Protein AF-A0A2P6U1K2-F1 (afdb_monomer)

InterPro domains:
  IPR001465 Malate synthase, TIM barrel domain [PF01274] (195-439)
  IPR006252 Malate synthase A [PTHR42902] (43-564)
  IPR006252 Malate synthase A [TIGR01344] (57-564)
  IPR006252 Malate synthase A [cd00727] (57-565)
  IPR011076 Malate synthase superfamily [SSF51645] (44-566)
  IPR019830 Malate synthase, conserved site [PS00510] (298-313)
  IPR024047 MM3350-like superfamily [SSF159941] (667-755)
  IPR044856 Malate synthase, C-terminal superfamily [G3DSA:1.20.1220.12] (445-565)
  IPR046363 Malate synthase, N-terminal and TIM-barrel domains [G3DSA:3.20.20.360] (39-443)
  IPR048355 Malate synthase, C-terminal domain [PF20659] (449-562)
  IPR048356 Malate synthase, N-terminal domain [PF20656] (45-105)

Structure (mmCIF, N/CA/C/O backbone):
data_AF-A0A2P6U1K2-F1
#
_entry.id   AF-A0A2P6U1K2-F1
#
loop_
_atom_site.group_PDB
_atom_site.id
_atom_site.type_symbol
_atom_site.label_atom_id
_atom_site.label_alt_id
_atom_site.label_comp_id
_atom_site.label_asym_id
_atom_site.label_entity_id
_atom_site.label_seq_id
_atom_site.pdbx_PDB_ins_code
_atom_site.Cartn_x
_atom_site.Cartn_y
_atom_site.Cartn_z
_atom_site.occupancy
_atom_site.B_iso_or_equiv
_atom_site.auth_seq_id
_atom_site.auth_comp_id
_atom_site.auth_asym_id
_atom_site.auth_atom_id
_atom_site.pdbx_PDB_model_num
ATOM 1 N N . MET A 1 1 ? 50.399 35.429 37.932 1.00 31.73 1 MET A N 1
ATOM 2 C CA . MET A 1 1 ? 51.306 35.975 38.965 1.00 31.73 1 MET A CA 1
ATOM 3 C C . MET A 1 1 ? 51.234 35.094 40.203 1.00 31.73 1 MET A C 1
ATOM 5 O O . MET A 1 1 ? 50.131 34.775 40.611 1.00 31.73 1 MET A O 1
ATOM 9 N N . LEU A 1 2 ? 52.402 34.704 40.728 1.00 26.95 2 LEU A N 1
ATOM 10 C CA . LEU A 1 2 ? 52.756 34.522 42.150 1.00 26.95 2 LEU A CA 1
ATOM 11 C C . LEU A 1 2 ? 51.645 34.011 43.107 1.00 26.95 2 LEU A C 1
ATOM 13 O O . LEU A 1 2 ? 50.752 34.761 43.473 1.00 26.95 2 LEU A O 1
ATOM 17 N N . THR A 1 3 ? 51.607 32.728 43.487 1.00 29.69 3 THR A N 1
ATOM 18 C CA . THR A 1 3 ? 52.408 32.079 44.563 1.00 29.69 3 THR A CA 1
ATOM 19 C C . THR A 1 3 ? 52.287 32.700 45.961 1.00 29.69 3 THR A C 1
ATOM 21 O O . THR A 1 3 ? 52.727 33.833 46.150 1.00 29.69 3 THR A O 1
ATOM 24 N N . ARG A 1 4 ? 51.919 31.879 46.962 1.00 28.39 4 ARG A N 1
ATOM 25 C CA . ARG A 1 4 ? 52.643 31.774 48.251 1.00 28.39 4 ARG A CA 1
ATOM 26 C C . ARG A 1 4 ? 52.286 30.496 49.040 1.00 28.39 4 ARG A C 1
ATOM 28 O O . ARG A 1 4 ? 51.232 30.395 49.652 1.00 28.39 4 ARG A O 1
ATOM 35 N N . LEU A 1 5 ? 53.224 29.546 49.005 1.00 38.41 5 LEU A N 1
ATOM 36 C CA . LEU A 1 5 ? 53.618 28.656 50.119 1.00 38.41 5 LEU A CA 1
ATOM 37 C C . LEU A 1 5 ? 54.208 29.530 51.271 1.00 38.41 5 LEU A C 1
ATOM 39 O O . LEU A 1 5 ? 54.439 30.713 50.983 1.00 38.41 5 LEU A O 1
ATOM 43 N N . PRO A 1 6 ? 54.502 29.059 52.515 1.00 45.78 6 PRO A N 1
ATOM 44 C CA . PRO A 1 6 ? 55.095 27.755 52.907 1.00 45.78 6 PRO A CA 1
ATOM 45 C C . PRO A 1 6 ? 54.533 27.233 54.279 1.00 45.78 6 PRO A C 1
ATOM 47 O O . PRO A 1 6 ? 53.399 27.579 54.586 1.00 45.78 6 PRO A O 1
ATOM 50 N N . ALA A 1 7 ? 55.149 26.403 55.144 1.00 29.23 7 ALA A N 1
ATOM 51 C CA . ALA A 1 7 ? 56.444 25.709 55.177 1.00 29.23 7 ALA A CA 1
ATOM 52 C C . ALA A 1 7 ? 56.421 24.481 56.129 1.00 29.23 7 ALA A C 1
ATOM 54 O O . ALA A 1 7 ? 55.680 24.489 57.105 1.00 29.23 7 ALA A O 1
ATOM 55 N N . GLU A 1 8 ? 57.350 23.545 55.866 1.00 29.86 8 GLU A N 1
ATOM 56 C CA . GLU A 1 8 ? 58.200 22.797 56.831 1.00 29.86 8 GLU A CA 1
ATOM 57 C C . GLU A 1 8 ? 57.613 21.679 57.731 1.00 29.86 8 GLU A C 1
ATOM 59 O O . GLU A 1 8 ? 56.476 21.746 58.171 1.00 29.86 8 GLU A O 1
ATOM 64 N N . SER A 1 9 ? 58.341 20.596 58.058 1.00 29.95 9 SER A N 1
ATOM 65 C CA . SER A 1 9 ? 59.733 20.191 57.739 1.00 29.95 9 SER A CA 1
ATOM 66 C C . SER A 1 9 ? 59.916 18.653 57.729 1.00 29.95 9 SER A C 1
ATOM 68 O O . SER A 1 9 ? 59.123 17.902 58.290 1.00 29.95 9 SER A O 1
ATOM 70 N N . ALA A 1 10 ? 60.980 18.182 57.068 1.00 25.70 10 ALA A N 1
ATOM 71 C CA . ALA A 1 10 ? 61.520 16.808 57.133 1.00 25.70 10 ALA A CA 1
ATOM 72 C C . ALA A 1 10 ? 62.622 16.740 58.249 1.00 25.70 10 ALA A C 1
ATOM 74 O O . ALA A 1 10 ? 62.872 17.801 58.827 1.00 25.70 10 ALA A O 1
ATOM 75 N N . PRO A 1 11 ? 63.359 15.628 58.550 1.00 40.06 11 PRO A N 1
ATOM 76 C CA . PRO A 1 11 ? 63.634 14.452 57.709 1.00 40.06 11 PRO A CA 1
ATOM 77 C C . PRO A 1 11 ? 63.709 13.100 58.517 1.00 40.06 11 PRO A C 1
ATOM 79 O O . PRO A 1 11 ? 62.828 12.908 59.350 1.00 40.06 11 PRO A O 1
ATOM 82 N N . PRO A 1 12 ? 64.568 12.074 58.250 1.00 46.00 12 PRO A N 1
ATOM 83 C CA . PRO A 1 12 ? 64.047 10.714 58.012 1.00 46.00 12 PRO A CA 1
ATOM 84 C C . PRO A 1 12 ? 64.694 9.596 58.871 1.00 46.00 12 PRO A C 1
ATOM 86 O O . PRO A 1 12 ? 65.635 9.839 59.620 1.00 46.00 12 PRO A O 1
ATOM 89 N N . THR A 1 13 ? 64.274 8.331 58.696 1.00 30.08 13 THR A N 1
ATOM 90 C CA . THR A 1 13 ? 65.177 7.145 58.683 1.00 30.08 13 THR A CA 1
ATOM 91 C C . THR A 1 13 ? 64.442 5.837 58.350 1.00 30.08 13 THR A C 1
ATOM 93 O O . THR A 1 13 ? 63.455 5.517 58.992 1.00 30.08 13 THR A O 1
ATOM 96 N N . GLY A 1 14 ? 65.007 5.044 57.424 1.00 30.00 14 GLY A N 1
ATOM 97 C CA . GLY A 1 14 ? 65.027 3.564 57.473 1.00 30.00 14 GLY A CA 1
ATOM 98 C C . GLY A 1 14 ? 63.728 2.761 57.210 1.00 30.00 14 GLY A C 1
ATOM 99 O O . GLY A 1 14 ? 62.702 3.032 57.822 1.00 30.00 14 GLY A O 1
ATOM 100 N N . PRO A 1 15 ? 63.744 1.711 56.358 1.00 36.44 15 PRO A N 1
ATOM 101 C CA . PRO A 1 15 ? 62.546 0.924 56.044 1.00 36.44 15 PRO A CA 1
ATOM 102 C C . PRO A 1 15 ? 62.470 -0.436 56.768 1.00 36.44 15 PRO A C 1
ATOM 104 O O . PRO A 1 15 ? 63.474 -1.139 56.854 1.00 36.44 15 PRO A O 1
ATOM 107 N N . SER A 1 16 ? 61.260 -0.889 57.133 1.00 26.33 16 SER A N 1
ATOM 108 C CA . SER A 1 16 ? 60.880 -2.316 57.047 1.00 26.33 16 SER A CA 1
ATOM 109 C C . SER A 1 16 ? 59.367 -2.564 57.192 1.00 26.33 16 SER A C 1
ATOM 111 O O . SER A 1 16 ? 58.737 -1.997 58.073 1.00 26.33 16 SER A O 1
ATOM 113 N N . ALA A 1 17 ? 58.853 -3.476 56.355 1.00 27.97 17 ALA A N 1
ATOM 114 C CA . ALA A 1 17 ? 57.663 -4.337 56.502 1.00 27.97 17 ALA A CA 1
ATOM 115 C C . ALA A 1 17 ? 56.257 -3.760 56.846 1.00 27.97 17 ALA A C 1
ATOM 117 O O . ALA A 1 17 ? 56.050 -2.917 57.707 1.00 27.97 17 ALA A O 1
ATOM 118 N N . LYS A 1 18 ? 55.244 -4.316 56.160 1.00 35.59 18 LYS A N 1
ATOM 119 C CA . LYS A 1 18 ? 53.806 -3.972 56.239 1.00 35.59 18 LYS A CA 1
ATOM 120 C C . LYS A 1 18 ? 53.117 -4.512 57.505 1.00 35.59 18 LYS A C 1
ATOM 122 O O . LYS A 1 18 ? 53.489 -5.585 57.977 1.00 35.59 18 LYS A O 1
ATOM 127 N N . PRO A 1 19 ? 51.970 -3.917 57.880 1.00 29.28 19 PRO A N 1
ATOM 128 C CA . PRO A 1 19 ? 50.752 -4.722 58.036 1.00 29.28 19 PRO A CA 1
ATOM 129 C C . PRO A 1 19 ? 49.501 -4.171 57.306 1.00 29.28 19 PRO A C 1
ATOM 131 O O . PRO A 1 19 ? 49.519 -3.124 56.667 1.00 29.28 19 PRO A O 1
ATOM 134 N N . SER A 1 20 ? 48.440 -4.979 57.348 1.00 31.41 20 SER A N 1
ATOM 135 C CA . SER A 1 20 ? 47.146 -4.929 56.637 1.00 31.41 20 SER A CA 1
ATOM 136 C C . SER A 1 20 ? 46.351 -3.605 56.644 1.00 31.41 20 SER A C 1
ATOM 138 O O . SER A 1 20 ? 46.197 -3.014 57.714 1.00 31.41 20 SER A O 1
ATOM 140 N N . PRO A 1 21 ? 45.690 -3.226 55.527 1.00 30.59 21 PRO A N 1
ATOM 141 C CA . PRO A 1 21 ? 44.600 -2.248 55.523 1.00 30.59 21 PRO A CA 1
ATOM 142 C C . PRO A 1 21 ? 43.267 -2.875 55.960 1.00 30.59 21 PRO A C 1
ATOM 144 O O . PRO A 1 21 ? 42.928 -3.983 55.545 1.00 30.59 21 PRO A O 1
ATOM 147 N N . GLN A 1 22 ? 42.508 -2.130 56.763 1.00 29.80 22 GLN A N 1
ATOM 148 C CA . GLN A 1 22 ? 41.131 -2.441 57.157 1.00 29.80 22 GLN A CA 1
ATOM 149 C C . GLN A 1 22 ? 40.137 -2.235 55.998 1.00 29.80 22 GLN A C 1
ATOM 151 O O . GLN A 1 22 ? 40.456 -1.622 54.978 1.00 29.80 22 GLN A O 1
ATOM 156 N N . GLU A 1 23 ? 38.926 -2.762 56.174 1.00 31.97 23 GLU A N 1
ATOM 157 C CA . GLU A 1 23 ? 37.841 -2.729 55.192 1.00 31.97 23 GLU A CA 1
ATOM 158 C C . GLU A 1 23 ? 37.404 -1.298 54.828 1.00 31.97 23 GLU A C 1
ATOM 160 O O . GLU A 1 23 ? 37.239 -0.434 55.689 1.00 31.97 23 GLU A O 1
ATOM 165 N N . LEU A 1 24 ? 37.159 -1.073 53.535 1.00 26.77 24 LEU A N 1
ATOM 166 C CA . LEU A 1 24 ? 36.532 0.132 52.984 1.00 26.77 24 LEU A CA 1
ATOM 167 C C . LEU A 1 24 ? 35.293 -0.264 52.153 1.00 26.77 24 LEU A C 1
ATOM 169 O O . LEU A 1 24 ? 35.186 -1.423 51.742 1.00 26.77 24 LEU A O 1
ATOM 173 N N . PRO A 1 25 ? 34.321 0.648 51.946 1.00 26.39 25 PRO A N 1
ATOM 174 C CA . PRO A 1 25 ? 32.935 0.266 51.675 1.00 26.39 25 PRO A CA 1
ATOM 175 C C . PRO A 1 25 ? 32.726 -0.442 50.335 1.00 26.39 25 PRO A C 1
ATOM 177 O O . PRO A 1 25 ? 33.342 -0.093 49.327 1.00 26.39 25 PRO A O 1
ATOM 180 N N . GLN A 1 26 ? 31.789 -1.395 50.306 1.00 24.95 26 GLN A N 1
ATOM 181 C CA . GLN A 1 26 ? 31.398 -2.076 49.072 1.00 24.95 26 GLN A CA 1
ATOM 182 C C . GLN A 1 26 ? 30.832 -1.069 48.051 1.00 24.95 26 GLN A C 1
ATOM 184 O O . GLN A 1 26 ? 29.868 -0.367 48.370 1.00 24.95 26 GLN A O 1
ATOM 189 N N . PRO A 1 27 ? 31.364 -1.002 46.816 1.00 28.66 27 PRO A N 1
ATOM 190 C CA . PRO A 1 27 ? 30.758 -0.201 45.764 1.00 28.66 27 PRO A CA 1
ATOM 191 C C . PRO A 1 27 ? 29.411 -0.808 45.355 1.00 28.66 27 PRO A C 1
ATOM 193 O O . PRO A 1 27 ? 29.278 -2.025 45.202 1.00 28.66 27 PRO A O 1
ATOM 196 N N . ALA A 1 28 ? 28.408 0.051 45.164 1.00 26.61 28 ALA A N 1
ATOM 197 C CA . ALA A 1 28 ? 27.067 -0.364 44.769 1.00 26.61 28 ALA A CA 1
ATOM 198 C C . ALA A 1 28 ? 27.091 -1.202 43.478 1.00 26.61 28 ALA A C 1
ATOM 200 O O . ALA A 1 28 ? 27.801 -0.881 42.522 1.00 26.61 28 ALA A O 1
ATOM 201 N N . ARG A 1 29 ? 26.281 -2.271 43.441 1.00 26.81 29 ARG A N 1
ATOM 202 C CA . ARG A 1 29 ? 26.111 -3.113 42.247 1.00 26.81 29 ARG A CA 1
ATOM 203 C C . ARG A 1 29 ? 25.674 -2.246 41.064 1.00 26.81 29 ARG A C 1
ATOM 205 O O . ARG A 1 29 ? 24.570 -1.708 41.077 1.00 26.81 29 ARG A O 1
ATOM 212 N N . GLN A 1 30 ? 26.506 -2.167 40.027 1.00 28.33 30 GLN A N 1
ATOM 213 C CA . GLN A 1 30 ? 26.070 -1.634 38.739 1.00 28.33 30 GLN A CA 1
ATOM 214 C C . GLN A 1 30 ? 24.967 -2.540 38.160 1.00 28.33 30 GLN A C 1
ATOM 216 O O . GLN A 1 30 ? 25.073 -3.768 38.275 1.00 28.33 30 GLN A O 1
ATOM 221 N N . PRO A 1 31 ? 23.903 -1.971 37.563 1.00 28.14 31 PRO A N 1
ATOM 222 C CA . PRO A 1 31 ? 22.847 -2.760 36.947 1.00 28.14 31 PRO A CA 1
ATOM 223 C C . PRO A 1 31 ? 23.392 -3.551 35.752 1.00 28.14 31 PRO A C 1
ATOM 225 O O . PRO A 1 31 ? 24.341 -3.137 35.083 1.00 28.14 31 PRO A O 1
ATOM 228 N N . ALA A 1 32 ? 22.779 -4.705 35.480 1.00 30.48 32 ALA A N 1
ATOM 229 C CA . ALA A 1 32 ? 23.075 -5.475 34.277 1.00 30.48 32 ALA A CA 1
ATOM 230 C C . ALA A 1 32 ? 22.825 -4.626 33.018 1.00 30.48 32 ALA A C 1
ATOM 232 O O . ALA A 1 32 ? 21.971 -3.739 33.038 1.00 30.48 32 ALA A O 1
ATOM 233 N N . ALA A 1 33 ? 23.544 -4.926 31.929 1.00 32.44 33 ALA A N 1
ATOM 234 C CA . ALA A 1 33 ? 23.317 -4.299 30.629 1.00 32.44 33 ALA A CA 1
ATOM 235 C C . ALA A 1 33 ? 21.820 -4.344 30.295 1.00 32.44 33 ALA A C 1
ATOM 237 O O . ALA A 1 33 ? 21.244 -5.431 30.189 1.00 32.44 33 ALA A O 1
ATOM 238 N N . ALA A 1 34 ? 21.198 -3.167 30.221 1.00 32.53 34 ALA A N 1
ATOM 239 C CA . ALA A 1 34 ? 19.756 -3.061 30.123 1.00 32.53 34 ALA A CA 1
ATOM 240 C C . ALA A 1 34 ? 19.291 -3.676 28.801 1.00 32.53 34 ALA A C 1
ATOM 242 O O . ALA A 1 34 ? 19.633 -3.189 27.724 1.00 32.53 34 ALA A O 1
ATOM 243 N N . MET A 1 35 ? 18.478 -4.730 28.894 1.00 42.66 35 MET A N 1
ATOM 244 C CA . MET A 1 35 ? 17.513 -5.005 27.836 1.00 42.66 35 MET A CA 1
ATOM 245 C C . MET A 1 35 ? 16.688 -3.729 27.654 1.00 42.66 35 MET A C 1
ATOM 247 O O . MET A 1 35 ? 16.325 -3.105 28.657 1.00 42.66 35 MET A O 1
ATOM 251 N N . LEU A 1 36 ? 16.382 -3.344 26.413 1.00 49.91 36 LEU A N 1
ATOM 252 C CA . LEU A 1 36 ? 15.371 -2.312 26.200 1.00 49.91 36 LEU A CA 1
ATOM 253 C C . LEU A 1 36 ? 14.093 -2.764 26.927 1.00 49.91 36 LEU A C 1
ATOM 255 O O . LEU A 1 36 ? 13.692 -3.921 26.755 1.00 49.91 36 LEU A O 1
ATOM 259 N N . PRO A 1 37 ? 13.526 -1.930 27.818 1.00 60.47 37 PRO A N 1
ATOM 260 C CA . PRO A 1 37 ? 12.483 -2.370 28.730 1.00 60.47 37 PRO A CA 1
ATOM 261 C C . PRO A 1 37 ? 11.205 -2.672 27.947 1.00 60.47 37 PRO A C 1
ATOM 263 O O . PRO A 1 37 ? 10.452 -1.769 27.585 1.00 60.47 37 PRO A O 1
ATOM 266 N N . SER A 1 38 ? 10.958 -3.958 27.701 1.00 80.31 38 SER A N 1
ATOM 267 C CA . SER A 1 38 ? 9.701 -4.416 27.124 1.00 80.31 38 SER A CA 1
ATOM 268 C C . SER A 1 38 ? 8.565 -4.137 28.102 1.00 80.31 38 SER A C 1
ATOM 270 O O . SER A 1 38 ? 8.637 -4.531 29.269 1.00 80.31 38 SER A O 1
ATOM 272 N N . THR A 1 39 ? 7.522 -3.463 27.632 1.00 90.94 39 THR A N 1
ATOM 273 C CA . THR A 1 39 ? 6.370 -3.080 28.449 1.00 90.94 39 THR A CA 1
ATOM 274 C C . THR A 1 39 ? 5.223 -4.050 28.192 1.00 90.94 39 THR A C 1
ATOM 276 O O . THR A 1 39 ? 4.729 -4.146 27.071 1.00 90.94 39 THR A O 1
ATOM 279 N N . GLU A 1 40 ? 4.789 -4.759 29.232 1.00 95.38 40 GLU A N 1
ATOM 280 C CA . GLU A 1 40 ? 3.607 -5.623 29.182 1.00 95.38 40 GLU A CA 1
ATOM 281 C C . GLU A 1 40 ? 2.339 -4.784 29.370 1.00 95.38 40 GLU A C 1
ATOM 283 O O . GLU A 1 40 ? 2.120 -4.210 30.439 1.00 95.38 40 GLU A O 1
ATOM 288 N N . ILE A 1 41 ? 1.492 -4.711 28.341 1.00 95.62 41 ILE A N 1
ATOM 289 C CA . ILE A 1 41 ? 0.219 -3.981 28.387 1.00 95.62 41 ILE A CA 1
ATOM 290 C C . ILE A 1 41 ? -0.881 -4.866 27.810 1.00 95.62 41 ILE A C 1
ATOM 292 O O . ILE A 1 41 ? -0.825 -5.272 26.655 1.00 95.62 41 ILE A O 1
ATOM 296 N N . GLY A 1 42 ? -1.901 -5.179 28.612 1.00 94.25 42 GLY A N 1
ATOM 297 C CA . GLY A 1 42 ? -3.094 -5.897 28.146 1.00 94.25 42 GLY A CA 1
ATOM 298 C C . GLY A 1 42 ? -2.855 -7.308 27.581 1.00 94.25 42 GLY A C 1
ATOM 299 O O . GLY A 1 42 ? -3.706 -7.825 26.866 1.00 94.25 42 GLY A O 1
ATOM 300 N N . GLY A 1 43 ? -1.723 -7.945 27.894 1.00 94.50 43 GLY A N 1
ATOM 301 C CA . GLY A 1 43 ? -1.337 -9.231 27.302 1.00 94.50 43 GLY A CA 1
ATOM 302 C C . GLY A 1 43 ? -0.623 -9.115 25.949 1.00 94.50 43 GLY A C 1
ATOM 303 O O . GLY A 1 43 ? -0.537 -10.123 25.245 1.00 94.50 43 GLY A O 1
ATOM 304 N N . CYS A 1 44 ? -0.132 -7.916 25.616 1.00 97.38 44 CYS A N 1
ATOM 305 C CA . CYS A 1 44 ? 0.838 -7.637 24.561 1.00 97.38 44 CYS A CA 1
ATOM 306 C C . CYS A 1 44 ? 2.189 -7.223 25.172 1.00 97.38 44 CYS A C 1
ATOM 308 O O . CYS A 1 44 ? 2.243 -6.297 25.987 1.00 97.38 44 CYS A O 1
ATOM 310 N N . THR A 1 45 ? 3.277 -7.824 24.693 1.00 97.31 45 THR A N 1
ATOM 311 C CA . THR A 1 45 ? 4.654 -7.395 24.966 1.00 97.31 45 THR A CA 1
ATOM 312 C C . THR A 1 45 ? 5.053 -6.327 23.947 1.00 97.31 45 THR A C 1
ATOM 314 O O . THR A 1 45 ? 5.317 -6.637 22.782 1.00 97.31 45 THR A O 1
ATOM 317 N N . ILE A 1 46 ? 5.131 -5.066 24.368 1.00 95.50 46 ILE A N 1
ATOM 318 C CA . ILE A 1 46 ? 5.594 -3.957 23.524 1.00 95.50 46 ILE A CA 1
ATOM 319 C C . ILE A 1 46 ? 7.104 -3.806 23.706 1.00 95.50 46 ILE A C 1
ATOM 321 O O . ILE A 1 46 ? 7.576 -3.604 24.823 1.00 95.50 46 ILE A O 1
ATOM 325 N N . ARG A 1 47 ? 7.883 -3.924 22.627 1.00 91.44 47 ARG A N 1
ATOM 326 C CA . ARG A 1 47 ? 9.355 -3.824 22.677 1.00 91.44 47 ARG A CA 1
ATOM 327 C C . ARG A 1 47 ? 9.878 -2.401 22.495 1.00 91.44 47 ARG A C 1
ATOM 329 O O . ARG A 1 47 ? 10.989 -2.118 22.929 1.00 91.44 47 ARG A O 1
ATOM 336 N N . ALA A 1 48 ? 9.090 -1.531 21.871 1.00 90.50 48 ALA A N 1
ATOM 337 C CA . ALA A 1 48 ? 9.440 -0.139 21.613 1.00 90.50 48 ALA A CA 1
ATOM 338 C C . ALA A 1 48 ? 9.119 0.796 22.802 1.00 90.50 48 ALA A C 1
ATOM 340 O O . ALA A 1 48 ? 8.337 0.424 23.682 1.00 90.50 48 ALA A O 1
ATOM 341 N N . PRO A 1 49 ? 9.688 2.017 22.846 1.00 89.25 49 PRO A N 1
ATOM 342 C CA . PRO A 1 49 ? 9.392 2.990 23.894 1.00 89.25 49 PRO A CA 1
ATOM 343 C C . PRO A 1 49 ? 7.900 3.351 23.971 1.00 89.25 49 PRO A C 1
ATOM 345 O O . PRO A 1 49 ? 7.269 3.654 22.960 1.00 89.25 49 PRO A O 1
ATOM 348 N N . VAL A 1 50 ? 7.349 3.388 25.188 1.00 92.31 50 VAL A N 1
ATOM 349 C CA . VAL A 1 50 ? 5.980 3.863 25.466 1.00 92.31 50 VAL A CA 1
ATOM 350 C C . VAL A 1 50 ? 6.051 5.146 26.310 1.00 92.31 50 VAL A C 1
ATOM 352 O O . VAL A 1 50 ? 5.905 5.092 27.543 1.00 92.31 50 VAL A O 1
ATOM 355 N N . PRO A 1 51 ? 6.333 6.307 25.684 1.00 91.69 51 PRO A N 1
ATOM 356 C CA . PRO A 1 51 ? 6.335 7.590 26.376 1.00 91.69 51 PRO A CA 1
ATOM 357 C C . PRO A 1 51 ? 4.911 7.965 26.846 1.00 91.69 51 PRO A C 1
ATOM 359 O O . PRO A 1 51 ? 3.934 7.336 26.422 1.00 91.69 51 PRO A O 1
ATOM 362 N N . PRO A 1 52 ? 4.756 8.930 27.775 1.00 92.62 52 PRO A N 1
ATOM 363 C CA . PRO A 1 52 ? 3.471 9.235 28.412 1.00 92.62 52 PRO A CA 1
ATOM 364 C C . PRO A 1 52 ? 2.315 9.489 27.434 1.00 92.62 52 PRO A C 1
ATOM 366 O O . PRO A 1 52 ? 1.213 8.991 27.653 1.00 92.62 52 PRO A O 1
ATOM 369 N N . GLU A 1 53 ? 2.579 10.193 26.337 1.00 92.75 53 GLU A N 1
ATOM 370 C CA . GLU A 1 53 ? 1.636 10.514 25.267 1.00 92.75 53 GLU A CA 1
ATOM 371 C C . GLU A 1 53 ? 1.060 9.268 24.572 1.00 92.75 53 GLU A C 1
ATOM 373 O O . GLU A 1 53 ? -0.127 9.240 24.246 1.00 92.75 53 GLU A O 1
ATOM 378 N N . PHE A 1 54 ? 1.846 8.195 24.423 1.00 96.56 54 PHE A N 1
ATOM 379 C CA . PHE A 1 54 ? 1.405 6.957 23.768 1.00 96.56 54 PHE A CA 1
ATOM 380 C C . PHE A 1 54 ? 0.462 6.136 24.656 1.00 96.56 54 PHE A C 1
ATOM 382 O O . PHE A 1 54 ? -0.377 5.394 24.145 1.00 96.56 54 PHE A O 1
ATOM 389 N N . ARG A 1 55 ? 0.530 6.300 25.985 1.00 94.19 55 ARG A N 1
ATOM 390 C CA . ARG A 1 55 ? -0.300 5.549 26.951 1.00 94.19 55 ARG A CA 1
ATOM 391 C C . ARG A 1 55 ? -1.798 5.808 26.800 1.00 94.19 55 ARG A C 1
ATOM 393 O O . ARG A 1 55 ? -2.591 4.982 27.238 1.00 94.19 55 ARG A O 1
ATOM 400 N N . ARG A 1 56 ? -2.189 6.927 26.176 1.00 95.94 56 ARG A N 1
ATOM 401 C CA . ARG A 1 56 ? -3.597 7.245 25.887 1.00 95.94 56 ARG A CA 1
ATOM 402 C C . ARG A 1 56 ? -4.189 6.374 24.768 1.00 95.94 56 ARG A C 1
ATOM 404 O O . ARG A 1 56 ? -5.396 6.177 24.743 1.00 95.94 56 ARG A O 1
ATOM 411 N N . ILE A 1 57 ? -3.347 5.867 23.861 1.00 98.19 57 ILE A N 1
ATOM 412 C CA . ILE A 1 57 ? -3.734 4.934 22.792 1.00 98.19 57 ILE A CA 1
ATOM 413 C C . ILE A 1 57 ? -3.448 3.493 23.217 1.00 98.19 57 ILE A C 1
ATOM 415 O O . ILE A 1 57 ? -4.299 2.616 23.088 1.00 98.19 57 ILE A O 1
ATOM 419 N N . LEU A 1 58 ? -2.268 3.250 23.783 1.00 98.25 58 LEU A N 1
ATOM 420 C CA . LEU A 1 58 ? -1.820 1.940 24.248 1.00 98.25 58 LEU A CA 1
ATOM 421 C C . LEU A 1 58 ? -2.337 1.671 25.671 1.00 98.25 58 LEU A C 1
ATOM 423 O O . LEU A 1 58 ? -1.564 1.399 26.590 1.00 98.25 58 LEU A O 1
ATOM 427 N N . THR A 1 59 ? -3.653 1.800 25.870 1.00 98.44 59 THR A N 1
ATOM 428 C CA . THR A 1 59 ? -4.298 1.519 27.160 1.00 98.44 59 THR A CA 1
ATOM 429 C C . THR A 1 59 ? -4.353 0.009 27.416 1.00 98.44 59 THR A C 1
ATOM 431 O O . THR A 1 59 ? -4.391 -0.779 26.464 1.00 98.44 59 THR A O 1
ATOM 434 N N . PRO A 1 60 ? -4.404 -0.446 28.682 1.00 98.25 60 PRO A N 1
ATOM 435 C CA . PRO A 1 60 ? -4.591 -1.862 28.998 1.00 98.25 60 PRO A CA 1
ATOM 436 C C . PRO A 1 60 ? -5.816 -2.483 28.312 1.00 98.25 60 PRO A C 1
ATOM 438 O O . PRO A 1 60 ? -5.776 -3.654 27.945 1.00 98.25 60 PRO A O 1
ATOM 441 N N . GLU A 1 61 ? -6.888 -1.716 28.124 1.00 98.44 61 GLU A N 1
ATOM 442 C CA . GLU A 1 61 ? -8.139 -2.126 27.483 1.00 98.44 61 GLU A CA 1
ATOM 443 C C . GLU A 1 61 ? -7.956 -2.288 25.968 1.00 98.44 61 GLU A C 1
ATOM 445 O O . GLU A 1 61 ? -8.287 -3.344 25.425 1.00 98.44 61 GLU A O 1
ATOM 450 N N . ALA A 1 62 ? -7.367 -1.286 25.305 1.00 98.69 62 ALA A N 1
ATOM 451 C CA . ALA A 1 62 ? -7.091 -1.319 23.871 1.00 98.69 62 ALA A CA 1
ATOM 452 C C . ALA A 1 62 ? -6.121 -2.457 23.525 1.00 98.69 62 ALA A C 1
ATOM 454 O O . ALA A 1 62 ? -6.361 -3.224 22.595 1.00 98.69 62 ALA A O 1
ATOM 455 N N . MET A 1 63 ? -5.067 -2.646 24.325 1.00 98.75 63 MET A N 1
ATOM 456 C CA . MET A 1 63 ? -4.110 -3.727 24.090 1.00 98.75 63 MET A CA 1
ATOM 457 C C . MET A 1 63 ? -4.688 -5.115 24.410 1.00 98.75 63 MET A C 1
ATOM 459 O O . MET A 1 63 ? -4.329 -6.067 23.724 1.00 98.75 63 MET A O 1
ATOM 463 N N . ARG A 1 64 ? -5.644 -5.250 25.349 1.00 98.75 64 ARG A N 1
ATOM 464 C CA . ARG A 1 64 ? -6.421 -6.501 25.509 1.00 98.75 64 ARG A CA 1
ATOM 465 C C . ARG A 1 64 ? -7.250 -6.816 24.266 1.00 98.75 64 ARG A C 1
ATOM 467 O O . ARG A 1 64 ? -7.323 -7.977 23.872 1.00 98.75 64 ARG A O 1
ATOM 474 N N . PHE A 1 65 ? -7.841 -5.802 23.636 1.00 98.88 65 PHE A N 1
ATOM 475 C CA . PHE A 1 65 ? -8.598 -5.963 22.394 1.00 98.88 65 PHE A CA 1
ATOM 476 C C . PHE A 1 65 ? -7.695 -6.352 21.207 1.00 98.88 65 PHE A C 1
ATOM 478 O O . PHE A 1 65 ? -7.996 -7.316 20.502 1.00 98.88 65 PHE A O 1
ATOM 485 N N . VAL A 1 66 ? -6.532 -5.702 21.060 1.00 98.88 66 VAL A N 1
ATOM 486 C CA . VAL A 1 66 ? -5.477 -6.099 20.104 1.00 98.88 66 VAL A CA 1
ATOM 487 C C . VAL A 1 66 ? -5.042 -7.553 20.338 1.00 98.88 66 VAL A C 1
ATOM 489 O O . VAL A 1 66 ? -4.978 -8.339 19.393 1.00 98.88 66 VAL A O 1
ATOM 492 N N . ALA A 1 67 ? -4.785 -7.942 21.592 1.00 98.69 67 ALA A N 1
ATOM 493 C CA . ALA A 1 67 ? -4.360 -9.297 21.938 1.00 98.69 67 ALA A CA 1
ATOM 494 C C . ALA A 1 67 ? -5.444 -10.352 21.658 1.00 98.69 67 ALA A C 1
ATOM 496 O O . ALA A 1 67 ? -5.125 -11.448 21.203 1.00 98.69 67 ALA A O 1
ATOM 497 N N . HIS A 1 68 ? -6.719 -10.028 21.903 1.00 98.69 68 HIS A N 1
ATOM 498 C CA . HIS A 1 68 ? -7.866 -10.887 21.584 1.00 98.69 68 HIS A CA 1
ATOM 499 C C . HIS A 1 68 ? -7.946 -11.185 20.082 1.00 98.69 68 HIS A C 1
ATOM 501 O O . HIS A 1 68 ? -7.915 -12.354 19.688 1.00 98.69 68 HIS A O 1
ATOM 507 N N . LEU A 1 69 ? -7.969 -10.143 19.241 1.00 98.75 69 LEU A N 1
ATOM 508 C CA . LEU A 1 69 ? -8.027 -10.312 17.786 1.00 98.75 69 LEU A CA 1
ATOM 509 C C . LEU A 1 69 ? -6.776 -11.026 17.256 1.00 98.75 69 LEU A C 1
ATOM 511 O O . LEU A 1 69 ? -6.888 -11.943 16.444 1.00 98.75 69 LEU A O 1
ATOM 515 N N . SER A 1 70 ? -5.591 -10.674 17.763 1.00 98.50 70 SER A N 1
ATOM 516 C CA . SER A 1 70 ? -4.333 -11.313 17.367 1.00 98.50 70 SER A CA 1
ATOM 517 C C . SER A 1 70 ? -4.306 -12.814 17.682 1.00 98.50 70 SER A C 1
ATOM 519 O O . SER A 1 70 ? -4.027 -13.610 16.782 1.00 98.50 70 SER A O 1
ATOM 521 N N . ARG A 1 71 ? -4.662 -13.235 18.908 1.00 98.06 71 ARG A N 1
ATOM 522 C CA . ARG A 1 71 ? -4.734 -14.665 19.280 1.00 98.06 71 ARG A CA 1
ATOM 523 C C . ARG A 1 71 ? -5.704 -15.438 18.396 1.00 98.06 71 ARG A C 1
ATOM 525 O O . ARG A 1 71 ? -5.427 -16.573 18.017 1.00 98.06 71 ARG A O 1
ATOM 532 N N . ARG A 1 72 ? -6.843 -14.824 18.070 1.00 98.38 72 ARG A N 1
ATOM 533 C CA . ARG A 1 72 ? -7.904 -15.465 17.295 1.00 98.38 72 ARG A CA 1
ATOM 534 C C . ARG A 1 72 ? -7.561 -15.594 15.811 1.00 98.38 72 ARG A C 1
ATOM 536 O O . ARG A 1 72 ? -7.849 -16.637 15.234 1.00 98.38 72 ARG A O 1
ATOM 543 N N . TYR A 1 73 ? -6.929 -14.585 15.208 1.00 98.62 73 TYR A N 1
ATOM 544 C CA . TYR A 1 73 ? -6.854 -14.460 13.747 1.00 98.62 73 TYR A CA 1
ATOM 545 C C . TYR A 1 73 ? -5.444 -14.507 13.137 1.00 98.62 73 TYR A C 1
ATOM 547 O O . TYR A 1 73 ? -5.328 -14.787 11.945 1.00 98.62 73 TYR A O 1
ATOM 555 N N . SER A 1 74 ? -4.359 -14.337 13.907 1.00 97.88 74 SER A N 1
ATOM 556 C CA . SER A 1 74 ? -2.991 -14.335 13.341 1.00 97.88 74 SER A CA 1
ATOM 557 C C . SER A 1 74 ? -2.617 -15.641 12.630 1.00 97.88 74 SER A C 1
ATOM 559 O O . SER A 1 74 ? -1.928 -15.611 11.614 1.00 97.88 74 SER A O 1
ATOM 561 N N . HIS A 1 75 ? -3.107 -16.791 13.109 1.00 97.12 75 HIS A N 1
ATOM 562 C CA . HIS A 1 75 ? -2.879 -18.080 12.442 1.00 97.12 75 HIS A CA 1
ATOM 563 C C . HIS A 1 75 ? -3.497 -18.117 11.031 1.00 97.12 75 HIS A C 1
ATOM 565 O O . HIS A 1 75 ? -2.884 -18.640 10.103 1.00 97.12 75 HIS A O 1
ATOM 571 N N . ARG A 1 76 ? -4.681 -17.510 10.863 1.00 98.19 76 ARG A N 1
ATOM 572 C CA . ARG A 1 76 ? -5.412 -17.446 9.595 1.00 98.19 76 ARG A CA 1
ATOM 573 C C . ARG A 1 76 ? -4.766 -16.466 8.616 1.00 98.19 76 ARG A C 1
ATOM 575 O O . ARG A 1 76 ? -4.775 -16.730 7.418 1.00 98.19 76 ARG A O 1
ATOM 582 N N . VAL A 1 77 ? -4.150 -15.387 9.113 1.00 98.50 77 VAL A N 1
ATOM 583 C CA . VAL A 1 77 ? -3.282 -14.515 8.299 1.00 98.50 77 VAL A CA 1
ATOM 584 C C . VAL A 1 77 ? -2.122 -15.325 7.722 1.00 98.50 77 VAL A C 1
ATOM 586 O O . VAL A 1 77 ? -1.931 -15.322 6.510 1.00 98.50 77 VAL A O 1
ATOM 589 N N . THR A 1 78 ? -1.392 -16.073 8.557 1.00 97.38 78 THR A N 1
ATOM 590 C CA . THR A 1 78 ? -0.285 -16.925 8.093 1.00 97.38 78 THR A CA 1
ATOM 591 C C . THR A 1 78 ? -0.751 -17.950 7.059 1.00 97.38 78 THR A C 1
ATOM 593 O O . THR A 1 78 ? -0.138 -18.052 6.004 1.00 97.38 78 THR A O 1
ATOM 596 N N . GLU A 1 79 ? -1.861 -18.653 7.308 1.00 98.38 79 GLU A N 1
ATOM 597 C CA . GLU A 1 79 ? -2.438 -19.626 6.367 1.00 98.38 79 GLU A CA 1
ATOM 598 C C . GLU A 1 79 ? -2.769 -18.997 5.000 1.00 98.38 79 GLU A C 1
ATOM 600 O O . GLU A 1 79 ? -2.451 -19.567 3.957 1.00 98.38 79 GLU A O 1
ATOM 605 N N . LEU A 1 80 ? -3.365 -17.800 4.985 1.00 98.56 80 LEU A N 1
ATOM 606 C CA . LEU A 1 80 ? -3.690 -17.088 3.747 1.00 98.56 80 LEU A CA 1
ATOM 607 C C . LEU A 1 80 ? -2.434 -16.611 3.002 1.00 98.56 80 LEU A C 1
ATOM 609 O O . LEU A 1 80 ? -2.385 -16.719 1.778 1.00 98.56 80 LEU A O 1
ATOM 613 N N . LEU A 1 81 ? -1.398 -16.152 3.712 1.00 98.31 81 LEU A N 1
ATOM 614 C CA . LEU A 1 81 ? -0.106 -15.808 3.105 1.00 98.31 81 LEU A CA 1
ATOM 615 C C . LEU A 1 81 ? 0.621 -17.042 2.541 1.00 98.31 81 LEU A C 1
ATOM 617 O O . LEU A 1 81 ? 1.248 -16.951 1.487 1.00 98.31 81 LEU A O 1
ATOM 621 N N . GLU A 1 82 ? 0.508 -18.203 3.189 1.00 98.31 82 GLU A N 1
ATOM 622 C CA . GLU A 1 82 ? 1.005 -19.478 2.658 1.00 98.31 82 GLU A CA 1
ATOM 623 C C . GLU A 1 82 ? 0.226 -19.872 1.385 1.00 98.31 82 GLU A C 1
ATOM 625 O O . GLU A 1 82 ? 0.834 -20.154 0.351 1.00 98.31 82 GLU A O 1
ATOM 630 N N . ARG A 1 83 ? -1.112 -19.748 1.393 1.00 98.19 83 ARG A N 1
ATOM 631 C CA . ARG A 1 83 ? -1.968 -19.965 0.210 1.00 98.19 83 ARG A CA 1
ATOM 632 C C . ARG A 1 83 ? -1.605 -19.040 -0.957 1.00 98.19 83 ARG A C 1
ATOM 634 O O . ARG A 1 83 ? -1.645 -19.490 -2.101 1.00 98.19 83 ARG A O 1
ATOM 641 N N . ARG A 1 84 ? -1.210 -17.779 -0.715 1.00 98.31 84 ARG A N 1
ATOM 642 C CA . ARG A 1 84 ? -0.693 -16.887 -1.778 1.00 98.31 84 ARG A CA 1
ATOM 643 C C . ARG A 1 84 ? 0.533 -17.493 -2.469 1.00 98.31 84 ARG A C 1
ATOM 645 O O . ARG A 1 84 ? 0.591 -17.491 -3.696 1.00 98.31 84 ARG A O 1
ATOM 652 N N . ARG A 1 85 ? 1.477 -18.066 -1.708 1.00 97.56 85 ARG A N 1
ATOM 653 C CA . ARG A 1 85 ? 2.674 -18.739 -2.256 1.00 97.56 85 ARG A CA 1
ATOM 654 C C . ARG A 1 85 ? 2.300 -19.965 -3.088 1.00 97.56 85 ARG A C 1
ATOM 656 O O . ARG A 1 85 ? 2.838 -20.141 -4.175 1.00 97.56 85 ARG A O 1
ATOM 663 N N . GLU A 1 86 ? 1.360 -20.780 -2.613 1.00 98.19 86 GLU A N 1
ATOM 664 C CA . GLU A 1 86 ? 0.864 -21.958 -3.341 1.00 98.19 86 GLU A CA 1
ATOM 665 C C . GLU A 1 86 ? 0.166 -21.586 -4.657 1.00 98.19 86 GLU A C 1
ATOM 667 O O . GLU A 1 86 ? 0.418 -22.200 -5.692 1.00 98.19 86 GLU A O 1
ATOM 672 N N . VAL A 1 87 ? -0.705 -20.572 -4.627 1.00 97.88 87 VAL A N 1
ATOM 673 C CA . VAL A 1 87 ? -1.388 -20.033 -5.814 1.00 97.88 87 VAL A CA 1
ATOM 674 C C . VAL A 1 87 ? -0.361 -19.499 -6.813 1.00 97.88 87 VAL A C 1
ATOM 676 O O . VAL A 1 87 ? -0.397 -19.864 -7.987 1.00 97.88 87 VAL A O 1
ATOM 679 N N . GLN A 1 88 ? 0.598 -18.705 -6.339 1.00 98.31 88 GLN A N 1
ATOM 680 C CA . GLN A 1 88 ? 1.643 -18.131 -7.174 1.00 98.31 88 GLN A CA 1
ATOM 681 C C . GLN A 1 88 ? 2.565 -19.193 -7.787 1.00 98.31 88 GLN A C 1
ATOM 683 O O . GLN A 1 88 ? 2.917 -19.076 -8.955 1.00 98.31 88 GLN A O 1
ATOM 688 N N . ALA A 1 89 ? 2.906 -20.259 -7.058 1.00 97.62 89 ALA A N 1
ATOM 689 C CA . ALA A 1 89 ? 3.693 -21.364 -7.604 1.00 97.62 89 ALA A CA 1
ATOM 690 C C . ALA A 1 89 ? 2.978 -22.072 -8.773 1.00 97.62 89 ALA A C 1
ATOM 692 O O . ALA A 1 89 ? 3.637 -22.559 -9.691 1.00 97.62 89 ALA A O 1
ATOM 693 N N . ARG A 1 90 ? 1.635 -22.093 -8.790 1.00 98.12 90 ARG A N 1
ATOM 694 C CA . ARG A 1 90 ? 0.870 -22.579 -9.951 1.00 98.12 90 ARG A CA 1
ATOM 695 C C . ARG A 1 90 ? 0.890 -21.592 -11.117 1.00 98.12 90 ARG A C 1
ATOM 697 O O . ARG A 1 90 ? 0.970 -22.037 -12.259 1.00 98.12 90 ARG A O 1
ATOM 704 N N . TYR A 1 91 ? 0.862 -20.284 -10.851 1.00 97.69 91 TYR A N 1
ATOM 705 C CA . TYR A 1 91 ? 1.046 -19.273 -11.899 1.00 97.69 91 TYR A CA 1
ATOM 706 C C . TYR A 1 91 ? 2.446 -19.344 -12.523 1.00 97.69 91 TYR A C 1
ATOM 708 O O . TYR A 1 91 ? 2.582 -19.326 -13.743 1.00 97.69 91 TYR A O 1
ATOM 716 N N . ASP A 1 92 ? 3.479 -19.548 -11.701 1.00 96.25 92 ASP A N 1
ATOM 717 C CA . ASP A 1 92 ? 4.852 -19.774 -12.161 1.00 96.25 92 ASP A CA 1
ATOM 718 C C . ASP A 1 92 ? 4.990 -21.068 -12.991 1.00 96.25 92 ASP A C 1
ATOM 720 O O . ASP A 1 92 ? 5.818 -21.137 -13.897 1.00 96.25 92 ASP A O 1
ATOM 724 N N . ALA A 1 93 ? 4.138 -22.070 -12.737 1.00 97.50 93 ALA A N 1
ATOM 725 C CA . ALA A 1 93 ? 4.016 -23.295 -13.531 1.00 97.50 93 ALA A CA 1
ATOM 726 C C . ALA A 1 93 ? 3.116 -23.159 -14.785 1.00 97.50 93 ALA A C 1
ATOM 728 O O . ALA A 1 93 ? 2.845 -24.157 -15.452 1.00 97.50 93 ALA A O 1
ATOM 729 N N . GLY A 1 94 ? 2.650 -21.948 -15.117 1.00 96.12 94 GLY A N 1
ATOM 730 C CA . GLY A 1 94 ? 1.882 -21.653 -16.333 1.00 96.12 94 GLY A CA 1
ATOM 731 C C . GLY A 1 94 ? 0.357 -21.612 -16.175 1.00 96.12 94 GLY A C 1
ATOM 732 O O . GLY A 1 94 ? -0.339 -21.384 -17.165 1.00 96.12 94 GLY A O 1
ATOM 733 N N . GLN A 1 95 ? -0.196 -21.788 -14.966 1.00 96.56 95 GLN A N 1
ATOM 734 C CA . GLN A 1 95 ? -1.616 -21.494 -14.730 1.00 96.56 95 GLN A CA 1
ATOM 735 C C . GLN A 1 95 ? -1.862 -19.985 -14.918 1.00 96.56 95 GLN A C 1
ATOM 737 O O . GLN A 1 95 ? -1.076 -19.163 -14.462 1.00 96.56 95 GLN A O 1
ATOM 742 N N . GLN A 1 96 ? -2.971 -19.592 -15.543 1.00 95.25 96 GLN A N 1
ATOM 743 C CA . GLN A 1 96 ? -3.363 -18.179 -15.631 1.00 95.25 96 GLN A CA 1
ATOM 744 C C . GLN A 1 96 ? -4.464 -17.852 -14.604 1.00 95.25 96 GLN A C 1
ATOM 746 O O . GLN A 1 96 ? -5.330 -18.703 -14.368 1.00 95.25 96 GLN A O 1
ATOM 751 N N . PRO A 1 97 ? -4.471 -16.644 -14.002 1.00 96.50 97 PRO A N 1
ATOM 752 C CA . PRO A 1 97 ? -5.604 -16.152 -13.216 1.00 96.50 97 PRO A CA 1
ATOM 753 C C . PRO A 1 97 ? -6.907 -16.202 -14.029 1.00 96.50 97 PRO A C 1
ATOM 755 O O . PRO A 1 97 ? -6.899 -15.885 -15.220 1.00 96.50 97 PRO A O 1
ATOM 758 N N . ASN A 1 98 ? -8.010 -16.637 -13.414 1.00 97.50 98 ASN A N 1
ATOM 759 C CA . ASN A 1 98 ? -9.314 -16.765 -14.071 1.00 97.50 98 ASN A CA 1
ATOM 760 C C . ASN A 1 98 ? -10.464 -16.704 -13.051 1.00 97.50 98 ASN A C 1
ATOM 762 O O . ASN A 1 98 ? -10.253 -16.945 -11.863 1.00 97.50 98 ASN A O 1
ATOM 766 N N . PHE A 1 99 ? -11.682 -16.442 -13.526 1.00 98.12 99 PHE A N 1
ATOM 767 C CA . PHE A 1 99 ? -12.902 -16.455 -12.720 1.00 98.12 99 PHE A CA 1
ATOM 768 C C . PHE A 1 99 ? -13.199 -17.868 -12.194 1.00 98.12 99 PHE A C 1
ATOM 770 O O . PHE A 1 99 ? -13.277 -18.825 -12.966 1.00 98.12 99 PHE A O 1
ATOM 777 N N . LEU A 1 100 ? -13.405 -17.996 -10.884 1.00 97.06 100 LEU A N 1
ATOM 778 C CA . LEU A 1 100 ? -13.523 -19.288 -10.198 1.00 97.06 100 LEU A CA 1
ATOM 779 C C . LEU A 1 100 ? -14.824 -20.040 -10.572 1.00 97.06 100 LEU A C 1
ATOM 781 O O . LEU A 1 100 ? -15.916 -19.486 -10.391 1.00 97.06 100 LEU A O 1
ATOM 785 N N . PRO A 1 101 ? -14.783 -21.284 -11.085 1.00 97.31 101 PRO A N 1
ATOM 786 C CA . PRO A 1 101 ? -15.994 -22.058 -11.377 1.00 97.31 101 PRO A CA 1
ATOM 787 C C . PRO A 1 101 ? -16.865 -22.338 -10.142 1.00 97.31 101 PRO A C 1
ATOM 789 O O . PRO A 1 101 ? -18.090 -22.268 -10.223 1.00 97.31 101 PRO A O 1
ATOM 792 N N . GLU A 1 102 ? -16.252 -22.604 -8.989 1.00 97.62 102 GLU A N 1
ATOM 793 C CA . GLU A 1 102 ? -16.922 -22.984 -7.740 1.00 97.62 102 GLU A CA 1
ATOM 794 C C . GLU A 1 102 ? -17.833 -21.879 -7.167 1.00 97.62 102 GLU A C 1
ATOM 796 O O . GLU A 1 102 ? -18.902 -22.162 -6.620 1.00 97.62 102 GLU A O 1
ATOM 801 N N . THR A 1 103 ? -17.474 -20.608 -7.362 1.00 98.00 103 THR A N 1
ATOM 802 C CA . THR A 1 103 ? -18.250 -19.438 -6.914 1.00 98.00 103 THR A CA 1
ATOM 803 C C . THR A 1 103 ? -19.152 -18.858 -8.004 1.00 98.00 103 THR A C 1
ATOM 805 O O . THR A 1 103 ? -19.743 -17.796 -7.812 1.00 98.00 103 THR A O 1
ATOM 808 N N . LYS A 1 104 ? -19.340 -19.551 -9.140 1.00 97.94 104 LYS A N 1
ATOM 809 C CA . LYS A 1 104 ? -20.228 -19.107 -10.234 1.00 97.94 104 LYS A CA 1
ATOM 810 C C . LYS A 1 104 ? -21.623 -18.693 -9.736 1.00 97.94 104 LYS A C 1
ATOM 812 O O . LYS A 1 104 ? -22.144 -17.663 -10.158 1.00 97.94 104 LYS A O 1
ATOM 817 N N . HIS A 1 105 ? -22.171 -19.434 -8.771 1.00 97.94 105 HIS A N 1
ATOM 818 C CA . HIS A 1 105 ? -23.458 -19.147 -8.132 1.00 97.94 105 HIS A CA 1
ATOM 819 C C . HIS A 1 105 ? -23.511 -17.780 -7.413 1.00 97.94 105 HIS A C 1
ATOM 821 O O . HIS A 1 105 ? -24.562 -17.146 -7.404 1.00 97.94 105 HIS A O 1
ATOM 827 N N . ILE A 1 106 ? -22.389 -17.278 -6.878 1.00 98.19 106 ILE A N 1
ATOM 828 C CA . ILE A 1 106 ? -22.287 -15.929 -6.292 1.00 98.19 106 ILE A CA 1
ATOM 829 C C . ILE A 1 106 ? -22.361 -14.867 -7.395 1.00 98.19 106 ILE A C 1
ATOM 831 O O . ILE A 1 106 ? -23.046 -13.856 -7.245 1.00 98.19 106 ILE A O 1
ATOM 835 N N . ARG A 1 107 ? -21.677 -15.082 -8.525 1.00 97.19 107 ARG A N 1
ATOM 836 C CA . ARG A 1 107 ? -21.646 -14.116 -9.637 1.00 97.19 107 ARG A CA 1
ATOM 837 C C . ARG A 1 107 ? -22.977 -14.028 -10.378 1.00 97.19 107 ARG A C 1
ATOM 839 O O . ARG A 1 107 ? -23.370 -12.944 -10.803 1.00 97.19 107 ARG A O 1
ATOM 846 N N . GLU A 1 108 ? -23.675 -15.148 -10.522 1.00 95.69 108 GLU A N 1
ATOM 847 C CA . GLU A 1 108 ? -24.958 -15.207 -11.228 1.00 95.69 108 GLU A CA 1
ATOM 848 C C . GLU A 1 108 ? -26.158 -14.893 -10.328 1.00 95.69 108 GLU A C 1
ATOM 850 O O . GLU A 1 108 ? -27.108 -14.282 -10.814 1.00 95.69 108 GLU A O 1
ATOM 855 N N . GLY A 1 109 ? -26.092 -15.226 -9.034 1.00 96.69 109 GLY A N 1
ATOM 856 C CA . GLY A 1 109 ? -27.172 -14.997 -8.077 1.00 96.69 109 GLY A CA 1
ATOM 857 C C . GLY A 1 109 ? -27.549 -13.523 -7.897 1.00 96.69 109 GLY A C 1
ATOM 858 O O . GLY A 1 109 ? -26.708 -12.621 -8.020 1.00 96.69 109 GLY A O 1
ATOM 859 N N . ASP A 1 110 ? -28.821 -13.291 -7.574 1.00 95.88 110 ASP A N 1
ATOM 860 C CA . ASP A 1 110 ? -29.356 -11.969 -7.264 1.00 95.88 110 ASP A CA 1
ATOM 861 C C . ASP A 1 110 ? -29.168 -11.646 -5.775 1.00 95.88 110 ASP A C 1
ATOM 863 O O . ASP A 1 110 ? -29.695 -12.324 -4.895 1.00 95.88 110 ASP A O 1
ATOM 867 N N . TRP A 1 111 ? -28.327 -10.651 -5.505 1.00 98.12 111 TRP A N 1
ATOM 868 C CA . TRP A 1 111 ? -28.005 -10.147 -4.171 1.00 98.12 111 TRP A CA 1
ATOM 869 C C . TRP A 1 111 ? -27.274 -8.808 -4.295 1.00 98.12 111 TRP A C 1
ATOM 871 O O . TRP A 1 111 ? -26.596 -8.541 -5.298 1.00 98.12 111 TRP A O 1
ATOM 881 N N . LYS A 1 112 ? -27.371 -7.994 -3.241 1.00 98.06 112 LYS A N 1
ATOM 882 C CA . LYS A 1 112 ? -26.716 -6.688 -3.105 1.00 98.06 112 LYS A CA 1
ATOM 883 C C . LYS A 1 112 ? -25.985 -6.573 -1.766 1.00 98.06 112 LYS A C 1
ATOM 885 O O . LYS A 1 112 ? -26.217 -7.360 -0.850 1.00 98.06 112 LYS A O 1
ATOM 890 N N . VAL A 1 113 ? -25.087 -5.598 -1.684 1.00 98.44 113 VAL A N 1
ATOM 891 C CA . VAL A 1 113 ? -24.433 -5.159 -0.446 1.00 98.44 113 VAL A CA 1
ATOM 892 C C . VAL A 1 113 ? -25.464 -4.458 0.453 1.00 98.44 113 VAL A C 1
ATOM 894 O O . VAL A 1 113 ? -26.413 -3.844 -0.035 1.00 98.44 113 VAL A O 1
ATOM 897 N N . ALA A 1 114 ? -25.296 -4.558 1.772 1.00 98.25 114 ALA A N 1
ATOM 898 C CA . ALA A 1 114 ? -26.132 -3.872 2.751 1.00 98.25 114 ALA A CA 1
ATOM 899 C C . ALA A 1 114 ? -26.014 -2.339 2.613 1.00 98.25 114 ALA A C 1
ATOM 901 O O . ALA A 1 114 ? -24.911 -1.850 2.352 1.00 98.25 114 ALA A O 1
ATOM 902 N N . PRO A 1 115 ? -27.092 -1.564 2.858 1.00 97.75 115 PRO A N 1
ATOM 903 C CA . PRO A 1 115 ? -27.129 -0.128 2.588 1.00 97.75 115 PRO A CA 1
ATOM 904 C C . PRO A 1 115 ? -25.928 0.670 3.113 1.00 97.75 115 PRO A C 1
ATOM 906 O O . PRO A 1 115 ? -25.382 0.401 4.191 1.00 97.75 115 PRO A O 1
ATOM 909 N N . LEU A 1 116 ? -25.539 1.676 2.331 1.00 98.19 116 LEU A N 1
ATOM 910 C CA . LEU A 1 116 ? -24.509 2.646 2.685 1.00 98.19 116 LEU A CA 1
ATOM 911 C C . LEU A 1 116 ? -25.067 3.683 3.681 1.00 98.19 116 LEU A C 1
ATOM 913 O O . LEU A 1 116 ? -26.205 4.134 3.509 1.00 98.19 116 LEU A O 1
ATOM 917 N N . PRO A 1 117 ? -24.289 4.098 4.697 1.00 98.00 117 PRO A N 1
ATOM 918 C CA . PRO A 1 117 ? -24.670 5.186 5.595 1.00 98.00 117 PRO A CA 1
ATOM 919 C C . PRO A 1 117 ? -24.737 6.523 4.842 1.00 98.00 117 PRO A C 1
ATOM 921 O O . PRO A 1 117 ? -24.156 6.675 3.766 1.00 98.00 117 PRO A O 1
ATOM 924 N N . ALA A 1 118 ? -25.471 7.490 5.400 1.00 98.00 118 ALA A N 1
ATOM 925 C CA . ALA A 1 118 ? -25.807 8.745 4.724 1.00 98.00 118 ALA A CA 1
ATOM 926 C C . ALA A 1 118 ? -24.575 9.568 4.300 1.00 98.00 118 ALA A C 1
ATOM 928 O O . ALA A 1 118 ? -24.552 10.122 3.203 1.00 98.00 118 ALA A O 1
ATOM 929 N N . ASP A 1 119 ? -23.535 9.601 5.131 1.00 97.75 119 ASP A N 1
ATOM 930 C CA . ASP A 1 119 ? -22.282 10.321 4.881 1.00 97.75 119 ASP A CA 1
ATOM 931 C C . ASP A 1 119 ? -21.342 9.610 3.886 1.00 97.75 119 ASP A C 1
ATOM 933 O O . ASP A 1 119 ? -20.356 10.198 3.452 1.00 97.75 119 ASP A O 1
ATOM 937 N N . LEU A 1 120 ? -21.677 8.388 3.450 1.00 98.44 120 LEU A N 1
ATOM 938 C CA . LEU A 1 120 ? -21.007 7.679 2.354 1.00 98.44 120 LEU A CA 1
ATOM 939 C C . LEU A 1 120 ? -21.834 7.630 1.060 1.00 98.44 120 LEU A C 1
ATOM 941 O O . LEU A 1 120 ? -21.460 6.903 0.143 1.00 98.44 120 LEU A O 1
ATOM 945 N N . GLN A 1 121 ? -22.941 8.370 0.948 1.00 98.25 121 GLN A N 1
ATOM 946 C CA . GLN A 1 121 ? -23.745 8.403 -0.285 1.00 98.25 121 GLN A CA 1
ATOM 947 C C . GLN A 1 121 ? -23.086 9.213 -1.413 1.00 98.25 121 GLN A C 1
ATOM 949 O O . GLN A 1 121 ? -23.263 8.865 -2.580 1.00 98.25 121 GLN A O 1
ATOM 954 N N . ASP A 1 122 ? -22.308 10.248 -1.078 1.00 98.50 122 ASP A N 1
ATOM 955 C CA . ASP A 1 122 ? -21.580 11.102 -2.028 1.00 98.50 122 ASP A CA 1
ATOM 956 C C . ASP A 1 122 ? -20.074 11.048 -1.752 1.00 98.50 122 ASP A C 1
ATOM 958 O O . ASP A 1 122 ? -19.589 11.580 -0.750 1.00 98.50 122 ASP A O 1
ATOM 962 N N . ARG A 1 123 ? -19.333 10.402 -2.655 1.00 98.44 123 ARG A N 1
ATOM 963 C CA . ARG A 1 123 ? -17.886 10.160 -2.539 1.00 98.44 123 ARG A CA 1
ATOM 964 C C . ARG A 1 123 ? -17.102 10.737 -3.722 1.00 98.44 123 ARG A C 1
ATOM 966 O O . ARG A 1 123 ? -16.000 10.278 -4.012 1.00 98.44 123 ARG A O 1
ATOM 973 N N . ARG A 1 124 ? -17.665 11.743 -4.408 1.00 98.25 124 ARG A N 1
ATOM 974 C CA . ARG A 1 124 ? -17.195 12.206 -5.728 1.00 98.25 124 ARG A CA 1
ATOM 975 C C . ARG A 1 124 ? -15.703 12.556 -5.804 1.00 98.25 124 ARG A C 1
ATOM 977 O O . ARG A 1 124 ? -15.060 12.258 -6.805 1.00 98.25 124 ARG A O 1
ATOM 984 N N . VAL A 1 125 ? -15.131 13.138 -4.748 1.00 98.44 125 VAL A N 1
ATOM 985 C CA . VAL A 1 125 ? -13.682 13.361 -4.631 1.00 98.44 125 VAL A CA 1
ATOM 986 C C . VAL A 1 125 ? -13.195 12.919 -3.259 1.00 98.44 125 VAL A C 1
ATOM 988 O O . VAL A 1 125 ? -13.683 13.398 -2.232 1.00 98.44 125 VAL A O 1
ATOM 991 N N . GLU A 1 126 ? -12.185 12.053 -3.248 1.00 98.62 126 GLU A N 1
ATOM 992 C CA . GLU A 1 126 ? -11.470 11.641 -2.045 1.00 98.62 126 GLU A CA 1
ATOM 993 C C . GLU A 1 126 ? -10.002 12.086 -2.114 1.00 98.62 126 GLU A C 1
ATOM 995 O O . GLU A 1 126 ? -9.349 11.973 -3.156 1.00 98.62 126 GLU A O 1
ATOM 1000 N N . ILE A 1 127 ? -9.468 12.581 -0.996 1.00 98.00 127 ILE A N 1
ATOM 1001 C CA . ILE A 1 127 ? -8.042 12.888 -0.839 1.00 98.00 127 ILE A CA 1
ATOM 1002 C C . ILE A 1 127 ? -7.352 11.802 -0.012 1.00 98.00 127 ILE A C 1
ATOM 1004 O O . ILE A 1 127 ? -7.889 11.342 0.993 1.00 98.00 127 ILE A O 1
ATOM 1008 N N . THR A 1 128 ? -6.143 11.403 -0.398 1.00 96.56 128 THR A N 1
ATOM 1009 C CA . THR A 1 128 ? -5.332 10.417 0.337 1.00 96.56 128 THR A CA 1
ATOM 1010 C C . THR A 1 128 ? -4.141 11.084 1.017 1.00 96.56 128 THR A C 1
ATOM 1012 O O . THR A 1 128 ? -3.565 12.014 0.453 1.00 96.56 128 THR A O 1
ATOM 1015 N N . GLY A 1 129 ? -3.699 10.592 2.177 1.00 93.94 129 GLY A N 1
ATOM 1016 C CA . GLY A 1 129 ? -2.430 11.053 2.745 1.00 93.94 129 GLY A CA 1
ATOM 1017 C C . GLY A 1 129 ? -2.061 10.463 4.108 1.00 93.94 129 GLY A C 1
ATOM 1018 O O . GLY A 1 129 ? -2.911 9.879 4.787 1.00 93.94 129 GLY A O 1
ATOM 1019 N N . PRO A 1 130 ? -0.806 10.662 4.545 1.00 94.62 130 PRO A N 1
ATOM 1020 C CA . PRO A 1 130 ? -0.264 10.061 5.757 1.00 94.62 130 PRO A CA 1
ATOM 1021 C C . PRO A 1 130 ? -0.925 10.617 7.018 1.00 94.62 130 PRO A C 1
ATOM 1023 O O . PRO A 1 130 ? -1.406 11.752 7.048 1.00 94.62 130 PRO A O 1
ATOM 1026 N N . THR A 1 131 ? -0.856 9.856 8.109 1.00 97.31 131 THR A N 1
ATOM 1027 C CA . THR A 1 131 ? -1.421 10.229 9.417 1.00 97.31 131 THR A CA 1
ATOM 1028 C C . THR A 1 131 ? -0.613 11.283 10.201 1.00 97.31 131 THR A C 1
ATOM 1030 O O . THR A 1 131 ? -0.755 11.386 11.424 1.00 97.31 131 THR A O 1
ATOM 1033 N N . ASP A 1 132 ? 0.228 12.082 9.533 1.00 95.31 132 ASP A N 1
ATOM 1034 C CA . ASP A 1 132 ? 0.886 13.248 10.140 1.00 95.31 132 ASP A CA 1
ATOM 1035 C C . ASP A 1 132 ? -0.152 14.278 10.616 1.00 95.31 132 ASP A C 1
ATOM 1037 O O . ASP A 1 132 ? -1.171 14.521 9.970 1.00 95.31 132 ASP A O 1
ATOM 1041 N N . ARG A 1 133 ? 0.129 14.947 11.737 1.00 97.12 133 ARG A N 1
ATOM 1042 C CA . ARG A 1 133 ? -0.816 15.854 12.393 1.00 97.12 133 ARG A CA 1
ATOM 1043 C C . ARG A 1 133 ? -1.189 17.056 11.528 1.00 97.12 133 ARG A C 1
ATOM 1045 O O . ARG A 1 133 ? -2.335 17.501 11.582 1.00 97.12 133 ARG A O 1
ATOM 1052 N N . LYS A 1 134 ? -0.251 17.595 10.741 1.00 95.81 134 LYS A N 1
ATOM 1053 C CA . LYS A 1 134 ? -0.525 18.712 9.827 1.00 95.81 134 LYS A CA 1
ATOM 1054 C C . LYS A 1 134 ? -1.294 18.225 8.604 1.00 95.81 134 LYS A C 1
ATOM 1056 O O . LYS A 1 134 ? -2.251 18.882 8.196 1.00 95.81 134 LYS A O 1
ATOM 1061 N N . MET A 1 135 ? -0.889 17.089 8.035 1.00 95.44 135 MET A N 1
ATOM 1062 C CA . MET A 1 135 ? -1.541 16.513 6.857 1.00 95.44 135 MET A CA 1
ATOM 1063 C C . MET A 1 135 ? -2.987 16.103 7.147 1.00 95.44 135 MET A C 1
ATOM 1065 O O . MET A 1 135 ? -3.863 16.466 6.370 1.00 95.44 135 MET A O 1
ATOM 1069 N N . VAL A 1 136 ? -3.267 15.486 8.302 1.00 98.19 136 VAL A N 1
ATOM 1070 C CA . VAL A 1 136 ? -4.631 15.152 8.751 1.00 98.19 136 VAL A CA 1
ATOM 1071 C C . VAL A 1 136 ? -5.523 16.398 8.820 1.00 98.19 136 VAL A C 1
ATOM 1073 O O . VAL A 1 136 ? -6.627 16.378 8.283 1.00 98.19 136 VAL A O 1
ATOM 1076 N N . ILE A 1 137 ? -5.059 17.503 9.424 1.00 98.12 137 ILE A N 1
ATOM 1077 C CA . ILE A 1 137 ? -5.842 18.756 9.483 1.00 98.12 137 ILE A CA 1
ATOM 1078 C C . ILE A 1 137 ? -6.094 19.307 8.073 1.00 98.12 137 ILE A C 1
ATOM 1080 O O . ILE A 1 137 ? -7.225 19.651 7.733 1.00 98.12 137 ILE A O 1
ATOM 1084 N N . ASN A 1 138 ? -5.047 19.381 7.248 1.00 96.50 138 ASN A N 1
ATOM 1085 C CA . ASN A 1 138 ? -5.139 19.938 5.901 1.00 96.50 138 ASN A CA 1
ATOM 1086 C C . ASN A 1 138 ? -6.067 19.117 4.993 1.00 96.50 138 ASN A C 1
ATOM 1088 O O . ASN A 1 138 ? -6.857 19.700 4.256 1.00 96.50 138 ASN A O 1
ATOM 1092 N N . ALA A 1 139 ? -5.985 17.786 5.047 1.00 97.19 139 ALA A N 1
ATOM 1093 C CA . ALA A 1 139 ? -6.796 16.887 4.234 1.00 97.19 139 ALA A CA 1
ATOM 1094 C C . ALA A 1 139 ? -8.271 16.899 4.663 1.00 97.19 139 ALA A C 1
ATOM 1096 O O . ALA A 1 139 ? -9.154 16.965 3.811 1.00 97.19 139 ALA A O 1
ATOM 1097 N N . LEU A 1 140 ? -8.553 16.942 5.970 1.00 98.31 140 LEU A N 1
ATOM 1098 C CA . LEU A 1 140 ? -9.916 17.088 6.491 1.00 98.31 140 LEU A CA 1
ATOM 1099 C C . LEU A 1 140 ? -10.565 18.420 6.088 1.00 98.31 140 LEU A C 1
ATOM 1101 O O . LEU A 1 140 ? -11.739 18.444 5.725 1.00 98.31 140 LEU A O 1
ATOM 1105 N N . ASN A 1 141 ? -9.801 19.514 6.097 1.00 97.81 141 ASN A N 1
ATOM 1106 C CA . ASN A 1 141 ? -10.274 20.847 5.707 1.00 97.81 141 ASN A CA 1
ATOM 1107 C C . ASN A 1 141 ? -10.271 21.096 4.186 1.00 97.81 141 ASN A C 1
ATOM 1109 O O . ASN A 1 141 ? -10.604 22.196 3.754 1.00 97.81 141 ASN A O 1
ATOM 1113 N N . SER A 1 142 ? -9.859 20.119 3.376 1.00 96.56 142 SER A N 1
ATOM 1114 C CA . SER A 1 142 ? -9.494 20.327 1.967 1.00 96.56 142 SER A CA 1
ATOM 1115 C C . SER A 1 142 ? -10.664 20.579 1.004 1.00 96.56 142 SER A C 1
ATOM 1117 O O . SER A 1 142 ? -10.435 20.974 -0.136 1.00 96.56 142 SER A O 1
ATOM 1119 N N . GLY A 1 143 ? -11.903 20.334 1.439 1.00 95.94 143 GLY A N 1
ATOM 1120 C CA . GLY A 1 143 ? -13.101 20.394 0.594 1.00 95.94 143 GLY A CA 1
ATOM 1121 C C . GLY A 1 143 ? -13.420 19.097 -0.163 1.00 95.94 143 GLY A C 1
ATOM 1122 O O . GLY A 1 143 ? -14.428 19.048 -0.863 1.00 95.94 143 GLY A O 1
ATOM 1123 N N . ALA A 1 144 ? -12.606 18.044 -0.014 1.00 97.75 144 ALA A N 1
ATOM 1124 C CA . ALA A 1 144 ? -12.956 16.697 -0.466 1.00 97.75 144 ALA A CA 1
ATOM 1125 C C . ALA A 1 144 ? -14.144 16.125 0.333 1.00 97.75 144 ALA A C 1
ATOM 1127 O O . ALA A 1 144 ? -14.354 16.479 1.496 1.00 97.75 144 ALA A O 1
ATOM 1128 N N . ASN A 1 145 ? -14.885 15.191 -0.265 1.00 98.50 145 ASN A N 1
ATOM 1129 C CA . ASN A 1 145 ? -15.945 14.444 0.416 1.00 98.50 145 ASN A CA 1
ATOM 1130 C C . ASN A 1 145 ? -15.363 13.501 1.472 1.00 98.50 145 ASN A C 1
ATOM 1132 O O . ASN A 1 145 ? -15.866 13.409 2.592 1.00 98.50 145 ASN A O 1
ATOM 1136 N N . VAL A 1 146 ? -14.289 12.806 1.095 1.00 98.75 146 VAL A N 1
ATOM 1137 C CA . VAL A 1 146 ? -13.622 11.786 1.903 1.00 98.75 146 VAL A CA 1
ATOM 1138 C C . VAL A 1 146 ? -12.135 12.105 2.019 1.00 98.75 146 VAL A C 1
ATOM 1140 O O . VAL A 1 146 ? -11.490 12.527 1.063 1.00 98.75 146 VAL A O 1
ATOM 1143 N N . TYR A 1 147 ? -11.581 11.869 3.201 1.00 98.62 147 TYR A N 1
ATOM 1144 C CA . TYR A 1 147 ? -10.153 11.741 3.436 1.00 98.62 147 TYR A CA 1
ATOM 1145 C C . TYR A 1 147 ? -9.851 10.271 3.744 1.00 98.62 147 TYR A C 1
ATOM 1147 O O . TYR A 1 147 ? -10.538 9.643 4.553 1.00 98.62 147 TYR A O 1
ATOM 1155 N N . MET A 1 148 ? -8.805 9.729 3.125 1.00 98.62 148 MET A N 1
ATOM 1156 C CA . MET A 1 148 ? -8.204 8.453 3.498 1.00 98.62 148 MET A CA 1
ATOM 1157 C C . MET A 1 148 ? -6.907 8.695 4.289 1.00 98.62 148 MET A C 1
ATOM 1159 O O . MET A 1 148 ? -5.847 8.848 3.670 1.00 98.62 148 MET A O 1
ATOM 1163 N N . PRO A 1 149 ? -6.961 8.740 5.639 1.00 98.44 149 PRO A N 1
ATOM 1164 C CA . PRO A 1 149 ? -5.765 8.670 6.460 1.00 98.44 149 PRO A CA 1
ATOM 1165 C C . PRO A 1 149 ? -5.118 7.296 6.330 1.00 98.44 149 PRO A C 1
ATOM 1167 O O . PRO A 1 149 ? -5.763 6.263 6.538 1.00 98.44 149 PRO A O 1
ATOM 1170 N N . ASP A 1 150 ? -3.837 7.305 5.994 1.00 98.56 150 ASP A N 1
ATOM 1171 C CA . ASP A 1 150 ? -3.123 6.121 5.542 1.00 98.56 150 ASP A CA 1
ATOM 1172 C C . ASP A 1 150 ? -2.020 5.686 6.515 1.00 98.56 150 ASP A C 1
ATOM 1174 O O . ASP A 1 150 ? -1.122 6.465 6.841 1.00 98.56 150 ASP A O 1
ATOM 1178 N N . PHE A 1 151 ? -2.081 4.425 6.951 1.00 98.75 151 PHE A N 1
ATOM 1179 C CA . PHE A 1 151 ? -1.007 3.739 7.678 1.00 98.75 151 PHE A CA 1
ATOM 1180 C C . PHE A 1 151 ? -0.157 2.838 6.766 1.00 98.75 151 PHE A C 1
ATOM 1182 O O . PHE A 1 151 ? 0.831 2.267 7.236 1.00 98.75 151 PHE A O 1
ATOM 1189 N N . GLU A 1 152 ? -0.540 2.706 5.494 1.00 98.44 152 GLU A N 1
ATOM 1190 C CA . GLU A 1 152 ? 0.032 1.801 4.501 1.00 98.44 152 GLU A CA 1
ATOM 1191 C C . GLU A 1 152 ? 1.001 2.535 3.553 1.00 98.44 152 GLU A C 1
ATOM 1193 O O . GLU A 1 152 ? 1.964 3.121 4.042 1.00 98.44 152 GLU A O 1
ATOM 1198 N N . ASP A 1 153 ? 0.825 2.493 2.229 1.00 97.19 153 ASP A N 1
ATOM 1199 C CA . ASP A 1 153 ? 1.892 2.846 1.281 1.00 97.19 153 ASP A CA 1
ATOM 1200 C C . ASP A 1 153 ? 2.433 4.280 1.343 1.00 97.19 153 ASP A C 1
ATOM 1202 O O . ASP A 1 153 ? 3.607 4.466 1.022 1.00 97.19 153 ASP A O 1
ATOM 1206 N N . SER A 1 154 ? 1.646 5.276 1.770 1.00 95.38 154 SER A N 1
ATOM 1207 C CA . SER A 1 154 ? 2.131 6.657 1.952 1.00 95.38 154 SER A CA 1
ATOM 1208 C C . SER A 1 154 ? 2.712 6.922 3.351 1.00 95.38 154 SER A C 1
ATOM 1210 O O . SER A 1 154 ? 3.113 8.042 3.675 1.00 95.38 154 SER A O 1
ATOM 1212 N N . ASN A 1 155 ? 2.802 5.899 4.204 1.00 96.12 155 ASN A N 1
ATOM 1213 C CA . ASN A 1 155 ? 3.298 6.003 5.570 1.00 96.12 155 ASN A CA 1
ATOM 1214 C C . ASN A 1 155 ? 4.470 5.043 5.821 1.00 96.12 155 ASN A C 1
ATOM 1216 O O . ASN A 1 155 ? 4.376 3.830 5.648 1.00 96.12 155 ASN A O 1
ATOM 1220 N N . CYS A 1 156 ? 5.590 5.570 6.321 1.00 96.50 156 CYS A N 1
ATOM 1221 C CA . CYS A 1 156 ? 6.649 4.705 6.830 1.00 96.50 156 CYS A CA 1
ATOM 1222 C C . CYS A 1 156 ? 6.241 4.169 8.221 1.00 96.50 156 CYS A C 1
ATOM 1224 O O . CYS A 1 156 ? 5.998 4.977 9.123 1.00 96.50 156 CYS A O 1
ATOM 1226 N N . PRO A 1 157 ? 6.186 2.842 8.445 1.00 96.62 157 PRO A N 1
ATOM 1227 C CA . PRO A 1 157 ? 5.657 2.226 9.660 1.00 96.62 157 PRO A CA 1
ATOM 1228 C C . PRO A 1 157 ? 6.664 2.215 10.827 1.00 96.62 157 PRO A C 1
ATOM 1230 O O . PRO A 1 157 ? 6.786 1.210 11.534 1.00 96.62 157 PRO A O 1
ATOM 1233 N N . THR A 1 158 ? 7.378 3.328 11.049 1.00 96.25 158 THR A N 1
ATOM 1234 C CA . THR A 1 158 ? 8.122 3.552 12.304 1.00 96.25 158 THR A CA 1
ATOM 1235 C C . THR A 1 158 ? 7.167 3.414 13.485 1.00 96.25 158 THR A C 1
ATOM 1237 O O . THR A 1 158 ? 5.982 3.759 13.381 1.00 96.25 158 THR A O 1
ATOM 1240 N N . TRP A 1 159 ? 7.665 2.969 14.639 1.00 95.69 159 TRP A N 1
ATOM 1241 C CA . TRP A 1 159 ? 6.822 2.877 15.837 1.00 95.69 159 TRP A CA 1
ATOM 1242 C C . TRP A 1 159 ? 6.164 4.220 16.176 1.00 95.69 159 TRP A C 1
ATOM 1244 O O . TRP A 1 159 ? 4.998 4.285 16.575 1.00 95.69 159 TRP A O 1
ATOM 1254 N N . ARG A 1 160 ? 6.917 5.304 15.957 1.00 95.00 160 ARG A N 1
ATOM 1255 C CA . ARG A 1 160 ? 6.457 6.674 16.149 1.00 95.00 160 ARG A CA 1
ATOM 1256 C C . ARG A 1 160 ? 5.266 7.008 15.251 1.00 95.00 160 ARG A C 1
ATOM 1258 O O . ARG A 1 160 ? 4.219 7.358 15.786 1.00 95.00 160 ARG A O 1
ATOM 1265 N N . ASN A 1 161 ? 5.407 6.889 13.930 1.00 96.94 161 ASN A N 1
ATOM 1266 C CA . ASN A 1 161 ? 4.370 7.301 12.976 1.00 96.94 161 ASN A CA 1
ATOM 1267 C C . ASN A 1 161 ? 3.058 6.542 13.200 1.00 96.94 161 ASN A C 1
ATOM 1269 O O . ASN A 1 161 ? 1.982 7.129 13.125 1.00 96.94 161 ASN A O 1
ATOM 1273 N N . LEU A 1 162 ? 3.144 5.251 13.531 1.00 98.06 162 LEU A N 1
ATOM 1274 C CA . LEU A 1 162 ? 1.974 4.412 13.778 1.00 98.06 162 LEU A CA 1
ATOM 1275 C C . LEU A 1 162 ? 1.201 4.861 15.028 1.00 98.06 162 LEU A C 1
ATOM 1277 O O . LEU A 1 162 ? -0.013 5.058 14.967 1.00 98.06 162 LEU A O 1
ATOM 1281 N N . VAL A 1 163 ? 1.878 5.071 16.163 1.00 98.38 163 VAL A N 1
ATOM 1282 C CA . VAL A 1 163 ? 1.189 5.463 17.405 1.00 98.38 163 VAL A CA 1
ATOM 1283 C C . VAL A 1 163 ? 0.808 6.948 17.405 1.00 98.38 163 VAL A C 1
ATOM 1285 O O . VAL A 1 163 ? -0.297 7.285 17.836 1.00 98.38 163 VAL A O 1
ATOM 1288 N N . GLU A 1 164 ? 1.649 7.841 16.870 1.00 98.25 164 GLU A N 1
ATOM 1289 C CA . GLU A 1 164 ? 1.291 9.254 16.669 1.00 98.25 164 GLU A CA 1
ATOM 1290 C C . GLU A 1 164 ? 0.142 9.409 15.662 1.00 98.25 164 GLU A C 1
ATOM 1292 O O . GLU A 1 164 ? -0.742 10.236 15.875 1.00 98.25 164 GLU A O 1
ATOM 1297 N N . GLY A 1 165 ? 0.071 8.570 14.626 1.00 98.50 165 GLY A N 1
ATOM 1298 C CA . GLY A 1 165 ? -1.061 8.534 13.705 1.00 98.50 165 GLY A CA 1
ATOM 1299 C C . GLY A 1 165 ? -2.370 8.197 14.416 1.00 98.50 165 GLY A C 1
ATOM 1300 O O . GLY A 1 165 ? -3.340 8.945 14.312 1.00 98.50 165 GLY A O 1
ATOM 1301 N N . GLN A 1 166 ? -2.387 7.147 15.243 1.00 98.81 166 GLN A N 1
ATOM 1302 C CA . GLN A 1 166 ? -3.555 6.801 16.068 1.00 98.81 166 GLN A CA 1
ATOM 1303 C C . GLN A 1 166 ? -3.927 7.926 17.057 1.00 98.81 166 GLN A C 1
ATOM 1305 O O . GLN A 1 166 ? -5.109 8.209 17.262 1.00 98.81 166 GLN A O 1
ATOM 1310 N N . ILE A 1 167 ? -2.935 8.627 17.628 1.00 98.75 167 ILE A N 1
ATOM 1311 C CA . ILE A 1 167 ? -3.141 9.848 18.429 1.00 98.75 167 ILE A CA 1
ATOM 1312 C C . ILE A 1 167 ? -3.839 10.932 17.594 1.00 98.75 167 ILE A C 1
ATOM 1314 O O . ILE A 1 167 ? -4.837 11.489 18.053 1.00 98.75 167 ILE A O 1
ATOM 1318 N N . ASN A 1 168 ? -3.347 11.218 16.388 1.00 98.75 168 ASN A N 1
ATOM 1319 C CA . ASN A 1 168 ? -3.872 12.267 15.515 1.00 98.75 168 ASN A CA 1
ATOM 1320 C C . ASN A 1 168 ? -5.309 11.969 15.077 1.00 98.75 168 ASN A C 1
ATOM 1322 O O . ASN A 1 168 ? -6.169 12.840 15.200 1.00 98.75 168 ASN A O 1
ATOM 1326 N N . LEU A 1 169 ? -5.603 10.735 14.659 1.00 98.81 169 LEU A N 1
ATOM 1327 C CA . LEU A 1 169 ? -6.961 10.338 14.280 1.00 98.81 169 LEU A CA 1
ATOM 1328 C C . LEU A 1 169 ? -7.930 10.396 15.469 1.00 98.81 169 LEU A C 1
ATOM 1330 O O . LEU A 1 169 ? -9.045 10.892 15.322 1.00 98.81 169 LEU A O 1
ATOM 1334 N N . ALA A 1 170 ? -7.499 9.989 16.668 1.00 98.75 170 ALA A N 1
ATOM 1335 C CA . ALA A 1 170 ? -8.328 10.090 17.869 1.00 98.75 170 ALA A CA 1
ATOM 1336 C C . ALA A 1 170 ? -8.672 11.545 18.252 1.00 98.75 170 ALA A C 1
ATOM 1338 O O . ALA A 1 170 ? -9.799 11.807 18.685 1.00 98.75 170 ALA A O 1
ATOM 1339 N N . ASP A 1 171 ? -7.744 12.491 18.067 1.00 98.75 171 ASP A N 1
ATOM 1340 C CA . ASP A 1 171 ? -8.025 13.925 18.234 1.00 98.75 171 ASP A CA 1
ATOM 1341 C C . ASP A 1 171 ? -8.919 14.470 17.102 1.00 98.75 171 ASP A C 1
ATOM 1343 O O . ASP A 1 171 ? -9.783 15.316 17.341 1.00 98.75 171 ASP A O 1
ATOM 1347 N N . ALA A 1 172 ? -8.731 13.998 15.865 1.00 98.69 172 ALA A N 1
ATOM 1348 C CA . ALA A 1 172 ? -9.486 14.457 14.701 1.00 98.69 172 ALA A CA 1
ATOM 1349 C C . ALA A 1 172 ? -10.968 14.079 14.791 1.00 98.69 172 ALA A C 1
ATOM 1351 O O . ALA A 1 172 ? -11.829 14.947 14.645 1.00 98.69 172 ALA A O 1
ATOM 1352 N N . VAL A 1 173 ? -11.269 12.823 15.140 1.00 98.56 173 VAL A N 1
ATOM 1353 C CA . VAL A 1 173 ? -12.640 12.335 15.380 1.00 98.56 173 VAL A CA 1
ATOM 1354 C C . VAL A 1 173 ? -13.352 13.176 16.449 1.00 98.56 173 VAL A C 1
ATOM 1356 O O . VAL A 1 173 ? -14.512 13.550 16.281 1.00 98.56 173 VAL A O 1
ATOM 1359 N N . ARG A 1 174 ? -12.640 13.548 17.520 1.00 98.25 174 ARG A N 1
ATOM 1360 C CA . ARG A 1 174 ? -13.167 14.369 18.628 1.00 98.25 174 ARG A CA 1
ATOM 1361 C C . ARG A 1 174 ? -13.234 15.869 18.316 1.00 98.25 174 ARG A C 1
ATOM 1363 O O . ARG A 1 174 ? -13.743 16.630 19.137 1.00 98.25 174 ARG A O 1
ATOM 1370 N N . ARG A 1 175 ? -12.742 16.293 17.145 1.00 97.69 175 ARG A N 1
ATOM 1371 C CA . ARG A 1 175 ? -12.555 17.693 16.719 1.00 97.69 175 ARG A CA 1
ATOM 1372 C C . ARG A 1 175 ? -11.621 18.516 17.626 1.00 97.69 175 ARG A C 1
ATOM 1374 O O . ARG A 1 175 ? -11.704 19.739 17.657 1.00 97.69 175 ARG A O 1
ATOM 1381 N N . THR A 1 176 ? -10.697 17.859 18.329 1.00 98.00 176 THR A N 1
ATOM 1382 C CA . THR A 1 176 ? -9.696 18.492 19.212 1.00 98.00 176 THR A CA 1
ATOM 1383 C C . THR A 1 176 ? -8.301 18.593 18.587 1.00 98.00 176 THR A C 1
ATOM 1385 O O . THR A 1 176 ? -7.395 19.172 19.193 1.00 98.00 176 THR A O 1
ATOM 1388 N N . ILE A 1 177 ? -8.099 18.045 17.381 1.00 98.31 177 ILE A N 1
ATOM 1389 C CA . ILE A 1 177 ? -6.810 18.105 16.683 1.00 98.31 177 ILE A CA 1
ATOM 1390 C C . ILE A 1 177 ? -6.444 19.555 16.342 1.00 98.31 177 ILE A C 1
ATOM 1392 O O . ILE A 1 177 ? -7.190 20.294 15.700 1.00 98.31 177 ILE A O 1
ATOM 1396 N N . THR A 1 178 ? -5.265 19.960 16.801 1.00 97.31 178 THR A N 1
ATOM 1397 C CA . THR A 1 178 ? -4.692 21.287 16.573 1.00 97.31 178 THR A CA 1
ATOM 1398 C C . THR A 1 178 ? -3.177 21.181 16.446 1.00 97.31 178 THR A C 1
ATOM 1400 O O . THR A 1 178 ? -2.559 20.273 17.014 1.00 97.31 178 THR A O 1
ATOM 1403 N N . LEU A 1 179 ? -2.574 22.104 15.699 1.00 96.81 179 LEU A N 1
ATOM 1404 C CA . LEU A 1 179 ? -1.125 22.226 15.548 1.00 96.81 179 LEU A CA 1
ATOM 1405 C C . LEU A 1 179 ? -0.743 23.706 15.468 1.00 96.81 179 LEU A C 1
ATOM 1407 O O . LEU A 1 179 ? -1.299 24.428 14.648 1.00 96.81 179 LEU A O 1
ATOM 1411 N N . SER A 1 180 ? 0.241 24.149 16.248 1.00 94.62 180 SER A N 1
ATOM 1412 C CA . SER A 1 180 ? 0.856 25.473 16.089 1.00 94.62 180 SER A CA 1
ATOM 1413 C C . SER A 1 180 ? 2.265 25.300 15.526 1.00 94.62 180 SER A C 1
ATOM 1415 O O . SER A 1 180 ? 3.119 24.691 16.166 1.00 94.62 180 SER A O 1
ATOM 1417 N N . ALA A 1 181 ? 2.504 25.800 14.312 1.00 89.75 181 ALA A N 1
ATOM 1418 C CA . ALA A 1 181 ? 3.764 25.631 13.591 1.00 89.75 181 ALA A CA 1
ATOM 1419 C C . ALA A 1 181 ? 4.047 26.844 12.691 1.00 89.75 181 ALA A C 1
ATOM 1421 O O . ALA A 1 181 ? 3.194 27.252 11.902 1.00 89.75 181 ALA A O 1
ATOM 1422 N N . GLY A 1 182 ? 5.255 27.413 12.792 1.00 84.31 182 GLY A N 1
ATOM 1423 C CA . GLY A 1 182 ? 5.673 28.563 11.977 1.00 84.31 182 GLY A CA 1
ATOM 1424 C C . GLY A 1 182 ? 4.790 29.804 12.163 1.00 84.31 182 GLY A C 1
ATOM 1425 O O . GLY A 1 182 ? 4.410 30.431 11.182 1.00 84.31 182 GLY A O 1
ATOM 1426 N N . GLY A 1 183 ? 4.380 30.099 13.402 1.00 89.50 183 GLY A N 1
ATOM 1427 C CA . GLY A 1 183 ? 3.490 31.223 13.733 1.00 89.50 183 GLY A CA 1
ATOM 1428 C C . GLY A 1 183 ? 2.006 31.012 13.398 1.00 89.50 183 GLY A C 1
ATOM 1429 O O . GLY A 1 183 ? 1.166 31.741 13.914 1.00 89.50 183 GLY A O 1
ATOM 1430 N N . LYS A 1 184 ? 1.650 29.994 12.602 1.00 92.81 184 LYS A N 1
ATOM 1431 C CA . LYS A 1 184 ? 0.256 29.672 12.253 1.00 92.81 184 LYS A CA 1
ATOM 1432 C C . LYS A 1 184 ? -0.305 28.565 13.146 1.00 92.81 184 LYS A C 1
ATOM 1434 O O . LYS A 1 184 ? 0.401 27.613 13.479 1.00 92.81 184 LYS A O 1
ATOM 1439 N N . THR A 1 185 ? -1.587 28.671 13.498 1.00 94.00 185 THR A N 1
ATOM 1440 C CA . THR A 1 185 ? -2.334 27.618 14.203 1.00 94.00 185 THR A CA 1
ATOM 1441 C C . THR A 1 185 ? -3.345 26.982 13.258 1.00 94.00 185 THR A C 1
ATOM 1443 O O . THR A 1 185 ? -4.224 27.658 12.737 1.00 94.00 185 THR A O 1
ATOM 1446 N N . TYR A 1 186 ? -3.217 25.676 13.062 1.00 96.12 186 TYR A N 1
ATOM 1447 C CA . TYR A 1 186 ? -4.074 24.837 12.235 1.00 96.12 186 TYR A CA 1
ATOM 1448 C C . TYR A 1 186 ? -5.099 24.147 13.146 1.00 96.12 186 TYR A C 1
ATOM 1450 O O . TYR A 1 186 ? -4.735 23.616 14.201 1.00 96.12 186 TYR A O 1
ATOM 1458 N N . ARG A 1 187 ? -6.376 24.173 12.754 1.00 97.19 187 ARG A N 1
ATOM 1459 C CA . ARG A 1 187 ? -7.520 23.543 13.440 1.00 97.19 187 ARG A CA 1
ATOM 1460 C C . ARG A 1 187 ? -8.492 23.007 12.391 1.00 97.19 187 ARG A C 1
ATOM 1462 O O . ARG A 1 187 ? -8.406 23.417 11.237 1.00 97.19 187 ARG A O 1
ATOM 1469 N N . LEU A 1 188 ? -9.409 22.124 12.777 1.00 98.00 188 LEU A N 1
ATOM 1470 C CA . LEU A 1 188 ? -10.471 21.678 11.871 1.00 98.00 188 LEU A CA 1
ATOM 1471 C C . LEU A 1 188 ? -11.530 22.761 11.650 1.00 98.00 188 LEU A C 1
ATOM 1473 O O . LEU A 1 188 ? -11.872 23.497 12.576 1.00 98.00 188 LEU A O 1
ATOM 1477 N N . ASN A 1 189 ? -12.073 22.786 10.437 1.00 97.12 189 ASN A N 1
ATOM 1478 C CA . ASN A 1 189 ? -13.279 23.525 10.086 1.00 97.12 189 ASN A CA 1
ATOM 1479 C C . ASN A 1 189 ? -14.524 22.854 10.710 1.00 97.12 189 ASN A C 1
ATOM 1481 O O . ASN A 1 189 ? -14.475 21.718 11.198 1.00 97.12 189 ASN A O 1
ATOM 1485 N N . GLU A 1 190 ? -15.672 23.534 10.665 1.00 93.81 190 GLU A N 1
ATOM 1486 C CA . GLU A 1 190 ? -16.954 22.958 11.101 1.00 93.81 190 GLU A CA 1
ATOM 1487 C C . GLU A 1 190 ? -17.345 21.750 10.235 1.00 93.81 190 GLU A C 1
ATOM 1489 O O . GLU A 1 190 ? -17.576 20.644 10.738 1.00 93.81 190 GLU A O 1
ATOM 1494 N N . ARG A 1 191 ? -17.335 21.939 8.912 1.00 93.94 191 ARG A N 1
ATOM 1495 C CA . ARG A 1 191 ? -17.500 20.880 7.911 1.00 93.94 191 ARG A CA 1
ATOM 1496 C C . ARG A 1 191 ? -16.123 20.397 7.460 1.00 93.94 191 ARG A C 1
ATOM 1498 O O . ARG A 1 191 ? -15.263 21.210 7.131 1.00 93.94 191 ARG A O 1
ATOM 1505 N N . VAL A 1 192 ? -15.928 19.082 7.466 1.00 97.62 192 VAL A N 1
ATOM 1506 C CA . VAL A 1 192 ? -14.691 18.396 7.062 1.00 97.62 192 VAL A CA 1
ATOM 1507 C C . VAL A 1 192 ? -15.041 17.118 6.309 1.00 97.62 192 VAL A C 1
ATOM 1509 O O . VAL A 1 192 ? -16.159 16.620 6.446 1.00 97.62 192 VAL A O 1
ATOM 1512 N N . ALA A 1 193 ? -14.076 16.582 5.568 1.00 98.38 193 ALA A N 1
ATOM 1513 C CA . ALA A 1 193 ? -14.197 15.301 4.883 1.00 98.38 193 ALA A CA 1
ATOM 1514 C C . ALA A 1 193 ? -14.468 14.126 5.852 1.00 98.38 193 ALA A C 1
ATOM 1516 O O . ALA A 1 193 ? -13.975 14.105 6.984 1.00 98.38 193 ALA A O 1
ATOM 1517 N N . VAL A 1 194 ? -15.211 13.118 5.390 1.00 98.56 194 VAL A N 1
ATOM 1518 C CA . VAL A 1 194 ? -15.442 11.847 6.104 1.00 98.56 194 VAL A CA 1
ATOM 1519 C C . VAL A 1 194 ? -14.160 11.004 6.084 1.00 98.56 194 VAL A C 1
ATOM 1521 O O . VAL A 1 194 ? -13.457 10.993 5.080 1.00 98.56 194 VAL A O 1
ATOM 1524 N N . MET A 1 195 ? -13.822 10.291 7.166 1.00 98.31 195 MET A N 1
ATOM 1525 C CA . MET A 1 195 ? -12.589 9.482 7.222 1.00 98.31 195 MET A CA 1
ATOM 1526 C C . MET A 1 195 ? -12.818 8.003 6.910 1.00 98.31 195 MET A C 1
ATOM 1528 O O . MET A 1 195 ? -13.569 7.336 7.620 1.00 98.31 195 MET A O 1
ATOM 1532 N N . LEU A 1 196 ? -12.074 7.474 5.934 1.00 98.69 196 LEU A N 1
ATOM 1533 C CA . LEU A 1 196 ? -11.911 6.036 5.679 1.00 98.69 196 LEU A CA 1
ATOM 1534 C C . LEU A 1 196 ? -10.450 5.644 5.936 1.00 98.69 196 LEU A C 1
ATOM 1536 O O . LEU A 1 196 ? -9.584 5.955 5.130 1.00 98.69 196 LEU A O 1
ATOM 1540 N N . VAL A 1 197 ? -10.141 4.963 7.037 1.00 98.88 197 VAL A N 1
ATOM 1541 C CA . VAL A 1 197 ? -8.740 4.656 7.393 1.00 98.88 197 VAL A CA 1
ATOM 1542 C C . VAL A 1 197 ? -8.193 3.484 6.578 1.00 98.88 197 VAL A C 1
ATOM 1544 O O . VAL A 1 197 ? -8.818 2.423 6.542 1.00 98.88 197 VAL A O 1
ATOM 1547 N N . ARG A 1 198 ? -6.999 3.626 5.988 1.00 98.88 198 ARG A N 1
ATOM 1548 C CA . ARG A 1 198 ? -6.280 2.522 5.326 1.00 98.88 198 ARG A CA 1
ATOM 1549 C C . ARG A 1 198 ? -5.260 1.880 6.287 1.00 98.88 198 ARG A C 1
ATOM 1551 O O . ARG A 1 198 ? -4.188 2.452 6.483 1.00 98.88 198 ARG A O 1
ATOM 1558 N N . PRO A 1 199 ? -5.570 0.740 6.945 1.00 98.88 199 PRO A N 1
ATOM 1559 C CA . PRO A 1 199 ? -4.583 -0.053 7.683 1.00 98.88 199 PRO A CA 1
ATOM 1560 C C . PRO A 1 199 ? -3.574 -0.726 6.743 1.00 98.88 199 PRO A C 1
ATOM 1562 O O . PRO A 1 199 ? -3.848 -0.926 5.559 1.00 98.88 199 PRO A O 1
ATOM 1565 N N . ARG A 1 200 ? -2.432 -1.158 7.291 1.00 98.81 200 ARG A N 1
ATOM 1566 C CA . ARG A 1 200 ? -1.430 -1.951 6.560 1.00 98.81 200 ARG A CA 1
ATOM 1567 C C . ARG A 1 200 ? -2.013 -3.250 5.989 1.00 98.81 200 ARG A C 1
ATOM 1569 O O . ARG A 1 200 ? -2.815 -3.915 6.641 1.00 98.81 200 ARG A O 1
ATOM 1576 N N . GLY A 1 201 ? -1.560 -3.658 4.802 1.00 98.44 201 GLY A N 1
ATOM 1577 C CA . GLY A 1 201 ? -1.960 -4.926 4.179 1.00 98.44 201 GLY A CA 1
ATOM 1578 C C . GLY A 1 201 ? -1.460 -6.179 4.920 1.00 98.44 201 GLY A C 1
ATOM 1579 O O . GLY A 1 201 ? -0.481 -6.138 5.666 1.00 98.44 201 GLY A O 1
ATOM 1580 N N . TRP A 1 202 ? -2.094 -7.332 4.661 1.00 98.69 202 TRP A N 1
ATOM 1581 C CA . TRP A 1 202 ? -1.875 -8.602 5.389 1.00 98.69 202 TRP A CA 1
ATOM 1582 C C . TRP A 1 202 ? -0.428 -9.111 5.468 1.00 98.69 202 TRP A C 1
ATOM 1584 O O . TRP A 1 202 ? -0.106 -9.897 6.355 1.00 98.69 202 TRP A O 1
ATOM 1594 N N . HIS A 1 203 ? 0.438 -8.696 4.544 1.00 98.19 203 HIS A N 1
ATOM 1595 C CA . HIS A 1 203 ? 1.833 -9.127 4.472 1.00 98.19 203 HIS A CA 1
ATOM 1596 C C . HIS A 1 203 ? 2.746 -8.426 5.499 1.00 98.19 203 HIS A C 1
ATOM 1598 O O . HIS A 1 203 ? 3.838 -8.922 5.782 1.00 98.19 203 HIS A O 1
ATOM 1604 N N . LEU A 1 204 ? 2.314 -7.292 6.064 1.00 98.19 204 LEU A N 1
ATOM 1605 C CA . LEU A 1 204 ? 3.078 -6.520 7.042 1.00 98.19 204 LEU A CA 1
ATOM 1606 C C . LEU A 1 204 ? 2.764 -6.973 8.471 1.00 98.19 204 LEU A C 1
ATOM 1608 O O . LEU A 1 204 ? 1.616 -6.985 8.913 1.00 98.19 204 LEU A O 1
ATOM 1612 N N . TRP A 1 205 ? 3.817 -7.296 9.217 1.00 97.81 205 TRP A N 1
ATOM 1613 C CA . TRP A 1 205 ? 3.762 -7.617 10.643 1.00 97.81 205 TRP A CA 1
ATOM 1614 C C . TRP A 1 205 ? 4.132 -6.386 11.459 1.00 97.81 205 TRP A C 1
ATOM 1616 O O . TRP A 1 205 ? 5.102 -5.718 11.127 1.00 97.81 205 TRP A O 1
ATOM 1626 N N . GLU A 1 206 ? 3.419 -6.108 12.543 1.00 97.94 206 GLU A N 1
ATOM 1627 C CA . GLU A 1 206 ? 3.813 -5.108 13.528 1.00 97.94 206 GLU A CA 1
ATOM 1628 C C . GLU A 1 206 ? 4.983 -5.650 14.356 1.00 97.94 206 GLU A C 1
ATOM 1630 O O . GLU A 1 206 ? 4.811 -6.463 15.268 1.00 97.94 206 GLU A O 1
ATOM 1635 N N . LYS A 1 207 ? 6.201 -5.224 14.014 1.00 94.12 207 LYS A N 1
ATOM 1636 C CA . LYS A 1 207 ? 7.423 -5.750 14.630 1.00 94.12 207 LYS A CA 1
ATOM 1637 C C . LYS A 1 207 ? 7.604 -5.271 16.071 1.00 94.12 207 LYS A C 1
ATOM 1639 O O . LYS A 1 207 ? 8.315 -5.930 16.816 1.00 94.12 207 LYS A O 1
ATOM 1644 N N . HIS A 1 208 ? 6.958 -4.195 16.513 1.00 95.56 208 HIS A N 1
ATOM 1645 C CA . HIS A 1 208 ? 7.140 -3.651 17.863 1.00 95.56 208 HIS A CA 1
ATOM 1646 C C . HIS A 1 208 ? 6.270 -4.332 18.928 1.00 95.56 208 HIS A C 1
ATOM 1648 O O . HIS A 1 208 ? 6.584 -4.231 20.119 1.00 95.56 208 HIS A O 1
ATOM 1654 N N . VAL A 1 209 ? 5.199 -5.028 18.529 1.00 97.38 209 VAL A N 1
ATOM 1655 C CA . VAL A 1 209 ? 4.175 -5.574 19.434 1.00 97.38 209 VAL A CA 1
ATOM 1656 C C . VAL A 1 209 ? 4.051 -7.083 19.261 1.00 97.38 209 VAL A C 1
ATOM 1658 O O . VAL A 1 209 ? 3.770 -7.582 18.175 1.00 97.38 209 VAL A O 1
ATOM 1661 N N . TYR A 1 210 ? 4.227 -7.809 20.363 1.00 97.69 210 TYR A N 1
ATOM 1662 C CA . TYR A 1 210 ? 4.154 -9.265 20.400 1.00 97.69 210 TYR A CA 1
ATOM 1663 C C . TYR A 1 210 ? 2.974 -9.740 21.239 1.00 97.69 210 TYR A C 1
ATOM 1665 O O . TYR A 1 210 ? 2.669 -9.163 22.281 1.00 97.69 210 TYR A O 1
ATOM 1673 N N . VAL A 1 211 ? 2.369 -10.847 20.824 1.00 97.25 211 VAL A N 1
ATOM 1674 C CA . VAL A 1 211 ? 1.386 -11.606 21.600 1.00 97.25 211 VAL A CA 1
ATOM 1675 C C . VAL A 1 211 ? 1.870 -13.048 21.651 1.00 97.25 211 VAL A C 1
ATOM 1677 O O . VAL A 1 211 ? 2.246 -13.622 20.631 1.00 97.25 211 VAL A O 1
ATOM 1680 N N . ASP A 1 212 ? 1.948 -13.604 22.860 1.00 93.25 212 ASP A N 1
ATOM 1681 C CA . ASP A 1 212 ? 2.379 -14.983 23.135 1.00 93.25 212 ASP A CA 1
ATOM 1682 C C . ASP A 1 212 ? 3.725 -15.374 22.472 1.00 93.25 212 ASP A C 1
ATOM 1684 O O . ASP A 1 212 ? 3.977 -16.528 22.129 1.00 93.25 212 ASP A O 1
ATOM 1688 N N . GLY A 1 213 ? 4.621 -14.392 22.311 1.00 90.00 213 GLY A N 1
ATOM 1689 C CA . GLY A 1 213 ? 5.972 -14.561 21.763 1.00 90.00 213 GLY A CA 1
ATOM 1690 C C . GLY A 1 213 ? 6.121 -14.340 20.251 1.00 90.00 213 GLY A C 1
ATOM 1691 O O . GLY A 1 213 ? 7.259 -14.277 19.780 1.00 90.00 213 GLY A O 1
ATOM 1692 N N . ALA A 1 214 ? 5.029 -14.144 19.502 1.00 90.31 214 ALA A N 1
ATOM 1693 C CA . ALA A 1 214 ? 5.039 -13.839 18.065 1.00 90.31 214 ALA A CA 1
ATOM 1694 C C . ALA A 1 214 ? 4.662 -12.366 17.789 1.00 90.31 214 ALA A C 1
ATOM 1696 O O . ALA A 1 214 ? 3.867 -11.810 18.548 1.00 90.31 214 ALA A O 1
ATOM 1697 N N . PRO A 1 215 ? 5.217 -11.711 16.745 1.00 95.62 215 PRO A N 1
ATOM 1698 C CA . PRO A 1 215 ? 4.747 -10.391 16.322 1.00 95.62 215 PRO A CA 1
ATOM 1699 C C . PRO A 1 215 ? 3.311 -10.502 15.797 1.00 95.62 215 PRO A C 1
ATOM 1701 O O . PRO A 1 215 ? 2.906 -11.562 15.318 1.00 95.62 215 PRO A O 1
ATOM 1704 N N . ILE A 1 216 ? 2.537 -9.422 15.875 1.00 97.88 216 ILE A N 1
ATOM 1705 C CA . ILE A 1 216 ? 1.134 -9.416 15.422 1.00 97.88 216 ILE A CA 1
ATOM 1706 C C . ILE A 1 216 ? 1.008 -8.896 13.977 1.00 97.88 216 ILE A C 1
ATOM 1708 O O . ILE A 1 216 ? 1.881 -8.155 13.531 1.00 97.88 216 ILE A O 1
ATOM 1712 N N . PRO A 1 217 ? -0.051 -9.226 13.218 1.00 98.75 217 PRO A N 1
ATOM 1713 C CA . PRO A 1 217 ? -0.301 -8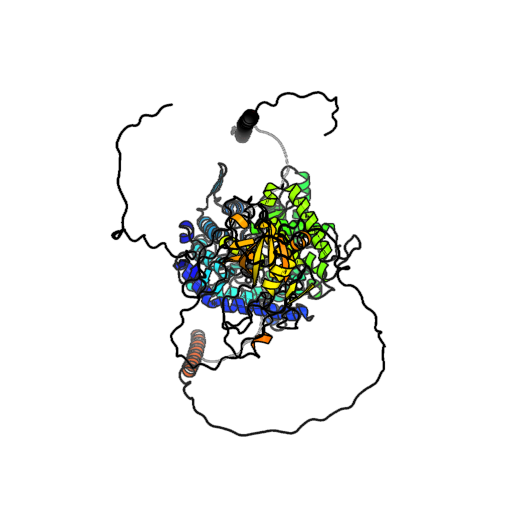.611 11.914 1.00 98.75 217 PRO A CA 1
ATOM 1714 C C . PRO A 1 217 ? -0.527 -7.096 12.043 1.00 98.75 217 PRO A C 1
ATOM 1716 O O . PRO A 1 217 ? -1.343 -6.661 12.860 1.00 98.75 217 PRO A O 1
ATOM 1719 N N . GLY A 1 218 ? 0.152 -6.293 11.218 1.00 98.69 218 GLY A N 1
ATOM 1720 C CA . GLY A 1 218 ? 0.029 -4.828 11.214 1.00 98.69 218 GLY A CA 1
ATOM 1721 C C . GLY A 1 218 ? -1.399 -4.372 10.916 1.00 98.69 218 GLY A C 1
ATOM 1722 O O . GLY A 1 218 ? -1.939 -3.538 11.636 1.00 98.69 218 GLY A O 1
ATOM 1723 N N . ALA A 1 219 ? -2.052 -5.047 9.965 1.00 98.75 219 ALA A N 1
ATOM 1724 C CA . ALA A 1 219 ? -3.475 -4.911 9.659 1.00 98.75 219 ALA A CA 1
ATOM 1725 C C . ALA A 1 219 ? -4.377 -4.951 10.910 1.00 98.75 219 ALA A C 1
ATOM 1727 O O . ALA A 1 219 ? -5.258 -4.108 11.070 1.00 98.75 219 ALA A O 1
ATOM 1728 N N . ILE A 1 220 ? -4.136 -5.909 11.820 1.00 98.88 220 ILE A N 1
ATOM 1729 C CA . ILE A 1 220 ? -4.908 -6.058 13.063 1.00 98.88 220 ILE A CA 1
ATOM 1730 C C . ILE A 1 220 ? -4.574 -4.930 14.039 1.00 98.88 220 ILE A C 1
ATOM 1732 O O . ILE A 1 220 ? -5.488 -4.405 14.665 1.00 98.88 220 ILE A O 1
ATOM 1736 N N . PHE A 1 221 ? -3.303 -4.542 14.176 1.00 98.94 221 PHE A N 1
ATOM 1737 C CA . PHE A 1 221 ? -2.898 -3.450 15.069 1.00 98.94 221 PHE A CA 1
ATOM 1738 C C . PHE A 1 221 ? -3.552 -2.116 14.678 1.00 98.94 221 PHE A C 1
ATOM 1740 O O . PHE A 1 221 ? -4.182 -1.470 15.518 1.00 98.94 221 PHE A O 1
ATOM 1747 N N . ASP A 1 222 ? -3.459 -1.748 13.398 1.00 98.94 222 ASP A N 1
ATOM 1748 C CA . ASP A 1 222 ? -3.957 -0.474 12.873 1.00 98.94 222 ASP A CA 1
ATOM 1749 C C . ASP A 1 222 ? -5.487 -0.388 12.968 1.00 98.94 222 ASP A C 1
ATOM 1751 O O . ASP A 1 222 ? -6.032 0.598 13.477 1.00 98.94 222 ASP A O 1
ATOM 1755 N N . PHE A 1 223 ? -6.177 -1.455 12.538 1.00 98.94 223 PHE A N 1
ATOM 1756 C CA . PHE A 1 223 ? -7.629 -1.590 12.655 1.00 98.94 223 PHE A CA 1
ATOM 1757 C C . PHE A 1 223 ? -8.081 -1.540 14.117 1.00 98.94 223 PHE A C 1
ATOM 1759 O O . PHE A 1 223 ? -8.963 -0.754 14.464 1.00 98.94 223 PHE A O 1
ATOM 1766 N N . ALA A 1 224 ? -7.491 -2.372 14.981 1.00 98.88 224 ALA A N 1
ATOM 1767 C CA . ALA A 1 224 ? -7.986 -2.568 16.337 1.00 98.88 224 ALA A CA 1
ATOM 1768 C C . ALA A 1 224 ? -7.850 -1.303 17.184 1.00 98.88 224 ALA A C 1
ATOM 1770 O O . ALA A 1 224 ? -8.781 -0.975 17.917 1.00 98.88 224 ALA A O 1
ATOM 1771 N N . LEU A 1 225 ? -6.734 -0.572 17.066 1.00 98.94 225 LEU A N 1
ATOM 1772 C CA . LEU A 1 225 ? -6.558 0.695 17.774 1.00 98.94 225 LEU A CA 1
ATOM 1773 C C . LEU A 1 225 ? -7.525 1.768 17.260 1.00 98.94 225 LEU A C 1
ATOM 1775 O O . LEU A 1 225 ? -8.215 2.386 18.076 1.00 98.94 225 LEU A O 1
ATOM 1779 N N . TYR A 1 226 ? -7.647 1.950 15.941 1.00 98.94 226 TYR A N 1
ATOM 1780 C CA . TYR A 1 226 ? -8.551 2.966 15.397 1.00 98.94 226 TYR A CA 1
ATOM 1781 C C . TYR A 1 226 ? -10.012 2.669 15.757 1.00 98.94 226 TYR A C 1
ATOM 1783 O O . TYR A 1 226 ? -10.724 3.551 16.242 1.00 98.94 226 TYR A O 1
ATOM 1791 N N . PHE A 1 227 ? -10.445 1.417 15.583 1.00 98.94 227 PHE A N 1
ATOM 1792 C CA . PHE A 1 227 ? -11.799 0.975 15.903 1.00 98.94 227 PHE A CA 1
ATOM 1793 C C . PHE A 1 227 ? -12.111 1.137 17.396 1.00 98.94 227 PHE A C 1
ATOM 1795 O O . PHE A 1 227 ? -13.115 1.757 17.749 1.00 98.94 227 PHE A O 1
ATOM 1802 N N . PHE A 1 228 ? -11.227 0.647 18.275 1.00 98.94 228 PHE A N 1
ATOM 1803 C CA . PHE A 1 228 ? -11.415 0.703 19.726 1.00 98.94 228 PHE A CA 1
ATOM 1804 C C . PHE A 1 228 ? -11.575 2.136 20.243 1.00 98.94 228 PHE A C 1
ATOM 1806 O O . PHE A 1 228 ? -12.468 2.408 21.048 1.00 98.94 228 PHE A O 1
ATOM 1813 N N . HIS A 1 229 ? -10.730 3.059 19.774 1.00 98.81 229 HIS A N 1
ATOM 1814 C CA . HIS A 1 229 ? -10.726 4.437 20.269 1.00 98.81 229 HIS A CA 1
ATOM 1815 C C . HIS A 1 229 ? -11.818 5.318 19.670 1.00 98.81 229 HIS A C 1
ATOM 1817 O O . HIS A 1 229 ? -12.168 6.319 20.295 1.00 98.81 229 HIS A O 1
ATOM 1823 N N . ASN A 1 230 ? -12.348 4.994 18.487 1.00 98.88 230 ASN A N 1
ATOM 1824 C CA . ASN A 1 230 ? -13.149 5.954 17.720 1.00 98.88 230 ASN A CA 1
ATOM 1825 C C . ASN A 1 230 ? -14.547 5.478 17.327 1.00 98.88 230 ASN A C 1
ATOM 1827 O O . ASN A 1 230 ? -15.411 6.329 17.143 1.00 98.88 230 ASN A O 1
ATOM 1831 N N . ALA A 1 231 ? -14.822 4.173 17.238 1.00 98.62 231 ALA A N 1
ATOM 1832 C CA . ALA A 1 231 ? -16.080 3.693 16.657 1.00 98.62 231 ALA A CA 1
ATOM 1833 C C . ALA A 1 231 ? -17.338 4.228 17.369 1.00 98.62 231 ALA A C 1
ATOM 1835 O O . ALA A 1 231 ? -18.272 4.664 16.704 1.00 98.62 231 ALA A O 1
ATOM 1836 N N . LYS A 1 232 ? -17.340 4.282 18.710 1.00 98.44 232 LYS A N 1
ATOM 1837 C CA . LYS A 1 232 ? -18.471 4.827 19.491 1.00 98.44 232 LYS A CA 1
ATOM 1838 C C . LYS A 1 232 ? -18.644 6.340 19.324 1.00 98.44 232 LYS A C 1
ATOM 1840 O O . LYS A 1 232 ? -19.772 6.815 19.260 1.00 98.44 232 LYS A O 1
ATOM 1845 N N . GLU A 1 233 ? -17.541 7.080 19.233 1.00 98.56 233 GLU A N 1
ATOM 1846 C CA . GLU A 1 233 ? -17.542 8.537 19.036 1.00 98.56 233 GLU A CA 1
ATOM 1847 C C . GLU A 1 233 ? -18.001 8.905 17.615 1.00 98.56 233 GLU A C 1
ATOM 1849 O O . GLU A 1 233 ? -18.766 9.847 17.438 1.00 98.56 233 GLU A O 1
ATOM 1854 N N . LEU A 1 234 ? -17.588 8.126 16.608 1.00 98.50 234 LEU A N 1
ATOM 1855 C CA . LEU A 1 234 ? -18.049 8.250 15.223 1.00 98.50 234 LEU A CA 1
ATOM 1856 C C . LEU A 1 234 ? -19.559 7.995 15.124 1.00 98.50 234 LEU A C 1
ATOM 1858 O O . LEU A 1 234 ? -20.275 8.856 14.614 1.00 98.50 234 LEU A O 1
ATOM 1862 N N . SER A 1 235 ? -20.053 6.890 15.700 1.00 96.75 235 SER A N 1
ATOM 1863 C CA . SER A 1 235 ? -21.492 6.594 15.769 1.00 96.75 235 SER A CA 1
ATOM 1864 C C . SER A 1 235 ? -22.288 7.706 16.459 1.00 96.75 235 SER A C 1
ATOM 1866 O O . SER A 1 235 ? -23.325 8.124 15.953 1.00 96.75 235 SER A O 1
ATOM 1868 N N . ALA A 1 236 ? -21.793 8.231 17.586 1.00 97.75 236 ALA A N 1
ATOM 1869 C CA . ALA A 1 236 ? -22.448 9.319 18.317 1.00 97.75 236 ALA A CA 1
ATOM 1870 C C . ALA A 1 236 ? -22.500 10.646 17.534 1.00 97.75 236 ALA A C 1
ATOM 1872 O O . ALA A 1 236 ? -23.336 11.498 17.827 1.00 97.75 236 ALA A O 1
ATOM 1873 N N . ARG A 1 237 ? -21.631 10.819 16.530 1.00 95.94 237 ARG A N 1
ATOM 1874 C CA . ARG A 1 237 ? -21.587 11.984 15.630 1.00 95.94 237 ARG A CA 1
ATOM 1875 C C . ARG A 1 237 ? -22.340 11.773 14.311 1.00 95.94 237 ARG A C 1
ATOM 1877 O O . ARG A 1 237 ? -22.263 12.641 13.447 1.00 95.94 237 ARG A O 1
ATOM 1884 N N . GLY A 1 238 ? -23.051 10.654 14.147 1.00 95.81 238 GLY A N 1
ATOM 1885 C CA . GLY A 1 238 ? -23.791 10.337 12.919 1.00 95.81 238 GLY A CA 1
ATOM 1886 C C . GLY A 1 238 ? -22.922 9.851 11.753 1.00 95.81 238 GLY A C 1
ATOM 1887 O O . GLY A 1 238 ? -23.383 9.866 10.618 1.00 95.81 238 GLY A O 1
ATOM 1888 N N . SER A 1 239 ? -21.689 9.424 12.036 1.00 97.94 239 SER A N 1
ATOM 1889 C CA . SER A 1 239 ? -20.765 8.788 11.088 1.00 97.94 239 SER A CA 1
ATOM 1890 C C . SER A 1 239 ? -20.448 7.360 11.567 1.00 97.94 239 SER A C 1
ATOM 1892 O O . SER A 1 239 ? -21.150 6.807 12.420 1.00 97.94 239 SER A O 1
ATOM 1894 N N . GLY A 1 240 ? -19.387 6.731 11.065 1.00 98.00 240 GLY A N 1
ATOM 1895 C CA . GLY A 1 240 ? -19.032 5.367 11.445 1.00 98.00 240 GLY A CA 1
ATOM 1896 C C . GLY A 1 240 ?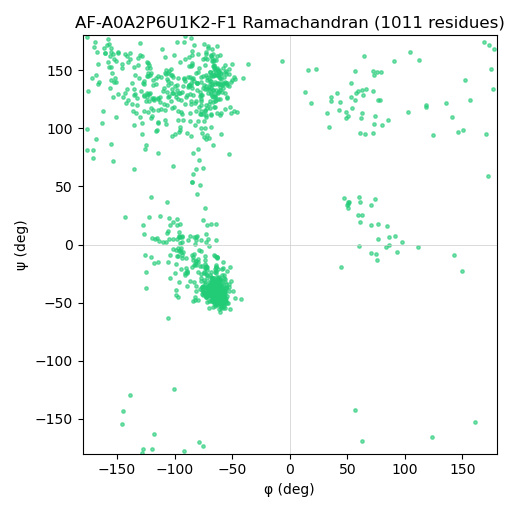 -17.555 5.012 11.267 1.00 98.00 240 GLY A C 1
ATOM 1897 O O . GLY A 1 240 ? -16.772 5.772 10.700 1.00 98.00 240 GLY A O 1
ATOM 1898 N N . PRO A 1 241 ? -17.136 3.855 11.807 1.00 98.62 241 PRO A N 1
ATOM 1899 C CA . PRO A 1 241 ? -15.778 3.346 11.671 1.00 98.62 241 PRO A CA 1
ATOM 1900 C C . PRO A 1 241 ? -15.564 2.789 10.259 1.00 98.62 241 PRO A C 1
ATOM 1902 O O . PRO A 1 241 ? -15.860 1.620 9.990 1.00 98.62 241 PRO A O 1
ATOM 1905 N N . TYR A 1 242 ? -15.067 3.637 9.359 1.00 98.88 242 TYR A N 1
ATOM 1906 C CA . TYR A 1 242 ? -14.883 3.291 7.952 1.00 98.88 242 TYR A CA 1
ATOM 1907 C C . TYR A 1 242 ? -13.422 3.035 7.572 1.00 98.88 242 TYR A C 1
ATOM 1909 O O . TYR A 1 242 ? -12.504 3.626 8.147 1.00 98.88 242 TYR A O 1
ATOM 1917 N N . PHE A 1 243 ? -13.214 2.155 6.588 1.00 98.94 243 PHE A N 1
ATOM 1918 C CA . PHE A 1 243 ? -11.894 1.643 6.215 1.00 98.94 243 PHE A CA 1
ATOM 1919 C C . PHE A 1 243 ? -11.666 1.532 4.701 1.00 98.94 243 PHE A C 1
ATOM 1921 O O . PHE A 1 243 ? -12.605 1.411 3.911 1.00 98.94 243 PHE A O 1
ATOM 1928 N N . TYR A 1 244 ? -10.392 1.491 4.321 1.00 98.88 244 TYR A N 1
ATOM 1929 C CA . TYR A 1 244 ? -9.904 1.114 2.996 1.00 98.88 244 TYR A CA 1
ATOM 1930 C C . TYR A 1 244 ? -9.002 -0.121 3.118 1.00 98.88 244 TYR A C 1
ATOM 1932 O O . TYR A 1 244 ? -8.063 -0.107 3.905 1.00 98.88 244 TYR A O 1
ATOM 1940 N N . LEU A 1 245 ? -9.280 -1.205 2.389 1.00 98.88 245 LEU A N 1
ATOM 1941 C CA . LEU A 1 245 ? -8.603 -2.500 2.567 1.00 98.88 245 LEU A CA 1
ATOM 1942 C C . LEU A 1 245 ? -7.649 -2.802 1.393 1.00 98.88 245 LEU A C 1
ATOM 1944 O O . LEU A 1 245 ? -8.144 -3.107 0.301 1.00 98.88 245 LEU A O 1
ATOM 1948 N N . PRO A 1 246 ? -6.315 -2.726 1.592 1.00 98.62 246 PRO A N 1
ATOM 1949 C CA . PRO A 1 246 ? -5.343 -2.809 0.504 1.00 98.62 246 PRO A CA 1
ATOM 1950 C C . PRO A 1 246 ? -4.843 -4.224 0.198 1.00 98.62 246 PRO A C 1
ATOM 1952 O O . PRO A 1 246 ? -4.867 -5.132 1.037 1.00 98.62 246 PRO A O 1
ATOM 1955 N N . LYS A 1 247 ? -4.319 -4.372 -1.024 1.00 98.62 247 LYS A N 1
ATOM 1956 C CA . LYS A 1 247 ? -3.465 -5.467 -1.516 1.00 98.62 247 LYS A CA 1
ATOM 1957 C C . LYS A 1 247 ? -3.993 -6.878 -1.223 1.00 98.62 247 LYS A C 1
ATOM 1959 O O . LYS A 1 247 ? -3.211 -7.814 -0.990 1.00 98.62 247 LYS A O 1
ATOM 1964 N N . MET A 1 248 ? -5.315 -7.049 -1.232 1.00 98.31 248 MET A N 1
ATOM 1965 C CA . MET A 1 248 ? -5.963 -8.358 -1.115 1.00 98.31 248 MET A CA 1
ATOM 1966 C C . MET A 1 248 ? -5.849 -9.143 -2.423 1.00 98.31 248 MET A C 1
ATOM 1968 O O . MET A 1 248 ? -5.875 -8.559 -3.503 1.00 98.31 248 MET A O 1
ATOM 1972 N N . GLN A 1 249 ? -5.708 -10.466 -2.328 1.00 98.56 249 GLN A N 1
ATOM 1973 C CA . GLN A 1 249 ? -5.501 -11.361 -3.479 1.00 98.56 249 GLN A CA 1
ATOM 1974 C C . GLN A 1 249 ? -6.580 -12.439 -3.634 1.00 98.56 249 GLN A C 1
ATOM 1976 O O . GLN A 1 249 ? -6.612 -13.104 -4.663 1.00 98.56 249 GLN A O 1
ATOM 1981 N N . SER A 1 250 ? -7.456 -12.635 -2.645 1.00 98.50 250 SER A N 1
ATOM 1982 C CA . SER A 1 250 ? -8.572 -13.582 -2.754 1.00 98.50 250 SER A CA 1
ATOM 1983 C C . SER A 1 250 ? -9.706 -13.239 -1.787 1.00 98.50 250 SER A C 1
ATOM 1985 O O . SER A 1 250 ? -9.469 -12.705 -0.703 1.00 98.50 250 SER A O 1
ATOM 1987 N N . HIS A 1 251 ? -10.938 -13.614 -2.131 1.00 98.69 251 HIS A N 1
ATOM 1988 C CA . HIS A 1 251 ? -12.139 -13.416 -1.319 1.00 98.69 251 HIS A CA 1
ATOM 1989 C C . HIS A 1 251 ? -12.029 -14.044 0.080 1.00 98.69 251 HIS A C 1
ATOM 1991 O O . HIS A 1 251 ? -12.608 -13.531 1.032 1.00 98.69 251 HIS A O 1
ATOM 1997 N N . LEU A 1 252 ? -11.212 -15.090 0.268 1.00 98.81 252 LEU A N 1
ATOM 1998 C CA . LEU A 1 252 ? -10.948 -15.649 1.603 1.00 98.81 252 LEU A CA 1
ATOM 1999 C C . LEU A 1 252 ? -10.231 -14.670 2.556 1.00 98.81 252 LEU A C 1
ATOM 2001 O O . LEU A 1 252 ? -10.288 -14.855 3.771 1.00 98.81 252 LEU A O 1
ATOM 2005 N N . GLU A 1 253 ? -9.578 -13.635 2.027 1.00 98.88 253 GLU A N 1
ATOM 2006 C CA . GLU A 1 253 ? -8.986 -12.536 2.800 1.00 98.88 253 GLU A CA 1
ATOM 2007 C C . GLU A 1 253 ? -10.031 -11.464 3.143 1.00 98.88 253 GLU A C 1
ATOM 2009 O O . GLU A 1 253 ? -9.987 -10.890 4.230 1.00 98.88 253 GLU A O 1
ATOM 2014 N N . CYS A 1 254 ? -11.021 -11.261 2.266 1.00 98.81 254 CYS A N 1
ATOM 2015 C CA . CYS A 1 254 ? -12.220 -10.472 2.562 1.00 98.81 254 CYS A CA 1
ATOM 2016 C C . CYS A 1 254 ? -13.059 -11.146 3.659 1.00 98.81 254 CYS A C 1
ATOM 2018 O O . CYS A 1 254 ? -13.516 -10.474 4.580 1.00 98.81 254 CYS A O 1
ATOM 2020 N N . ARG A 1 255 ? -13.179 -12.483 3.628 1.00 98.88 255 ARG A N 1
ATOM 2021 C CA . ARG A 1 255 ? -13.817 -13.270 4.696 1.00 98.88 255 ARG A CA 1
ATOM 2022 C C . ARG A 1 255 ? -13.108 -13.087 6.037 1.00 98.88 255 ARG A C 1
ATOM 2024 O O . ARG A 1 255 ? -13.773 -12.866 7.040 1.00 98.88 255 ARG A O 1
ATOM 2031 N N . LEU A 1 256 ? -11.770 -13.110 6.055 1.00 98.94 256 LEU A N 1
ATOM 2032 C CA . LEU A 1 256 ? -11.002 -12.839 7.275 1.00 98.94 256 LEU A CA 1
ATOM 2033 C C . LEU A 1 256 ? -11.289 -11.434 7.832 1.00 98.94 256 LEU A C 1
ATOM 2035 O O . LEU A 1 256 ? -11.500 -11.290 9.035 1.00 98.94 256 LEU A O 1
ATOM 2039 N N . TRP A 1 257 ? -11.333 -10.407 6.976 1.00 98.94 257 TRP A N 1
ATOM 2040 C CA . TRP A 1 257 ? -11.749 -9.067 7.401 1.00 98.94 257 TRP A CA 1
ATOM 2041 C C . TRP A 1 257 ? -13.171 -9.059 7.966 1.00 98.94 257 TRP A C 1
ATOM 2043 O O . TRP A 1 257 ? -13.385 -8.506 9.042 1.00 98.94 257 TRP A O 1
ATOM 2053 N N . ASN A 1 258 ? -14.121 -9.726 7.307 1.00 98.94 258 ASN A N 1
ATOM 2054 C CA . ASN A 1 258 ? -15.495 -9.841 7.787 1.00 98.94 258 ASN A CA 1
ATOM 2055 C C . ASN A 1 258 ? -15.576 -10.526 9.167 1.00 98.94 258 ASN A C 1
ATOM 2057 O O . ASN A 1 258 ? -16.227 -10.004 10.069 1.00 98.94 258 ASN A O 1
ATOM 2061 N N . ASP A 1 259 ? -14.864 -11.636 9.374 1.00 98.94 259 ASP A N 1
ATOM 2062 C CA . ASP A 1 259 ? -14.805 -12.349 10.659 1.00 98.94 259 ASP A CA 1
ATOM 2063 C C . ASP A 1 259 ? -14.203 -11.481 11.782 1.00 98.94 259 ASP A C 1
ATOM 2065 O O . ASP A 1 259 ? -14.636 -11.545 12.940 1.00 98.94 259 ASP A O 1
ATOM 2069 N N . ILE A 1 260 ? -13.221 -10.635 11.448 1.00 98.94 260 ILE A N 1
ATOM 2070 C CA . ILE A 1 260 ? -12.638 -9.648 12.366 1.00 98.94 260 ILE A CA 1
ATOM 2071 C C . ILE A 1 260 ? -13.638 -8.526 12.667 1.00 98.94 260 ILE A C 1
ATOM 2073 O O . ILE A 1 260 ? -13.786 -8.161 13.831 1.00 98.94 260 ILE A O 1
ATOM 2077 N N . PHE A 1 261 ? -14.358 -8.010 11.669 1.00 98.94 261 PHE A N 1
ATOM 2078 C CA . PHE A 1 261 ? -15.370 -6.961 11.838 1.00 98.94 261 PHE A CA 1
ATOM 2079 C C . PHE A 1 261 ? -16.548 -7.429 12.699 1.00 98.94 261 PHE A C 1
ATOM 2081 O O . PHE A 1 261 ? -16.937 -6.736 13.642 1.00 98.94 261 PHE A O 1
ATOM 2088 N N . VAL A 1 262 ? -17.085 -8.623 12.434 1.00 98.94 262 VAL A N 1
ATOM 2089 C CA . VAL A 1 262 ? -18.156 -9.244 13.230 1.00 98.94 262 VAL A CA 1
ATOM 2090 C C . VAL A 1 262 ? -17.713 -9.416 14.687 1.00 98.94 262 VAL A C 1
ATOM 2092 O O . VAL A 1 262 ? -18.441 -9.033 15.605 1.00 98.94 262 VAL A O 1
ATOM 2095 N N . ASP A 1 263 ? -16.506 -9.941 14.922 1.00 98.81 263 ASP A N 1
ATOM 2096 C CA . ASP A 1 263 ? -15.996 -10.143 16.282 1.00 98.81 263 ASP A CA 1
ATOM 2097 C C . ASP A 1 263 ? -15.701 -8.817 17.002 1.00 98.81 263 ASP A C 1
ATOM 2099 O O . ASP A 1 263 ? -16.085 -8.641 18.155 1.00 98.81 263 ASP A O 1
ATOM 2103 N N . ALA A 1 264 ? -15.098 -7.849 16.312 1.00 98.88 264 ALA A N 1
ATOM 2104 C CA . ALA A 1 264 ? -14.815 -6.516 16.835 1.00 98.88 264 ALA A CA 1
ATOM 2105 C C . ALA A 1 264 ? -16.089 -5.782 17.282 1.00 98.88 264 ALA A C 1
ATOM 2107 O O . ALA A 1 264 ? -16.159 -5.283 18.410 1.00 98.88 264 ALA A O 1
ATOM 2108 N N . GLN A 1 265 ? -17.113 -5.761 16.424 1.00 98.81 265 GLN A N 1
ATOM 2109 C CA . GLN A 1 265 ? -18.415 -5.159 16.718 1.00 98.81 265 GLN A CA 1
ATOM 2110 C C . GLN A 1 265 ? -19.070 -5.842 17.924 1.00 98.81 265 GLN A C 1
ATOM 2112 O O . GLN A 1 265 ? -19.429 -5.172 18.895 1.00 98.81 265 GLN A O 1
ATOM 2117 N N . ARG A 1 266 ? -19.104 -7.182 17.934 1.00 98.69 266 ARG A N 1
ATOM 2118 C CA . ARG A 1 266 ? -19.613 -7.988 19.053 1.00 98.69 266 ARG A CA 1
ATOM 2119 C C . ARG A 1 266 ? -18.898 -7.690 20.375 1.00 98.69 266 ARG A C 1
ATOM 2121 O O . ARG A 1 266 ? -19.562 -7.508 21.391 1.00 98.69 266 ARG A O 1
ATOM 2128 N N . VAL A 1 267 ? -17.565 -7.645 20.378 1.00 98.38 267 VAL A N 1
ATOM 2129 C CA . VAL A 1 267 ? -16.749 -7.459 21.594 1.00 98.38 267 VAL A CA 1
ATOM 2130 C C . VAL A 1 267 ? -16.904 -6.055 22.186 1.00 98.38 267 VAL A C 1
ATOM 2132 O O . VAL A 1 267 ? -16.883 -5.914 23.408 1.00 98.38 267 VAL A O 1
ATOM 2135 N N . LEU A 1 268 ? -17.090 -5.019 21.360 1.00 98.12 268 LEU A N 1
ATOM 2136 C CA . LEU A 1 268 ? -17.254 -3.638 21.842 1.00 98.12 268 LEU A CA 1
ATOM 2137 C C . LEU A 1 268 ? -18.718 -3.192 22.015 1.00 98.12 268 LEU A C 1
ATOM 2139 O O . LEU A 1 268 ? -18.952 -2.085 22.517 1.00 98.12 268 LEU A O 1
ATOM 2143 N N . GLY A 1 269 ? -19.688 -4.041 21.660 1.00 98.12 269 GLY A N 1
ATOM 2144 C CA . GLY A 1 269 ? -21.122 -3.750 21.758 1.00 98.12 269 GLY A CA 1
ATOM 2145 C C . GLY A 1 269 ? -21.615 -2.775 20.686 1.00 98.12 269 GLY A C 1
ATOM 2146 O O . GLY A 1 269 ? -22.398 -1.879 20.984 1.00 98.12 269 GLY A O 1
ATOM 2147 N N . ILE A 1 270 ? -21.104 -2.911 19.463 1.00 98.38 270 ILE A N 1
ATOM 2148 C CA . ILE A 1 270 ? -21.473 -2.119 18.282 1.00 98.38 270 ILE A CA 1
ATOM 2149 C C . ILE A 1 270 ? -22.331 -3.013 17.361 1.00 98.38 270 ILE A C 1
ATOM 2151 O O . ILE A 1 270 ? -22.031 -4.205 17.258 1.00 98.38 270 ILE A O 1
ATOM 2155 N N . PRO A 1 271 ? -23.394 -2.507 16.704 1.00 98.12 271 PRO A N 1
ATOM 2156 C CA . PRO A 1 271 ? -24.228 -3.323 15.815 1.00 98.12 271 PRO A CA 1
ATOM 2157 C C . PRO A 1 271 ? -23.451 -3.896 14.617 1.00 98.12 271 PRO A C 1
ATOM 2159 O O . PRO A 1 271 ? -22.532 -3.255 14.106 1.00 98.12 271 PRO A O 1
ATOM 2162 N N . ASN A 1 272 ? -23.837 -5.081 14.134 1.00 98.31 272 ASN A N 1
ATOM 2163 C CA . ASN A 1 272 ? -23.281 -5.648 12.898 1.00 98.31 272 ASN A CA 1
ATOM 2164 C C . ASN A 1 272 ? -23.603 -4.750 11.687 1.00 98.31 272 ASN A C 1
ATOM 2166 O O . ASN A 1 272 ? -24.671 -4.143 11.648 1.00 98.31 272 ASN A O 1
ATOM 2170 N N . GLY A 1 273 ? -22.700 -4.666 10.705 1.00 97.88 273 GLY A N 1
ATOM 2171 C CA . GLY A 1 273 ? -22.853 -3.775 9.548 1.00 97.88 273 GLY A CA 1
ATOM 2172 C C . GLY A 1 273 ? -22.554 -2.292 9.820 1.00 97.88 273 GLY A C 1
ATOM 2173 O O . GLY A 1 273 ? -22.726 -1.473 8.919 1.00 97.88 273 GLY A O 1
ATOM 2174 N N . THR A 1 274 ? -22.098 -1.931 11.029 1.00 98.62 274 THR A N 1
ATOM 2175 C CA . THR A 1 274 ? -21.703 -0.548 11.376 1.00 98.62 274 THR A CA 1
ATOM 2176 C C . THR A 1 274 ? -20.336 -0.190 10.791 1.00 98.62 274 THR A C 1
ATOM 2178 O O . THR A 1 274 ? -20.114 0.944 10.366 1.00 98.62 274 THR A O 1
ATOM 2181 N N . ILE A 1 275 ? -19.410 -1.154 10.758 1.00 98.88 275 ILE A N 1
ATOM 2182 C CA . ILE A 1 275 ? -18.161 -1.034 10.001 1.00 98.88 275 ILE A CA 1
ATOM 2183 C C . ILE A 1 275 ? -18.494 -1.008 8.507 1.00 98.88 275 ILE A C 1
ATOM 2185 O O . ILE A 1 275 ? -19.237 -1.863 8.027 1.00 98.88 275 ILE A O 1
ATOM 2189 N N . LYS A 1 276 ? -17.899 -0.069 7.764 1.00 98.88 276 LYS A N 1
ATOM 2190 C CA . LYS A 1 276 ? -17.967 -0.037 6.296 1.00 98.88 276 LYS A CA 1
ATOM 2191 C C . LYS A 1 276 ? -16.565 0.044 5.687 1.00 98.88 276 LYS A C 1
ATOM 2193 O O . LYS A 1 276 ? -15.712 0.763 6.195 1.00 98.88 276 LYS A O 1
ATOM 2198 N N . ALA A 1 277 ? -16.303 -0.707 4.624 1.00 98.88 277 ALA A N 1
ATOM 2199 C CA . ALA A 1 277 ? -14.962 -0.924 4.096 1.00 98.88 277 ALA A CA 1
ATOM 2200 C C . ALA A 1 277 ? -14.942 -0.932 2.562 1.00 98.88 277 ALA A C 1
ATOM 2202 O O . ALA A 1 277 ? -15.653 -1.714 1.931 1.00 98.88 277 ALA A O 1
ATOM 2203 N N . THR A 1 278 ? -14.116 -0.080 1.953 1.00 98.88 278 THR A N 1
ATOM 2204 C CA . THR A 1 278 ? -13.887 -0.082 0.497 1.00 98.88 278 THR A CA 1
ATOM 2205 C C . THR A 1 278 ? -12.665 -0.944 0.190 1.00 98.88 278 THR A C 1
ATOM 2207 O O . THR A 1 278 ? -11.625 -0.778 0.825 1.00 98.88 278 THR A O 1
ATOM 2210 N N . CYS A 1 279 ? -12.756 -1.869 -0.764 1.00 98.81 279 CYS A N 1
ATOM 2211 C CA . CYS A 1 279 ? -11.639 -2.761 -1.103 1.00 98.81 279 CYS A CA 1
ATOM 2212 C C . CYS A 1 279 ? -10.889 -2.248 -2.336 1.00 98.81 279 CYS A C 1
ATOM 2214 O O . CYS A 1 279 ? -11.509 -1.994 -3.368 1.00 98.81 279 CYS A O 1
ATOM 2216 N N . LEU A 1 280 ? -9.564 -2.129 -2.266 1.00 98.75 280 LEU A N 1
ATOM 2217 C CA . LEU A 1 280 ? -8.761 -1.781 -3.437 1.00 98.75 280 LEU A CA 1
ATOM 2218 C C . LEU A 1 280 ? -8.584 -3.042 -4.299 1.00 98.75 280 LEU A C 1
ATOM 2220 O O . LEU A 1 280 ? -7.995 -4.025 -3.843 1.00 98.75 280 LEU A O 1
ATOM 2224 N N . ILE A 1 281 ? -9.068 -3.037 -5.547 1.00 98.75 281 ILE A N 1
ATOM 2225 C CA . ILE A 1 281 ? -8.838 -4.139 -6.507 1.00 98.75 281 ILE A CA 1
ATOM 2226 C C . ILE A 1 281 ? -7.492 -3.920 -7.204 1.00 98.75 281 ILE A C 1
ATOM 2228 O O . ILE A 1 281 ? -7.360 -3.874 -8.418 1.00 98.75 281 ILE A O 1
ATOM 2232 N N . GLU A 1 282 ? -6.453 -3.756 -6.397 1.00 98.31 282 GLU A N 1
ATOM 2233 C CA . GLU A 1 282 ? -5.117 -3.371 -6.848 1.00 98.31 282 GLU A CA 1
ATOM 2234 C C . GLU A 1 282 ? -4.174 -4.572 -7.012 1.00 98.31 282 GLU A C 1
ATOM 2236 O O . GLU A 1 282 ? -2.962 -4.422 -7.100 1.00 98.31 282 GLU A O 1
ATOM 2241 N N . THR A 1 283 ? -4.721 -5.788 -7.082 1.00 98.75 283 THR A N 1
ATOM 2242 C CA . THR A 1 283 ? -3.958 -6.988 -7.442 1.00 98.75 283 THR A CA 1
ATOM 2243 C C . THR A 1 283 ? -4.587 -7.687 -8.639 1.00 98.75 283 THR A C 1
ATOM 2245 O O . THR A 1 283 ? -5.811 -7.717 -8.781 1.00 98.75 283 THR A O 1
ATOM 2248 N N . LEU A 1 284 ? -3.755 -8.277 -9.504 1.00 98.44 284 LEU A N 1
ATOM 2249 C CA . LEU A 1 284 ? -4.244 -8.993 -10.684 1.00 98.44 284 LEU A CA 1
ATOM 2250 C C . LEU A 1 284 ? -5.194 -10.153 -10.308 1.00 98.44 284 LEU A C 1
ATOM 2252 O O . LEU A 1 284 ? -6.246 -10.253 -10.936 1.00 98.44 284 LEU A O 1
ATOM 2256 N N . PRO A 1 285 ? -4.921 -10.987 -9.278 1.00 98.50 285 PRO A N 1
ATOM 2257 C CA . PRO A 1 285 ? -5.873 -12.007 -8.831 1.00 98.50 285 PRO A CA 1
ATOM 2258 C C . PRO A 1 285 ? -7.225 -11.439 -8.367 1.00 98.50 285 PRO A C 1
ATOM 2260 O O . PRO A 1 285 ? -8.264 -12.009 -8.693 1.00 98.50 285 PRO A O 1
ATOM 2263 N N . ALA A 1 286 ? -7.243 -10.292 -7.674 1.00 98.44 286 ALA A N 1
ATOM 2264 C CA . ALA A 1 286 ? -8.481 -9.686 -7.175 1.00 98.44 286 ALA A CA 1
ATOM 2265 C C . ALA A 1 286 ? -9.460 -9.283 -8.294 1.00 98.44 286 ALA A C 1
ATOM 2267 O O . ALA A 1 286 ? -10.674 -9.348 -8.095 1.00 98.44 286 ALA A O 1
ATOM 2268 N N . ALA A 1 287 ? -8.965 -8.942 -9.490 1.00 98.19 287 ALA A N 1
ATOM 2269 C CA . ALA A 1 287 ? -9.821 -8.631 -10.638 1.00 98.19 287 ALA A CA 1
ATOM 2270 C C . ALA A 1 287 ? -10.672 -9.826 -11.123 1.00 98.19 287 ALA A C 1
ATOM 2272 O O . ALA A 1 287 ? -11.675 -9.627 -11.806 1.00 98.19 287 ALA A O 1
ATOM 2273 N N . PHE A 1 288 ? -10.325 -11.057 -10.734 1.00 98.69 288 PHE A N 1
ATOM 2274 C CA . PHE A 1 288 ? -11.082 -12.272 -11.058 1.00 98.69 288 PHE A CA 1
ATOM 2275 C C . PHE A 1 288 ? -12.055 -12.716 -9.955 1.00 98.69 288 PHE A C 1
ATOM 2277 O O . PHE A 1 288 ? -12.828 -13.651 -10.164 1.00 98.69 288 PHE A O 1
ATOM 2284 N N . GLU A 1 289 ? -12.036 -12.045 -8.801 1.00 98.69 289 GLU A N 1
ATOM 2285 C CA . GLU A 1 289 ? -12.820 -12.394 -7.607 1.00 98.69 289 GLU A CA 1
ATOM 2286 C C . GLU A 1 289 ? -13.651 -11.197 -7.080 1.00 98.69 289 GLU A C 1
ATOM 2288 O O . GLU A 1 289 ? -14.115 -11.210 -5.942 1.00 98.69 289 GLU A O 1
ATOM 2293 N N . MET A 1 290 ? -13.857 -10.140 -7.881 1.00 98.75 290 MET A N 1
ATOM 2294 C CA . MET A 1 290 ? -14.504 -8.884 -7.446 1.00 98.75 290 MET A CA 1
ATOM 2295 C C . MET A 1 290 ? -15.912 -9.078 -6.843 1.00 98.75 290 MET A C 1
ATOM 2297 O O . MET A 1 290 ? -16.272 -8.431 -5.857 1.00 98.75 290 MET A O 1
ATOM 2301 N N . HIS A 1 291 ? -16.726 -9.968 -7.420 1.00 98.75 291 HIS A N 1
ATOM 2302 C CA . HIS A 1 291 ? -18.060 -10.283 -6.896 1.00 98.75 291 HIS A CA 1
ATOM 2303 C C . HIS A 1 291 ? -17.974 -11.022 -5.557 1.00 98.75 291 HIS A C 1
ATOM 2305 O O . HIS A 1 291 ? -18.756 -10.756 -4.650 1.00 98.75 291 HIS A O 1
ATOM 2311 N N . GLU A 1 292 ? -17.020 -11.937 -5.431 1.00 98.88 292 GLU A N 1
ATOM 2312 C CA . GLU A 1 292 ? -16.756 -12.725 -4.238 1.00 98.88 292 GLU A CA 1
ATOM 2313 C C . GLU A 1 292 ? -16.202 -11.847 -3.103 1.00 98.88 292 GLU A C 1
ATOM 2315 O O . GLU A 1 292 ? -16.636 -11.991 -1.963 1.00 98.88 292 GLU A O 1
ATOM 2320 N N . PHE A 1 293 ? -15.340 -10.867 -3.404 1.00 98.81 293 PHE A N 1
ATOM 2321 C CA . PHE A 1 293 ? -14.888 -9.843 -2.449 1.00 98.81 293 PHE A CA 1
ATOM 2322 C C . PHE A 1 293 ? -16.086 -9.091 -1.846 1.00 98.81 293 PHE A C 1
ATOM 2324 O O . PHE A 1 293 ? -16.217 -8.995 -0.624 1.00 98.81 293 PHE A O 1
ATOM 2331 N N . LEU A 1 294 ? -16.996 -8.607 -2.702 1.00 98.88 294 LEU A N 1
ATOM 2332 C CA . LEU A 1 294 ? -18.222 -7.931 -2.270 1.00 98.88 294 LEU A CA 1
ATOM 2333 C C . LEU A 1 294 ? -19.189 -8.862 -1.522 1.00 98.88 294 LEU A C 1
ATOM 2335 O O . LEU A 1 294 ? -19.902 -8.394 -0.640 1.00 98.88 294 LEU A O 1
ATOM 2339 N N . TYR A 1 295 ? -19.219 -10.158 -1.843 1.00 98.88 295 TYR A N 1
ATOM 2340 C CA . TYR A 1 295 ? -20.102 -11.133 -1.196 1.00 98.88 295 TYR A CA 1
ATOM 2341 C C . TYR A 1 295 ? -19.654 -11.475 0.228 1.00 98.88 295 TYR A C 1
ATOM 2343 O O . TYR A 1 295 ? -20.475 -11.506 1.148 1.00 98.88 295 TYR A O 1
ATOM 2351 N N . GLU A 1 296 ? -18.354 -11.710 0.423 1.00 98.88 296 GLU A N 1
ATOM 2352 C CA . GLU A 1 296 ? -17.763 -12.009 1.734 1.00 98.88 296 GLU A CA 1
ATOM 2353 C C . GLU A 1 296 ? -17.846 -10.813 2.690 1.00 98.88 296 GLU A C 1
ATOM 2355 O O . GLU A 1 296 ? -17.972 -11.001 3.897 1.00 98.88 296 GLU A O 1
ATOM 2360 N N . LEU A 1 297 ? -17.842 -9.588 2.152 1.00 98.75 297 LEU A N 1
ATOM 2361 C CA . LEU A 1 297 ? -17.995 -8.339 2.903 1.00 98.75 297 LEU A CA 1
ATOM 2362 C C . LEU A 1 297 ? -19.389 -7.706 2.766 1.00 98.75 297 LEU A C 1
ATOM 2364 O O . LEU A 1 297 ? -19.541 -6.533 3.088 1.00 98.75 297 LEU A O 1
ATOM 2368 N N . ARG A 1 298 ? -20.424 -8.422 2.307 1.00 98.69 298 ARG A N 1
ATOM 2369 C CA . ARG A 1 298 ? -21.715 -7.806 1.917 1.00 98.69 298 ARG A CA 1
ATOM 2370 C C . ARG A 1 298 ? -22.409 -6.975 3.004 1.00 98.69 298 ARG A C 1
ATOM 2372 O O . ARG A 1 298 ? -23.065 -6.000 2.665 1.00 98.69 298 ARG A O 1
ATOM 2379 N N . ASP A 1 299 ? -22.227 -7.285 4.287 1.00 98.69 299 ASP A N 1
ATOM 2380 C CA . ASP A 1 299 ? -22.784 -6.481 5.391 1.00 98.69 299 ASP A CA 1
ATOM 2381 C C . ASP A 1 299 ? -21.964 -5.195 5.641 1.00 98.69 299 ASP A C 1
ATOM 2383 O O . ASP A 1 299 ? -22.491 -4.161 6.065 1.00 98.69 299 ASP A O 1
ATOM 2387 N N . HIS A 1 300 ? -20.665 -5.255 5.334 1.00 98.88 300 HIS A N 1
ATOM 2388 C CA . HIS A 1 300 ? -19.631 -4.290 5.708 1.00 98.88 300 HIS A CA 1
ATOM 2389 C C . HIS A 1 300 ? -18.974 -3.580 4.512 1.00 98.88 300 HIS A C 1
ATOM 2391 O O . HIS A 1 300 ? -18.015 -2.845 4.709 1.00 98.88 300 HIS A O 1
ATOM 2397 N N . SER A 1 301 ? -19.419 -3.783 3.271 1.00 98.81 301 SER A N 1
ATOM 2398 C CA . SER A 1 301 ? -18.771 -3.173 2.105 1.00 98.81 301 SER A CA 1
ATOM 2399 C C . SER A 1 301 ? -19.245 -1.735 1.876 1.00 98.81 301 SER A C 1
ATOM 2401 O O . SER A 1 301 ? -20.421 -1.409 2.040 1.00 98.81 301 SER A O 1
ATOM 2403 N N . ALA A 1 302 ? -18.300 -0.875 1.499 1.00 98.69 302 ALA A N 1
ATOM 2404 C CA . ALA A 1 302 ? -18.517 0.482 1.002 1.00 98.69 302 ALA A CA 1
ATOM 2405 C C . ALA A 1 302 ? -18.197 0.617 -0.497 1.00 98.69 302 ALA A C 1
ATOM 2407 O O . ALA A 1 302 ? -18.300 1.717 -1.040 1.00 98.69 302 ALA A O 1
ATOM 2408 N N . GLY A 1 303 ? -17.812 -0.480 -1.160 1.00 98.56 303 GLY A N 1
ATOM 2409 C CA . GLY A 1 303 ? -17.512 -0.526 -2.589 1.00 98.56 303 GLY A CA 1
ATOM 2410 C C . GLY A 1 303 ? -16.118 -1.051 -2.908 1.00 98.56 303 GLY A C 1
ATOM 2411 O O . GLY A 1 303 ? -15.436 -1.621 -2.052 1.00 98.56 303 GLY A O 1
ATOM 2412 N N . LEU A 1 304 ? -15.698 -0.833 -4.152 1.00 98.88 304 LEU A N 1
ATOM 2413 C CA . LEU A 1 304 ? -14.364 -1.162 -4.654 1.00 98.88 304 LEU A CA 1
ATOM 2414 C C . LEU A 1 304 ? -13.667 0.098 -5.195 1.00 98.88 304 LEU A C 1
ATOM 2416 O O . LEU A 1 304 ? -14.331 1.043 -5.619 1.00 98.88 304 LEU A O 1
ATOM 2420 N N . ASN A 1 305 ? -12.335 0.102 -5.206 1.00 98.81 305 ASN A N 1
ATOM 2421 C CA . ASN A 1 305 ? -11.503 1.167 -5.778 1.00 98.81 305 ASN A CA 1
ATOM 2422 C C . ASN A 1 305 ? -10.551 0.625 -6.859 1.00 98.81 305 ASN A C 1
ATOM 2424 O O . ASN A 1 305 ? -10.080 -0.513 -6.760 1.00 98.81 305 ASN A O 1
ATOM 2428 N N . CYS A 1 306 ? -10.266 1.454 -7.870 1.00 98.00 306 CYS A N 1
ATOM 2429 C CA . CYS A 1 306 ? -9.329 1.151 -8.949 1.00 98.00 306 CYS A CA 1
ATOM 2430 C C . CYS A 1 306 ? -7.920 1.739 -8.722 1.00 98.00 306 CYS A C 1
ATOM 2432 O O . CYS A 1 306 ? -7.688 2.927 -8.944 1.00 98.00 306 CYS A O 1
ATOM 2434 N N . GLY A 1 307 ? -6.941 0.887 -8.406 1.00 89.25 307 GLY A N 1
ATOM 2435 C CA . GLY A 1 307 ? -5.513 1.238 -8.397 1.00 89.25 307 GLY A CA 1
ATOM 2436 C C . GLY A 1 307 ? -4.836 1.126 -9.777 1.00 89.25 307 GLY A C 1
ATOM 2437 O O . GLY A 1 307 ? -5.266 0.332 -10.616 1.00 89.25 307 GLY A O 1
ATOM 2438 N N . ARG A 1 308 ? -3.747 1.889 -9.998 1.00 94.19 308 ARG A N 1
ATOM 2439 C CA . ARG A 1 308 ? -2.881 1.810 -11.202 1.00 94.19 308 ARG A CA 1
ATOM 2440 C C . ARG A 1 308 ? -1.537 1.138 -10.910 1.00 94.19 308 ARG A C 1
ATOM 2442 O O . ARG A 1 308 ? -1.257 0.085 -11.477 1.00 94.19 308 ARG A O 1
ATOM 2449 N N . TRP A 1 309 ? -0.708 1.729 -10.045 1.00 96.38 309 TRP A N 1
ATOM 2450 C CA . TRP A 1 309 ? 0.664 1.254 -9.819 1.00 96.38 309 TRP A CA 1
ATOM 2451 C C . TRP A 1 309 ? 0.720 -0.119 -9.155 1.00 96.38 309 TRP A C 1
ATOM 2453 O O . TRP A 1 309 ? 1.361 -1.007 -9.714 1.00 96.38 309 TRP A O 1
ATOM 2463 N N . ASP A 1 310 ? -0.014 -0.335 -8.061 1.00 98.00 310 ASP A N 1
ATOM 2464 C CA . ASP A 1 310 ? -0.107 -1.653 -7.420 1.00 98.00 310 ASP A CA 1
ATOM 2465 C C . ASP A 1 310 ? -0.688 -2.719 -8.361 1.00 98.00 310 ASP A C 1
ATOM 2467 O O . ASP A 1 310 ? -0.169 -3.830 -8.422 1.00 98.00 310 ASP A O 1
ATOM 2471 N N . TYR A 1 311 ? -1.696 -2.375 -9.175 1.00 98.44 311 TYR A N 1
ATOM 2472 C CA . TYR A 1 311 ? -2.289 -3.320 -10.127 1.00 98.44 311 TYR A CA 1
ATOM 2473 C C . TYR A 1 311 ? -1.278 -3.760 -11.197 1.00 98.44 311 TYR A C 1
ATOM 2475 O O . TYR A 1 311 ? -1.117 -4.954 -11.456 1.00 98.44 311 TYR A O 1
ATOM 2483 N N . MET A 1 312 ? -0.533 -2.811 -11.776 1.00 98.00 312 MET A N 1
ATOM 2484 C CA . MET A 1 312 ? 0.548 -3.101 -12.726 1.00 98.00 312 MET A CA 1
ATOM 2485 C C . MET A 1 312 ? 1.696 -3.884 -12.070 1.00 98.00 312 MET A C 1
ATOM 2487 O O . MET A 1 312 ? 2.203 -4.844 -12.649 1.00 98.00 312 MET A O 1
ATOM 2491 N N . PHE A 1 313 ? 2.086 -3.513 -10.849 1.00 98.50 313 PHE A N 1
ATOM 2492 C CA . PHE A 1 313 ? 3.106 -4.212 -10.068 1.00 98.50 313 PHE A CA 1
ATOM 2493 C C . PHE A 1 313 ? 2.685 -5.654 -9.774 1.00 98.50 313 PHE A C 1
ATOM 2495 O O . PHE A 1 313 ? 3.453 -6.594 -9.996 1.00 98.50 313 PHE A O 1
ATOM 2502 N N . SER A 1 314 ? 1.442 -5.847 -9.337 1.00 98.56 314 SER A N 1
ATOM 2503 C CA . SER A 1 314 ? 0.859 -7.160 -9.122 1.00 98.56 314 SER A CA 1
ATOM 2504 C C . SER A 1 314 ? 0.781 -7.954 -10.416 1.00 98.56 314 SER A C 1
ATOM 2506 O O . SER A 1 314 ? 1.014 -9.152 -10.352 1.00 98.56 314 SER A O 1
ATOM 2508 N N . PHE A 1 315 ? 0.499 -7.341 -11.569 1.00 98.44 315 PHE A N 1
ATOM 2509 C CA . PHE A 1 315 ? 0.531 -8.047 -12.851 1.00 98.44 315 PHE A CA 1
ATOM 2510 C C . PHE A 1 315 ? 1.927 -8.624 -13.107 1.00 98.44 315 PHE A C 1
ATOM 2512 O O . PHE A 1 315 ? 2.057 -9.834 -13.305 1.00 98.44 315 PHE A O 1
ATOM 2519 N N . ILE A 1 316 ? 2.971 -7.787 -13.038 1.00 98.12 316 ILE A N 1
ATOM 2520 C CA . ILE A 1 316 ? 4.367 -8.218 -13.226 1.00 98.12 316 ILE A CA 1
ATOM 2521 C C . ILE A 1 316 ? 4.734 -9.313 -12.217 1.00 98.12 316 ILE A C 1
ATOM 2523 O O . ILE A 1 316 ? 5.333 -10.312 -12.599 1.00 98.12 316 ILE A O 1
ATOM 2527 N N . LYS A 1 317 ? 4.341 -9.171 -10.944 1.00 97.81 317 LYS A N 1
ATOM 2528 C CA . LYS A 1 317 ? 4.613 -10.157 -9.885 1.00 97.81 317 LYS A CA 1
ATOM 2529 C C . LYS A 1 317 ? 3.886 -11.487 -10.085 1.00 97.81 317 LYS A C 1
ATOM 2531 O O . LYS A 1 317 ? 4.483 -12.534 -9.834 1.00 97.81 317 LYS A O 1
ATOM 2536 N N . THR A 1 318 ? 2.630 -11.444 -10.526 1.00 98.19 318 THR A N 1
ATOM 2537 C CA . THR A 1 318 ? 1.787 -12.620 -10.773 1.00 98.19 318 THR A CA 1
ATOM 2538 C C . THR A 1 318 ? 2.257 -13.388 -12.003 1.00 98.19 318 THR A C 1
ATOM 2540 O O . THR A 1 318 ? 2.398 -14.606 -11.940 1.00 98.19 318 THR A O 1
ATOM 2543 N N . MET A 1 319 ? 2.582 -12.679 -13.085 1.00 97.25 319 MET A N 1
ATOM 2544 C CA . MET A 1 319 ? 3.028 -13.251 -14.359 1.00 97.25 319 MET A CA 1
ATOM 2545 C C . MET A 1 319 ? 4.562 -13.303 -14.501 1.00 97.25 319 MET A C 1
ATOM 2547 O O . MET A 1 319 ? 5.075 -13.448 -15.609 1.00 97.25 319 MET A O 1
ATOM 2551 N N . ARG A 1 320 ? 5.313 -13.189 -13.395 1.00 95.81 320 ARG A N 1
ATOM 2552 C CA . ARG A 1 320 ? 6.778 -12.978 -13.379 1.00 95.81 320 ARG A CA 1
ATOM 2553 C C . ARG A 1 320 ? 7.617 -14.040 -14.087 1.00 95.81 320 ARG A C 1
ATOM 2555 O O . ARG A 1 320 ? 8.785 -13.780 -14.358 1.00 95.81 320 ARG A O 1
ATOM 2562 N N . SER A 1 321 ? 7.050 -15.228 -14.291 1.00 95.62 321 SER A N 1
ATOM 2563 C CA . SER A 1 321 ? 7.711 -16.389 -14.891 1.00 95.62 321 SER A CA 1
ATOM 2564 C C . SER A 1 321 ? 7.405 -16.541 -16.386 1.00 95.62 321 SER A C 1
ATOM 2566 O O . SER A 1 321 ? 8.080 -17.318 -17.060 1.00 95.62 321 SER A O 1
ATOM 2568 N N . ASP A 1 322 ? 6.448 -15.776 -16.926 1.00 95.31 322 ASP A N 1
ATOM 2569 C CA . ASP A 1 322 ? 6.054 -15.801 -18.336 1.00 95.31 322 ASP A CA 1
ATOM 2570 C C . ASP A 1 322 ? 6.842 -14.738 -19.145 1.00 95.31 322 ASP A C 1
ATOM 2572 O O . ASP A 1 322 ? 6.558 -13.540 -19.034 1.00 95.31 322 ASP A O 1
ATOM 2576 N N . PRO A 1 323 ? 7.815 -15.137 -19.995 1.00 94.44 323 PRO A N 1
ATOM 2577 C CA . PRO A 1 323 ? 8.607 -14.207 -20.805 1.00 94.44 323 PRO A CA 1
ATOM 2578 C C . PRO A 1 323 ? 7.788 -13.449 -21.862 1.00 94.44 323 PRO A C 1
ATOM 2580 O O . PRO A 1 323 ? 8.311 -12.518 -22.468 1.00 94.44 323 PRO A O 1
ATOM 2583 N N . SER A 1 324 ? 6.525 -13.818 -22.107 1.00 93.88 324 SER A N 1
ATOM 2584 C CA . SER A 1 324 ? 5.637 -13.079 -23.013 1.00 93.88 324 SER A CA 1
ATOM 2585 C C . SER A 1 324 ? 4.954 -11.871 -22.356 1.00 93.88 324 SER A C 1
ATOM 2587 O O . SER A 1 324 ? 4.322 -11.076 -23.049 1.00 93.88 324 SER A O 1
ATOM 2589 N N . ARG A 1 325 ? 5.074 -11.699 -21.028 1.00 95.44 325 ARG A N 1
ATOM 2590 C CA . ARG A 1 325 ? 4.322 -10.705 -20.230 1.00 95.44 325 ARG A CA 1
ATOM 2591 C C . ARG A 1 325 ? 5.167 -9.521 -19.775 1.00 95.44 325 ARG A C 1
ATOM 2593 O O . ARG A 1 325 ? 5.007 -9.017 -18.663 1.00 95.44 325 ARG A O 1
ATOM 2600 N N . ILE A 1 326 ? 6.086 -9.092 -20.632 1.00 96.38 326 ILE A N 1
ATOM 2601 C CA . ILE A 1 326 ? 7.023 -8.005 -20.344 1.00 96.38 326 ILE A CA 1
ATOM 2602 C C . ILE A 1 326 ? 6.311 -6.657 -20.471 1.00 96.38 326 ILE A C 1
ATOM 2604 O O . ILE A 1 326 ? 5.724 -6.358 -21.507 1.00 96.38 326 ILE A O 1
ATOM 2608 N N . PHE A 1 327 ? 6.366 -5.846 -19.416 1.00 97.06 327 PHE A N 1
ATOM 2609 C CA . PHE A 1 327 ? 5.780 -4.508 -19.403 1.00 97.06 327 PHE A CA 1
ATOM 2610 C C . PHE A 1 327 ? 6.743 -3.475 -20.017 1.00 97.06 327 PHE A C 1
ATOM 2612 O O . PHE A 1 327 ? 7.956 -3.574 -19.802 1.00 97.06 327 PHE A O 1
ATOM 2619 N N . PRO A 1 328 ? 6.227 -2.472 -20.752 1.00 96.75 328 PRO A N 1
ATOM 2620 C CA . PRO A 1 328 ? 7.003 -1.340 -21.244 1.00 96.75 328 PRO A CA 1
ATOM 2621 C C . PRO A 1 328 ? 7.233 -0.308 -20.127 1.00 96.75 328 PRO A C 1
ATOM 2623 O O . PRO A 1 328 ? 6.930 -0.556 -18.958 1.00 96.75 328 PRO A O 1
ATOM 2626 N N . ASP A 1 329 ? 7.748 0.876 -20.466 1.00 95.88 329 ASP A N 1
ATOM 2627 C CA . ASP A 1 329 ? 7.817 2.006 -19.537 1.00 95.88 329 ASP A CA 1
ATOM 2628 C C . ASP A 1 329 ? 6.450 2.291 -18.886 1.00 95.88 329 ASP A C 1
ATOM 2630 O O . ASP A 1 329 ? 5.487 2.676 -19.560 1.00 95.88 329 ASP A O 1
ATOM 2634 N N . ARG A 1 330 ? 6.397 2.175 -17.550 1.00 94.31 330 ARG A N 1
ATOM 2635 C CA . ARG A 1 330 ? 5.221 2.461 -16.715 1.00 94.31 330 ARG A CA 1
ATOM 2636 C C . ARG A 1 330 ? 4.593 3.831 -16.992 1.00 94.31 330 ARG A C 1
ATOM 2638 O O . ARG A 1 330 ? 3.375 3.967 -16.869 1.00 94.31 330 ARG A O 1
ATOM 2645 N N . GLY A 1 331 ? 5.392 4.826 -17.390 1.00 91.00 331 GLY A N 1
ATOM 2646 C CA . GLY A 1 331 ? 4.912 6.164 -17.740 1.00 91.00 331 GLY A CA 1
ATOM 2647 C C . GLY A 1 331 ? 3.938 6.149 -18.922 1.00 91.00 331 GLY A C 1
ATOM 2648 O O . GLY A 1 331 ? 2.945 6.875 -18.912 1.00 91.00 331 GLY A O 1
ATOM 2649 N N . THR A 1 332 ? 4.166 5.254 -19.889 1.00 92.19 332 THR A N 1
ATOM 2650 C CA . THR A 1 332 ? 3.354 5.105 -21.111 1.00 92.19 332 THR A CA 1
ATOM 2651 C C . THR A 1 332 ? 2.088 4.259 -20.919 1.00 92.19 332 THR A C 1
ATOM 2653 O O . THR A 1 332 ? 1.147 4.348 -21.712 1.00 92.19 332 THR A O 1
ATOM 2656 N N . VAL A 1 333 ? 2.010 3.473 -19.840 1.00 93.88 333 VAL A N 1
ATOM 2657 C CA . VAL A 1 333 ? 0.875 2.582 -19.549 1.00 93.88 333 VAL A CA 1
ATOM 2658 C C . VAL A 1 333 ? -0.250 3.351 -18.847 1.00 93.88 333 VAL A C 1
ATOM 2660 O O . VAL A 1 333 ? -0.372 3.323 -17.621 1.00 93.88 333 VAL A O 1
ATOM 2663 N N . THR A 1 334 ? -1.044 4.102 -19.611 1.00 91.88 334 THR A N 1
ATOM 2664 C CA . THR A 1 334 ? -2.181 4.895 -19.100 1.00 91.88 334 THR A CA 1
ATOM 2665 C C . THR A 1 334 ? -3.432 4.041 -18.851 1.00 91.88 334 THR A C 1
ATOM 2667 O O . THR A 1 334 ? -3.569 2.947 -19.395 1.00 91.88 334 THR A O 1
ATOM 2670 N N . MET A 1 335 ? -4.403 4.566 -18.091 1.00 91.62 335 MET A N 1
ATOM 2671 C CA . MET A 1 335 ? -5.690 3.889 -17.826 1.00 91.62 335 MET A CA 1
ATOM 2672 C C . MET A 1 335 ? -6.555 3.658 -19.083 1.00 91.62 335 MET A C 1
ATOM 2674 O O . MET A 1 335 ? -7.548 2.938 -19.019 1.00 91.62 335 MET A O 1
ATOM 2678 N N . ALA A 1 336 ? -6.194 4.253 -20.226 1.00 90.88 336 ALA A N 1
ATOM 2679 C CA . ALA A 1 336 ? -6.848 4.010 -21.511 1.00 90.88 336 ALA A CA 1
ATOM 2680 C C . ALA A 1 336 ? -6.356 2.725 -22.213 1.00 90.88 336 ALA A C 1
ATOM 2682 O O . ALA A 1 336 ? -7.010 2.261 -23.147 1.00 90.88 336 ALA A O 1
ATOM 2683 N N . GLN A 1 337 ? -5.231 2.140 -21.778 1.00 94.38 337 GLN A N 1
ATOM 2684 C CA . GLN A 1 337 ? -4.704 0.884 -22.327 1.00 94.38 337 GLN A CA 1
ATOM 2685 C C . GLN A 1 337 ? -5.711 -0.270 -22.135 1.00 94.38 337 GLN A C 1
ATOM 2687 O O . GLN A 1 337 ? -6.345 -0.343 -21.078 1.00 94.38 337 GLN A O 1
ATOM 2692 N N . PRO A 1 338 ? -5.850 -1.212 -23.093 1.00 94.31 338 PRO A N 1
ATOM 2693 C CA . PRO A 1 338 ? -6.978 -2.151 -23.129 1.00 94.31 338 PRO A CA 1
ATOM 2694 C C . PRO A 1 338 ? -7.210 -2.986 -21.861 1.00 94.31 338 PRO A C 1
ATOM 2696 O O . PRO A 1 338 ? -8.358 -3.228 -21.498 1.00 94.31 338 PRO A O 1
ATOM 2699 N N . PHE A 1 339 ? -6.149 -3.406 -21.166 1.00 96.75 339 PHE A N 1
ATOM 2700 C CA . PHE A 1 339 ? -6.282 -4.234 -19.962 1.00 96.75 339 PHE A CA 1
ATOM 2701 C C . PHE A 1 339 ? -6.773 -3.440 -18.744 1.00 96.75 339 PHE A C 1
ATOM 2703 O O . PHE A 1 339 ? -7.678 -3.894 -18.047 1.00 96.75 339 PHE A O 1
ATOM 2710 N N . LEU A 1 340 ? -6.259 -2.219 -18.538 1.00 96.81 340 LEU A N 1
ATOM 2711 C CA . LEU A 1 340 ? -6.755 -1.294 -17.510 1.00 96.81 340 LEU A CA 1
ATOM 2712 C C . LEU A 1 340 ? -8.173 -0.820 -17.836 1.00 96.81 340 LEU A C 1
ATOM 2714 O O . LEU A 1 340 ? -8.986 -0.677 -16.929 1.00 96.81 340 LEU A O 1
ATOM 2718 N N . ARG A 1 341 ? -8.487 -0.656 -19.127 1.00 95.56 341 ARG A N 1
ATOM 2719 C CA . ARG A 1 341 ? -9.833 -0.359 -19.620 1.00 95.56 341 ARG A CA 1
ATOM 2720 C C . ARG A 1 341 ? -10.826 -1.468 -19.263 1.00 95.56 341 ARG A C 1
ATOM 2722 O O . ARG A 1 341 ? -11.891 -1.168 -18.741 1.00 95.56 341 ARG A O 1
ATOM 2729 N N . ALA A 1 342 ? -10.487 -2.730 -19.531 1.00 97.25 342 ALA A N 1
ATOM 2730 C CA . ALA A 1 342 ? -11.332 -3.874 -19.184 1.00 97.25 342 ALA A CA 1
ATOM 2731 C C . ALA A 1 342 ? -11.508 -4.013 -17.662 1.00 97.25 342 ALA A C 1
ATOM 2733 O O . ALA A 1 342 ? -12.612 -4.255 -17.181 1.00 97.25 342 ALA A O 1
ATOM 2734 N N . TYR A 1 343 ? -10.429 -3.796 -16.910 1.00 98.25 343 TYR A N 1
ATOM 2735 C CA . TYR A 1 343 ? -10.411 -3.818 -15.451 1.00 98.25 343 TYR A CA 1
ATOM 2736 C C . TYR A 1 343 ? -11.329 -2.761 -14.818 1.00 98.25 343 TYR A C 1
ATOM 2738 O O . TYR A 1 343 ? -12.229 -3.137 -14.068 1.00 98.25 343 TYR A O 1
ATOM 2746 N N . THR A 1 344 ? -11.173 -1.471 -15.142 1.00 97.44 344 THR A N 1
ATOM 2747 C CA . THR A 1 344 ? -12.014 -0.407 -14.554 1.00 97.44 344 THR A CA 1
ATOM 2748 C C . THR A 1 344 ? -13.486 -0.593 -14.902 1.00 97.44 344 THR A C 1
ATOM 2750 O O . THR A 1 344 ? -14.352 -0.460 -14.039 1.00 97.44 344 THR A O 1
ATOM 2753 N N . GLN A 1 345 ? -13.774 -0.994 -16.141 1.00 97.50 345 GLN A N 1
ATOM 2754 C CA . GLN A 1 345 ? -15.130 -1.299 -16.588 1.00 97.50 345 GLN A CA 1
ATOM 2755 C C . GLN A 1 345 ? -15.765 -2.465 -15.824 1.00 97.50 345 GLN A C 1
ATOM 2757 O O . GLN A 1 345 ? -16.934 -2.385 -15.440 1.00 97.50 345 GLN A O 1
ATOM 2762 N N . LEU A 1 346 ? -15.001 -3.527 -15.554 1.00 98.44 346 LEU A N 1
ATOM 2763 C CA . LEU A 1 346 ? -15.488 -4.667 -14.781 1.00 98.44 346 LEU A CA 1
ATOM 2764 C C . LEU A 1 346 ? -15.724 -4.308 -13.305 1.00 98.44 346 LEU A C 1
ATOM 2766 O O . LEU A 1 346 ? -16.710 -4.780 -12.738 1.00 98.44 346 LEU A O 1
ATOM 2770 N N . VAL A 1 347 ? -14.891 -3.442 -12.707 1.00 98.62 347 VAL A N 1
ATOM 2771 C CA . VAL A 1 347 ? -15.114 -2.915 -11.345 1.00 98.62 347 VAL A CA 1
ATOM 2772 C C . VAL A 1 347 ? -16.436 -2.148 -11.274 1.00 98.62 347 VAL A C 1
ATOM 2774 O O . VAL A 1 347 ? -17.264 -2.466 -10.423 1.00 98.62 347 VAL A O 1
ATOM 2777 N N . ILE A 1 348 ? -16.671 -1.198 -12.189 1.00 98.56 348 ILE A N 1
ATOM 2778 C CA . ILE A 1 348 ? -17.915 -0.405 -12.247 1.00 98.56 348 ILE A CA 1
ATOM 2779 C C . ILE A 1 348 ? -19.138 -1.322 -12.357 1.00 98.56 348 ILE A C 1
ATOM 2781 O O . ILE A 1 348 ? -20.036 -1.270 -11.514 1.00 98.56 348 ILE A O 1
ATOM 2785 N N . GLN A 1 349 ? -19.150 -2.212 -13.356 1.00 98.25 349 GLN A N 1
ATOM 2786 C CA . GLN A 1 349 ? -20.251 -3.152 -13.576 1.00 98.25 349 GLN A CA 1
ATOM 2787 C C . GLN A 1 349 ? -20.498 -4.040 -12.348 1.00 98.25 349 GLN A C 1
ATOM 2789 O O . GLN A 1 349 ? -21.646 -4.248 -11.943 1.00 98.25 349 GLN A O 1
ATOM 2794 N N . THR A 1 350 ? -19.423 -4.528 -11.721 1.00 98.56 350 THR A N 1
ATOM 2795 C CA . THR A 1 350 ? -19.506 -5.406 -10.552 1.00 98.56 350 THR A CA 1
ATOM 2796 C C . THR A 1 350 ? -20.101 -4.678 -9.352 1.00 98.56 350 THR A C 1
ATOM 2798 O O . THR A 1 350 ? -21.030 -5.198 -8.730 1.00 98.56 350 THR A O 1
ATOM 2801 N N . CYS A 1 351 ? -19.609 -3.482 -9.037 1.00 98.75 351 CYS A N 1
ATOM 2802 C CA . CYS A 1 351 ? -20.091 -2.674 -7.922 1.00 98.75 351 CYS A CA 1
ATOM 2803 C C . CYS A 1 351 ? -21.558 -2.276 -8.088 1.00 98.75 351 CYS A C 1
ATOM 2805 O O . CYS A 1 351 ? -22.375 -2.518 -7.196 1.00 98.75 351 CYS A O 1
ATOM 2807 N N . HIS A 1 352 ? -21.918 -1.741 -9.254 1.00 98.44 352 HIS A N 1
ATOM 2808 C CA . HIS A 1 352 ? -23.259 -1.215 -9.489 1.00 98.44 352 HIS A CA 1
ATOM 2809 C C . HIS A 1 352 ? -24.306 -2.331 -9.509 1.00 98.44 352 HIS A C 1
ATOM 2811 O O . HIS A 1 352 ? -25.367 -2.196 -8.893 1.00 98.44 352 HIS A O 1
ATOM 2817 N N . ARG A 1 353 ? -23.976 -3.499 -10.086 1.00 97.44 353 ARG A N 1
ATOM 2818 C CA . ARG A 1 353 ? -24.817 -4.704 -9.987 1.00 97.44 353 ARG A CA 1
ATOM 2819 C C . ARG A 1 353 ? -25.096 -5.104 -8.532 1.00 97.44 353 ARG A C 1
ATOM 2821 O O . ARG A 1 353 ? -26.171 -5.626 -8.245 1.00 97.44 353 ARG A O 1
ATOM 2828 N N . ARG A 1 354 ? -24.161 -4.850 -7.610 1.00 98.31 354 ARG A N 1
ATOM 2829 C CA . ARG A 1 354 ? -24.303 -5.136 -6.170 1.00 98.31 354 ARG A CA 1
ATOM 2830 C C . ARG A 1 354 ? -24.767 -3.939 -5.336 1.00 98.31 354 ARG A C 1
ATOM 2832 O O . ARG A 1 354 ? -24.856 -4.075 -4.119 1.00 98.31 354 ARG A O 1
ATOM 2839 N N . GLY A 1 355 ? -25.133 -2.818 -5.963 1.00 97.88 355 GLY A N 1
ATOM 2840 C CA . GLY A 1 355 ? -25.693 -1.645 -5.285 1.00 97.88 355 GLY A CA 1
ATOM 2841 C C . GLY A 1 355 ? -24.688 -0.877 -4.423 1.00 97.88 355 GLY A C 1
ATOM 2842 O O . GLY A 1 355 ? -25.066 -0.371 -3.370 1.00 97.88 355 GLY A O 1
ATOM 2843 N N . VAL A 1 356 ? -23.417 -0.828 -4.829 1.00 98.62 356 VAL A N 1
ATOM 2844 C CA . VAL A 1 356 ? -22.325 -0.218 -4.057 1.00 98.62 356 VAL A CA 1
ATOM 2845 C C . VAL A 1 356 ? -21.385 0.586 -4.971 1.00 98.62 356 VAL A C 1
ATOM 2847 O O . VAL A 1 356 ? -21.438 0.415 -6.186 1.00 98.62 356 VAL A O 1
ATOM 2850 N N . HIS A 1 357 ? -20.534 1.448 -4.402 1.00 98.75 357 HIS A N 1
ATOM 2851 C CA . HIS A 1 357 ? -19.648 2.350 -5.156 1.00 98.75 357 HIS A CA 1
ATOM 2852 C C . HIS A 1 357 ? -18.520 1.654 -5.935 1.00 98.75 357 HIS A C 1
ATOM 2854 O O . HIS A 1 357 ? -17.894 0.710 -5.443 1.00 98.75 357 HIS A O 1
ATOM 2860 N N . ALA A 1 358 ? -18.171 2.214 -7.092 1.00 98.69 358 ALA A N 1
ATOM 2861 C CA . ALA A 1 358 ? -16.916 2.022 -7.811 1.00 98.69 358 ALA A CA 1
ATOM 2862 C C . ALA A 1 358 ? -16.108 3.330 -7.849 1.00 98.69 358 ALA A C 1
ATOM 2864 O O . ALA A 1 358 ? -16.384 4.227 -8.647 1.00 98.69 358 ALA A O 1
ATOM 2865 N N . ILE A 1 359 ? -15.050 3.421 -7.043 1.00 98.69 359 ILE A N 1
ATOM 2866 C CA . ILE A 1 359 ? -14.168 4.597 -6.978 1.00 98.69 359 ILE A CA 1
ATOM 2867 C C . ILE A 1 359 ? -13.037 4.489 -8.018 1.00 98.69 359 ILE A C 1
ATOM 2869 O O . ILE A 1 359 ? -12.424 3.430 -8.18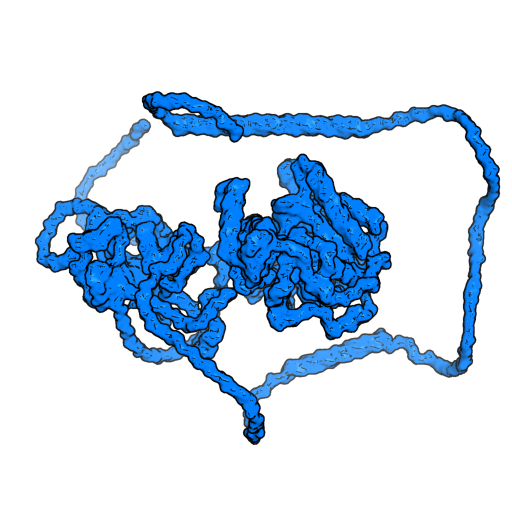2 1.00 98.69 359 ILE A O 1
ATOM 2873 N N . GLY A 1 360 ? -12.781 5.592 -8.723 1.00 97.19 360 GLY A N 1
ATOM 2874 C CA . GLY A 1 360 ? -11.731 5.764 -9.728 1.00 97.19 360 GLY A CA 1
ATOM 2875 C C . GLY A 1 360 ? -10.322 5.928 -9.148 1.00 97.19 360 GLY A C 1
ATOM 2876 O O . GLY A 1 360 ? -10.091 5.767 -7.948 1.00 97.19 360 GLY A O 1
ATOM 2877 N N . GLY A 1 361 ? -9.360 6.225 -10.022 1.00 89.69 361 GLY A N 1
ATOM 2878 C CA . GLY A 1 361 ? -7.934 6.174 -9.713 1.00 89.69 361 GLY A CA 1
ATOM 2879 C C . GLY A 1 361 ? -7.319 7.484 -9.220 1.00 89.69 361 GLY A C 1
ATOM 2880 O O . GLY A 1 361 ? -7.927 8.556 -9.206 1.00 89.69 361 GLY A O 1
ATOM 2881 N N . MET A 1 362 ? -6.050 7.387 -8.822 1.00 91.75 362 MET A N 1
ATOM 2882 C CA . MET A 1 362 ? -5.258 8.491 -8.279 1.00 91.75 362 MET A CA 1
ATOM 2883 C C . MET A 1 362 ? -4.781 9.487 -9.349 1.00 91.75 362 MET A C 1
ATOM 2885 O O . MET A 1 362 ? -4.186 9.100 -10.354 1.00 91.75 362 MET A O 1
ATOM 2889 N N . SER A 1 363 ? -4.924 10.785 -9.065 1.00 89.94 363 SER A N 1
ATOM 2890 C CA . SER A 1 363 ? -4.113 11.852 -9.668 1.00 89.94 363 SER A CA 1
ATOM 2891 C C . SER A 1 363 ? -3.122 12.409 -8.637 1.00 89.94 363 SER A C 1
ATOM 2893 O O . SER A 1 363 ? -3.491 13.177 -7.750 1.00 89.94 363 SER A O 1
ATOM 2895 N N . ALA A 1 364 ? -1.851 12.019 -8.770 1.00 85.56 364 ALA A N 1
ATOM 2896 C CA . ALA A 1 364 ? -0.779 12.318 -7.812 1.00 85.56 364 ALA A CA 1
ATOM 2897 C C . ALA A 1 364 ? -0.070 13.675 -8.028 1.00 85.56 364 ALA A C 1
ATOM 2899 O O . ALA A 1 364 ? 0.946 13.947 -7.396 1.00 85.56 364 ALA A O 1
ATOM 2900 N N . LEU A 1 365 ? -0.560 14.517 -8.943 1.00 87.69 365 LEU A N 1
ATOM 2901 C CA . LEU A 1 365 ? 0.104 15.758 -9.355 1.00 87.69 365 LEU A CA 1
ATOM 2902 C C . LEU A 1 365 ? 0.223 16.780 -8.207 1.00 87.69 365 LEU A C 1
ATOM 2904 O O . LEU A 1 365 ? -0.756 17.116 -7.541 1.00 87.69 365 LEU A O 1
ATOM 2908 N N . ILE A 1 366 ? 1.417 17.346 -8.050 1.00 86.56 366 ILE A N 1
ATOM 2909 C CA . ILE A 1 366 ? 1.702 18.495 -7.190 1.00 86.56 366 ILE A CA 1
ATOM 2910 C C . ILE A 1 366 ? 1.834 19.735 -8.090 1.00 86.56 366 ILE A C 1
ATOM 2912 O O . ILE A 1 366 ? 2.672 19.729 -8.992 1.00 86.56 366 ILE A O 1
ATOM 2916 N N . PRO A 1 367 ? 1.056 20.811 -7.866 1.00 84.88 367 PRO A N 1
ATOM 2917 C CA . PRO A 1 367 ? 1.208 22.055 -8.613 1.00 84.88 367 PRO A CA 1
ATOM 2918 C C . PRO A 1 367 ? 2.615 22.657 -8.473 1.00 84.88 367 PRO A C 1
ATOM 2920 O O . PRO A 1 367 ? 3.136 22.824 -7.367 1.00 84.88 367 PRO A O 1
ATOM 2923 N N . VAL A 1 368 ? 3.214 23.028 -9.603 1.00 85.56 368 VAL A N 1
ATOM 2924 C CA . VAL A 1 368 ? 4.526 23.669 -9.704 1.00 85.56 368 VAL A CA 1
ATOM 2925 C C . VAL A 1 368 ? 4.423 25.112 -9.215 1.00 85.56 368 VAL A C 1
ATOM 2927 O O . VAL A 1 368 ? 3.666 25.928 -9.749 1.00 85.56 368 VAL A O 1
ATOM 2930 N N . LYS A 1 369 ? 5.190 25.460 -8.179 1.00 80.50 369 LYS A N 1
ATOM 2931 C CA . LYS A 1 369 ? 5.173 26.814 -7.616 1.00 80.50 369 LYS A CA 1
ATOM 2932 C C . LYS A 1 369 ? 5.807 27.810 -8.593 1.00 80.50 369 LYS A C 1
ATOM 2934 O O . LYS A 1 369 ? 6.990 27.704 -8.891 1.00 80.50 369 LYS A O 1
ATOM 2939 N N . GLY A 1 370 ? 5.040 28.822 -8.998 1.00 81.25 370 GLY A N 1
ATOM 2940 C CA . GLY A 1 370 ? 5.522 29.911 -9.856 1.00 81.25 370 GLY A CA 1
ATOM 2941 C C . GLY A 1 370 ? 5.465 29.630 -11.361 1.00 81.25 370 GLY A C 1
ATOM 2942 O O . GLY A 1 370 ? 5.923 30.471 -12.124 1.00 81.25 370 GLY A O 1
ATOM 2943 N N . ASP A 1 371 ? 4.877 28.507 -11.789 1.00 87.56 371 ASP A N 1
ATOM 2944 C CA . ASP A 1 371 ? 4.691 28.173 -13.209 1.00 87.56 371 ASP A CA 1
ATOM 2945 C C . ASP A 1 371 ? 3.207 27.879 -13.525 1.00 87.56 371 ASP A C 1
ATOM 2947 O O . ASP A 1 371 ? 2.763 26.727 -13.476 1.00 87.56 371 ASP A O 1
ATOM 2951 N N . PRO A 1 372 ? 2.396 28.916 -13.821 1.00 87.94 372 PRO A N 1
ATOM 2952 C CA . PRO A 1 372 ? 0.989 28.740 -14.179 1.00 87.94 372 PRO A CA 1
ATOM 2953 C C . PRO A 1 372 ? 0.784 27.926 -15.464 1.00 87.94 372 PRO A C 1
ATOM 2955 O O . PRO A 1 372 ? -0.209 27.212 -15.574 1.00 87.94 372 PRO A O 1
ATOM 2958 N N . ALA A 1 373 ? 1.716 27.996 -16.421 1.00 87.94 373 ALA A N 1
ATOM 2959 C CA . ALA A 1 373 ? 1.585 27.325 -17.712 1.00 87.94 373 ALA A CA 1
ATOM 2960 C C . ALA A 1 373 ? 1.792 25.807 -17.588 1.00 87.94 373 ALA A C 1
ATOM 2962 O O . ALA A 1 373 ? 1.006 25.030 -18.136 1.00 87.94 373 ALA A O 1
ATOM 2963 N N . ALA A 1 374 ? 2.797 25.374 -16.818 1.00 85.00 374 ALA A N 1
ATOM 2964 C CA . ALA A 1 374 ? 2.978 23.962 -16.488 1.00 85.00 374 ALA A CA 1
ATOM 2965 C C . ALA A 1 374 ? 1.803 23.415 -15.664 1.00 85.00 374 ALA A C 1
ATOM 2967 O O . ALA A 1 374 ? 1.374 22.284 -15.897 1.00 85.00 374 ALA A O 1
ATOM 2968 N N . ASN A 1 375 ? 1.256 24.219 -14.744 1.00 87.44 375 ASN A N 1
ATOM 2969 C CA . ASN A 1 375 ? 0.080 23.839 -13.963 1.00 87.44 375 ASN A CA 1
ATOM 2970 C C . ASN A 1 375 ? -1.152 23.632 -14.839 1.00 87.44 375 ASN A C 1
ATOM 2972 O O . ASN A 1 375 ? -1.768 22.578 -14.735 1.00 87.44 375 ASN A O 1
ATOM 2976 N N . GLU A 1 376 ? -1.480 24.560 -15.739 1.00 89.00 376 GLU A N 1
ATOM 2977 C CA . GLU A 1 376 ? -2.668 24.424 -16.590 1.00 89.00 376 GLU A CA 1
ATOM 2978 C C . GLU A 1 376 ? -2.558 23.213 -17.532 1.00 89.00 376 GLU A C 1
ATOM 2980 O O . GLU A 1 376 ? -3.473 22.394 -17.617 1.00 89.00 376 GLU A O 1
ATOM 2985 N N . ALA A 1 377 ? -1.390 23.006 -18.152 1.00 85.75 377 ALA A N 1
ATOM 2986 C CA . ALA A 1 377 ? -1.135 21.837 -18.999 1.00 85.75 377 ALA A CA 1
ATOM 2987 C C . ALA A 1 377 ? -1.182 20.496 -18.234 1.00 85.75 377 ALA A C 1
ATOM 2989 O O . ALA A 1 377 ? -1.405 19.437 -18.832 1.00 85.75 377 ALA A O 1
ATOM 2990 N N . ALA A 1 378 ? -0.942 20.514 -16.921 1.00 84.25 378 ALA A N 1
ATOM 2991 C CA . ALA A 1 378 ? -1.024 19.340 -16.063 1.00 84.25 378 ALA A CA 1
ATOM 2992 C C . ALA A 1 378 ? -2.438 19.144 -15.480 1.00 84.25 378 ALA A C 1
ATOM 2994 O O . ALA A 1 378 ? -2.906 18.006 -15.407 1.00 84.25 378 ALA A O 1
ATOM 2995 N N . PHE A 1 379 ? -3.154 20.224 -15.156 1.00 91.00 379 PHE A N 1
ATOM 2996 C CA . PHE A 1 379 ? -4.568 20.202 -14.780 1.00 91.00 379 PHE A CA 1
ATOM 2997 C C . PHE A 1 379 ? -5.445 19.707 -15.923 1.00 91.00 379 PHE A C 1
ATOM 2999 O O . PHE A 1 379 ? -6.332 18.902 -15.669 1.00 91.00 379 PHE A O 1
ATOM 3006 N N . GLU A 1 380 ? -5.152 20.059 -17.175 1.00 91.44 380 GLU A N 1
ATOM 3007 C CA . GLU A 1 380 ? -5.924 19.561 -18.317 1.00 91.44 380 GLU A CA 1
ATOM 3008 C C . GLU A 1 380 ? -5.823 18.034 -18.479 1.00 91.44 380 GLU A C 1
ATOM 3010 O O . GLU A 1 380 ? -6.811 17.360 -18.768 1.00 91.44 380 GLU A O 1
ATOM 3015 N N . LYS A 1 381 ? -4.659 17.444 -18.172 1.00 87.44 381 LYS A N 1
ATOM 3016 C CA . LYS A 1 381 ? -4.513 15.978 -18.106 1.00 87.44 381 LYS A CA 1
ATOM 3017 C C . LYS A 1 381 ? -5.356 15.378 -16.981 1.00 87.44 381 LYS A C 1
ATOM 3019 O O . LYS A 1 381 ? -5.980 14.340 -17.184 1.00 87.44 381 LYS A O 1
ATOM 3024 N N . VAL A 1 382 ? -5.411 16.039 -15.820 1.00 91.12 382 VAL A N 1
ATOM 3025 C CA . VAL A 1 382 ? -6.284 15.632 -14.707 1.00 91.12 382 VAL A CA 1
ATOM 3026 C C . VAL A 1 382 ? -7.758 15.741 -15.111 1.00 91.12 382 VAL A C 1
ATOM 3028 O O . VAL A 1 382 ? -8.487 14.775 -14.902 1.00 91.12 382 VAL A O 1
ATOM 3031 N N . ARG A 1 383 ? -8.194 16.838 -15.752 1.00 94.81 383 ARG A N 1
ATOM 3032 C CA . ARG A 1 383 ? -9.567 16.996 -16.266 1.00 94.81 383 ARG A CA 1
ATOM 3033 C C . ARG A 1 383 ? -9.926 15.870 -17.230 1.00 94.81 383 ARG A C 1
ATOM 3035 O O . ARG A 1 383 ? -10.925 15.197 -17.008 1.00 94.81 383 ARG A O 1
ATOM 3042 N N . ALA A 1 384 ? -9.090 15.603 -18.234 1.00 93.31 384 ALA A N 1
ATOM 3043 C CA . ALA A 1 384 ? -9.314 14.529 -19.203 1.00 93.31 384 ALA A CA 1
ATOM 3044 C C . ALA A 1 384 ? -9.375 13.131 -18.551 1.00 93.31 384 ALA A C 1
ATOM 3046 O O . ALA A 1 384 ? -10.222 12.310 -18.913 1.00 93.31 384 ALA A O 1
ATOM 3047 N N . ASP A 1 385 ? -8.514 12.858 -17.565 1.00 92.38 385 ASP A N 1
ATOM 3048 C CA . ASP A 1 385 ? -8.527 11.594 -16.825 1.00 92.38 385 ASP A CA 1
ATOM 3049 C C . ASP A 1 385 ? -9.781 11.438 -15.950 1.00 92.38 385 ASP A C 1
ATOM 3051 O O . ASP A 1 385 ? -10.409 10.378 -15.989 1.00 92.38 385 ASP A O 1
ATOM 3055 N N . LYS A 1 386 ? -10.186 12.483 -15.214 1.00 95.88 386 LYS A N 1
ATOM 3056 C CA . LYS A 1 386 ? -11.396 12.461 -14.371 1.00 95.88 386 LYS A CA 1
ATOM 3057 C C . LYS A 1 386 ? -12.678 12.436 -15.202 1.00 95.88 386 LYS A C 1
ATOM 3059 O O . LYS A 1 386 ? -13.629 11.754 -14.829 1.00 95.88 386 LYS A O 1
ATOM 3064 N N . LEU A 1 387 ? -12.685 13.110 -16.354 1.00 97.19 387 LEU A N 1
ATOM 3065 C CA . LEU A 1 387 ? -13.809 13.136 -17.291 1.00 97.19 387 LEU A CA 1
ATOM 3066 C C . LEU A 1 387 ? -14.107 11.732 -17.813 1.00 97.19 387 LEU A C 1
ATOM 3068 O O . LEU A 1 387 ? -15.259 11.305 -17.814 1.00 97.19 387 LEU A O 1
ATOM 3072 N N . ARG A 1 388 ? -13.061 10.990 -18.192 1.00 95.69 388 ARG A N 1
ATOM 3073 C CA . ARG A 1 388 ? -13.179 9.582 -18.577 1.00 95.69 388 ARG A CA 1
ATOM 3074 C C . ARG A 1 388 ? -13.789 8.750 -17.444 1.00 95.69 388 ARG A C 1
ATOM 3076 O O . ARG A 1 388 ? -14.760 8.042 -17.686 1.00 95.69 388 ARG A O 1
ATOM 3083 N N . GLU A 1 389 ? -13.277 8.870 -16.218 1.00 97.06 389 GLU A N 1
ATOM 3084 C CA . GLU A 1 389 ? -13.764 8.099 -15.062 1.00 97.06 389 GLU A CA 1
ATOM 3085 C C . GLU A 1 389 ? -15.256 8.331 -14.762 1.00 97.06 389 GLU A C 1
ATOM 3087 O O . GLU A 1 389 ? -16.018 7.367 -14.637 1.00 97.06 389 GLU A O 1
ATOM 3092 N N . VAL A 1 390 ? -15.701 9.591 -14.695 1.00 97.56 390 VAL A N 1
ATOM 3093 C CA . VAL A 1 390 ? -17.115 9.909 -14.427 1.00 97.56 390 VAL A CA 1
ATOM 3094 C C . VAL A 1 390 ? -18.020 9.531 -15.604 1.00 97.56 390 VAL A C 1
ATOM 3096 O O . VAL A 1 390 ? -19.128 9.028 -15.395 1.00 97.56 390 VAL A O 1
ATOM 3099 N N . GLN A 1 391 ? -17.561 9.696 -16.852 1.00 96.62 391 GLN A N 1
ATOM 3100 C CA . GLN A 1 391 ? -18.297 9.241 -18.036 1.00 96.62 391 GLN A CA 1
ATOM 3101 C C . GLN A 1 391 ? -18.503 7.724 -18.007 1.00 96.62 391 GLN A C 1
ATOM 3103 O O . GLN A 1 391 ? -19.637 7.276 -18.189 1.00 96.62 391 GLN A O 1
ATOM 3108 N N . ASP A 1 392 ? -17.447 6.971 -17.694 1.00 95.88 392 ASP A N 1
ATOM 3109 C CA . ASP A 1 392 ? -17.426 5.509 -17.641 1.00 95.88 392 ASP A CA 1
ATOM 3110 C C . ASP A 1 392 ? -18.422 4.906 -16.659 1.00 95.88 392 ASP A C 1
ATOM 3112 O O . ASP A 1 392 ? -19.014 3.864 -16.958 1.00 95.88 392 ASP A O 1
ATOM 3116 N N . GLY A 1 393 ? -18.582 5.549 -15.504 1.00 97.56 393 GLY A N 1
ATOM 3117 C CA . GLY A 1 393 ? -19.480 5.099 -14.451 1.00 97.56 393 GLY A CA 1
ATOM 3118 C C . GLY A 1 393 ? -18.970 5.303 -13.029 1.00 97.56 393 GLY A C 1
ATOM 3119 O O . GLY A 1 393 ? -19.777 5.150 -12.128 1.00 97.56 393 GLY A O 1
ATOM 3120 N N . HIS A 1 394 ? -17.714 5.695 -12.790 1.00 98.56 394 HIS A N 1
ATOM 3121 C CA . HIS A 1 394 ? -17.215 5.855 -11.417 1.00 98.56 394 HIS A CA 1
ATOM 3122 C C . HIS A 1 394 ? -18.038 6.860 -10.593 1.00 98.56 394 HIS A C 1
ATOM 3124 O O . HIS A 1 394 ? -18.410 7.922 -11.092 1.00 98.56 394 HIS A O 1
ATOM 3130 N N . ASP A 1 395 ? -18.284 6.526 -9.324 1.00 98.62 395 ASP A N 1
ATOM 3131 C CA . ASP A 1 395 ? -19.026 7.362 -8.362 1.00 98.62 395 ASP A CA 1
ATOM 3132 C C . ASP A 1 395 ? -18.145 8.412 -7.670 1.00 98.62 395 ASP A C 1
ATOM 3134 O O . ASP A 1 395 ? -18.631 9.293 -6.962 1.00 98.62 395 ASP A O 1
ATOM 3138 N N . GLY A 1 396 ? -16.830 8.305 -7.845 1.00 98.31 396 GLY A N 1
ATOM 3139 C CA . GLY A 1 396 ? -15.861 9.239 -7.299 1.00 98.31 396 GLY A CA 1
ATOM 3140 C C . GLY A 1 396 ? -14.441 8.933 -7.737 1.00 98.31 396 GLY A C 1
ATOM 3141 O O . GLY A 1 396 ? -14.203 7.974 -8.470 1.00 98.31 396 GLY A O 1
ATOM 3142 N N . THR A 1 397 ? -1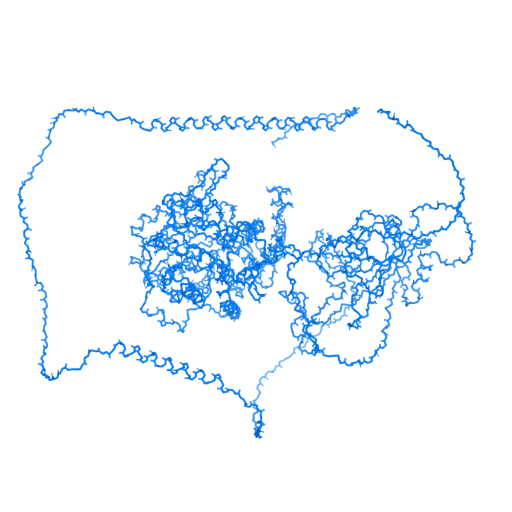3.489 9.753 -7.302 1.00 98.38 397 THR A N 1
ATOM 3143 C CA . THR A 1 397 ? -12.092 9.671 -7.745 1.00 98.38 397 THR A CA 1
ATOM 3144 C C . THR A 1 397 ? -11.092 10.119 -6.679 1.00 98.38 397 THR A C 1
ATOM 3146 O O . THR A 1 397 ? -11.464 10.767 -5.701 1.00 98.38 397 THR A O 1
ATOM 3149 N N . TRP A 1 398 ? -9.811 9.798 -6.875 1.00 97.69 398 TRP A N 1
ATOM 3150 C CA . TRP A 1 398 ? -8.725 10.099 -5.942 1.00 97.69 398 TRP A CA 1
ATOM 3151 C C . TRP A 1 398 ? -7.796 11.229 -6.400 1.00 97.69 398 TRP A C 1
ATOM 3153 O O . TRP A 1 398 ? -7.406 11.319 -7.571 1.00 97.69 398 TRP A O 1
ATOM 3163 N N . VAL A 1 399 ? -7.366 12.046 -5.436 1.00 95.00 399 VAL A N 1
ATOM 3164 C CA . VAL A 1 399 ? -6.306 13.057 -5.581 1.00 95.00 399 VAL A CA 1
ATOM 3165 C C . VAL A 1 399 ? -5.325 13.006 -4.402 1.00 95.00 399 VAL A C 1
ATOM 3167 O O . VAL A 1 399 ? -5.725 12.753 -3.269 1.00 95.00 399 VAL A O 1
ATOM 3170 N N . ALA A 1 400 ? -4.039 13.281 -4.645 1.00 89.81 400 ALA A N 1
ATOM 3171 C CA . ALA A 1 400 ? -3.014 13.298 -3.586 1.00 89.81 400 ALA A CA 1
ATOM 3172 C C . ALA A 1 400 ? -2.709 14.704 -3.034 1.00 89.81 400 ALA A C 1
ATOM 3174 O O . ALA A 1 400 ? -1.988 14.845 -2.048 1.00 89.81 400 ALA A O 1
ATOM 3175 N N . HIS A 1 401 ? -3.221 15.762 -3.673 1.00 90.25 401 HIS A N 1
ATOM 3176 C CA . HIS A 1 401 ? -2.914 17.145 -3.312 1.00 90.25 401 HIS A CA 1
ATOM 3177 C C . HIS A 1 401 ? -4.186 18.014 -3.275 1.00 90.25 401 HIS A C 1
ATOM 3179 O O . HIS A 1 401 ? -4.955 17.979 -4.240 1.00 90.25 401 HIS A O 1
ATOM 3185 N N . PRO A 1 402 ? -4.404 18.852 -2.233 1.00 89.50 402 PRO A N 1
ATOM 3186 C CA . PRO A 1 402 ? -5.622 19.661 -2.103 1.00 89.50 402 PRO A CA 1
ATOM 3187 C C . PRO A 1 402 ? -5.919 20.563 -3.307 1.00 89.50 402 PRO A C 1
ATOM 3189 O O . PRO A 1 402 ? -7.074 20.740 -3.679 1.00 89.50 402 PRO A O 1
ATOM 3192 N N . GLY A 1 403 ? -4.878 21.077 -3.971 1.00 89.00 403 GLY A N 1
ATOM 3193 C CA . GLY A 1 403 ? -5.017 21.916 -5.169 1.00 89.00 403 GLY A CA 1
ATOM 3194 C C . GLY A 1 403 ? -5.667 21.233 -6.384 1.00 89.00 403 GLY A C 1
ATOM 3195 O O . GLY A 1 403 ? -6.014 21.927 -7.329 1.00 89.00 403 GLY A O 1
ATOM 3196 N N . LEU A 1 404 ? -5.849 19.906 -6.374 1.00 92.88 404 LEU A N 1
ATOM 3197 C CA . LEU A 1 404 ? -6.565 19.178 -7.431 1.00 92.88 404 LEU A CA 1
ATOM 3198 C C . LEU A 1 404 ? -8.056 18.967 -7.131 1.00 92.88 404 LEU A C 1
ATOM 3200 O O . LEU A 1 404 ? -8.792 18.543 -8.020 1.00 92.88 404 LEU A O 1
ATOM 3204 N N . ILE A 1 405 ? -8.511 19.226 -5.898 1.00 94.88 405 ILE A N 1
ATOM 3205 C CA . ILE A 1 405 ? -9.883 18.907 -5.473 1.00 94.88 405 ILE A CA 1
ATOM 3206 C C . ILE A 1 405 ? -10.899 19.712 -6.274 1.00 94.88 405 ILE A C 1
ATOM 3208 O O . ILE A 1 405 ? -11.857 19.128 -6.763 1.00 94.88 405 ILE A O 1
ATOM 3212 N N . ALA A 1 406 ? -10.672 21.017 -6.455 1.00 94.94 406 ALA A N 1
ATOM 3213 C CA . ALA A 1 406 ? -11.562 21.870 -7.240 1.00 94.94 406 ALA A CA 1
ATOM 3214 C C . ALA A 1 406 ? -11.707 21.359 -8.684 1.00 94.94 406 ALA A C 1
ATOM 3216 O O . ALA A 1 406 ? -12.824 21.175 -9.150 1.00 94.94 406 ALA A O 1
ATOM 3217 N N . VAL A 1 407 ? -10.587 21.025 -9.339 1.00 94.81 407 VAL A N 1
ATOM 3218 C CA . VAL A 1 407 ? -10.550 20.511 -10.722 1.00 94.81 407 VAL A CA 1
ATOM 3219 C C . VAL A 1 407 ? -11.271 19.163 -10.847 1.00 94.81 407 VAL A C 1
ATOM 3221 O O . VAL A 1 407 ? -12.067 18.960 -11.760 1.00 94.81 407 VAL A O 1
ATOM 3224 N N . ALA A 1 408 ? -11.026 18.229 -9.923 1.00 96.81 408 ALA A N 1
ATOM 3225 C CA . ALA A 1 408 ? -11.710 16.937 -9.922 1.00 96.81 408 ALA A CA 1
ATOM 3226 C C . ALA A 1 408 ? -13.212 17.090 -9.621 1.00 96.81 408 ALA A C 1
ATOM 3228 O O . ALA A 1 408 ? -14.041 16.441 -10.259 1.00 96.81 408 ALA A O 1
ATOM 3229 N N . LYS A 1 409 ? -13.564 17.968 -8.675 1.00 96.69 409 LYS A N 1
ATOM 3230 C CA . LYS A 1 409 ? -14.945 18.216 -8.259 1.00 96.69 409 LYS A CA 1
ATOM 3231 C C . LYS A 1 409 ? -15.753 18.905 -9.352 1.00 96.69 409 LYS A C 1
ATOM 3233 O O . LYS A 1 409 ? -16.871 18.480 -9.585 1.00 96.69 409 LYS A O 1
ATOM 3238 N N . GLU A 1 410 ? -15.198 19.886 -10.058 1.00 97.06 410 GLU A N 1
ATOM 3239 C CA . GLU A 1 410 ? -15.834 20.542 -11.210 1.00 97.06 410 GLU A CA 1
ATOM 3240 C C . GLU A 1 410 ? -16.283 19.512 -12.263 1.00 97.06 410 GLU A C 1
ATOM 3242 O O . GLU A 1 410 ? -17.450 19.474 -12.657 1.00 97.06 410 GLU A O 1
ATOM 3247 N N . VAL A 1 411 ? -15.376 18.608 -12.649 1.00 97.94 411 VAL A N 1
ATOM 3248 C CA . VAL A 1 411 ? -15.645 17.559 -13.643 1.00 97.94 411 VAL A CA 1
ATOM 3249 C C . VAL A 1 411 ? -16.700 16.561 -13.152 1.00 97.94 411 VAL A C 1
ATOM 3251 O O . VAL A 1 411 ? -17.600 16.190 -13.911 1.00 97.94 411 VAL A O 1
ATOM 3254 N N . PHE A 1 412 ? -16.630 16.132 -11.888 1.00 98.25 412 PHE A N 1
ATOM 3255 C CA . PHE A 1 412 ? -17.635 15.228 -11.326 1.00 98.25 412 PHE A CA 1
ATOM 3256 C C . PHE A 1 412 ? -18.993 15.917 -11.130 1.00 98.25 412 PHE A C 1
ATOM 3258 O O . PHE A 1 412 ? -20.007 15.339 -11.497 1.00 98.25 412 PHE A O 1
ATOM 3265 N N . ASP A 1 413 ? -19.048 17.154 -10.641 1.00 97.62 413 ASP A N 1
ATOM 3266 C CA . ASP A 1 413 ? -20.289 17.919 -10.462 1.00 97.62 413 ASP A CA 1
ATOM 3267 C C . ASP A 1 413 ? -21.017 18.152 -11.801 1.00 97.62 413 ASP A C 1
ATOM 3269 O O . ASP A 1 413 ? -22.244 18.036 -11.866 1.00 97.62 413 ASP A O 1
ATOM 3273 N N . ALA A 1 414 ? -20.275 18.405 -12.885 1.00 97.56 414 ALA A N 1
ATOM 3274 C CA . ALA A 1 414 ? -20.838 18.605 -14.221 1.00 97.56 414 ALA A CA 1
ATOM 3275 C C . ALA A 1 414 ? -21.473 17.331 -14.820 1.00 97.56 414 ALA A C 1
ATOM 3277 O O . ALA A 1 414 ? -22.521 17.403 -15.472 1.00 97.56 414 ALA A O 1
ATOM 3278 N N . HIS A 1 415 ? -20.855 16.163 -14.605 1.00 97.50 415 HIS A N 1
ATOM 3279 C CA . HIS A 1 415 ? -21.248 14.901 -15.251 1.00 97.50 415 HIS A CA 1
ATOM 3280 C C . HIS A 1 415 ? -21.980 13.905 -14.334 1.00 97.50 415 HIS A C 1
ATOM 3282 O O . HIS A 1 415 ? -22.638 12.993 -14.838 1.00 97.50 415 HIS A O 1
ATOM 3288 N N . MET A 1 416 ? -21.933 14.108 -13.017 1.00 97.62 416 MET A N 1
ATOM 3289 C CA . MET A 1 416 ? -22.601 13.324 -11.978 1.00 97.62 416 MET A CA 1
ATOM 3290 C C . MET A 1 416 ? -23.451 14.252 -11.093 1.00 97.62 416 MET A C 1
ATOM 3292 O O . MET A 1 416 ? -23.061 14.686 -10.008 1.00 97.62 416 MET A O 1
ATOM 3296 N N . ARG A 1 417 ? -24.658 14.560 -11.586 1.00 95.19 417 ARG A N 1
ATOM 3297 C CA . ARG A 1 417 ? -25.630 15.436 -10.898 1.00 95.19 417 ARG A CA 1
ATOM 3298 C C . ARG A 1 417 ? -26.229 14.815 -9.631 1.00 95.19 417 ARG A C 1
ATOM 3300 O O . ARG A 1 417 ? -26.679 15.536 -8.751 1.00 95.19 417 ARG A O 1
ATOM 3307 N N . GLN A 1 418 ? -26.278 13.486 -9.570 1.00 96.62 418 GLN A N 1
ATOM 3308 C CA . GLN A 1 418 ? -26.719 12.730 -8.396 1.00 96.62 418 GLN A CA 1
ATOM 3309 C C . GLN A 1 418 ? -25.546 12.539 -7.412 1.00 96.62 418 GLN A C 1
ATOM 3311 O O . GLN A 1 418 ? -24.400 12.761 -7.799 1.00 96.62 418 GLN A O 1
ATOM 3316 N N . PRO A 1 419 ? -25.782 12.110 -6.159 1.00 97.81 419 PRO A N 1
ATOM 3317 C CA . PRO A 1 419 ? -24.704 11.784 -5.215 1.00 97.81 419 PRO A CA 1
ATOM 3318 C C . PRO A 1 419 ? -23.723 10.712 -5.722 1.00 97.81 419 PRO A C 1
ATOM 3320 O O . PRO A 1 419 ? -22.561 10.710 -5.327 1.00 97.81 419 PRO A O 1
ATOM 3323 N N . ASN A 1 420 ? -24.197 9.805 -6.582 1.00 98.44 420 ASN A N 1
ATOM 3324 C CA . ASN A 1 420 ? -23.449 8.698 -7.180 1.00 98.44 420 ASN A CA 1
ATOM 3325 C C . ASN A 1 420 ? -24.121 8.224 -8.493 1.00 98.44 420 ASN A C 1
ATOM 3327 O O . ASN A 1 420 ? -25.170 8.745 -8.888 1.00 98.44 420 ASN A O 1
ATOM 3331 N N . GLN A 1 421 ? -23.519 7.252 -9.186 1.00 97.94 421 GLN A N 1
ATOM 3332 C CA . GLN A 1 421 ? -23.988 6.665 -10.451 1.00 97.94 421 GLN A CA 1
ATOM 3333 C C . GLN A 1 421 ? -24.414 5.187 -10.341 1.00 97.94 421 GLN A C 1
ATOM 3335 O O . GLN A 1 421 ? -24.839 4.608 -11.346 1.00 97.94 421 GLN A O 1
ATOM 3340 N N . ILE A 1 422 ? -24.378 4.602 -9.137 1.00 97.62 422 ILE A N 1
ATOM 3341 C CA . ILE A 1 422 ? -24.735 3.204 -8.819 1.00 97.62 422 ILE A CA 1
ATOM 3342 C C . ILE A 1 422 ? -26.012 2.732 -9.540 1.00 97.62 422 ILE A C 1
ATOM 3344 O O . ILE A 1 422 ? -26.040 1.646 -10.121 1.00 97.62 422 ILE A O 1
ATOM 3348 N N . SER A 1 423 ? -27.083 3.535 -9.515 1.00 94.62 423 SER A N 1
ATOM 3349 C CA . SER A 1 423 ? -28.365 3.209 -10.161 1.00 94.62 423 SER A CA 1
ATOM 3350 C C . SER A 1 423 ? -28.487 3.703 -11.607 1.00 94.62 423 SER A C 1
ATOM 3352 O O . SER A 1 423 ? -29.241 3.118 -12.382 1.00 94.62 423 SER A O 1
ATOM 3354 N N . SER A 1 424 ? -27.769 4.764 -11.984 1.00 92.69 424 SER A N 1
ATOM 3355 C CA . SER A 1 424 ? -27.949 5.467 -13.263 1.00 92.69 424 SER A CA 1
ATOM 3356 C C . SER A 1 424 ? -27.016 4.990 -14.379 1.00 92.69 424 SER A C 1
ATOM 3358 O O . SER A 1 424 ? -27.343 5.162 -15.553 1.00 92.69 424 SER A O 1
ATOM 3360 N N . LYS A 1 425 ? -25.884 4.351 -14.050 1.00 92.00 425 LYS A N 1
ATOM 3361 C CA . LYS A 1 425 ? -24.952 3.753 -15.025 1.00 92.00 425 LYS A CA 1
ATOM 3362 C C . LYS A 1 425 ? -24.479 2.351 -14.604 1.00 92.00 425 LYS A C 1
ATOM 3364 O O . LYS A 1 425 ? -23.288 2.156 -14.377 1.00 92.00 425 LYS A O 1
ATOM 3369 N N . PRO A 1 426 ? -25.345 1.325 -14.530 1.00 86.12 426 PRO A N 1
ATOM 3370 C CA . PRO A 1 426 ? -24.965 -0.007 -14.036 1.00 86.12 426 PRO A CA 1
ATOM 3371 C C . PRO A 1 426 ? -24.024 -0.829 -14.945 1.00 86.12 426 PRO A C 1
ATOM 3373 O O . PRO A 1 426 ? -23.675 -1.952 -14.591 1.00 86.12 426 PRO A O 1
ATOM 3376 N N . ARG A 1 427 ? -23.637 -0.303 -16.118 1.00 90.69 427 ARG A N 1
ATOM 3377 C CA . ARG A 1 427 ? -22.700 -0.909 -17.090 1.00 90.69 427 ARG A CA 1
ATOM 3378 C C . ARG A 1 427 ? -22.953 -2.384 -17.429 1.00 90.69 427 ARG A C 1
ATOM 3380 O O . ARG A 1 427 ? -22.029 -3.170 -17.609 1.00 90.69 427 ARG A O 1
ATOM 3387 N N . LEU A 1 428 ? -24.227 -2.757 -17.572 1.00 88.38 428 LEU A N 1
ATOM 3388 C CA . LEU A 1 428 ? -24.661 -4.120 -17.922 1.00 88.38 428 LEU A CA 1
ATOM 3389 C C . LEU A 1 428 ? -24.193 -4.587 -19.319 1.00 88.38 428 LEU A C 1
ATOM 3391 O O . LEU A 1 428 ? -24.311 -5.767 -19.642 1.00 88.38 428 LEU A O 1
ATOM 3395 N N . ASP A 1 429 ? -23.657 -3.676 -20.135 1.00 93.31 429 ASP A N 1
ATOM 3396 C CA . ASP A 1 429 ? -22.965 -3.955 -21.395 1.00 93.31 429 ASP A CA 1
ATOM 3397 C C . ASP A 1 429 ? -21.621 -4.684 -21.203 1.00 93.31 429 ASP A C 1
ATOM 3399 O O . ASP A 1 429 ? -21.204 -5.458 -22.069 1.00 93.31 429 ASP A O 1
ATOM 3403 N N . VAL A 1 430 ? -20.955 -4.468 -20.064 1.00 95.00 430 VAL A N 1
ATOM 3404 C CA . VAL A 1 430 ? -19.631 -5.023 -19.771 1.00 95.00 430 VAL A CA 1
ATOM 3405 C C . VAL A 1 430 ? -19.749 -6.495 -19.376 1.00 95.00 430 VAL A C 1
ATOM 3407 O O . VAL A 1 430 ? -20.495 -6.866 -18.467 1.00 95.00 430 VAL A O 1
ATOM 3410 N N . LYS A 1 431 ? -18.965 -7.346 -20.044 1.00 93.56 431 LYS A N 1
ATOM 3411 C CA . LYS A 1 431 ? -18.865 -8.784 -19.761 1.00 93.56 431 LYS A CA 1
ATOM 3412 C C . LYS A 1 431 ? -17.480 -9.124 -19.198 1.00 93.56 431 LYS A C 1
ATOM 3414 O O . LYS A 1 431 ? -16.501 -8.537 -19.656 1.00 93.56 431 LYS A O 1
ATOM 3419 N N . PRO A 1 432 ? -17.366 -10.075 -18.252 1.00 94.19 432 PRO A N 1
ATOM 3420 C CA . PRO A 1 432 ? -16.069 -10.543 -17.769 1.00 94.19 432 PRO A CA 1
ATOM 3421 C C . PRO A 1 432 ? -15.255 -11.188 -18.902 1.00 94.19 432 PRO A C 1
ATOM 3423 O O . PRO A 1 432 ? -15.729 -12.126 -19.543 1.00 94.19 432 PRO A O 1
ATOM 3426 N N . ASP A 1 433 ? -14.031 -10.708 -19.128 1.00 96.31 433 ASP A N 1
ATOM 3427 C CA . ASP A 1 433 ? -13.117 -11.207 -20.163 1.00 96.31 433 ASP A CA 1
ATOM 3428 C C . ASP A 1 433 ? -11.712 -11.415 -19.576 1.00 96.31 433 ASP A C 1
ATOM 3430 O O . ASP A 1 433 ? -11.015 -10.470 -19.200 1.00 96.31 433 ASP A O 1
ATOM 3434 N N . GLN A 1 434 ? -11.295 -12.680 -19.506 1.00 97.06 434 GLN A N 1
ATOM 3435 C CA . GLN A 1 434 ? -9.986 -13.073 -18.993 1.00 97.06 434 GLN A CA 1
ATOM 3436 C C . GLN A 1 434 ? -8.837 -12.599 -19.895 1.00 97.06 434 GLN A C 1
ATOM 3438 O O . GLN A 1 434 ? -7.793 -12.181 -19.394 1.00 97.06 434 GLN A O 1
ATOM 3443 N N . GLN A 1 435 ? -9.006 -12.657 -21.217 1.00 97.00 435 GLN A N 1
ATOM 3444 C CA . GLN A 1 435 ? -7.950 -12.305 -22.165 1.00 97.00 435 GLN A CA 1
ATOM 3445 C C . GLN A 1 435 ? -7.724 -10.795 -22.196 1.00 97.00 435 GLN A C 1
ATOM 3447 O O . GLN A 1 435 ? -6.575 -10.358 -22.249 1.00 97.00 435 GLN A O 1
ATOM 3452 N N . ALA A 1 436 ? -8.795 -10.003 -22.091 1.00 97.31 436 ALA A N 1
ATOM 3453 C CA . ALA A 1 436 ? -8.693 -8.553 -21.978 1.00 97.31 436 ALA A CA 1
ATOM 3454 C C . ALA A 1 436 ? -7.971 -8.130 -20.687 1.00 97.31 436 ALA A C 1
ATOM 3456 O O . ALA A 1 436 ? -7.028 -7.342 -20.758 1.00 97.31 436 ALA A O 1
ATOM 3457 N N . LEU A 1 437 ? -8.337 -8.701 -19.529 1.00 97.81 437 LEU A N 1
ATOM 3458 C CA . LEU A 1 437 ? -7.667 -8.432 -18.245 1.00 97.81 437 LEU A CA 1
ATOM 3459 C C . LEU A 1 437 ? -6.183 -8.833 -18.241 1.00 97.81 437 LEU A C 1
ATOM 3461 O O . LEU A 1 437 ? -5.381 -8.184 -17.573 1.00 97.81 437 LEU A O 1
ATOM 3465 N N . LEU A 1 438 ? -5.817 -9.879 -18.993 1.00 97.56 438 LEU A N 1
ATOM 3466 C CA . LEU A 1 438 ? -4.441 -10.363 -19.147 1.00 97.56 438 LEU A CA 1
ATOM 3467 C C . LEU A 1 438 ? -3.707 -9.781 -20.372 1.00 97.56 438 LEU A C 1
ATOM 3469 O O . LEU A 1 438 ? -2.598 -10.236 -20.672 1.00 97.56 438 LEU A O 1
ATOM 3473 N N . LYS A 1 439 ? -4.264 -8.808 -21.111 1.00 96.62 439 LYS A N 1
ATOM 3474 C CA . LYS A 1 439 ? -3.558 -8.223 -22.266 1.00 96.62 439 LYS A CA 1
ATOM 3475 C C . LYS A 1 439 ? -2.342 -7.415 -21.786 1.00 96.62 439 LYS A C 1
ATOM 3477 O O . LYS A 1 439 ? -2.448 -6.557 -20.918 1.00 96.62 439 LYS A O 1
ATOM 3482 N N . VAL A 1 440 ? -1.178 -7.676 -22.381 1.00 95.38 440 VAL A N 1
ATOM 3483 C CA . VAL A 1 440 ? 0.053 -6.920 -22.101 1.00 95.38 440 VAL A CA 1
ATOM 3484 C C . VAL A 1 440 ? -0.072 -5.513 -22.711 1.00 95.38 440 VAL A C 1
ATOM 3486 O O . VAL A 1 440 ? -0.515 -5.409 -23.860 1.00 95.38 440 VAL A O 1
ATOM 3489 N N . PRO A 1 441 ? 0.271 -4.434 -21.984 1.00 95.44 441 PRO A N 1
ATOM 3490 C CA . PRO A 1 441 ? 0.245 -3.081 -22.532 1.00 95.44 441 PRO A CA 1
ATOM 3491 C C . PRO A 1 441 ? 1.330 -2.843 -23.586 1.00 95.44 441 PRO A C 1
ATOM 3493 O O . PRO A 1 441 ? 2.436 -3.371 -23.502 1.00 95.44 441 PRO A O 1
ATOM 3496 N N . GLU A 1 442 ? 1.014 -1.987 -24.554 1.00 91.81 442 GLU A N 1
ATOM 3497 C CA . GLU A 1 442 ? 1.915 -1.606 -25.644 1.00 91.81 442 GLU A CA 1
ATOM 3498 C C . GLU A 1 442 ? 2.711 -0.341 -25.270 1.00 91.81 442 GLU A C 1
ATOM 3500 O O . GLU A 1 442 ? 2.144 0.616 -24.740 1.00 91.81 442 GLU A O 1
ATOM 3505 N N . GLY A 1 443 ? 4.018 -0.325 -25.554 1.00 95.00 443 GLY A N 1
ATOM 3506 C CA . GLY A 1 443 ? 4.909 0.814 -25.301 1.00 95.00 443 GLY A CA 1
ATOM 3507 C C . GLY A 1 443 ? 6.397 0.461 -25.476 1.00 95.00 443 GLY A C 1
ATOM 3508 O O . GLY A 1 443 ? 6.727 -0.704 -25.704 1.00 95.00 443 GLY A O 1
ATOM 3509 N N . PRO A 1 444 ? 7.313 1.441 -25.382 1.00 96.00 444 PRO A N 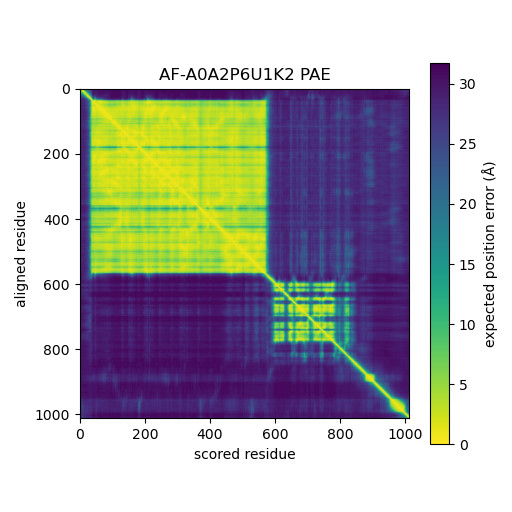1
ATOM 3510 C CA . PRO A 1 444 ? 8.754 1.217 -25.469 1.00 96.00 444 PRO A CA 1
ATOM 3511 C C . PRO A 1 444 ? 9.383 0.876 -24.106 1.00 96.00 444 PRO A C 1
ATOM 3513 O O . PRO A 1 444 ? 8.929 1.344 -23.063 1.00 96.00 444 PRO A O 1
ATOM 3516 N N . CYS A 1 445 ? 10.501 0.146 -24.120 1.00 96.69 445 CYS A N 1
ATOM 3517 C CA . CYS A 1 445 ? 11.438 0.070 -22.993 1.00 96.69 445 CYS A CA 1
ATOM 3518 C C . CYS A 1 445 ? 12.641 0.966 -23.316 1.00 96.69 445 CYS A C 1
ATOM 3520 O O . CYS A 1 445 ? 13.331 0.717 -24.302 1.00 96.69 445 CYS A O 1
ATOM 3522 N N . THR A 1 446 ? 12.894 2.010 -22.522 1.00 97.62 446 THR A N 1
ATOM 3523 C CA . THR A 1 446 ? 13.919 3.024 -22.839 1.00 97.62 446 THR A CA 1
ATOM 3524 C C . THR A 1 446 ? 14.974 3.171 -21.745 1.00 97.62 446 THR A C 1
ATOM 3526 O O . THR A 1 446 ? 14.718 2.900 -20.568 1.00 97.62 446 THR A O 1
ATOM 3529 N N . VAL A 1 447 ? 16.163 3.659 -22.110 1.00 97.00 447 VAL A N 1
ATOM 3530 C CA . VAL A 1 447 ? 17.204 4.058 -21.145 1.00 97.00 447 VAL A CA 1
ATOM 3531 C C . VAL A 1 447 ? 16.706 5.191 -20.238 1.00 97.00 447 VAL A C 1
ATOM 3533 O O . VAL A 1 447 ? 17.017 5.207 -19.047 1.00 97.00 447 VAL A O 1
ATOM 3536 N N . GLY A 1 448 ? 15.879 6.101 -20.763 1.00 96.81 448 GLY A N 1
ATOM 3537 C CA . GLY A 1 448 ? 15.229 7.150 -19.970 1.00 96.81 448 GLY A CA 1
ATOM 3538 C C . GLY A 1 448 ? 14.303 6.584 -18.888 1.00 96.81 448 GLY A C 1
ATOM 3539 O O . GLY A 1 448 ? 14.410 6.968 -17.724 1.00 96.81 448 GLY A O 1
ATOM 3540 N N . ALA A 1 449 ? 13.457 5.612 -19.241 1.00 96.81 449 ALA A N 1
ATOM 3541 C CA . ALA A 1 449 ? 12.567 4.936 -18.299 1.00 96.81 449 ALA A CA 1
ATOM 3542 C C . ALA A 1 449 ? 13.338 4.121 -17.250 1.00 96.81 449 ALA A C 1
ATOM 3544 O O . ALA A 1 449 ? 12.976 4.135 -16.074 1.00 96.81 449 ALA A O 1
ATOM 3545 N N . LEU A 1 450 ? 14.435 3.461 -17.647 1.00 97.94 450 LEU A N 1
ATOM 3546 C CA . LEU A 1 450 ? 15.343 2.789 -16.715 1.00 97.94 450 LEU A CA 1
ATOM 3547 C C . LEU A 1 450 ? 15.885 3.770 -15.667 1.00 97.94 450 LEU A C 1
ATOM 3549 O O . LEU A 1 450 ? 15.753 3.507 -14.474 1.00 97.94 450 LEU A O 1
ATOM 3553 N N . ARG A 1 451 ? 16.453 4.904 -16.096 1.00 97.00 451 ARG A N 1
ATOM 3554 C CA . ARG A 1 451 ? 16.991 5.925 -15.181 1.00 97.00 451 ARG A CA 1
ATOM 3555 C C . ARG A 1 451 ? 15.918 6.495 -14.266 1.00 97.00 451 ARG A C 1
ATOM 3557 O O . ARG A 1 451 ? 16.117 6.517 -13.060 1.00 97.00 451 ARG A O 1
ATOM 3564 N N . ASN A 1 452 ? 14.753 6.848 -14.807 1.00 96.94 452 ASN A N 1
ATOM 3565 C CA . ASN A 1 452 ? 13.629 7.335 -14.008 1.00 96.94 452 ASN A CA 1
ATOM 3566 C C . ASN A 1 452 ? 13.187 6.315 -12.938 1.00 96.94 452 ASN A C 1
ATOM 3568 O O . ASN A 1 452 ? 12.983 6.676 -11.782 1.00 96.94 452 ASN A O 1
ATOM 3572 N N . ASN A 1 453 ? 13.098 5.027 -13.288 1.00 98.12 453 ASN A N 1
ATOM 3573 C CA . ASN A 1 453 ? 12.768 3.972 -12.328 1.00 98.12 453 ASN A CA 1
ATOM 3574 C C . ASN A 1 453 ? 13.847 3.804 -11.245 1.00 98.12 453 ASN A C 1
ATOM 3576 O O . ASN A 1 453 ? 13.498 3.577 -10.086 1.00 98.12 453 ASN A O 1
ATOM 3580 N N . ILE A 1 454 ? 15.134 3.939 -11.585 1.00 98.12 454 ILE A N 1
ATOM 3581 C CA . ILE 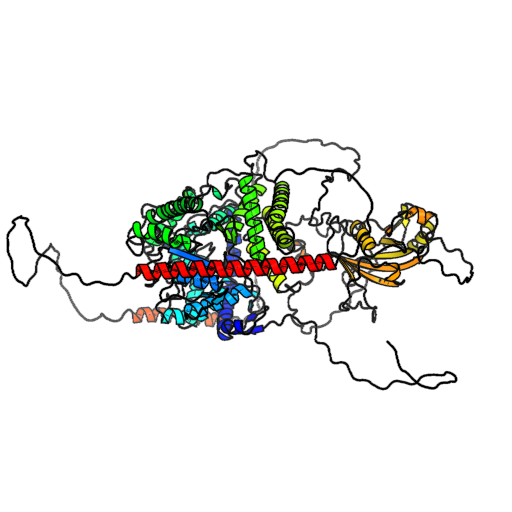A 1 454 ? 16.240 3.910 -10.613 1.00 98.12 454 ILE A CA 1
ATOM 3582 C C . ILE A 1 454 ? 16.167 5.133 -9.682 1.00 98.12 454 ILE A C 1
ATOM 3584 O O . ILE A 1 454 ? 16.102 4.960 -8.465 1.00 98.12 454 ILE A O 1
ATOM 3588 N N . ASN A 1 455 ? 16.118 6.345 -10.244 1.00 97.31 455 ASN A N 1
ATOM 3589 C CA . ASN A 1 455 ? 16.027 7.616 -9.522 1.00 97.31 455 ASN A CA 1
ATOM 3590 C C . ASN A 1 455 ? 14.871 7.616 -8.511 1.00 97.31 455 ASN A C 1
ATOM 3592 O O . ASN A 1 455 ? 15.092 7.819 -7.317 1.00 97.31 455 ASN A O 1
ATOM 3596 N N . VAL A 1 456 ? 13.648 7.342 -8.980 1.00 96.12 456 VAL A N 1
ATOM 3597 C CA . VAL A 1 456 ? 12.444 7.376 -8.140 1.00 96.12 456 VAL A CA 1
ATOM 3598 C C . VAL A 1 456 ? 12.511 6.310 -7.049 1.00 96.12 456 VAL A C 1
ATOM 3600 O O . VAL A 1 456 ? 12.221 6.613 -5.896 1.00 96.12 456 VAL A O 1
ATOM 3603 N N . SER A 1 457 ? 12.969 5.092 -7.362 1.00 96.94 457 SER A N 1
ATOM 3604 C CA . SER A 1 457 ? 13.092 4.031 -6.351 1.00 96.94 457 SER A CA 1
ATOM 3605 C C . SER A 1 457 ? 14.115 4.372 -5.266 1.00 96.94 457 SER A C 1
ATOM 3607 O O . SER A 1 457 ? 13.852 4.123 -4.092 1.00 96.94 457 SER A O 1
ATOM 3609 N N . ILE A 1 458 ? 15.273 4.935 -5.633 1.00 96.75 458 ILE A N 1
ATOM 3610 C CA . ILE A 1 458 ? 16.321 5.309 -4.671 1.00 96.75 458 ILE A CA 1
ATOM 3611 C C . ILE A 1 458 ? 15.858 6.482 -3.806 1.00 96.75 458 ILE A C 1
ATOM 3613 O O . ILE A 1 458 ? 15.960 6.390 -2.586 1.00 96.75 458 ILE A O 1
ATOM 3617 N N . GLN A 1 459 ? 15.319 7.552 -4.399 1.00 97.69 459 GLN A N 1
ATOM 3618 C CA . GLN A 1 459 ? 14.849 8.712 -3.634 1.00 97.69 459 GLN A CA 1
ATOM 3619 C C . GLN A 1 459 ? 13.662 8.367 -2.724 1.00 97.69 459 GLN A C 1
ATOM 3621 O O . GLN A 1 459 ? 13.628 8.809 -1.576 1.00 97.69 459 GLN A O 1
ATOM 3626 N N . TYR A 1 460 ? 12.728 7.532 -3.192 1.00 98.06 460 TYR A N 1
ATOM 3627 C CA . TYR A 1 460 ? 11.622 7.054 -2.365 1.00 98.06 460 TYR A CA 1
ATOM 3628 C C . TYR A 1 460 ? 12.119 6.211 -1.183 1.00 98.06 460 TYR A C 1
ATOM 3630 O O . TYR A 1 460 ? 11.778 6.496 -0.038 1.00 98.06 460 TYR A O 1
ATOM 3638 N N . LEU A 1 461 ? 12.970 5.206 -1.433 1.00 96.69 461 LEU A N 1
ATOM 3639 C CA . LEU A 1 461 ? 13.547 4.368 -0.373 1.00 96.69 461 LEU A CA 1
ATOM 3640 C C . LEU A 1 461 ? 14.381 5.182 0.629 1.00 96.69 461 LEU A C 1
ATOM 3642 O O . LEU A 1 461 ? 14.382 4.858 1.813 1.00 96.69 461 LEU A O 1
ATOM 3646 N N . GLU A 1 462 ? 15.075 6.229 0.179 1.00 95.88 462 GLU A N 1
ATOM 3647 C CA . GLU A 1 462 ? 15.857 7.118 1.044 1.00 95.88 462 GLU A CA 1
ATOM 3648 C C . GLU A 1 462 ? 14.964 7.881 2.026 1.00 95.88 462 GLU A C 1
ATOM 3650 O O . GLU A 1 462 ? 15.199 7.836 3.236 1.00 95.88 462 GLU A O 1
ATOM 3655 N N . ALA A 1 463 ? 13.899 8.504 1.516 1.00 96.44 463 ALA A N 1
ATOM 3656 C CA . ALA A 1 463 ? 12.913 9.203 2.331 1.00 96.44 463 ALA A CA 1
ATOM 3657 C C . ALA A 1 463 ? 12.146 8.242 3.257 1.00 96.44 463 ALA A C 1
ATOM 3659 O O . ALA A 1 463 ? 11.925 8.565 4.426 1.00 96.44 463 ALA A O 1
ATOM 3660 N N . TRP A 1 464 ? 11.811 7.042 2.769 1.00 97.00 464 TRP A N 1
ATOM 3661 C CA . TRP A 1 464 ? 11.110 6.013 3.537 1.00 97.00 464 TRP A CA 1
ATOM 3662 C C . TRP A 1 464 ? 11.960 5.500 4.700 1.00 97.00 464 TRP A C 1
ATOM 3664 O O . TRP A 1 464 ? 11.478 5.460 5.829 1.00 97.00 464 TRP A O 1
ATOM 3674 N N . LEU A 1 465 ? 13.244 5.192 4.476 1.00 91.44 465 LEU A N 1
ATOM 3675 C CA . LEU A 1 465 ? 14.185 4.860 5.556 1.00 91.44 465 LEU A CA 1
ATOM 3676 C C . LEU A 1 465 ? 14.376 6.036 6.532 1.00 91.44 465 LEU A C 1
ATOM 3678 O O . LEU A 1 465 ? 14.525 5.815 7.729 1.00 91.44 465 LEU A O 1
ATOM 3682 N N . GLY A 1 466 ? 14.275 7.278 6.046 1.00 91.69 466 GLY A N 1
ATOM 3683 C CA . GLY A 1 466 ? 14.219 8.492 6.867 1.00 91.69 466 GLY A CA 1
ATOM 3684 C C . GLY A 1 466 ? 12.893 8.721 7.614 1.00 91.69 466 GLY A C 1
ATOM 3685 O O . GLY A 1 466 ? 12.744 9.744 8.283 1.00 91.69 466 GLY A O 1
ATOM 3686 N N . GLY A 1 467 ? 11.924 7.804 7.515 1.00 93.88 467 GLY A N 1
ATOM 3687 C CA . GLY A 1 467 ? 10.641 7.866 8.218 1.00 93.88 467 GLY A CA 1
ATOM 3688 C C . GLY A 1 467 ? 9.497 8.555 7.465 1.00 93.88 467 GLY A C 1
ATOM 3689 O O . GLY A 1 467 ? 8.432 8.728 8.058 1.00 93.88 467 GLY A O 1
ATOM 3690 N N . ASN A 1 468 ? 9.660 8.917 6.186 1.00 95.31 468 ASN A N 1
ATOM 3691 C CA . ASN A 1 468 ? 8.608 9.526 5.361 1.00 95.31 468 ASN A CA 1
ATOM 3692 C C . ASN A 1 468 ? 8.178 8.622 4.190 1.00 95.31 468 ASN A C 1
ATOM 3694 O O . ASN A 1 468 ? 8.960 8.392 3.275 1.00 95.31 468 ASN A O 1
ATOM 3698 N N . GLY A 1 469 ? 6.920 8.171 4.185 1.00 95.38 469 GLY A N 1
ATOM 3699 C CA . GLY A 1 469 ? 6.349 7.377 3.087 1.00 95.38 469 GLY A CA 1
ATOM 3700 C C . GLY A 1 469 ? 5.617 8.182 2.006 1.00 95.38 469 GLY A C 1
ATOM 3701 O O . GLY A 1 469 ? 5.210 7.605 1.010 1.00 95.38 469 GLY A O 1
ATOM 3702 N N . CYS A 1 470 ? 5.432 9.494 2.175 1.00 94.94 470 CYS A N 1
ATOM 3703 C CA . CYS A 1 470 ? 4.687 10.336 1.236 1.00 94.94 470 CYS A CA 1
ATOM 3704 C C . CYS A 1 470 ? 5.651 11.368 0.641 1.00 94.94 470 CYS A C 1
ATOM 3706 O O . CYS A 1 470 ? 6.014 12.350 1.300 1.00 94.94 470 CYS A O 1
ATOM 3708 N N . VAL A 1 471 ? 6.171 11.093 -0.558 1.00 95.00 471 VAL A N 1
ATOM 3709 C CA . VAL A 1 471 ? 7.415 11.714 -1.036 1.00 95.00 471 VAL A CA 1
ATOM 3710 C C . VAL A 1 471 ? 7.168 12.540 -2.304 1.00 95.00 471 VAL A C 1
ATOM 3712 O O . VAL A 1 471 ? 6.839 11.973 -3.344 1.00 95.00 471 VAL A O 1
ATOM 3715 N N . PRO A 1 472 ? 7.358 13.874 -2.271 1.00 93.81 472 PRO A N 1
ATOM 3716 C CA . PRO A 1 472 ? 7.248 14.703 -3.465 1.00 93.81 472 PRO A CA 1
ATOM 3717 C C . PRO A 1 472 ? 8.472 14.503 -4.374 1.00 93.81 472 PRO A C 1
ATOM 3719 O O . PRO A 1 472 ? 9.557 15.002 -4.075 1.00 93.81 472 PRO A O 1
ATOM 3722 N N . LEU A 1 473 ? 8.301 13.800 -5.496 1.00 90.88 473 LEU A N 1
ATOM 3723 C CA . LEU A 1 473 ? 9.337 13.531 -6.501 1.00 90.88 473 LEU A CA 1
ATOM 3724 C C . LEU A 1 473 ? 8.837 13.972 -7.880 1.00 90.88 473 LEU A C 1
ATOM 3726 O O . LEU A 1 473 ? 7.744 13.601 -8.288 1.00 90.88 473 LEU A O 1
ATOM 3730 N N . HIS A 1 474 ? 9.617 14.775 -8.611 1.00 89.81 474 HIS A N 1
ATOM 3731 C CA . HIS A 1 474 ? 9.277 15.249 -9.971 1.00 89.81 474 HIS A CA 1
ATOM 3732 C C . HIS A 1 474 ? 7.874 15.875 -10.110 1.00 89.81 474 HIS A C 1
ATOM 3734 O O . HIS A 1 474 ? 7.210 15.721 -11.133 1.00 89.81 474 HIS A O 1
ATOM 3740 N N . ASN A 1 475 ? 7.427 16.600 -9.078 1.00 88.69 475 ASN A N 1
ATOM 3741 C CA . ASN A 1 475 ? 6.076 17.174 -8.957 1.00 88.69 475 ASN A CA 1
ATOM 3742 C C . ASN A 1 475 ? 4.938 16.130 -8.919 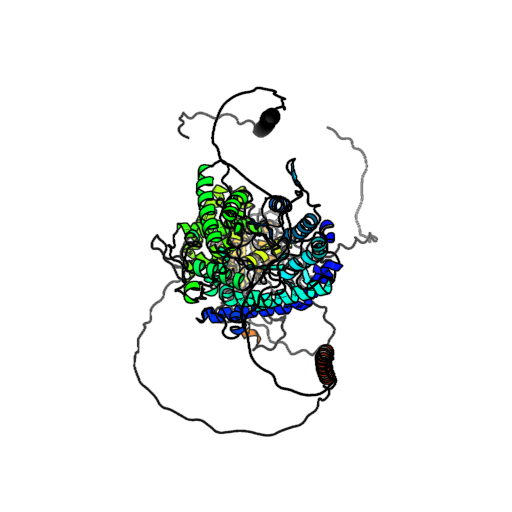1.00 88.69 475 ASN A C 1
ATOM 3744 O O . ASN A 1 475 ? 3.792 16.438 -9.242 1.00 88.69 475 ASN A O 1
ATOM 3748 N N . LEU A 1 476 ? 5.235 14.907 -8.483 1.00 90.19 476 LEU A N 1
ATOM 3749 C CA . LEU A 1 476 ? 4.274 13.867 -8.125 1.00 90.19 476 LEU A CA 1
ATOM 3750 C C . LEU A 1 476 ? 4.409 13.550 -6.632 1.00 90.19 476 LEU A C 1
ATOM 3752 O O . LEU A 1 476 ? 5.512 13.567 -6.087 1.00 90.19 476 LEU A O 1
ATOM 3756 N N . MET A 1 477 ? 3.292 13.280 -5.964 1.00 93.06 477 MET A N 1
ATOM 3757 C CA . MET A 1 477 ? 3.276 12.775 -4.595 1.00 93.06 477 MET A CA 1
ATOM 3758 C C . MET A 1 477 ? 3.324 11.248 -4.646 1.00 93.06 477 MET A C 1
ATOM 3760 O O . MET A 1 477 ? 2.301 10.605 -4.872 1.00 93.06 477 MET A O 1
ATOM 3764 N N . GLU A 1 478 ? 4.522 10.689 -4.509 1.00 93.81 478 GLU A N 1
ATOM 3765 C CA . GLU A 1 478 ? 4.776 9.261 -4.691 1.00 93.81 478 GLU A CA 1
ATOM 3766 C C . GLU A 1 478 ? 4.660 8.493 -3.364 1.00 93.81 478 GLU A C 1
ATOM 3768 O O . GLU A 1 478 ? 5.067 8.980 -2.302 1.00 93.81 478 GLU A O 1
ATOM 3773 N N . ASP A 1 479 ? 4.130 7.274 -3.454 1.00 96.25 479 ASP A N 1
ATOM 3774 C CA . ASP A 1 479 ? 3.988 6.295 -2.374 1.00 96.25 479 ASP A CA 1
ATOM 3775 C C . ASP A 1 479 ? 4.757 4.995 -2.700 1.00 96.25 479 ASP A C 1
ATOM 3777 O O . ASP A 1 479 ? 5.480 4.905 -3.704 1.00 96.25 479 ASP A O 1
ATOM 3781 N N . ALA A 1 480 ? 4.649 3.972 -1.842 1.00 97.25 480 ALA A N 1
ATOM 3782 C CA . ALA A 1 480 ? 5.426 2.746 -2.027 1.00 97.25 480 ALA A CA 1
ATOM 3783 C C . ALA A 1 480 ? 5.079 2.010 -3.332 1.00 97.25 480 ALA A C 1
ATOM 3785 O O . ALA A 1 480 ? 5.993 1.464 -3.959 1.00 97.25 480 ALA A O 1
ATOM 3786 N N . ALA A 1 481 ? 3.826 2.058 -3.799 1.00 97.00 481 ALA A N 1
ATOM 3787 C CA . ALA A 1 481 ? 3.408 1.437 -5.052 1.00 97.00 481 ALA A CA 1
ATOM 3788 C C . ALA A 1 481 ? 4.208 1.957 -6.260 1.00 97.00 481 ALA A C 1
ATOM 3790 O O . ALA A 1 481 ? 4.551 1.166 -7.144 1.00 97.00 481 ALA A O 1
ATOM 3791 N N . THR A 1 482 ? 4.588 3.243 -6.291 1.00 96.50 482 THR A N 1
ATOM 3792 C CA . THR A 1 482 ? 5.467 3.799 -7.339 1.00 96.50 482 THR A CA 1
ATOM 3793 C C . THR A 1 482 ? 6.860 3.158 -7.319 1.00 96.50 482 THR A C 1
ATOM 3795 O O . THR A 1 482 ? 7.398 2.802 -8.377 1.00 96.50 482 THR A O 1
ATOM 3798 N N . ALA A 1 483 ? 7.462 2.980 -6.142 1.00 97.38 483 ALA A N 1
ATOM 3799 C CA . ALA A 1 483 ? 8.758 2.310 -6.018 1.00 97.38 483 ALA A CA 1
ATOM 3800 C C . ALA A 1 483 ? 8.655 0.804 -6.342 1.00 97.38 483 ALA A C 1
ATOM 3802 O O . ALA A 1 483 ? 9.562 0.246 -6.965 1.00 97.38 483 ALA A O 1
ATOM 3803 N N . GLU A 1 484 ? 7.531 0.160 -6.013 1.00 98.44 484 GLU A N 1
ATOM 3804 C CA . GLU A 1 484 ? 7.255 -1.241 -6.345 1.00 98.44 484 GLU A CA 1
ATOM 3805 C C . GLU A 1 484 ? 7.154 -1.482 -7.857 1.00 98.44 484 GLU A C 1
ATOM 3807 O O . GLU A 1 484 ? 7.870 -2.338 -8.385 1.00 98.44 484 GLU A O 1
ATOM 3812 N N . ILE A 1 485 ? 6.345 -0.704 -8.594 1.00 97.94 485 ILE A N 1
ATOM 3813 C CA . ILE A 1 485 ? 6.281 -0.834 -10.061 1.00 97.94 485 ILE A CA 1
ATOM 3814 C C . ILE A 1 485 ? 7.631 -0.499 -10.710 1.00 97.94 485 ILE A C 1
ATOM 3816 O O . ILE A 1 485 ? 8.037 -1.161 -11.668 1.00 97.94 485 ILE A O 1
ATOM 3820 N N . SER A 1 486 ? 8.365 0.477 -10.167 1.00 98.19 486 SER A N 1
ATOM 3821 C CA . SER A 1 486 ? 9.681 0.874 -10.679 1.00 98.19 486 SER A CA 1
ATOM 3822 C C . SER A 1 486 ? 10.712 -0.252 -10.531 1.00 98.19 486 SER A C 1
ATOM 3824 O O . SER A 1 486 ? 11.337 -0.641 -11.522 1.00 98.19 486 SER A O 1
ATOM 3826 N N . ARG A 1 487 ? 10.856 -0.847 -9.334 1.00 97.56 487 ARG A N 1
ATOM 3827 C CA . ARG A 1 487 ? 11.798 -1.960 -9.110 1.00 97.56 487 ARG A CA 1
ATOM 3828 C C . ARG A 1 487 ? 11.358 -3.259 -9.793 1.00 97.56 487 ARG A C 1
ATOM 3830 O O . ARG A 1 487 ? 12.209 -3.961 -10.331 1.00 97.56 487 ARG A O 1
ATOM 3837 N N . ALA A 1 488 ? 10.058 -3.557 -9.860 1.00 98.12 488 ALA A N 1
ATOM 3838 C CA . ALA A 1 488 ? 9.553 -4.749 -10.546 1.00 98.12 488 ALA A CA 1
ATOM 3839 C C . ALA A 1 488 ? 9.748 -4.684 -12.071 1.00 98.12 488 ALA A C 1
ATOM 3841 O O . ALA A 1 488 ? 10.139 -5.685 -12.671 1.00 98.12 488 ALA A O 1
ATOM 3842 N N . SER A 1 489 ? 9.560 -3.510 -12.688 1.00 97.88 489 SER A N 1
ATOM 3843 C CA . SER A 1 489 ? 9.833 -3.310 -14.121 1.00 97.88 489 SER A CA 1
ATOM 3844 C C . SER A 1 489 ? 11.318 -3.525 -14.435 1.00 97.88 489 SER A C 1
ATOM 3846 O O . SER A 1 489 ? 11.658 -4.290 -15.334 1.00 97.88 489 SER A O 1
ATOM 3848 N N . VAL A 1 490 ? 12.221 -2.925 -13.645 1.00 98.44 490 VAL A N 1
ATOM 3849 C CA . VAL A 1 490 ? 13.675 -3.101 -13.827 1.00 98.44 490 VAL A CA 1
ATOM 3850 C C . VAL A 1 490 ? 14.100 -4.553 -13.584 1.00 98.44 490 VAL A C 1
ATOM 3852 O O . VAL A 1 490 ? 14.869 -5.088 -14.382 1.00 98.44 490 VAL A O 1
ATOM 3855 N N . TRP A 1 491 ? 13.565 -5.220 -12.554 1.00 98.50 491 TRP A N 1
ATOM 3856 C CA . TRP A 1 491 ? 13.794 -6.652 -12.324 1.00 98.50 491 TRP A CA 1
ATOM 3857 C C . TRP A 1 491 ? 13.364 -7.493 -13.531 1.00 98.50 491 TRP A C 1
ATOM 3859 O O . TRP A 1 491 ? 14.139 -8.318 -14.008 1.00 98.50 491 TRP A O 1
ATOM 3869 N N . GLN A 1 492 ? 12.165 -7.257 -14.075 1.00 98.00 492 GLN A N 1
ATOM 3870 C CA . GLN A 1 492 ? 11.648 -8.002 -15.225 1.00 98.00 492 GLN A CA 1
ATOM 3871 C C . GLN A 1 492 ? 12.526 -7.790 -16.469 1.00 98.00 492 GLN A C 1
ATOM 3873 O O . GLN A 1 492 ? 12.851 -8.745 -17.178 1.00 98.00 492 GLN A O 1
ATOM 3878 N N . TRP A 1 493 ? 12.966 -6.552 -16.709 1.00 98.25 493 TRP A N 1
ATOM 3879 C CA . TRP A 1 493 ? 13.848 -6.219 -17.827 1.00 98.25 493 TRP A CA 1
ATOM 3880 C C . TRP A 1 493 ? 15.235 -6.866 -17.702 1.00 98.25 493 TRP A C 1
ATOM 3882 O O . TRP A 1 493 ? 15.754 -7.365 -18.700 1.00 98.25 493 TRP A O 1
ATOM 3892 N N . VAL A 1 494 ? 15.810 -6.923 -16.494 1.00 97.44 494 VAL A N 1
ATOM 3893 C CA . VAL A 1 494 ? 17.061 -7.656 -16.208 1.00 97.44 494 VAL A CA 1
ATOM 3894 C C . VAL A 1 494 ? 16.863 -9.165 -16.365 1.00 97.44 494 VAL A C 1
ATOM 3896 O O . VAL A 1 494 ? 17.676 -9.827 -17.010 1.00 97.44 494 VAL A O 1
ATOM 3899 N N . ARG A 1 495 ? 15.778 -9.716 -15.807 1.00 96.69 495 ARG A N 1
ATOM 3900 C CA . ARG A 1 495 ? 15.466 -11.154 -15.796 1.00 96.69 495 ARG A CA 1
ATOM 3901 C C . ARG A 1 495 ? 15.377 -11.745 -17.201 1.00 96.69 495 ARG A C 1
ATOM 3903 O O . ARG A 1 495 ? 15.840 -12.865 -17.408 1.00 96.69 495 ARG A O 1
ATOM 3910 N N . TYR A 1 496 ? 14.803 -10.994 -18.140 1.00 96.94 496 TYR A N 1
ATOM 3911 C CA . TYR A 1 496 ? 14.593 -11.420 -19.525 1.00 96.94 496 TYR A CA 1
ATOM 3912 C C . TYR A 1 496 ? 15.555 -10.780 -20.539 1.00 96.94 496 TYR A C 1
ATOM 3914 O O . TYR A 1 496 ? 15.419 -11.020 -21.737 1.00 96.94 496 TYR A O 1
ATOM 3922 N N . GLY A 1 497 ? 16.543 -9.996 -20.089 1.00 96.50 497 GLY A N 1
ATOM 3923 C CA . GLY A 1 497 ? 17.544 -9.380 -20.968 1.00 96.50 497 GLY A CA 1
ATOM 3924 C C . GLY A 1 497 ? 16.941 -8.422 -22.001 1.00 96.50 497 GLY A C 1
ATOM 3925 O O . GLY A 1 497 ? 17.393 -8.383 -23.148 1.00 96.50 497 GLY A O 1
ATOM 3926 N N . VAL A 1 498 ? 15.900 -7.680 -21.613 1.00 97.31 498 VAL A N 1
ATOM 3927 C CA . VAL A 1 498 ? 15.120 -6.805 -22.502 1.00 97.31 498 VAL A CA 1
ATOM 3928 C C . VAL A 1 498 ? 16.030 -5.790 -23.183 1.00 97.31 498 VAL A C 1
ATOM 3930 O O . VAL A 1 498 ? 16.835 -5.126 -22.529 1.00 97.31 498 VAL A O 1
ATOM 3933 N N . ARG A 1 499 ? 15.905 -5.666 -24.508 1.00 97.00 499 ARG A N 1
ATOM 3934 C CA . ARG A 1 499 ? 16.607 -4.634 -25.277 1.00 97.00 499 ARG A CA 1
ATOM 3935 C C . ARG A 1 499 ? 15.909 -3.296 -25.093 1.00 97.00 499 ARG A C 1
ATOM 3937 O O . ARG A 1 499 ? 14.698 -3.210 -25.279 1.00 97.00 499 ARG A O 1
ATOM 3944 N N . LEU A 1 500 ? 16.685 -2.283 -24.731 1.00 97.31 500 LEU A N 1
ATOM 3945 C CA . LEU A 1 500 ? 16.209 -0.907 -24.647 1.00 97.31 500 LEU A CA 1
ATOM 3946 C C . LEU A 1 500 ? 16.314 -0.219 -26.019 1.00 97.31 500 LEU A C 1
ATOM 3948 O O . LEU A 1 500 ? 16.804 -0.803 -26.989 1.00 97.31 500 LEU A O 1
ATOM 3952 N N . ASP A 1 501 ? 15.860 1.027 -26.095 1.00 95.56 501 ASP A N 1
ATOM 3953 C CA . ASP A 1 501 ? 15.900 1.894 -27.280 1.00 95.56 501 ASP A CA 1
ATOM 3954 C C . ASP A 1 501 ? 17.311 2.161 -27.840 1.00 95.56 501 ASP A C 1
ATOM 3956 O O . ASP A 1 501 ? 17.452 2.437 -29.029 1.00 95.56 501 ASP A O 1
ATOM 3960 N N . ASP A 1 502 ? 18.366 1.979 -27.040 1.00 95.44 502 ASP A N 1
ATOM 3961 C CA . ASP A 1 502 ? 19.763 1.972 -27.505 1.00 95.44 502 ASP A CA 1
ATOM 3962 C C . ASP A 1 502 ? 20.226 0.626 -28.109 1.00 95.44 502 ASP A C 1
ATOM 3964 O O . ASP A 1 502 ? 21.408 0.427 -28.402 1.00 95.44 502 ASP A O 1
ATOM 3968 N N . GLY A 1 503 ? 19.306 -0.328 -28.280 1.00 94.25 503 GLY A N 1
ATOM 3969 C CA . GLY A 1 503 ? 19.538 -1.662 -28.837 1.00 94.25 503 GLY A CA 1
ATOM 3970 C C . GLY A 1 503 ? 20.249 -2.639 -27.892 1.00 94.25 503 GLY A C 1
ATOM 3971 O O . GLY A 1 503 ? 20.330 -3.838 -28.195 1.00 94.25 503 GLY A O 1
ATOM 3972 N N . GLN A 1 504 ? 20.746 -2.172 -26.743 1.00 94.81 504 GLN A N 1
ATOM 3973 C CA . GLN A 1 504 ? 21.463 -2.997 -25.776 1.00 94.81 504 GLN A CA 1
ATOM 3974 C C . GLN A 1 504 ? 20.491 -3.701 -24.826 1.00 94.81 504 GLN A C 1
ATOM 3976 O O . GLN A 1 504 ? 19.531 -3.104 -24.336 1.00 94.81 504 GLN A O 1
ATOM 3981 N N . ALA A 1 505 ? 20.773 -4.969 -24.517 1.00 96.31 505 ALA A N 1
ATOM 3982 C CA . ALA A 1 505 ? 20.070 -5.706 -23.470 1.00 96.31 505 ALA A CA 1
ATOM 3983 C C . ALA A 1 505 ? 20.323 -5.076 -22.089 1.00 96.31 505 ALA A C 1
ATOM 3985 O O . ALA A 1 505 ? 21.408 -4.542 -21.825 1.00 96.31 505 ALA A O 1
ATOM 3986 N N . LEU A 1 506 ? 19.342 -5.140 -21.193 1.00 97.19 506 LEU A N 1
ATOM 3987 C CA . LEU A 1 506 ? 19.538 -4.784 -19.794 1.00 97.19 506 LEU A CA 1
ATOM 3988 C C . LEU A 1 506 ? 20.116 -5.972 -19.015 1.00 97.19 506 LEU A C 1
ATOM 3990 O O . LEU A 1 506 ? 19.592 -7.080 -19.064 1.00 97.19 506 LEU A O 1
ATOM 3994 N N . THR A 1 507 ? 21.205 -5.733 -18.286 1.00 94.00 507 THR A N 1
ATOM 3995 C CA . THR A 1 507 ? 21.888 -6.727 -17.446 1.00 94.00 507 THR A CA 1
ATOM 3996 C C . THR A 1 507 ? 22.080 -6.184 -16.031 1.00 94.00 507 THR A C 1
ATOM 3998 O O . THR A 1 507 ? 22.039 -4.970 -15.817 1.00 94.00 507 THR A O 1
ATOM 4001 N N . ALA A 1 508 ? 22.337 -7.069 -15.064 1.00 88.81 508 ALA A N 1
ATOM 4002 C CA . ALA A 1 508 ? 22.623 -6.678 -13.682 1.00 88.81 508 ALA A CA 1
ATOM 4003 C C . ALA A 1 508 ? 23.815 -5.701 -13.580 1.00 88.81 508 ALA A C 1
ATOM 4005 O O . ALA A 1 508 ? 23.721 -4.691 -12.886 1.00 88.81 508 ALA A O 1
ATOM 4006 N N . ASP A 1 509 ? 24.896 -5.944 -14.330 1.00 84.81 509 ASP A N 1
ATOM 4007 C CA . ASP A 1 509 ? 26.063 -5.050 -14.371 1.00 84.81 509 ASP A CA 1
ATOM 4008 C C . ASP A 1 509 ? 25.704 -3.661 -14.916 1.00 84.81 509 ASP A C 1
ATOM 4010 O O . ASP A 1 509 ? 26.120 -2.645 -14.356 1.00 84.81 509 ASP A O 1
ATOM 4014 N N . ARG A 1 510 ? 24.879 -3.597 -15.971 1.00 91.69 510 ARG A N 1
ATOM 4015 C CA . ARG A 1 510 ? 24.407 -2.329 -16.545 1.00 91.69 510 ARG A CA 1
ATOM 4016 C C . ARG A 1 510 ? 23.534 -1.557 -15.555 1.00 91.69 510 ARG A C 1
ATOM 4018 O O . ARG A 1 510 ? 23.724 -0.354 -15.412 1.00 91.69 510 ARG A O 1
ATOM 4025 N N . VAL A 1 511 ? 22.646 -2.232 -14.819 1.00 92.06 511 VAL A N 1
ATOM 4026 C CA . VAL A 1 511 ? 21.875 -1.595 -13.736 1.00 92.06 511 VAL A CA 1
ATOM 4027 C C . VAL A 1 511 ? 22.798 -1.078 -12.632 1.00 92.06 511 VAL A C 1
ATOM 4029 O O . VAL A 1 511 ? 22.613 0.046 -12.181 1.00 92.06 511 VAL A O 1
ATOM 4032 N N . CYS A 1 512 ? 23.830 -1.825 -12.232 1.00 85.19 512 CYS A N 1
ATOM 4033 C CA . CYS A 1 512 ? 24.815 -1.344 -11.258 1.00 85.19 512 CYS A CA 1
ATOM 4034 C C . CYS A 1 512 ? 25.561 -0.081 -11.731 1.00 85.19 512 CYS A C 1
ATOM 4036 O O . CYS A 1 512 ? 25.813 0.803 -10.912 1.00 85.19 512 CYS A O 1
ATOM 4038 N N . VAL A 1 513 ? 25.876 0.030 -13.027 1.00 87.75 513 VAL A N 1
ATOM 4039 C CA . VAL A 1 513 ? 26.483 1.236 -13.621 1.00 87.75 513 VAL A CA 1
ATOM 4040 C C . VAL A 1 513 ? 25.510 2.418 -13.628 1.00 87.75 513 VAL A C 1
ATOM 4042 O O . VAL A 1 513 ? 25.896 3.506 -13.205 1.00 87.75 513 VAL A O 1
ATOM 4045 N N . GLU A 1 514 ? 24.255 2.231 -14.052 1.00 92.81 514 GLU A N 1
ATOM 4046 C CA . GLU A 1 514 ? 23.259 3.315 -14.021 1.00 92.81 514 GLU A CA 1
ATOM 4047 C C . GLU A 1 514 ? 22.915 3.743 -12.582 1.00 92.81 514 GLU A C 1
ATOM 4049 O O . GLU A 1 514 ? 22.781 4.933 -12.329 1.00 92.81 514 GLU A O 1
ATOM 4054 N N . VAL A 1 515 ? 22.876 2.820 -11.612 1.00 89.94 515 VAL A N 1
ATOM 4055 C CA . VAL A 1 515 ? 22.724 3.153 -10.180 1.00 89.94 515 VAL A CA 1
ATOM 4056 C C . VAL A 1 515 ? 23.900 3.983 -9.661 1.00 89.94 515 VAL A C 1
ATOM 4058 O O . VAL A 1 515 ? 23.691 4.885 -8.856 1.00 89.94 515 VAL A O 1
ATOM 4061 N N . GLN A 1 516 ? 25.135 3.702 -10.089 1.00 87.69 516 GLN A N 1
ATOM 4062 C CA . GLN A 1 516 ? 26.282 4.514 -9.675 1.00 87.69 516 GLN A CA 1
ATOM 4063 C C . GLN A 1 516 ? 26.209 5.927 -10.269 1.00 87.69 516 GLN A C 1
ATOM 4065 O O . GLN A 1 516 ? 26.408 6.889 -9.534 1.00 87.69 516 GLN A O 1
ATOM 4070 N N . ARG A 1 517 ? 25.850 6.051 -11.555 1.00 91.12 517 ARG A N 1
ATOM 4071 C CA . ARG A 1 517 ? 25.607 7.350 -12.212 1.00 91.12 517 ARG A CA 1
ATOM 4072 C C . ARG A 1 517 ? 24.539 8.152 -11.469 1.00 91.12 517 ARG A C 1
ATOM 4074 O O . ARG A 1 517 ? 24.788 9.290 -11.100 1.00 91.12 517 ARG A O 1
ATOM 4081 N N . GLU A 1 518 ? 23.415 7.514 -11.154 1.00 94.25 518 GLU A N 1
ATOM 4082 C CA . GLU A 1 518 ? 22.324 8.131 -10.400 1.00 94.25 518 GLU A CA 1
ATOM 4083 C C . GLU A 1 518 ? 22.770 8.611 -9.009 1.00 94.25 518 GLU A C 1
ATOM 4085 O O . GLU A 1 518 ? 22.415 9.704 -8.584 1.00 94.25 518 GLU A O 1
ATOM 4090 N N . LEU A 1 519 ? 23.592 7.836 -8.292 1.00 89.19 519 LEU A N 1
ATOM 4091 C CA . LEU A 1 519 ? 24.148 8.272 -7.007 1.00 89.19 519 LEU A CA 1
ATOM 4092 C C . LEU A 1 519 ? 25.097 9.471 -7.146 1.00 89.19 519 LEU A C 1
ATOM 4094 O O . LEU A 1 519 ? 25.101 10.339 -6.272 1.00 89.19 519 LEU A O 1
ATOM 4098 N N . ASP A 1 520 ? 25.892 9.528 -8.214 1.00 89.44 520 ASP A N 1
ATOM 4099 C CA . ASP A 1 520 ? 26.803 10.642 -8.482 1.00 89.44 520 ASP A CA 1
ATOM 4100 C C . ASP A 1 520 ? 26.036 11.919 -8.884 1.00 89.44 520 ASP A C 1
ATOM 4102 O O . ASP A 1 520 ? 26.401 13.017 -8.448 1.00 89.44 520 ASP A O 1
ATOM 4106 N N . ASP A 1 521 ? 24.939 11.786 -9.632 1.00 93.56 521 ASP A N 1
ATOM 4107 C CA . ASP A 1 521 ? 24.032 12.881 -10.004 1.00 93.56 521 ASP A CA 1
ATOM 4108 C C . ASP A 1 521 ? 23.229 13.383 -8.788 1.00 93.56 521 ASP A C 1
ATOM 4110 O O . ASP A 1 521 ? 23.251 14.579 -8.477 1.00 93.56 521 ASP A O 1
ATOM 4114 N N . LEU A 1 522 ? 22.620 12.483 -8.004 1.00 92.62 522 LEU A N 1
ATOM 4115 C CA . LEU A 1 522 ? 21.936 12.824 -6.748 1.00 92.62 522 LEU A CA 1
ATOM 4116 C C . LEU A 1 522 ? 22.878 13.525 -5.764 1.00 92.62 522 LEU A C 1
ATOM 4118 O O . LEU A 1 522 ? 22.490 14.505 -5.127 1.00 92.62 522 LEU A O 1
ATOM 4122 N N . ARG A 1 523 ? 24.136 13.078 -5.652 1.00 90.69 523 ARG A N 1
ATOM 4123 C CA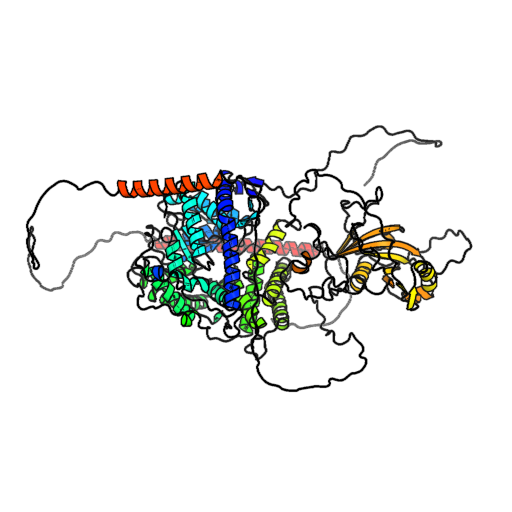 . ARG A 1 523 ? 25.140 13.715 -4.786 1.00 90.69 523 ARG A CA 1
ATOM 4124 C C . ARG A 1 523 ? 25.479 15.143 -5.214 1.00 90.69 523 ARG A C 1
ATOM 4126 O O . ARG A 1 523 ? 25.777 15.970 -4.346 1.00 90.69 523 ARG A O 1
ATOM 4133 N N . GLN A 1 524 ? 25.449 15.433 -6.514 1.00 93.62 524 GLN A N 1
ATOM 4134 C CA . GLN A 1 524 ? 25.590 16.795 -7.034 1.00 93.62 524 GLN A CA 1
ATOM 4135 C C . GLN A 1 524 ? 24.333 17.623 -6.736 1.00 93.62 524 GLN A C 1
ATOM 4137 O O . GLN A 1 524 ? 24.455 18.734 -6.227 1.00 93.62 524 GLN A O 1
ATOM 4142 N N . GLN A 1 525 ? 23.142 17.059 -6.964 1.00 92.44 525 GLN A N 1
ATOM 4143 C CA . GLN A 1 525 ? 21.856 17.738 -6.780 1.00 92.44 525 GLN A CA 1
ATOM 4144 C C . GLN A 1 525 ? 21.562 18.109 -5.316 1.00 92.44 525 GLN A C 1
ATOM 4146 O O . GLN A 1 525 ? 21.190 19.247 -5.036 1.00 92.44 525 GLN A O 1
ATOM 4151 N N . VAL A 1 526 ? 21.720 17.173 -4.370 1.00 90.69 526 VAL A N 1
ATOM 4152 C CA . VAL A 1 526 ? 21.416 17.411 -2.940 1.00 90.69 526 VAL A CA 1
ATOM 4153 C C . VAL A 1 526 ? 22.616 17.942 -2.149 1.00 90.69 526 VAL A C 1
ATOM 4155 O O . VAL A 1 526 ? 22.471 18.385 -1.008 1.00 90.69 526 VAL A O 1
ATOM 4158 N N . GLY A 1 527 ? 23.811 17.893 -2.740 1.00 88.31 527 GLY A N 1
ATOM 4159 C CA . GLY A 1 527 ? 25.072 18.261 -2.111 1.00 88.31 527 GLY A CA 1
ATOM 4160 C C . GLY A 1 527 ? 25.648 17.174 -1.193 1.00 88.31 527 GLY A C 1
ATOM 4161 O O . GLY A 1 527 ? 24.943 16.425 -0.513 1.00 88.31 527 GLY A O 1
ATOM 4162 N N . SER A 1 528 ? 26.984 17.119 -1.114 1.00 84.50 528 SER A N 1
ATOM 4163 C CA . SER A 1 528 ? 27.702 16.045 -0.402 1.00 84.50 528 SER A CA 1
ATOM 4164 C C . SER A 1 528 ? 27.351 15.909 1.087 1.00 84.50 528 SER A C 1
ATOM 4166 O O . SER A 1 528 ? 27.480 14.811 1.619 1.00 84.50 528 SER A O 1
ATOM 4168 N N . ALA A 1 529 ? 26.905 16.975 1.762 1.00 78.06 529 ALA A N 1
ATOM 4169 C CA . ALA A 1 529 ? 26.497 16.905 3.167 1.00 78.06 529 ALA A CA 1
ATOM 4170 C C . ALA A 1 529 ? 25.186 16.117 3.342 1.00 78.06 529 ALA A C 1
ATOM 4172 O O . ALA A 1 529 ? 25.173 15.117 4.056 1.00 78.06 529 ALA A O 1
ATOM 4173 N N . ARG A 1 530 ? 24.112 16.508 2.636 1.00 87.75 530 ARG A N 1
ATOM 4174 C CA . ARG A 1 530 ? 22.802 15.830 2.687 1.00 87.75 530 ARG A CA 1
ATOM 4175 C C . ARG A 1 530 ? 22.867 14.403 2.147 1.00 87.75 530 ARG A C 1
ATOM 4177 O O . ARG A 1 530 ? 22.141 13.543 2.644 1.00 87.75 530 ARG A O 1
ATOM 4184 N N . PHE A 1 531 ? 23.735 14.157 1.165 1.00 83.12 531 PHE A N 1
ATOM 4185 C CA . PHE A 1 531 ? 24.000 12.817 0.651 1.00 83.12 531 PHE A CA 1
ATOM 4186 C C . PHE A 1 531 ? 24.669 11.925 1.711 1.00 83.12 531 PHE A C 1
ATOM 4188 O O . PHE A 1 531 ? 24.234 10.800 1.925 1.00 83.12 531 PHE A O 1
ATOM 4195 N N . ALA A 1 532 ? 25.691 12.431 2.412 1.00 72.19 532 ALA A N 1
ATOM 4196 C CA . ALA A 1 532 ? 26.446 11.661 3.406 1.00 72.19 532 ALA A CA 1
ATOM 4197 C C . ALA A 1 532 ? 25.699 11.424 4.732 1.00 72.19 532 ALA A C 1
ATOM 4199 O O . ALA A 1 532 ? 26.033 10.482 5.445 1.00 72.19 532 ALA A O 1
ATOM 4200 N N . THR A 1 533 ? 24.721 12.268 5.079 1.00 77.56 533 THR A N 1
ATOM 4201 C CA . THR A 1 533 ? 23.846 12.071 6.252 1.00 77.56 533 THR A CA 1
ATOM 4202 C C . THR A 1 533 ? 22.508 11.413 5.911 1.00 77.56 533 THR A C 1
ATOM 4204 O O . THR A 1 533 ? 21.694 11.222 6.809 1.00 77.56 533 THR A O 1
ATOM 4207 N N . GLY A 1 534 ? 22.245 11.153 4.629 1.00 82.69 534 GLY A N 1
ATOM 4208 C CA . GLY A 1 534 ? 21.037 10.489 4.147 1.00 82.69 534 GLY A CA 1
ATOM 4209 C C . GLY A 1 534 ? 21.184 8.976 4.056 1.00 82.69 534 GLY A C 1
ATOM 4210 O O . GLY A 1 534 ? 22.262 8.431 4.275 1.00 82.69 534 GLY A O 1
ATOM 4211 N N . HIS A 1 535 ? 20.108 8.313 3.642 1.00 87.94 535 HIS A N 1
ATOM 4212 C CA . HIS A 1 535 ? 20.056 6.858 3.454 1.00 87.94 535 HIS A CA 1
ATOM 4213 C C . HIS A 1 535 ? 20.273 6.428 1.990 1.00 87.94 535 HIS A C 1
ATOM 4215 O O . HIS A 1 535 ? 19.841 5.352 1.581 1.00 87.94 535 HIS A O 1
ATOM 4221 N N . PHE A 1 536 ? 20.899 7.278 1.162 1.00 86.38 536 PHE A N 1
ATOM 4222 C CA . PHE A 1 536 ? 21.042 7.049 -0.285 1.00 86.38 536 PHE A CA 1
ATOM 4223 C C . PHE A 1 536 ? 21.807 5.758 -0.607 1.00 86.38 536 PHE A C 1
ATOM 4225 O O . PHE A 1 536 ? 21.485 5.069 -1.576 1.00 86.38 536 PHE A O 1
ATOM 4232 N N . LEU A 1 537 ? 22.813 5.412 0.203 1.00 83.56 537 LEU A N 1
ATOM 4233 C CA . LEU A 1 537 ? 23.631 4.217 -0.010 1.00 83.56 537 LEU A CA 1
ATOM 4234 C C . LEU A 1 537 ? 22.875 2.941 0.380 1.00 83.56 537 LEU A C 1
ATOM 4236 O O . LEU A 1 537 ? 22.942 1.950 -0.347 1.00 83.56 537 LEU A O 1
ATOM 4240 N N . GLU A 1 538 ? 22.114 2.972 1.473 1.00 83.50 538 GLU A N 1
ATOM 4241 C CA . GLU A 1 538 ? 21.223 1.899 1.913 1.00 83.50 538 GLU A CA 1
ATOM 4242 C C . GLU A 1 538 ? 20.067 1.691 0.926 1.00 83.50 538 GLU A C 1
ATOM 4244 O O . GLU A 1 538 ? 19.787 0.556 0.540 1.00 83.50 538 GLU A O 1
ATOM 4249 N N . ALA A 1 539 ? 19.450 2.777 0.455 1.00 87.81 539 ALA A N 1
ATOM 4250 C CA . ALA A 1 539 ? 18.400 2.768 -0.559 1.00 87.81 539 ALA A CA 1
ATOM 4251 C C . ALA A 1 539 ? 18.894 2.167 -1.885 1.00 87.81 539 ALA A C 1
ATOM 4253 O O . ALA A 1 539 ? 18.272 1.252 -2.426 1.00 87.81 539 ALA A O 1
ATOM 4254 N N . ALA A 1 540 ? 20.054 2.608 -2.382 1.00 86.25 540 ALA A N 1
ATOM 4255 C CA . ALA A 1 540 ? 20.656 2.057 -3.594 1.00 86.25 540 ALA A CA 1
ATOM 4256 C C . ALA A 1 540 ? 21.158 0.616 -3.420 1.00 86.25 540 ALA A C 1
ATOM 4258 O O . ALA A 1 540 ? 21.139 -0.160 -4.380 1.00 86.25 540 ALA A O 1
ATOM 4259 N N . PHE A 1 541 ? 21.600 0.229 -2.219 1.00 83.50 541 PHE A N 1
ATOM 4260 C CA . PHE A 1 541 ? 21.908 -1.164 -1.901 1.00 83.50 541 PHE A CA 1
ATOM 4261 C C . PHE A 1 541 ? 20.646 -2.027 -1.964 1.00 83.50 541 PHE A C 1
ATOM 4263 O O . PHE A 1 541 ? 20.640 -2.995 -2.720 1.00 83.50 541 PHE A O 1
ATOM 4270 N N . LEU A 1 542 ? 19.572 -1.652 -1.256 1.00 83.00 542 LEU A N 1
ATOM 4271 C CA . LEU A 1 542 ? 18.279 -2.344 -1.302 1.00 83.00 542 LEU A CA 1
ATOM 4272 C C . LEU A 1 542 ? 17.746 -2.452 -2.733 1.00 83.00 542 LEU A C 1
ATOM 4274 O O . LEU A 1 542 ? 17.373 -3.543 -3.157 1.00 83.00 542 LEU A O 1
ATOM 4278 N N . PHE A 1 543 ? 17.748 -1.353 -3.490 1.00 92.06 543 PHE A N 1
ATOM 4279 C CA . PHE A 1 543 ? 17.284 -1.344 -4.874 1.00 92.06 543 PHE A CA 1
ATOM 4280 C C . PHE A 1 543 ? 18.062 -2.345 -5.736 1.00 92.06 543 PHE A C 1
ATOM 4282 O O . PHE A 1 543 ? 17.451 -3.246 -6.308 1.00 92.06 543 PHE A O 1
ATOM 4289 N N . LYS A 1 544 ? 19.404 -2.259 -5.767 1.00 88.25 544 LYS A N 1
ATOM 4290 C CA . LYS A 1 544 ? 20.253 -3.222 -6.495 1.00 88.25 544 LYS A CA 1
ATOM 4291 C C . LYS A 1 544 ? 19.963 -4.658 -6.068 1.00 88.25 544 LYS A C 1
ATOM 4293 O O . LYS A 1 544 ? 19.831 -5.532 -6.921 1.00 88.25 544 LYS A O 1
ATOM 4298 N N . LEU A 1 545 ? 19.840 -4.890 -4.762 1.00 84.12 545 LEU A N 1
ATOM 4299 C CA . LEU A 1 545 ? 19.598 -6.207 -4.183 1.00 84.12 545 LEU A CA 1
ATOM 4300 C C . LEU A 1 545 ? 18.290 -6.831 -4.693 1.00 84.12 545 LEU A C 1
ATOM 4302 O O . LEU A 1 545 ? 18.279 -8.007 -5.042 1.00 84.12 545 LEU A O 1
ATOM 4306 N N . MET A 1 546 ? 17.218 -6.038 -4.771 1.00 87.06 546 MET A N 1
ATOM 4307 C CA . MET A 1 546 ? 15.901 -6.487 -5.232 1.00 87.06 546 MET A CA 1
ATOM 4308 C C . MET A 1 546 ? 15.817 -6.643 -6.756 1.00 87.06 546 MET A C 1
ATOM 4310 O O . MET A 1 546 ? 15.169 -7.566 -7.230 1.00 87.06 546 MET A O 1
ATOM 4314 N N . VAL A 1 547 ? 16.461 -5.777 -7.550 1.00 92.56 547 VAL A N 1
ATOM 4315 C CA . VAL A 1 547 ? 16.360 -5.845 -9.029 1.00 92.56 547 VAL A CA 1
ATOM 4316 C C . VAL A 1 547 ? 17.332 -6.829 -9.685 1.00 92.56 547 VAL A C 1
ATOM 4318 O O . VAL A 1 547 ? 17.176 -7.150 -10.859 1.00 92.56 547 VAL A O 1
ATOM 4321 N N . THR A 1 548 ? 18.331 -7.314 -8.941 1.00 86.62 548 THR A N 1
ATOM 4322 C CA . THR A 1 548 ? 19.303 -8.330 -9.403 1.00 86.62 548 THR A CA 1
ATOM 4323 C C . THR A 1 548 ? 19.091 -9.711 -8.774 1.00 86.62 548 THR A C 1
ATOM 4325 O O . THR A 1 548 ? 19.846 -10.644 -9.052 1.00 86.62 548 THR A O 1
ATOM 4328 N N . SER A 1 549 ? 18.057 -9.857 -7.944 1.00 85.19 549 SER A N 1
ATOM 4329 C CA . SER A 1 549 ? 17.661 -11.120 -7.326 1.00 85.19 549 SER A CA 1
ATOM 4330 C C . SER A 1 549 ? 17.178 -12.144 -8.363 1.00 85.19 549 SER A C 1
ATOM 4332 O O . SER A 1 549 ? 16.633 -11.808 -9.416 1.00 85.19 549 SER A O 1
ATOM 4334 N N . THR A 1 550 ? 17.335 -13.435 -8.060 1.00 84.25 550 THR A N 1
ATOM 4335 C CA . THR A 1 550 ? 16.796 -14.515 -8.908 1.00 84.25 550 THR A CA 1
ATOM 4336 C C . THR A 1 550 ? 15.277 -14.648 -8.822 1.00 84.25 550 THR A C 1
ATOM 4338 O O . THR A 1 550 ? 14.658 -15.143 -9.761 1.00 84.25 550 THR A O 1
ATOM 4341 N N . GLU A 1 551 ? 14.692 -14.218 -7.704 1.00 86.00 551 GLU A N 1
ATOM 4342 C CA . GLU A 1 551 ? 13.262 -14.264 -7.401 1.00 86.00 551 GLU A CA 1
ATOM 4343 C C . GLU A 1 551 ? 12.795 -12.849 -7.052 1.00 86.00 551 GLU A C 1
ATOM 4345 O O . GLU A 1 551 ? 13.336 -12.235 -6.132 1.00 86.00 551 GLU A O 1
ATOM 4350 N N . LEU A 1 552 ? 11.788 -12.340 -7.766 1.00 92.56 552 LEU A N 1
ATOM 4351 C CA . LEU A 1 552 ? 11.171 -11.051 -7.460 1.00 92.56 552 LEU A CA 1
ATOM 4352 C C . LEU A 1 552 ? 10.519 -11.113 -6.073 1.00 92.56 552 LEU A C 1
ATOM 4354 O O . LEU A 1 552 ? 9.530 -11.826 -5.900 1.00 92.56 552 LEU A O 1
ATOM 4358 N N . GLU A 1 553 ? 11.035 -10.368 -5.088 1.00 90.81 553 GLU A N 1
ATOM 4359 C CA . GLU A 1 553 ? 10.434 -10.386 -3.751 1.00 90.81 553 GLU A CA 1
ATOM 4360 C C . GLU A 1 553 ? 9.020 -9.796 -3.771 1.00 90.81 553 GLU A C 1
ATOM 4362 O O . GLU A 1 553 ? 8.760 -8.831 -4.494 1.00 90.81 553 GLU A O 1
ATOM 4367 N N . ASP A 1 554 ? 8.124 -10.325 -2.933 1.00 91.94 554 ASP A N 1
ATOM 4368 C CA . ASP A 1 554 ? 6.714 -9.925 -2.937 1.00 91.94 554 ASP A CA 1
ATOM 4369 C C . ASP A 1 554 ? 6.505 -8.426 -2.710 1.00 91.94 554 ASP A C 1
ATOM 4371 O O . ASP A 1 554 ? 5.638 -7.857 -3.366 1.00 91.94 554 ASP A O 1
ATOM 4375 N N . PHE A 1 555 ? 7.278 -7.802 -1.812 1.00 97.06 555 PHE A N 1
ATOM 4376 C CA . PHE A 1 555 ? 7.194 -6.376 -1.480 1.00 97.06 555 PHE A CA 1
ATOM 4377 C C . PHE A 1 555 ? 8.548 -5.824 -0.992 1.00 97.06 555 PHE A C 1
ATOM 4379 O O . PHE A 1 555 ? 9.237 -6.487 -0.208 1.00 97.06 555 PHE A O 1
ATOM 4386 N N . LEU A 1 556 ? 8.915 -4.602 -1.399 1.00 95.69 556 LEU A N 1
ATOM 4387 C CA . LEU A 1 556 ? 10.131 -3.897 -0.953 1.00 95.69 556 LEU A CA 1
ATOM 4388 C C . LEU A 1 556 ? 10.084 -3.545 0.538 1.00 95.69 556 LEU A C 1
ATOM 4390 O O . LEU A 1 556 ? 11.106 -3.568 1.233 1.00 95.69 556 LEU A O 1
ATOM 4394 N N . THR A 1 557 ? 8.878 -3.267 1.038 1.00 95.38 557 THR A N 1
ATOM 4395 C CA . THR A 1 557 ? 8.615 -2.836 2.415 1.00 95.38 557 THR A CA 1
ATOM 4396 C C . THR A 1 557 ? 9.077 -3.871 3.435 1.00 95.38 557 THR A C 1
ATOM 4398 O O . THR A 1 557 ? 9.534 -3.497 4.508 1.00 95.38 557 THR A O 1
ATOM 4401 N N . LEU A 1 558 ? 9.059 -5.167 3.103 1.00 92.94 558 LEU A N 1
ATOM 4402 C CA . LEU A 1 558 ? 9.477 -6.238 4.014 1.00 92.94 558 LEU A CA 1
ATOM 4403 C C . LEU A 1 558 ? 10.948 -6.096 4.435 1.00 92.94 558 LEU A C 1
ATOM 4405 O O . LEU A 1 558 ? 11.242 -6.092 5.634 1.00 92.94 558 LEU A O 1
ATOM 4409 N N . LYS A 1 559 ? 11.848 -5.921 3.455 1.00 87.50 559 LYS A N 1
ATOM 4410 C CA . LYS A 1 559 ? 13.294 -5.751 3.680 1.00 87.50 559 LYS A CA 1
ATOM 4411 C C . LYS A 1 559 ? 13.632 -4.357 4.199 1.00 87.50 559 LYS A C 1
ATOM 4413 O O . LYS A 1 559 ? 14.435 -4.237 5.121 1.00 87.50 559 LYS A O 1
ATOM 4418 N N . ALA A 1 560 ? 12.998 -3.313 3.661 1.00 89.44 560 ALA A N 1
ATOM 4419 C CA . ALA A 1 560 ? 13.183 -1.950 4.158 1.00 89.44 560 ALA A CA 1
ATOM 4420 C C . ALA A 1 560 ? 12.787 -1.838 5.644 1.00 89.44 560 ALA A C 1
ATOM 4422 O O . ALA A 1 560 ? 13.508 -1.238 6.441 1.00 89.44 560 ALA A O 1
ATOM 4423 N N . TYR A 1 561 ? 11.706 -2.509 6.052 1.00 90.94 561 TYR A N 1
ATOM 4424 C CA . TYR A 1 561 ? 11.243 -2.517 7.437 1.00 90.94 561 TYR A CA 1
ATOM 4425 C C . TYR A 1 561 ? 12.120 -3.349 8.386 1.00 90.94 561 TYR A C 1
ATOM 4427 O O . TYR A 1 561 ? 12.042 -3.165 9.595 1.00 90.94 561 TYR A O 1
ATOM 4435 N N . ASP A 1 562 ? 12.936 -4.292 7.900 1.00 84.62 562 ASP A N 1
ATOM 4436 C CA . ASP A 1 562 ? 13.967 -4.919 8.747 1.00 84.62 562 ASP A CA 1
ATOM 4437 C C . ASP A 1 562 ? 15.090 -3.928 9.077 1.00 84.62 562 ASP A C 1
ATOM 4439 O O . ASP A 1 562 ? 15.554 -3.894 10.216 1.00 84.62 562 ASP A O 1
ATOM 4443 N N . ILE A 1 563 ? 15.486 -3.087 8.113 1.00 81.69 563 ILE A N 1
ATOM 4444 C CA . ILE A 1 563 ? 16.494 -2.039 8.328 1.00 81.69 563 ILE A CA 1
ATOM 4445 C C . ILE A 1 563 ? 15.961 -0.961 9.277 1.00 81.69 563 ILE A C 1
ATOM 4447 O O . ILE A 1 563 ? 16.642 -0.636 10.246 1.00 81.69 563 ILE A O 1
ATOM 4451 N N . LEU A 1 564 ? 14.738 -0.470 9.051 1.00 84.00 564 LEU A N 1
ATOM 4452 C CA . LEU A 1 564 ? 14.097 0.549 9.892 1.00 84.00 564 LEU A CA 1
ATOM 4453 C C . LEU A 1 564 ? 14.059 0.127 11.372 1.00 84.00 564 LEU A C 1
ATOM 4455 O O . LEU A 1 564 ? 14.543 0.830 12.256 1.00 84.00 564 LEU A O 1
ATOM 4459 N N . VAL A 1 565 ? 13.581 -1.090 11.632 1.00 80.56 565 VAL A N 1
ATOM 4460 C CA . VAL A 1 565 ? 13.467 -1.640 12.988 1.00 80.56 565 VAL A CA 1
ATOM 4461 C C . VAL A 1 565 ? 14.847 -1.918 13.605 1.00 80.56 565 VAL A C 1
ATOM 4463 O O . VAL A 1 565 ? 15.047 -1.717 14.804 1.00 80.56 565 VAL A O 1
ATOM 4466 N N . ALA A 1 566 ? 15.846 -2.307 12.806 1.00 73.69 566 ALA A N 1
ATOM 4467 C CA . ALA A 1 566 ? 17.230 -2.418 13.273 1.00 73.69 566 ALA A CA 1
ATOM 4468 C C . ALA A 1 566 ? 17.872 -1.052 13.601 1.00 73.69 566 ALA A C 1
ATOM 4470 O O . ALA A 1 566 ? 18.740 -0.989 14.472 1.00 73.69 566 ALA A O 1
ATOM 4471 N N . GLN A 1 567 ? 17.448 0.039 12.953 1.00 71.44 567 GLN A N 1
ATOM 4472 C CA . GLN A 1 567 ? 17.859 1.405 13.298 1.00 71.44 567 GLN A CA 1
ATOM 4473 C C . GLN A 1 567 ? 17.186 1.879 14.600 1.00 71.44 567 GLN A C 1
ATOM 4475 O O . GLN A 1 567 ? 17.867 2.439 15.458 1.00 71.44 567 GLN A O 1
ATOM 4480 N N . GLU A 1 568 ? 15.894 1.589 14.797 1.00 72.94 568 GLU A N 1
ATOM 4481 C CA . GLU A 1 568 ? 15.143 1.932 16.021 1.00 72.94 568 GLU A CA 1
ATOM 4482 C C . GLU A 1 568 ? 15.647 1.173 17.271 1.00 72.94 568 GLU A C 1
ATOM 4484 O O . GLU A 1 568 ? 15.691 1.739 18.366 1.00 72.94 568 GLU A O 1
ATOM 4489 N N . PHE A 1 569 ? 16.069 -0.093 17.128 1.00 58.09 569 PHE A N 1
ATOM 4490 C CA . PHE A 1 569 ? 16.509 -0.953 18.244 1.00 58.09 569 PHE A CA 1
ATOM 4491 C C . PHE A 1 569 ? 18.028 -1.160 18.372 1.00 58.09 569 PHE A C 1
ATOM 4493 O O . PHE A 1 569 ? 18.503 -1.758 19.350 1.00 58.09 569 PHE A O 1
ATOM 4500 N N . GLY A 1 570 ? 18.806 -0.717 17.386 1.00 43.78 570 GLY A N 1
ATOM 4501 C CA . GLY A 1 570 ? 20.211 -1.089 17.247 1.00 43.78 570 GLY A CA 1
ATOM 4502 C C . GLY A 1 570 ? 20.418 -2.602 17.020 1.00 43.78 570 GLY A C 1
ATOM 4503 O O . GLY A 1 570 ? 19.466 -3.365 16.834 1.00 43.78 570 GLY A O 1
ATOM 4504 N N . PRO A 1 571 ? 21.670 -3.098 17.098 1.00 33.09 571 PRO A N 1
ATOM 4505 C CA . PRO A 1 571 ? 22.037 -4.472 16.722 1.00 33.09 571 PRO A CA 1
ATOM 4506 C C . PRO A 1 571 ? 21.547 -5.574 17.688 1.00 33.09 571 PRO A C 1
ATOM 4508 O O . PRO A 1 571 ? 22.059 -6.690 17.664 1.00 33.09 571 PRO A O 1
ATOM 4511 N N . THR A 1 572 ? 20.582 -5.284 18.566 1.00 33.94 572 THR A N 1
ATOM 4512 C CA . THR A 1 572 ? 19.989 -6.269 19.494 1.00 33.94 572 THR A CA 1
ATOM 4513 C C . THR A 1 572 ? 18.694 -6.900 18.973 1.00 33.94 572 THR A C 1
ATOM 4515 O O . THR A 1 572 ? 18.159 -7.824 19.594 1.00 33.94 572 THR A O 1
ATOM 4518 N N . TRP A 1 573 ? 18.205 -6.443 17.817 1.00 31.75 573 TRP A N 1
ATOM 4519 C CA . TRP A 1 573 ? 17.017 -6.985 17.172 1.00 31.75 573 TRP A CA 1
ATOM 4520 C C . TRP A 1 573 ? 17.220 -8.441 16.712 1.00 31.75 573 TRP A C 1
ATOM 4522 O O . TRP A 1 573 ? 18.126 -8.737 15.939 1.00 31.75 573 TRP A O 1
ATOM 4532 N N . GLY A 1 574 ? 16.362 -9.360 17.178 1.00 31.81 574 GLY A N 1
ATOM 4533 C CA . GLY A 1 574 ? 16.290 -10.744 16.676 1.00 31.81 574 GLY A CA 1
ATOM 4534 C C . GLY A 1 574 ? 16.747 -11.873 17.614 1.00 31.81 574 GLY A C 1
ATOM 4535 O O . GLY A 1 574 ? 16.613 -13.037 17.243 1.00 31.81 574 GLY A O 1
ATOM 4536 N N . ALA A 1 575 ? 17.237 -11.598 18.829 1.00 27.77 575 ALA A N 1
ATOM 4537 C CA . ALA A 1 575 ? 17.622 -12.655 19.778 1.00 27.77 575 ALA A CA 1
ATOM 4538 C C . ALA A 1 575 ? 16.397 -13.308 20.476 1.00 27.77 575 ALA A C 1
ATOM 4540 O O . ALA A 1 575 ? 15.681 -12.614 21.204 1.00 27.77 575 ALA A O 1
ATOM 4541 N N . PRO A 1 576 ? 16.148 -14.630 20.340 1.00 26.52 576 PRO A N 1
ATOM 4542 C CA . PRO A 1 576 ? 15.057 -15.298 21.054 1.00 26.52 576 PRO A CA 1
ATOM 4543 C C . PRO A 1 576 ? 15.329 -15.390 22.562 1.00 26.52 576 PRO A C 1
ATOM 4545 O O . PRO A 1 576 ? 16.446 -15.702 22.984 1.00 26.52 576 PRO A O 1
ATOM 4548 N N . GLN A 1 577 ? 14.296 -15.191 23.385 1.00 29.08 577 GLN A N 1
ATOM 4549 C CA . GLN A 1 577 ? 14.388 -15.436 24.825 1.00 29.08 577 GLN A CA 1
ATOM 4550 C C . GLN A 1 577 ? 14.580 -16.937 25.094 1.00 29.08 577 GLN A C 1
ATOM 4552 O O . GLN A 1 577 ? 13.765 -17.767 24.694 1.00 29.08 577 GLN A O 1
ATOM 4557 N N . ALA A 1 578 ? 15.658 -17.294 25.791 1.00 29.77 578 ALA A N 1
ATOM 4558 C CA . ALA A 1 578 ? 15.893 -18.670 26.209 1.00 29.77 578 ALA A CA 1
ATOM 4559 C C . ALA A 1 578 ? 14.982 -19.028 27.396 1.00 29.77 578 ALA A C 1
ATOM 4561 O O . ALA A 1 578 ? 15.174 -18.519 28.502 1.00 29.77 578 ALA A O 1
ATOM 4562 N N . ALA A 1 579 ? 14.024 -19.931 27.175 1.00 26.33 579 ALA A N 1
ATOM 4563 C CA . ALA A 1 579 ? 13.244 -20.538 28.250 1.00 26.33 579 ALA A CA 1
ATOM 4564 C C . ALA A 1 579 ? 14.172 -21.222 29.274 1.00 26.33 579 ALA A C 1
ATOM 4566 O O . ALA A 1 579 ? 15.170 -21.850 28.903 1.00 26.33 579 ALA A O 1
ATOM 4567 N N . GLN A 1 580 ? 13.860 -21.100 30.568 1.00 24.95 580 GLN A N 1
ATOM 4568 C CA . GLN A 1 580 ? 14.698 -21.686 31.616 1.00 24.95 580 GLN A CA 1
ATOM 4569 C C . GLN A 1 580 ? 14.641 -23.225 31.574 1.00 24.95 580 GLN A C 1
ATOM 4571 O O . GLN A 1 580 ? 13.548 -23.791 31.536 1.00 24.95 580 GLN A O 1
ATOM 4576 N N . PRO A 1 581 ? 15.789 -23.929 31.602 1.00 30.88 581 PRO A N 1
ATOM 4577 C CA . PRO A 1 581 ? 15.804 -25.384 31.522 1.00 30.88 581 PRO A CA 1
ATOM 4578 C C . PRO A 1 581 ? 15.441 -26.025 32.868 1.00 30.88 581 PRO A C 1
ATOM 4580 O O . PRO A 1 581 ? 16.217 -25.977 33.825 1.00 30.88 581 PRO A O 1
ATOM 4583 N N . GLY A 1 582 ? 14.283 -26.687 32.915 1.00 24.75 582 GLY A N 1
ATOM 4584 C CA . GLY A 1 582 ? 13.925 -27.613 33.991 1.00 24.75 582 GLY A CA 1
ATOM 4585 C C . GLY A 1 582 ? 14.884 -28.812 34.064 1.00 24.75 582 GLY A C 1
ATOM 4586 O O . GLY A 1 582 ? 15.455 -29.239 33.059 1.00 24.75 582 GLY A O 1
ATOM 4587 N N . GLY A 1 583 ? 15.091 -29.346 35.270 1.00 31.16 583 GLY A N 1
ATOM 4588 C CA . GLY A 1 583 ? 16.061 -30.416 35.520 1.00 31.16 583 GLY A CA 1
ATOM 4589 C C . GLY A 1 583 ? 15.615 -31.798 35.022 1.00 31.16 583 GLY A C 1
ATOM 4590 O O . GLY A 1 583 ? 14.489 -32.218 35.261 1.00 31.16 583 GLY A O 1
ATOM 4591 N N . GLY A 1 584 ? 16.540 -32.537 34.401 1.00 22.48 584 GLY A N 1
ATOM 4592 C CA . GLY A 1 584 ? 16.377 -33.931 33.964 1.00 22.48 584 GLY A CA 1
ATOM 4593 C C . GLY A 1 584 ? 17.741 -34.640 33.863 1.00 22.48 584 GLY A C 1
ATOM 4594 O O . GLY A 1 584 ? 18.763 -33.961 33.727 1.00 22.48 584 GLY A O 1
ATOM 4595 N N . PRO A 1 585 ? 17.820 -35.976 34.028 1.00 25.23 585 PRO A N 1
ATOM 4596 C CA . PRO A 1 585 ? 19.005 -36.601 34.621 1.00 25.23 585 PRO A CA 1
ATOM 4597 C C . PRO A 1 585 ? 20.173 -36.912 33.667 1.00 25.23 585 PRO A C 1
ATOM 4599 O O . PRO A 1 585 ? 20.033 -37.116 32.464 1.00 25.23 585 PRO A O 1
ATOM 4602 N N . ARG A 1 586 ? 21.365 -37.002 34.271 1.00 34.50 586 ARG A N 1
ATOM 4603 C CA . ARG A 1 586 ? 22.655 -37.304 33.626 1.00 34.50 586 ARG A CA 1
ATOM 4604 C C . ARG A 1 586 ? 22.710 -38.739 33.082 1.00 34.50 586 ARG A C 1
ATOM 4606 O O . ARG A 1 586 ? 22.494 -39.678 33.845 1.00 34.50 586 ARG A O 1
ATOM 4613 N N . SER A 1 587 ? 23.170 -38.926 31.841 1.00 24.91 587 SER A N 1
ATOM 4614 C CA . SER A 1 587 ? 23.594 -40.236 31.318 1.00 24.91 587 SER A CA 1
ATOM 4615 C C . SER A 1 587 ? 25.069 -40.248 30.870 1.00 24.91 587 SER A C 1
ATOM 4617 O O . SER A 1 587 ? 25.656 -39.235 30.499 1.00 24.91 587 SER A O 1
ATOM 4619 N N . ARG A 1 588 ? 25.688 -41.419 31.048 1.00 25.30 588 ARG A N 1
ATOM 4620 C CA . ARG A 1 588 ? 27.129 -41.703 31.200 1.00 25.30 588 ARG A CA 1
ATOM 4621 C C . ARG A 1 588 ? 28.040 -41.381 29.996 1.00 25.30 588 ARG A C 1
ATOM 4623 O O . ARG A 1 588 ? 27.624 -41.352 28.845 1.00 25.30 588 ARG A O 1
ATOM 4630 N N . MET A 1 589 ? 29.333 -41.227 30.305 1.00 32.94 589 MET A N 1
ATOM 4631 C CA . MET A 1 589 ? 30.448 -41.013 29.366 1.00 32.94 589 MET A CA 1
ATOM 4632 C C . MET A 1 589 ? 30.671 -42.179 28.386 1.00 32.94 589 MET A C 1
ATOM 4634 O O . MET A 1 589 ? 30.564 -43.342 28.770 1.00 32.94 589 MET A O 1
ATOM 4638 N N . ALA A 1 590 ? 31.168 -41.864 27.183 1.00 24.91 590 ALA A N 1
ATOM 4639 C CA . ALA A 1 590 ? 31.853 -42.810 26.297 1.00 24.91 590 ALA A CA 1
ATOM 4640 C C . ALA A 1 590 ? 33.192 -42.227 25.790 1.00 24.91 590 ALA A C 1
ATOM 4642 O O . ALA A 1 590 ? 33.326 -41.026 25.575 1.00 24.91 590 ALA A O 1
ATOM 4643 N N . ARG A 1 591 ? 34.191 -43.109 25.674 1.00 27.67 591 ARG A N 1
ATOM 4644 C CA . ARG A 1 591 ? 35.652 -42.879 25.635 1.00 27.67 591 ARG A CA 1
ATOM 4645 C C . ARG A 1 591 ? 36.204 -41.923 24.557 1.00 27.67 591 ARG A C 1
ATOM 4647 O O . ARG A 1 591 ? 35.667 -41.785 23.464 1.00 27.67 591 ARG A O 1
ATOM 4654 N N . ALA A 1 592 ? 37.370 -41.349 24.871 1.00 32.88 592 ALA A N 1
ATOM 4655 C CA . ALA A 1 592 ? 38.152 -40.456 24.013 1.00 32.88 592 ALA A CA 1
ATOM 4656 C C . ALA A 1 592 ? 38.733 -41.132 22.751 1.00 32.88 592 ALA A C 1
ATOM 4658 O O . ALA A 1 592 ? 39.143 -42.293 22.783 1.00 32.88 592 ALA A O 1
ATOM 4659 N N . ARG A 1 593 ? 38.863 -40.354 21.666 1.00 29.45 593 ARG A N 1
ATOM 4660 C CA . ARG A 1 593 ? 39.696 -40.669 20.488 1.00 29.45 593 ARG A CA 1
ATOM 4661 C C . ARG A 1 593 ? 40.992 -39.841 20.520 1.00 29.45 593 ARG A C 1
ATOM 4663 O O . ARG A 1 593 ? 41.013 -38.750 21.084 1.00 29.45 593 ARG A O 1
ATOM 4670 N N . ARG A 1 594 ? 42.071 -40.377 19.929 1.00 29.66 594 ARG A N 1
ATOM 4671 C CA . ARG A 1 594 ? 43.400 -39.732 19.831 1.00 29.66 594 ARG A CA 1
ATOM 4672 C C . ARG A 1 594 ? 43.325 -38.350 19.147 1.00 29.66 594 ARG A C 1
ATOM 4674 O O . ARG A 1 594 ? 42.505 -38.186 18.244 1.00 29.66 594 ARG A O 1
ATOM 4681 N N . PRO A 1 595 ? 44.197 -37.388 19.510 1.00 30.67 595 PRO A N 1
ATOM 4682 C CA . PRO A 1 595 ? 44.259 -36.095 18.833 1.00 30.67 595 PRO A CA 1
ATOM 4683 C C . PRO A 1 595 ? 44.785 -36.242 17.389 1.00 30.67 595 PRO A C 1
ATOM 4685 O O . PRO A 1 595 ? 45.710 -37.027 17.162 1.00 30.67 595 PRO A O 1
ATOM 4688 N N . PRO A 1 596 ? 44.233 -35.496 16.413 1.00 40.28 596 PRO A N 1
ATOM 4689 C CA . PRO A 1 596 ? 44.729 -35.480 15.038 1.00 40.28 596 PRO A CA 1
ATOM 4690 C C . PRO A 1 596 ? 46.078 -34.751 14.913 1.00 40.28 596 PRO A C 1
ATOM 4692 O O . PRO A 1 596 ? 46.452 -33.938 15.762 1.00 40.28 596 PRO A O 1
ATOM 4695 N N . ALA A 1 597 ? 46.805 -35.028 13.827 1.00 47.97 597 ALA A N 1
ATOM 4696 C CA . ALA A 1 597 ? 48.076 -34.374 13.521 1.00 47.97 597 ALA A CA 1
ATOM 4697 C C . ALA A 1 597 ? 47.915 -32.855 13.279 1.00 47.97 597 ALA A C 1
ATOM 4699 O O . ALA A 1 597 ? 46.865 -32.380 12.841 1.00 47.97 597 ALA A O 1
ATOM 4700 N N . LYS A 1 598 ? 48.974 -32.089 13.571 1.00 52.12 598 LYS A N 1
ATOM 4701 C CA . LYS A 1 598 ? 49.060 -30.643 13.293 1.00 52.12 598 LYS A CA 1
ATOM 4702 C C . LYS A 1 598 ? 49.391 -30.390 11.806 1.00 52.12 598 LYS A C 1
ATOM 4704 O O . LYS A 1 598 ? 50.057 -31.235 11.206 1.00 52.12 598 LYS A O 1
ATOM 4709 N N . PRO A 1 599 ? 48.967 -29.254 11.215 1.00 57.47 599 PRO A N 1
ATOM 4710 C CA . PRO A 1 599 ? 49.256 -28.928 9.816 1.00 57.47 599 PRO A CA 1
ATOM 4711 C C . PRO A 1 599 ? 50.753 -28.676 9.583 1.00 57.47 599 PRO A C 1
ATOM 4713 O O . PRO A 1 599 ? 51.481 -28.313 10.507 1.00 57.47 599 PRO A O 1
ATOM 4716 N N . ARG A 1 600 ? 51.191 -28.827 8.328 1.00 68.19 600 ARG A N 1
ATOM 4717 C CA . ARG A 1 600 ? 52.515 -28.389 7.859 1.00 68.19 600 ARG A CA 1
ATOM 4718 C C . ARG A 1 600 ? 52.451 -26.930 7.414 1.00 68.19 600 ARG A C 1
ATOM 4720 O O . ARG A 1 600 ? 51.502 -26.563 6.725 1.00 68.19 600 ARG A O 1
ATOM 4727 N N . VAL A 1 601 ? 53.449 -26.121 7.765 1.00 72.94 601 VAL A N 1
ATOM 4728 C CA . VAL A 1 601 ? 53.561 -24.714 7.326 1.00 72.94 601 VAL A CA 1
ATOM 4729 C C . VAL A 1 601 ? 54.668 -24.554 6.284 1.00 72.94 601 VAL A C 1
ATOM 4731 O O . VAL A 1 601 ? 55.643 -25.298 6.306 1.00 72.94 601 VAL A O 1
ATOM 4734 N N . ARG A 1 602 ? 54.533 -23.594 5.366 1.00 81.81 602 ARG A N 1
ATOM 4735 C CA . ARG A 1 602 ? 55.563 -23.209 4.394 1.00 81.81 602 ARG A CA 1
ATOM 4736 C C . ARG A 1 602 ? 56.239 -21.914 4.846 1.00 81.81 602 ARG A C 1
ATOM 4738 O O . ARG A 1 602 ? 55.554 -20.961 5.221 1.00 81.81 602 ARG A O 1
ATOM 4745 N N . CYS A 1 603 ? 57.566 -21.882 4.786 1.00 80.50 603 CYS A N 1
ATOM 4746 C CA . CYS A 1 603 ? 58.360 -20.666 4.948 1.00 80.50 603 CYS A CA 1
ATOM 4747 C C . CYS A 1 603 ? 58.383 -19.860 3.645 1.00 80.50 603 CYS A C 1
ATOM 4749 O O . CYS A 1 603 ? 58.630 -20.427 2.580 1.00 80.50 603 CYS A O 1
ATOM 4751 N N . PHE A 1 604 ? 58.145 -18.549 3.711 1.00 80.44 604 PHE A N 1
ATOM 4752 C CA . PHE A 1 604 ? 58.109 -17.700 2.514 1.00 80.44 604 PHE A CA 1
ATOM 4753 C C . PHE A 1 604 ? 59.494 -17.238 2.041 1.00 80.44 604 PHE A C 1
ATOM 4755 O O . PHE A 1 604 ? 59.626 -16.891 0.874 1.00 80.44 604 PHE A O 1
ATOM 4762 N N . GLN A 1 605 ? 60.529 -17.311 2.887 1.00 78.94 605 GLN A N 1
ATOM 4763 C CA . GLN A 1 605 ? 61.904 -16.946 2.517 1.00 78.94 605 GLN A CA 1
ATOM 4764 C C . GLN A 1 605 ? 62.644 -18.067 1.776 1.00 78.94 605 GLN A C 1
ATOM 4766 O O . GLN A 1 605 ? 63.308 -17.820 0.778 1.00 78.94 605 GLN A O 1
ATOM 4771 N N . CYS A 1 606 ? 62.546 -19.311 2.254 1.00 78.88 606 CYS A N 1
ATOM 4772 C CA . CYS A 1 606 ? 63.293 -20.449 1.695 1.00 78.88 606 CYS A CA 1
ATOM 4773 C C . CYS A 1 606 ? 62.399 -21.529 1.059 1.00 78.88 606 CYS A C 1
ATOM 4775 O O . CYS A 1 606 ? 62.883 -22.597 0.692 1.00 78.88 606 CYS A O 1
ATOM 4777 N N . ALA A 1 607 ? 61.086 -21.288 0.973 1.00 78.88 607 ALA A N 1
ATOM 4778 C CA . ALA A 1 607 ? 60.064 -22.207 0.461 1.00 78.88 607 ALA A CA 1
ATOM 4779 C C . ALA A 1 607 ? 59.907 -23.565 1.189 1.00 78.88 607 ALA A C 1
ATOM 4781 O O . ALA A 1 607 ? 59.009 -24.323 0.814 1.00 78.88 607 ALA A O 1
ATOM 4782 N N . GLN A 1 608 ? 60.699 -23.873 2.225 1.00 77.38 608 GLN A N 1
ATOM 4783 C CA . GLN A 1 608 ? 60.668 -25.160 2.934 1.00 77.38 608 GLN A CA 1
ATOM 4784 C C . GLN A 1 608 ? 59.307 -25.426 3.611 1.00 77.38 608 GLN A C 1
ATOM 4786 O O . GLN A 1 608 ? 58.733 -24.533 4.240 1.00 77.38 608 GLN A O 1
ATOM 4791 N N . GLN A 1 609 ? 58.808 -26.668 3.522 1.00 79.75 609 GLN A N 1
ATOM 4792 C CA . GLN A 1 609 ? 57.703 -27.153 4.361 1.00 79.75 609 GLN A CA 1
ATOM 4793 C C . GLN A 1 609 ? 58.221 -27.675 5.709 1.00 79.75 609 GLN A C 1
ATOM 4795 O O . GLN A 1 609 ? 59.170 -28.457 5.761 1.00 79.75 609 GLN A O 1
ATOM 4800 N N . LEU A 1 610 ? 57.551 -27.282 6.790 1.00 73.69 610 LEU A N 1
ATOM 4801 C CA . LEU A 1 610 ? 57.940 -27.526 8.177 1.00 73.69 610 LEU A CA 1
ATOM 4802 C C . LEU A 1 610 ? 56.859 -28.310 8.929 1.00 73.69 610 LEU A C 1
ATOM 4804 O O . LEU A 1 610 ? 55.668 -28.233 8.612 1.00 73.69 610 LEU A O 1
ATOM 4808 N N . GLY A 1 611 ? 57.287 -29.072 9.935 1.00 59.81 611 GLY A N 1
ATOM 4809 C CA . GLY A 1 611 ? 56.408 -29.771 10.873 1.00 59.81 611 GLY A CA 1
ATOM 4810 C C . GLY A 1 611 ? 56.443 -29.128 12.260 1.00 59.81 611 GLY A C 1
ATOM 4811 O O . GLY A 1 611 ? 57.406 -28.467 12.623 1.00 59.81 611 GLY A O 1
ATOM 4812 N N . SER A 1 612 ? 55.434 -29.404 13.088 1.00 51.97 612 SER A N 1
ATOM 4813 C CA . SER A 1 612 ? 55.086 -28.643 14.307 1.00 51.97 612 SER A CA 1
ATOM 4814 C C . SER A 1 612 ? 56.085 -28.590 15.487 1.00 51.97 612 SER A C 1
ATOM 4816 O O . SER A 1 612 ? 55.675 -28.358 16.629 1.00 51.97 612 SER A O 1
ATOM 4818 N N . ARG A 1 613 ? 57.359 -28.915 15.262 1.00 41.03 613 ARG A N 1
ATOM 4819 C CA . ARG A 1 613 ? 58.482 -28.742 16.196 1.00 41.03 613 ARG A CA 1
ATOM 4820 C C . ARG A 1 613 ? 59.652 -27.949 15.594 1.00 41.03 613 ARG A C 1
ATOM 4822 O O . ARG A 1 613 ? 60.554 -27.602 16.344 1.00 41.03 613 ARG A O 1
ATOM 4829 N N . THR A 1 614 ? 59.639 -27.654 14.292 1.00 51.84 614 THR A N 1
ATOM 4830 C CA . THR A 1 614 ? 60.704 -26.903 13.601 1.00 51.84 614 THR A CA 1
ATOM 4831 C C . THR A 1 614 ? 60.384 -25.425 13.395 1.00 51.84 614 THR A C 1
ATOM 4833 O O . THR A 1 614 ? 61.302 -24.658 13.150 1.00 51.84 614 THR A O 1
ATOM 4836 N N . ASP A 1 615 ? 59.125 -25.006 13.522 1.00 62.66 615 ASP A N 1
ATOM 4837 C CA . ASP A 1 615 ? 58.655 -23.697 13.040 1.00 62.66 615 ASP A CA 1
ATOM 4838 C C . ASP A 1 615 ? 59.387 -22.501 13.684 1.00 62.66 615 ASP A C 1
ATOM 4840 O O . ASP A 1 615 ? 59.842 -21.608 12.975 1.00 62.66 615 ASP A O 1
ATOM 4844 N N . VAL A 1 616 ? 59.591 -22.512 15.010 1.00 58.78 616 VAL A N 1
ATOM 4845 C CA . VAL A 1 616 ? 60.301 -21.434 15.736 1.00 58.78 616 VAL A CA 1
ATOM 4846 C C . VAL A 1 616 ? 61.810 -21.463 15.476 1.00 58.78 616 VAL A C 1
ATOM 4848 O O . VAL A 1 616 ? 62.390 -20.428 15.172 1.00 58.78 616 VAL A O 1
ATOM 4851 N N . MET A 1 617 ? 62.452 -22.636 15.519 1.00 66.88 617 MET A N 1
ATOM 4852 C CA . MET A 1 617 ? 63.891 -22.743 15.225 1.00 66.88 617 MET A CA 1
ATOM 4853 C C . MET A 1 617 ? 64.212 -22.440 13.758 1.00 66.88 617 MET A C 1
ATOM 4855 O O . MET A 1 617 ? 65.287 -21.943 13.452 1.00 66.88 617 MET A O 1
ATOM 4859 N N . HIS A 1 618 ? 63.276 -22.693 12.845 1.00 74.50 618 HIS A N 1
ATOM 4860 C CA . HIS A 1 618 ? 63.395 -22.301 11.447 1.00 74.50 618 HIS A CA 1
ATOM 4861 C C . HIS A 1 618 ? 63.152 -20.799 11.251 1.00 74.50 618 HIS A C 1
ATOM 4863 O O . HIS A 1 618 ? 63.856 -20.175 10.464 1.00 74.50 618 HIS A O 1
ATOM 4869 N N . LEU A 1 619 ? 62.222 -20.186 11.995 1.00 71.81 619 LEU A N 1
ATOM 4870 C CA . LEU A 1 619 ? 62.090 -18.726 12.056 1.00 71.81 619 LEU A CA 1
ATOM 4871 C C . LEU A 1 619 ? 63.407 -18.088 12.545 1.00 71.81 619 LEU A C 1
ATOM 4873 O O . LEU A 1 619 ? 63.877 -17.127 11.942 1.00 71.81 619 LEU A O 1
ATOM 4877 N N . GLN A 1 620 ? 64.053 -18.698 13.544 1.00 71.62 620 GLN A N 1
ATOM 4878 C CA . GLN A 1 620 ? 65.384 -18.323 14.044 1.00 71.62 620 GLN A CA 1
ATOM 4879 C C . GLN A 1 620 ? 66.548 -18.694 13.094 1.00 71.62 620 GLN A C 1
ATOM 4881 O O . GLN A 1 620 ? 67.652 -18.172 13.188 1.00 71.62 620 GLN A O 1
ATOM 4886 N N . GLY A 1 621 ? 66.342 -19.601 12.141 1.00 69.12 621 GLY A N 1
ATOM 4887 C CA . GLY A 1 621 ? 67.321 -19.873 11.086 1.00 69.12 621 GLY A CA 1
ATOM 4888 C C . GLY A 1 621 ? 67.224 -18.869 9.935 1.00 69.12 621 GLY A C 1
ATOM 4889 O O . GLY A 1 621 ? 68.228 -18.334 9.473 1.00 69.12 621 GLY A O 1
ATOM 4890 N N . CYS A 1 622 ? 66.003 -18.619 9.458 1.00 72.00 622 CYS A N 1
ATOM 4891 C CA . CYS A 1 622 ? 65.752 -17.923 8.196 1.00 72.00 622 CYS A CA 1
ATOM 4892 C C . CYS A 1 622 ? 65.391 -16.439 8.337 1.00 72.00 622 CYS A C 1
ATOM 4894 O O . CYS A 1 622 ? 65.612 -15.695 7.384 1.00 72.00 622 CYS A O 1
ATOM 4896 N N . TYR A 1 623 ? 64.850 -16.002 9.480 1.00 72.12 623 TYR A N 1
ATOM 4897 C CA . TYR A 1 623 ? 64.353 -14.632 9.666 1.00 72.12 623 TYR A CA 1
ATOM 4898 C C . TYR A 1 623 ? 64.966 -13.883 10.857 1.00 72.12 623 TYR A C 1
ATOM 4900 O O . TYR A 1 623 ? 65.193 -12.685 10.736 1.00 72.12 623 TYR A O 1
ATOM 4908 N N . LEU A 1 624 ? 65.236 -14.542 11.987 1.00 71.75 624 LEU A N 1
ATOM 4909 C CA . LEU A 1 624 ? 65.624 -13.904 13.257 1.00 71.75 624 LEU A CA 1
ATOM 4910 C C . LEU A 1 624 ? 66.969 -14.476 13.709 1.00 71.75 624 LEU A C 1
ATOM 4912 O O . LEU A 1 624 ? 67.024 -15.667 13.952 1.00 71.75 624 LEU A O 1
ATOM 4916 N N . GLY A 1 625 ? 68.056 -13.699 13.759 1.00 64.81 625 GLY A N 1
ATOM 4917 C CA . GLY A 1 625 ? 69.426 -14.240 13.885 1.00 64.81 625 GLY A CA 1
ATOM 4918 C C . GLY A 1 625 ? 69.581 -15.338 14.952 1.00 64.81 625 GLY A C 1
ATOM 4919 O O . GLY A 1 625 ? 69.402 -15.072 16.137 1.00 64.81 625 GLY A O 1
ATOM 4920 N N . GLY A 1 626 ? 69.884 -16.569 14.515 1.00 52.38 626 GLY A N 1
ATOM 4921 C CA . GLY A 1 626 ? 69.777 -17.773 15.345 1.00 52.38 626 GLY A CA 1
ATOM 4922 C C . GLY A 1 626 ? 70.645 -17.785 16.612 1.00 52.38 626 GLY A C 1
ATOM 4923 O O . GLY A 1 626 ? 71.595 -17.011 16.729 1.00 52.38 626 GLY A O 1
ATOM 4924 N N . PRO A 1 627 ? 70.346 -18.678 17.575 1.00 45.22 627 PRO A N 1
ATOM 4925 C CA . PRO A 1 627 ? 70.882 -18.596 18.930 1.00 45.22 627 PRO A CA 1
ATOM 4926 C C . PRO A 1 627 ? 72.384 -18.913 19.008 1.00 45.22 627 PRO A C 1
ATOM 4928 O O . PRO A 1 627 ? 72.791 -20.049 19.253 1.00 45.22 627 PRO A O 1
ATOM 4931 N N . SER A 1 628 ? 73.218 -17.880 18.895 1.00 34.78 628 SER A N 1
ATOM 4932 C CA . SER A 1 628 ? 74.584 -17.900 19.414 1.00 34.78 628 SER A CA 1
ATOM 4933 C C . SER A 1 628 ? 74.539 -17.819 20.942 1.00 34.78 628 SER A C 1
ATOM 4935 O O . SER A 1 628 ? 74.162 -16.794 21.512 1.00 34.78 628 SER A O 1
ATOM 4937 N N . ALA A 1 629 ? 74.920 -18.899 21.621 1.00 28.61 629 ALA A N 1
ATOM 4938 C CA . ALA A 1 629 ? 75.078 -18.901 23.071 1.00 28.61 629 ALA A CA 1
ATOM 4939 C C . ALA A 1 629 ? 76.304 -18.069 23.494 1.00 28.61 629 ALA A C 1
ATOM 4941 O O . ALA A 1 629 ? 77.388 -18.270 22.952 1.00 28.61 629 ALA A O 1
ATOM 4942 N N . GLY A 1 630 ? 76.163 -17.200 24.502 1.00 26.50 630 GLY A N 1
ATOM 4943 C CA . GLY A 1 630 ? 77.308 -16.533 25.142 1.00 26.50 630 GLY A CA 1
ATOM 4944 C C . GLY A 1 630 ? 77.074 -15.067 25.510 1.00 26.50 630 GLY A C 1
ATOM 4945 O O . GLY A 1 630 ? 77.000 -14.201 24.652 1.00 26.50 630 GLY A O 1
ATOM 4946 N N . ALA A 1 631 ? 76.985 -14.814 26.814 1.00 27.45 631 ALA A N 1
ATOM 4947 C CA . ALA A 1 631 ? 76.816 -13.524 27.481 1.00 27.45 631 ALA A CA 1
ATOM 4948 C C . ALA A 1 631 ? 77.605 -12.311 26.935 1.00 27.45 631 ALA A C 1
ATOM 4950 O O . ALA A 1 631 ? 78.815 -12.386 26.745 1.00 27.45 631 ALA A O 1
ATOM 4951 N N . ALA A 1 632 ? 76.957 -11.139 26.970 1.00 26.12 632 ALA A N 1
ATOM 4952 C CA . ALA A 1 632 ? 77.501 -9.964 27.662 1.00 26.12 632 ALA A CA 1
ATOM 4953 C C . ALA A 1 632 ? 76.367 -9.021 28.106 1.00 26.12 632 ALA A C 1
ATOM 4955 O O . ALA A 1 632 ? 75.539 -8.605 27.298 1.00 26.12 632 ALA A O 1
ATOM 4956 N N . ALA A 1 633 ? 76.330 -8.659 29.391 1.00 38.75 633 ALA A N 1
ATOM 4957 C CA . ALA A 1 633 ? 75.472 -7.580 29.869 1.00 38.75 633 ALA A CA 1
ATOM 4958 C C . ALA A 1 633 ? 76.117 -6.233 29.507 1.00 38.75 633 ALA A C 1
ATOM 4960 O O . ALA A 1 633 ? 77.185 -5.905 30.019 1.00 38.75 633 ALA A O 1
ATOM 4961 N N . GLY A 1 634 ? 75.470 -5.460 28.633 1.00 27.38 634 GLY A N 1
ATOM 4962 C CA . GLY A 1 634 ? 75.904 -4.121 28.239 1.00 27.38 634 GLY A CA 1
ATOM 4963 C C . GLY A 1 634 ? 74.747 -3.138 28.346 1.00 27.38 634 GLY A C 1
ATOM 4964 O O . GLY A 1 634 ? 73.800 -3.197 27.566 1.00 27.38 634 GLY A O 1
ATOM 4965 N N . THR A 1 635 ? 74.803 -2.235 29.323 1.00 37.44 635 THR A N 1
ATOM 4966 C CA . THR A 1 635 ? 73.804 -1.178 29.508 1.00 37.44 635 THR A CA 1
ATOM 4967 C C . THR A 1 635 ? 73.945 -0.116 28.418 1.00 37.44 635 THR A C 1
ATOM 4969 O O . THR A 1 635 ? 74.728 0.822 28.555 1.00 37.44 635 THR A O 1
ATOM 4972 N N . GLY A 1 636 ? 73.169 -0.252 27.346 1.00 27.48 636 GLY A N 1
ATOM 4973 C CA . GLY A 1 636 ? 73.037 0.747 26.290 1.00 27.48 636 GLY A CA 1
ATOM 4974 C C . GLY A 1 636 ? 71.606 0.761 25.768 1.00 27.48 636 GLY A C 1
ATOM 4975 O O . GLY A 1 636 ? 71.066 -0.283 25.408 1.00 27.48 636 GLY A O 1
ATOM 4976 N N . ALA A 1 637 ? 70.973 1.934 25.748 1.00 38.19 637 ALA A N 1
ATOM 4977 C CA . ALA A 1 637 ? 69.630 2.089 25.202 1.00 38.19 637 ALA A CA 1
ATOM 4978 C C . ALA A 1 637 ? 69.679 1.986 23.668 1.00 38.19 637 ALA A C 1
ATOM 4980 O O . ALA A 1 637 ? 69.880 2.984 22.979 1.00 38.19 637 ALA A O 1
ATOM 4981 N N . ALA A 1 638 ? 69.509 0.773 23.136 1.00 29.28 638 ALA A N 1
ATOM 4982 C CA . ALA A 1 638 ? 69.291 0.573 21.709 1.00 29.28 638 ALA A CA 1
ATOM 4983 C C . ALA A 1 638 ? 68.001 1.297 21.284 1.00 29.28 638 ALA A C 1
ATOM 4985 O O . ALA A 1 638 ? 66.973 1.206 21.962 1.00 29.28 638 ALA A O 1
ATOM 4986 N N . ALA A 1 639 ? 68.066 2.046 20.181 1.00 35.47 639 ALA A N 1
ATOM 4987 C CA . ALA A 1 639 ? 66.944 2.843 19.704 1.00 35.47 639 ALA A CA 1
ATOM 4988 C C . ALA A 1 639 ? 65.722 1.957 19.398 1.00 35.47 639 ALA A C 1
ATOM 4990 O O . ALA A 1 639 ? 65.847 0.855 18.868 1.00 35.47 639 ALA A O 1
ATOM 4991 N N . ALA A 1 640 ? 64.520 2.457 19.695 1.00 40.34 640 ALA A N 1
ATOM 4992 C CA . ALA A 1 640 ? 63.262 1.709 19.592 1.00 40.34 640 ALA A CA 1
ATOM 4993 C C . ALA A 1 640 ? 62.760 1.474 18.140 1.00 40.34 640 ALA A C 1
ATOM 4995 O O . ALA A 1 640 ? 61.552 1.457 17.902 1.00 40.34 640 ALA A O 1
ATOM 4996 N N . GLY A 1 641 ? 63.673 1.348 17.169 1.00 45.22 641 GLY A N 1
ATOM 4997 C CA . GLY A 1 641 ? 63.386 1.153 15.742 1.00 45.22 641 GLY A CA 1
ATOM 4998 C C . GLY A 1 641 ? 63.483 -0.298 15.258 1.00 45.22 641 GLY A C 1
ATOM 4999 O O . GLY A 1 641 ? 62.624 -0.735 14.494 1.00 45.22 641 GLY A O 1
ATOM 5000 N N . ASP A 1 642 ? 64.471 -1.058 15.744 1.00 49.44 642 ASP A N 1
ATOM 5001 C CA . ASP A 1 642 ? 65.008 -2.216 14.997 1.00 49.44 642 ASP A CA 1
ATOM 5002 C C . ASP A 1 642 ? 64.497 -3.595 15.466 1.00 49.44 642 ASP A C 1
ATOM 5004 O O . ASP A 1 642 ? 64.949 -4.639 14.995 1.00 49.44 642 ASP A O 1
ATOM 5008 N N . GLY A 1 643 ? 63.555 -3.621 16.413 1.00 63.78 643 GLY A N 1
ATOM 5009 C CA . GLY A 1 643 ? 62.897 -4.847 16.877 1.00 63.78 643 GLY A CA 1
ATOM 5010 C C . GLY A 1 643 ? 61.662 -5.207 16.046 1.00 63.78 643 GLY A C 1
ATOM 5011 O O . GLY A 1 643 ? 60.892 -4.331 15.646 1.00 63.78 643 GLY A O 1
ATOM 5012 N N . VAL A 1 644 ? 61.437 -6.505 15.837 1.00 74.88 644 VAL A N 1
ATOM 5013 C CA . VAL A 1 644 ? 60.300 -7.060 15.093 1.00 74.88 644 VAL A CA 1
ATOM 5014 C C . VAL A 1 644 ? 59.440 -7.941 15.997 1.00 74.88 644 VAL A C 1
ATOM 5016 O O . VAL A 1 644 ? 59.919 -8.873 16.642 1.00 74.88 644 VAL A O 1
ATOM 5019 N N . LEU A 1 645 ? 58.141 -7.646 16.040 1.00 79.81 645 LEU A N 1
ATOM 5020 C CA . LEU A 1 645 ? 57.136 -8.451 16.727 1.00 79.81 645 LEU A CA 1
ATOM 5021 C C . LEU A 1 645 ? 56.804 -9.698 15.912 1.00 79.81 645 LEU A C 1
ATOM 5023 O O . LEU A 1 645 ? 56.416 -9.601 14.747 1.00 79.81 645 LEU A O 1
ATOM 5027 N N . VAL A 1 646 ? 56.869 -10.856 16.564 1.00 79.44 646 VAL A N 1
ATOM 5028 C CA . VAL A 1 646 ? 56.402 -12.132 16.019 1.00 79.44 646 VAL A CA 1
ATOM 5029 C C . VAL A 1 646 ? 54.965 -12.362 16.488 1.00 79.44 646 VAL A C 1
ATOM 5031 O O . VAL A 1 646 ? 54.724 -12.537 17.683 1.00 79.44 646 VAL A O 1
ATOM 5034 N N . LEU A 1 647 ? 54.004 -12.371 15.562 1.00 81.62 647 LEU A N 1
ATOM 5035 C CA . LEU A 1 647 ? 52.578 -12.575 15.849 1.00 81.62 647 LEU A CA 1
ATOM 5036 C C . LEU A 1 647 ? 52.107 -13.907 15.251 1.00 81.62 647 LEU A C 1
ATOM 5038 O O . LEU A 1 647 ? 52.203 -14.101 14.042 1.00 81.62 647 LEU A O 1
ATOM 5042 N N . GLU A 1 648 ? 51.559 -14.811 16.063 1.00 80.69 648 GLU A N 1
ATOM 5043 C CA . GLU A 1 648 ? 50.874 -16.020 15.581 1.00 80.69 648 GLU A CA 1
ATOM 5044 C C . GLU A 1 648 ? 49.370 -15.751 15.474 1.00 80.69 648 GLU A C 1
ATOM 5046 O O . GLU A 1 648 ? 48.728 -15.360 16.448 1.00 80.69 648 GLU A O 1
ATOM 5051 N N . VAL A 1 649 ? 48.803 -15.977 14.292 1.00 76.50 649 VAL A N 1
ATOM 5052 C CA . VAL A 1 649 ? 47.378 -15.808 13.995 1.00 76.50 649 VAL A CA 1
ATOM 5053 C C . VAL A 1 649 ? 46.714 -17.179 13.912 1.00 76.50 649 VAL A C 1
ATOM 5055 O O . VAL A 1 649 ? 47.160 -18.050 13.158 1.00 76.50 649 VAL A O 1
ATOM 5058 N N . THR A 1 650 ? 45.623 -17.362 14.659 1.00 68.62 650 THR A N 1
ATOM 5059 C CA . THR A 1 650 ? 44.823 -18.597 14.673 1.00 68.62 650 THR A CA 1
ATOM 5060 C C . THR A 1 650 ? 43.311 -18.316 14.624 1.00 68.62 650 THR A C 1
ATOM 5062 O O . THR A 1 650 ? 42.857 -17.266 15.085 1.00 68.62 650 THR A O 1
ATOM 5065 N N . PRO A 1 651 ? 42.489 -19.236 14.083 1.00 64.81 651 PRO A N 1
ATOM 5066 C CA . PRO A 1 651 ? 41.028 -19.125 14.126 1.00 64.81 651 PRO A CA 1
ATOM 5067 C C . PRO A 1 651 ? 40.486 -19.115 15.571 1.00 64.81 651 PRO A C 1
ATOM 5069 O O . PRO A 1 651 ? 40.825 -19.984 16.373 1.00 64.81 651 PRO A O 1
ATOM 5072 N N . PHE A 1 652 ? 39.597 -18.178 15.918 1.00 58.84 652 PHE A N 1
ATOM 5073 C CA . PHE A 1 652 ? 39.005 -18.105 17.267 1.00 58.84 652 PHE A CA 1
ATOM 5074 C C . PHE A 1 652 ? 37.961 -19.212 17.496 1.00 58.84 652 PHE A C 1
ATOM 5076 O O . PHE A 1 652 ? 36.917 -19.147 16.860 1.00 58.84 652 PHE A O 1
ATOM 5083 N N . ASN A 1 653 ? 38.172 -20.168 18.424 1.00 53.19 653 ASN A N 1
ATOM 5084 C CA . ASN A 1 653 ? 37.189 -21.227 18.755 1.00 53.19 653 ASN A CA 1
ATOM 5085 C C . ASN A 1 653 ? 36.728 -21.253 20.238 1.00 53.19 653 ASN A C 1
ATOM 5087 O O . ASN A 1 653 ? 37.542 -21.539 21.118 1.00 53.19 653 ASN A O 1
ATOM 5091 N N . PRO A 1 654 ? 35.426 -21.038 20.545 1.00 44.38 654 PRO A N 1
ATOM 5092 C CA . PRO A 1 654 ? 34.892 -21.012 21.903 1.00 44.38 654 PRO A CA 1
ATOM 5093 C C . PRO A 1 654 ? 34.317 -22.350 22.428 1.00 44.38 654 PRO A C 1
ATOM 5095 O O . PRO A 1 654 ? 33.728 -22.322 23.514 1.00 44.38 654 PRO A O 1
ATOM 5098 N N . SER A 1 655 ? 34.423 -23.496 21.728 1.00 36.53 655 SER A N 1
ATOM 5099 C CA . SER A 1 655 ? 33.911 -24.796 22.228 1.00 36.53 655 SER A CA 1
ATOM 5100 C C . SER A 1 655 ? 34.789 -26.021 21.893 1.00 36.53 655 SER A C 1
ATOM 5102 O O . SER A 1 655 ? 34.948 -26.351 20.719 1.00 36.53 655 SER A O 1
ATOM 5104 N N . PRO A 1 656 ? 35.269 -26.790 22.897 1.00 32.88 656 PRO A N 1
ATOM 5105 C CA . PRO A 1 656 ? 35.994 -28.050 22.672 1.00 32.88 656 PRO A CA 1
ATOM 5106 C C . PRO A 1 656 ? 35.123 -29.240 22.218 1.00 32.88 656 PRO A C 1
ATOM 5108 O O . PRO A 1 656 ? 35.656 -30.297 21.893 1.00 32.88 656 PRO A O 1
ATOM 5111 N N . ALA A 1 657 ? 33.791 -29.120 22.255 1.00 36.06 657 ALA A N 1
ATOM 5112 C CA . ALA A 1 657 ? 32.881 -30.272 22.186 1.00 36.06 657 ALA A CA 1
ATOM 5113 C C . ALA A 1 657 ? 32.530 -30.760 20.763 1.00 36.06 657 ALA A C 1
ATOM 5115 O O . ALA A 1 657 ? 31.897 -31.804 20.622 1.00 36.06 657 ALA A O 1
ATOM 5116 N N . SER A 1 658 ? 32.913 -30.027 19.712 1.00 35.50 658 SER A N 1
ATOM 5117 C CA . SER A 1 658 ? 32.538 -30.319 18.316 1.00 35.50 658 SER A CA 1
ATOM 5118 C C . SER A 1 658 ? 33.569 -31.138 17.525 1.00 35.50 658 SER A C 1
ATOM 5120 O O . SER A 1 658 ? 33.357 -31.399 16.346 1.00 35.50 658 SER A O 1
ATOM 5122 N N . GLY A 1 659 ? 34.690 -31.545 18.132 1.00 37.09 659 GLY A N 1
ATOM 5123 C CA . GLY A 1 659 ? 35.695 -32.419 17.499 1.00 37.09 659 GLY A CA 1
ATOM 5124 C C . GLY A 1 659 ? 36.530 -31.794 16.368 1.00 37.09 659 GLY A C 1
ATOM 5125 O O . GLY A 1 659 ? 37.501 -32.409 15.930 1.00 37.09 659 GLY A O 1
ATOM 5126 N N . GLY A 1 660 ? 36.206 -30.578 15.919 1.00 41.09 660 GLY A N 1
ATOM 5127 C CA . GLY A 1 660 ? 37.007 -29.825 14.954 1.00 41.09 660 GLY A CA 1
ATOM 5128 C C . GLY A 1 660 ? 38.349 -29.389 15.550 1.00 41.09 660 GLY A C 1
ATOM 5129 O O . GLY A 1 660 ? 38.393 -28.781 16.619 1.00 41.09 660 GLY A O 1
ATOM 5130 N N . ASN A 1 661 ? 39.451 -29.692 14.859 1.00 43.53 661 ASN A N 1
ATOM 5131 C CA . ASN A 1 661 ? 40.797 -29.313 15.289 1.00 43.53 661 ASN A CA 1
ATOM 5132 C C . ASN A 1 661 ? 40.975 -27.781 15.176 1.00 43.53 661 ASN A C 1
ATOM 5134 O O . ASN A 1 661 ? 40.937 -27.270 14.058 1.00 43.53 661 ASN A O 1
ATOM 5138 N N . PRO A 1 662 ? 41.217 -27.029 16.270 1.00 43.59 662 PRO A N 1
ATOM 5139 C CA . PRO A 1 662 ? 41.294 -25.561 16.235 1.00 43.59 662 PRO A CA 1
ATOM 5140 C C . PRO A 1 662 ? 42.544 -25.000 15.529 1.00 43.59 662 PRO A C 1
ATOM 5142 O O . PRO A 1 662 ? 42.764 -23.794 15.538 1.00 43.59 662 PRO A O 1
ATOM 5145 N N . ARG A 1 663 ? 43.387 -25.859 14.939 1.00 45.50 663 ARG A N 1
ATOM 5146 C CA . ARG A 1 663 ? 44.633 -25.494 14.249 1.00 45.50 663 ARG A CA 1
ATOM 5147 C C . ARG A 1 663 ? 44.636 -25.919 12.776 1.00 45.50 663 ARG A C 1
ATOM 5149 O O . ARG A 1 663 ? 45.638 -26.437 12.301 1.00 45.50 663 ARG A O 1
ATOM 5156 N N . THR A 1 664 ? 43.529 -25.764 12.051 1.00 54.59 664 THR A N 1
ATOM 5157 C CA . THR A 1 664 ? 43.483 -26.018 10.593 1.00 54.59 664 THR A CA 1
ATOM 5158 C C . THR A 1 664 ? 44.180 -24.936 9.766 1.00 54.59 664 THR A C 1
ATOM 5160 O O . THR A 1 664 ? 44.593 -25.208 8.642 1.00 54.59 664 THR A O 1
ATOM 5163 N N . PHE A 1 665 ? 44.371 -23.737 10.320 1.00 65.44 665 PHE A N 1
ATOM 5164 C CA . PHE A 1 665 ? 45.186 -22.675 9.733 1.00 65.44 665 PHE A CA 1
ATOM 5165 C C . PHE A 1 665 ? 46.051 -22.010 10.804 1.00 65.44 665 PHE A C 1
ATOM 5167 O O . PHE A 1 665 ? 45.584 -21.785 11.922 1.00 65.44 665 PHE A O 1
ATOM 5174 N N . VAL A 1 666 ? 47.304 -21.716 10.456 1.00 71.50 666 VAL A N 1
ATOM 5175 C CA . VAL A 1 666 ? 48.263 -20.976 11.284 1.00 71.50 666 VAL A CA 1
ATOM 5176 C C . VAL A 1 666 ? 49.077 -20.063 10.372 1.00 71.50 666 VAL A C 1
ATOM 5178 O O . VAL A 1 666 ? 49.568 -20.493 9.324 1.00 71.50 666 VAL A O 1
ATOM 5181 N N . MET A 1 667 ? 49.240 -18.809 10.787 1.00 81.81 667 MET A N 1
ATOM 5182 C CA . MET A 1 667 ? 50.049 -17.814 10.088 1.00 81.81 667 MET A CA 1
ATOM 5183 C C . MET A 1 667 ? 50.927 -17.063 11.086 1.00 81.81 667 MET A C 1
ATOM 5185 O O . MET A 1 667 ? 50.418 -16.551 12.078 1.00 81.81 667 MET A O 1
ATOM 5189 N N . THR A 1 668 ? 52.223 -16.964 10.805 1.00 84.12 668 THR A N 1
ATOM 5190 C CA . THR A 1 668 ? 53.181 -16.190 11.600 1.00 84.12 668 THR A CA 1
ATOM 5191 C C . THR A 1 668 ? 53.551 -14.924 10.841 1.00 84.12 668 THR A C 1
ATOM 5193 O O . THR A 1 668 ? 54.077 -14.993 9.726 1.00 84.12 668 THR A O 1
ATOM 5196 N N . LEU A 1 669 ? 53.278 -13.773 11.451 1.00 86.69 669 LEU A N 1
ATOM 5197 C CA . LEU A 1 669 ? 53.613 -12.454 10.930 1.00 86.69 669 LEU A CA 1
ATOM 5198 C C . LEU A 1 669 ? 54.839 -11.885 11.650 1.00 86.69 669 LEU A C 1
ATOM 5200 O O . LEU A 1 669 ? 55.015 -12.095 12.850 1.00 86.69 669 LEU A O 1
ATOM 5204 N N . LEU A 1 670 ? 55.639 -11.128 10.908 1.00 86.31 670 LEU A N 1
ATOM 5205 C CA . LEU A 1 670 ? 56.747 -10.313 11.393 1.00 86.31 670 LEU A CA 1
ATOM 5206 C C . LEU A 1 670 ? 56.363 -8.844 11.203 1.00 86.31 670 LEU A C 1
ATOM 5208 O O . LEU A 1 670 ? 56.140 -8.424 10.071 1.00 86.31 670 LEU A O 1
ATOM 5212 N N . ALA A 1 671 ? 56.241 -8.075 12.283 1.00 84.06 671 ALA A N 1
ATOM 5213 C CA . ALA A 1 671 ? 55.846 -6.666 12.232 1.00 84.06 671 ALA A CA 1
ATOM 5214 C C . ALA A 1 671 ? 56.930 -5.752 12.820 1.00 84.06 671 ALA A C 1
ATOM 5216 O O . ALA A 1 671 ? 57.357 -5.955 13.955 1.00 84.06 671 ALA A O 1
ATOM 5217 N N . THR A 1 672 ? 57.380 -4.749 12.066 1.00 83.25 672 THR A N 1
ATOM 5218 C CA . THR A 1 672 ? 58.489 -3.867 12.471 1.00 83.25 672 THR A CA 1
ATOM 5219 C C . THR A 1 672 ? 58.090 -2.885 13.577 1.00 83.25 672 THR A C 1
ATOM 5221 O O . THR A 1 672 ? 56.905 -2.625 13.802 1.00 83.25 672 THR A O 1
ATOM 5224 N N . GLY A 1 673 ? 59.070 -2.263 14.245 1.00 74.69 673 GLY A N 1
ATOM 5225 C CA . GLY A 1 673 ? 58.832 -1.227 15.263 1.00 74.69 673 GLY A CA 1
ATOM 5226 C C . GLY A 1 673 ? 58.045 0.004 14.779 1.00 74.69 673 GLY A C 1
ATOM 5227 O O . GLY A 1 673 ? 57.517 0.769 15.592 1.00 74.69 673 GLY A O 1
ATOM 5228 N N . ALA A 1 674 ? 57.916 0.189 13.462 1.00 78.94 674 ALA A N 1
ATOM 5229 C CA . ALA A 1 674 ? 57.117 1.243 12.838 1.00 78.94 674 ALA A CA 1
ATOM 5230 C C . ALA A 1 674 ? 55.674 0.820 12.483 1.00 78.94 674 ALA A C 1
ATOM 5232 O O . ALA A 1 674 ? 54.875 1.675 12.097 1.00 78.94 674 ALA A O 1
ATOM 5233 N N . ALA A 1 675 ? 55.326 -0.466 12.591 1.00 84.12 675 ALA A N 1
ATOM 5234 C CA . ALA A 1 675 ? 54.017 -0.984 12.205 1.00 84.12 675 ALA A CA 1
ATOM 5235 C C . ALA A 1 675 ? 52.890 -0.536 13.150 1.00 84.12 675 ALA A C 1
ATOM 5237 O O . ALA A 1 675 ? 53.055 -0.495 14.372 1.00 84.12 675 ALA A O 1
ATOM 5238 N N . THR A 1 676 ? 51.719 -0.251 12.582 1.00 89.12 676 THR A N 1
ATOM 5239 C CA . THR A 1 676 ? 50.487 0.142 13.290 1.00 89.12 676 THR A CA 1
ATOM 5240 C C . THR A 1 676 ? 49.404 -0.937 13.211 1.00 89.12 676 THR A C 1
ATOM 5242 O O . THR A 1 676 ? 49.490 -1.865 12.401 1.00 89.12 676 THR A O 1
ATOM 5245 N N . PHE A 1 677 ? 48.334 -0.813 14.006 1.00 85.12 677 PHE A N 1
ATOM 5246 C CA . PHE A 1 677 ? 47.163 -1.694 13.867 1.00 85.12 677 PHE A CA 1
ATOM 5247 C C . PHE A 1 677 ? 46.489 -1.590 12.494 1.00 85.12 677 PHE A C 1
ATOM 5249 O O . PHE A 1 677 ? 45.956 -2.589 12.011 1.00 85.12 677 PHE A O 1
ATOM 5256 N N . ARG A 1 678 ? 46.558 -0.431 11.826 1.00 83.19 678 ARG A N 1
ATOM 5257 C CA . ARG A 1 678 ? 46.084 -0.270 10.443 1.00 83.19 678 ARG A CA 1
ATOM 5258 C C . ARG A 1 678 ? 46.934 -1.067 9.444 1.00 83.19 678 ARG A C 1
ATOM 5260 O O . ARG A 1 678 ? 46.369 -1.721 8.569 1.00 83.19 678 ARG A O 1
ATOM 5267 N N . ASP A 1 679 ? 48.260 -1.074 9.605 1.00 86.75 679 ASP A N 1
ATOM 5268 C CA . ASP A 1 679 ? 49.161 -1.895 8.777 1.00 86.75 679 ASP A CA 1
ATOM 5269 C C . ASP A 1 679 ? 48.893 -3.404 9.003 1.00 86.75 679 ASP A C 1
ATOM 5271 O O . ASP A 1 679 ? 48.802 -4.179 8.049 1.00 86.75 679 ASP A O 1
ATOM 5275 N N . LEU A 1 680 ? 48.675 -3.818 10.260 1.00 86.75 680 LEU A N 1
ATOM 5276 C CA . LEU A 1 680 ? 48.313 -5.197 10.621 1.00 86.75 680 LEU A CA 1
ATOM 5277 C C . LEU A 1 680 ? 46.954 -5.620 10.042 1.00 86.75 680 LEU A C 1
ATOM 5279 O O . LEU A 1 680 ? 46.843 -6.701 9.461 1.00 86.75 680 LEU A O 1
ATOM 5283 N N . HIS A 1 681 ? 45.931 -4.767 10.155 1.00 85.88 681 HIS A N 1
ATOM 5284 C CA . HIS A 1 681 ? 44.620 -4.989 9.542 1.00 85.88 681 HIS A CA 1
ATOM 5285 C C . HIS A 1 681 ? 44.743 -5.212 8.028 1.00 85.88 681 HIS A C 1
ATOM 5287 O O . HIS A 1 681 ? 44.165 -6.165 7.508 1.00 85.88 681 HIS A O 1
ATOM 5293 N N . ALA A 1 682 ? 45.523 -4.388 7.320 1.00 80.25 682 ALA A N 1
ATOM 5294 C CA . ALA A 1 682 ? 45.674 -4.499 5.870 1.00 80.25 682 ALA A CA 1
ATOM 5295 C C . ALA A 1 682 ? 46.223 -5.873 5.435 1.00 80.25 682 ALA A C 1
ATOM 5297 O O . ALA A 1 682 ? 45.708 -6.464 4.479 1.00 80.25 682 ALA A O 1
ATOM 5298 N N . VAL A 1 683 ? 47.207 -6.414 6.165 1.00 83.44 683 VAL A N 1
ATOM 5299 C CA . VAL A 1 683 ? 47.767 -7.753 5.905 1.00 83.44 683 VAL A CA 1
ATOM 5300 C C . VAL A 1 683 ? 46.790 -8.864 6.286 1.00 83.44 683 VAL A C 1
ATOM 5302 O O . VAL A 1 683 ? 46.581 -9.776 5.491 1.00 83.44 683 VAL A O 1
ATOM 5305 N N . LEU A 1 684 ? 46.114 -8.789 7.438 1.00 80.38 684 LEU A N 1
ATOM 5306 C CA . LEU A 1 684 ? 45.082 -9.774 7.804 1.00 80.38 684 LEU A CA 1
ATOM 5307 C C . LEU A 1 684 ? 43.940 -9.800 6.775 1.00 80.38 684 LEU A C 1
ATOM 5309 O O . LEU A 1 684 ? 43.520 -10.861 6.319 1.00 80.38 684 LEU A O 1
ATOM 5313 N N . ARG A 1 685 ? 43.465 -8.634 6.344 1.00 76.88 685 ARG A N 1
ATOM 5314 C CA . ARG A 1 685 ? 42.404 -8.501 5.344 1.00 76.88 685 ARG A CA 1
ATOM 5315 C C . ARG A 1 685 ? 42.794 -9.111 3.992 1.00 76.88 685 ARG A C 1
ATOM 5317 O O . ARG A 1 685 ? 42.012 -9.870 3.423 1.00 76.88 685 ARG A O 1
ATOM 5324 N N . ARG A 1 686 ? 44.008 -8.843 3.496 1.00 69.88 686 ARG A N 1
ATOM 5325 C CA . ARG A 1 686 ? 44.497 -9.416 2.229 1.00 69.88 686 ARG A CA 1
ATOM 5326 C C . ARG A 1 686 ? 44.806 -10.914 2.348 1.00 69.88 686 ARG A C 1
ATOM 5328 O O . ARG A 1 686 ? 44.438 -11.678 1.467 1.00 69.88 686 ARG A O 1
ATOM 5335 N N . THR A 1 687 ? 45.472 -11.347 3.417 1.00 69.25 687 THR A N 1
ATOM 5336 C CA . THR A 1 687 ? 46.078 -12.690 3.500 1.00 69.25 687 THR A CA 1
ATOM 5337 C C . THR A 1 687 ? 45.202 -13.728 4.203 1.00 69.25 687 THR A C 1
ATOM 5339 O O . THR A 1 687 ? 45.271 -14.911 3.860 1.00 69.25 687 THR A O 1
ATOM 5342 N N . TRP A 1 688 ? 44.400 -13.303 5.185 1.00 68.00 688 TRP A N 1
ATOM 5343 C CA . TRP A 1 688 ? 43.456 -14.153 5.915 1.00 68.00 688 TRP A CA 1
ATOM 5344 C C . TRP A 1 688 ? 42.029 -14.024 5.371 1.00 68.00 688 TRP A C 1
ATOM 5346 O O . TRP A 1 688 ? 41.411 -15.055 5.162 1.00 68.00 688 TRP A O 1
ATOM 5356 N N . MET A 1 689 ? 41.521 -12.822 5.068 1.00 63.38 689 MET A N 1
ATOM 5357 C CA . MET A 1 689 ? 40.144 -12.666 4.549 1.00 63.38 689 MET A CA 1
ATOM 5358 C C . MET A 1 689 ? 40.030 -12.724 3.014 1.00 63.38 689 MET A C 1
ATOM 5360 O O . MET A 1 689 ? 38.940 -12.964 2.507 1.00 63.38 689 MET A O 1
ATOM 5364 N N . ASN A 1 690 ? 41.123 -12.487 2.276 1.00 56.62 690 ASN A N 1
ATOM 5365 C CA . ASN A 1 690 ? 41.131 -12.296 0.815 1.00 56.62 690 ASN A CA 1
ATOM 5366 C C . ASN A 1 690 ? 40.116 -11.237 0.323 1.00 56.62 690 ASN A C 1
ATOM 5368 O O . ASN A 1 690 ? 39.483 -11.398 -0.718 1.00 56.62 690 ASN A O 1
ATOM 5372 N N . CYS A 1 691 ? 39.933 -10.160 1.097 1.00 54.81 691 CYS A N 1
ATOM 5373 C CA . CYS A 1 691 ? 38.892 -9.158 0.862 1.00 54.81 691 CYS A CA 1
ATOM 5374 C C . CYS A 1 691 ? 39.466 -7.841 0.285 1.00 54.81 691 CYS A C 1
ATOM 5376 O O . CYS A 1 691 ? 40.368 -7.261 0.900 1.00 54.81 691 CYS A O 1
ATOM 5378 N N . PRO A 1 692 ? 38.950 -7.326 -0.852 1.00 52.41 692 PRO A N 1
ATOM 5379 C CA . PRO A 1 692 ? 39.385 -6.050 -1.430 1.00 52.41 692 PRO A CA 1
ATOM 5380 C C . PRO A 1 692 ? 38.737 -4.814 -0.773 1.00 52.41 692 PRO A C 1
ATOM 5382 O O . PRO A 1 692 ? 39.291 -3.718 -0.867 1.00 52.41 692 PRO A O 1
ATOM 5385 N N . CYS A 1 693 ? 37.628 -4.978 -0.045 1.00 49.47 693 CYS A N 1
ATOM 5386 C CA . CYS A 1 693 ? 36.822 -3.908 0.565 1.00 49.47 693 CYS A CA 1
ATOM 5387 C C . CYS A 1 693 ? 37.384 -3.402 1.901 1.00 49.47 693 CYS A C 1
ATOM 5389 O O . CYS A 1 693 ? 37.951 -4.186 2.656 1.00 49.47 693 CYS A O 1
ATOM 5391 N N . ASN A 1 694 ? 37.219 -2.121 2.241 1.00 55.25 694 ASN A N 1
ATOM 5392 C CA . ASN A 1 694 ? 37.686 -1.545 3.513 1.00 55.25 694 ASN A CA 1
ATOM 5393 C C . ASN A 1 694 ? 36.528 -1.397 4.523 1.00 55.25 694 ASN A C 1
ATOM 5395 O O . ASN A 1 694 ? 36.097 -0.283 4.809 1.00 55.25 694 ASN A O 1
ATOM 5399 N N . HIS A 1 695 ? 35.987 -2.522 5.009 1.00 58.00 695 HIS A N 1
ATOM 5400 C CA . HIS A 1 695 ? 34.879 -2.529 5.982 1.00 58.00 695 HIS A CA 1
ATOM 5401 C C . HIS A 1 695 ? 35.342 -2.147 7.393 1.00 58.00 695 HIS A C 1
ATOM 5403 O O . HIS A 1 695 ? 36.537 -2.050 7.668 1.00 58.00 695 HIS A O 1
ATOM 5409 N N . ALA A 1 696 ? 34.387 -1.970 8.306 1.00 56.22 696 ALA A N 1
ATOM 5410 C CA . ALA A 1 696 ? 34.661 -1.714 9.711 1.00 56.22 696 ALA A CA 1
ATOM 5411 C C . ALA A 1 696 ? 35.364 -2.904 10.404 1.00 56.22 696 ALA A C 1
ATOM 5413 O O . ALA A 1 696 ? 35.121 -4.073 10.096 1.00 56.22 696 ALA A O 1
ATOM 5414 N N . TRP A 1 697 ? 36.252 -2.601 11.351 1.00 71.94 697 TRP A N 1
ATOM 5415 C CA . TRP A 1 697 ? 37.060 -3.581 12.082 1.00 71.94 697 TRP A CA 1
ATOM 5416 C C . TRP A 1 697 ? 37.406 -3.079 13.482 1.00 71.94 697 TRP A C 1
ATOM 5418 O O . TRP A 1 697 ? 37.444 -1.873 13.729 1.00 71.94 697 TRP A O 1
ATOM 5428 N N . CYS A 1 698 ? 37.729 -3.998 14.392 1.00 71.75 698 CYS A N 1
ATOM 5429 C CA . CYS A 1 698 ? 38.333 -3.651 15.675 1.00 71.75 698 CYS A CA 1
ATOM 5430 C C . CYS A 1 698 ? 39.325 -4.719 16.161 1.00 71.75 698 CYS A C 1
ATOM 5432 O O . CYS A 1 698 ? 39.236 -5.901 15.817 1.00 71.75 698 CYS A O 1
ATOM 5434 N N . PHE A 1 699 ? 40.267 -4.294 17.005 1.00 74.44 699 PHE A N 1
ATOM 5435 C CA . PHE A 1 699 ? 41.059 -5.196 17.840 1.00 74.44 699 PHE A CA 1
ATOM 5436 C C . PHE A 1 699 ? 40.591 -5.075 19.290 1.00 74.44 699 PHE A C 1
ATOM 5438 O O . PHE A 1 699 ? 40.472 -3.974 19.824 1.00 74.44 699 PHE A O 1
ATOM 5445 N N . ASN A 1 700 ? 40.347 -6.224 19.915 1.00 69.19 700 ASN A N 1
ATOM 5446 C CA . ASN A 1 700 ? 39.766 -6.370 21.242 1.00 69.19 700 ASN A CA 1
ATOM 5447 C C . ASN A 1 700 ? 40.752 -7.107 22.157 1.00 69.19 700 ASN A C 1
ATOM 5449 O O . ASN A 1 700 ? 41.029 -8.297 21.990 1.00 69.19 700 ASN A O 1
ATOM 5453 N N . ARG A 1 701 ? 41.298 -6.385 23.135 1.00 61.19 701 ARG A N 1
ATOM 5454 C CA . ARG A 1 701 ? 42.298 -6.884 24.086 1.00 61.19 701 ARG A CA 1
ATOM 5455 C C . ARG A 1 701 ? 41.627 -7.650 25.231 1.00 61.19 701 ARG A C 1
ATOM 5457 O O . ARG A 1 701 ? 41.067 -7.025 26.128 1.00 61.19 701 ARG A O 1
ATOM 5464 N N . GLN A 1 702 ? 41.668 -8.983 25.216 1.00 55.00 702 GLN A N 1
ATOM 5465 C CA . GLN A 1 702 ? 41.051 -9.779 26.283 1.00 55.00 702 GLN A CA 1
ATOM 5466 C C . GLN A 1 702 ? 41.847 -9.665 27.592 1.00 55.00 702 GLN A C 1
ATOM 5468 O O . GLN A 1 702 ? 43.058 -9.873 27.620 1.00 55.00 702 GLN A O 1
ATOM 5473 N N . ALA A 1 703 ? 41.150 -9.368 28.693 1.00 38.69 703 ALA A N 1
ATOM 5474 C CA . ALA A 1 703 ? 41.693 -9.572 30.033 1.00 38.69 703 ALA A CA 1
ATOM 5475 C C . ALA A 1 703 ? 41.880 -11.082 30.302 1.00 38.69 703 ALA A C 1
ATOM 5477 O O . ALA A 1 703 ? 41.203 -11.913 29.695 1.00 38.69 703 ALA A O 1
ATOM 5478 N N . GLN A 1 704 ? 42.827 -11.416 31.183 1.00 40.94 704 GLN A N 1
ATOM 5479 C CA . GLN A 1 704 ? 43.424 -12.750 31.352 1.00 40.94 704 GLN A CA 1
ATOM 5480 C C . GLN A 1 704 ? 42.434 -13.925 31.501 1.00 40.94 704 GLN A C 1
ATOM 5482 O O . GLN A 1 704 ? 41.318 -13.786 31.999 1.00 40.94 704 GLN A O 1
ATOM 5487 N N . GLN A 1 705 ? 42.902 -15.129 31.141 1.00 34.00 705 GLN A N 1
ATOM 5488 C CA . GLN A 1 705 ? 42.252 -16.384 31.530 1.00 34.00 705 GLN A CA 1
ATOM 5489 C C . GLN A 1 705 ? 42.205 -16.520 33.059 1.00 34.00 705 GLN A C 1
ATOM 5491 O O . GLN A 1 705 ? 43.221 -16.808 33.689 1.00 34.00 705 GLN A O 1
ATOM 5496 N N . GLU A 1 706 ? 41.012 -16.451 33.641 1.00 32.78 706 GLU A N 1
ATOM 5497 C CA . GLU A 1 706 ? 40.768 -17.013 34.968 1.00 32.78 706 GLU A CA 1
ATOM 5498 C C . GLU A 1 706 ? 40.396 -18.498 34.838 1.00 32.78 706 GLU A C 1
ATOM 5500 O O . GLU A 1 706 ? 39.529 -18.887 34.051 1.00 32.78 706 GLU A O 1
ATOM 5505 N N . GLN A 1 707 ? 41.079 -19.350 35.610 1.00 32.53 707 GLN A N 1
ATOM 5506 C CA . GLN A 1 707 ? 40.739 -20.768 35.817 1.00 32.53 707 GLN A CA 1
ATOM 5507 C C . GLN A 1 707 ? 40.507 -21.594 34.527 1.00 32.53 707 GLN A C 1
ATOM 5509 O O . GLN A 1 707 ? 39.673 -22.500 34.485 1.00 32.53 707 GLN A O 1
ATOM 5514 N N . GLY A 1 708 ? 41.248 -21.296 33.453 1.00 36.00 708 GLY A N 1
ATOM 5515 C CA . GLY A 1 708 ? 41.211 -22.068 32.205 1.00 36.00 708 GLY A CA 1
ATOM 5516 C C . GLY A 1 708 ? 39.919 -21.928 31.386 1.00 36.00 708 GLY A C 1
ATOM 5517 O O . GLY A 1 708 ? 39.668 -22.751 30.503 1.00 36.00 708 GLY A O 1
ATOM 5518 N N . ARG A 1 709 ? 39.093 -20.902 31.641 1.00 33.59 709 ARG A N 1
ATOM 5519 C CA . ARG A 1 709 ? 37.934 -20.562 30.799 1.00 33.59 709 ARG A CA 1
ATOM 5520 C C . ARG A 1 709 ? 38.027 -19.123 30.298 1.00 33.59 709 ARG A C 1
ATOM 5522 O O . ARG A 1 709 ? 38.198 -18.187 31.066 1.00 33.59 709 ARG A O 1
ATOM 5529 N N . TRP A 1 710 ? 37.868 -18.951 28.989 1.00 39.78 710 TRP A N 1
ATOM 5530 C CA . TRP A 1 710 ? 37.850 -17.639 28.340 1.00 39.78 710 TRP A CA 1
ATOM 5531 C C . TRP A 1 710 ? 36.631 -16.824 28.794 1.00 39.78 710 TRP A C 1
ATOM 5533 O O . TRP A 1 710 ? 35.488 -17.233 28.559 1.00 39.78 710 TRP A O 1
ATOM 5543 N N . ASN A 1 711 ? 36.862 -15.673 29.431 1.00 39.53 711 ASN A N 1
ATOM 5544 C CA . ASN A 1 711 ? 35.795 -14.790 29.892 1.00 39.53 711 ASN A CA 1
ATOM 5545 C C . ASN A 1 711 ? 35.144 -14.071 28.696 1.00 39.53 711 ASN A C 1
ATOM 5547 O O . ASN A 1 711 ? 35.735 -13.190 28.078 1.00 39.53 711 ASN A O 1
ATOM 5551 N N . ARG A 1 712 ? 33.901 -14.446 28.372 1.00 40.22 712 ARG A N 1
ATOM 5552 C CA . ARG A 1 712 ? 33.157 -13.930 27.208 1.00 40.22 712 ARG A CA 1
ATOM 5553 C C . ARG A 1 712 ? 32.476 -12.567 27.433 1.00 40.22 712 ARG A C 1
ATOM 5555 O O . ARG A 1 712 ? 31.721 -12.145 26.564 1.00 40.22 712 ARG A O 1
ATOM 5562 N N . ARG A 1 713 ? 32.661 -11.915 28.590 1.00 36.34 713 ARG A N 1
ATOM 5563 C CA . ARG A 1 713 ? 31.959 -10.666 28.967 1.00 36.34 713 ARG A CA 1
ATOM 5564 C C . ARG A 1 713 ? 32.875 -9.506 29.382 1.00 36.34 713 ARG A C 1
ATOM 5566 O O . ARG A 1 713 ? 32.375 -8.486 29.845 1.00 36.34 713 ARG A O 1
ATOM 5573 N N . ALA A 1 714 ? 34.191 -9.620 29.209 1.00 38.53 714 ALA A N 1
ATOM 5574 C CA . ALA A 1 714 ? 35.083 -8.477 29.394 1.00 38.53 714 ALA A CA 1
ATOM 5575 C C . ALA A 1 714 ? 34.839 -7.442 28.278 1.00 38.53 714 ALA A C 1
ATOM 5577 O O . ALA A 1 714 ? 35.141 -7.706 27.116 1.00 38.53 714 ALA A O 1
ATOM 5578 N N . ALA A 1 715 ? 34.284 -6.277 28.622 1.00 39.56 715 ALA A N 1
ATOM 5579 C CA . ALA A 1 715 ? 34.099 -5.177 27.680 1.00 39.56 715 ALA A CA 1
ATOM 5580 C C . ALA A 1 715 ? 35.464 -4.588 27.287 1.00 39.56 715 ALA A C 1
ATOM 5582 O O . ALA A 1 715 ? 36.162 -3.997 28.113 1.00 39.56 715 ALA A O 1
ATOM 5583 N N . THR A 1 716 ? 35.861 -4.763 26.029 1.00 44.81 716 THR A N 1
ATOM 5584 C CA . THR A 1 716 ? 37.153 -4.301 25.512 1.00 44.81 716 THR A CA 1
ATOM 5585 C C . THR A 1 716 ? 36.997 -2.976 24.779 1.00 44.81 716 THR A C 1
ATOM 5587 O O . THR A 1 716 ? 36.186 -2.868 23.862 1.00 44.81 716 THR A O 1
ATOM 5590 N N . ARG A 1 717 ? 37.796 -1.970 25.152 1.00 45.88 717 ARG A N 1
ATOM 5591 C CA . ARG A 1 717 ? 37.863 -0.698 24.416 1.00 45.88 717 ARG A CA 1
ATOM 5592 C C . ARG A 1 717 ? 38.423 -0.939 23.002 1.00 45.88 717 ARG A C 1
ATOM 5594 O O . ARG A 1 717 ? 39.406 -1.679 22.903 1.00 45.88 717 ARG A O 1
ATOM 5601 N N . PRO A 1 718 ? 37.871 -0.307 21.949 1.00 55.22 718 PRO A N 1
ATOM 5602 C CA . PRO A 1 718 ? 38.490 -0.306 20.627 1.00 55.22 718 PRO A CA 1
ATOM 5603 C C . PRO A 1 718 ? 39.902 0.285 20.695 1.00 55.22 718 PRO A C 1
ATOM 5605 O O . PRO A 1 718 ? 40.125 1.287 21.377 1.00 55.22 718 PRO A O 1
ATOM 5608 N N . VAL A 1 719 ? 40.850 -0.334 19.996 1.00 63.09 719 VAL A N 1
ATOM 5609 C CA . VAL A 1 719 ? 42.222 0.176 19.865 1.00 63.09 719 VAL A CA 1
ATOM 5610 C C . VAL A 1 719 ? 42.303 1.135 18.675 1.00 63.09 719 VAL A C 1
ATOM 5612 O O . VAL A 1 719 ? 41.765 0.834 17.610 1.00 63.09 719 VAL A O 1
ATOM 5615 N N . ASP A 1 720 ? 42.985 2.272 18.842 1.00 72.06 720 ASP A N 1
ATOM 5616 C CA . ASP A 1 720 ? 43.213 3.222 17.749 1.00 72.06 720 ASP A CA 1
ATOM 5617 C C . ASP A 1 720 ? 44.092 2.605 16.646 1.00 72.06 720 ASP A C 1
ATOM 5619 O O . ASP A 1 720 ? 45.182 2.084 16.896 1.00 72.06 720 ASP A O 1
ATOM 5623 N N . GLY A 1 721 ? 43.633 2.714 15.399 1.00 72.44 721 GLY A N 1
ATOM 5624 C CA . GLY A 1 721 ? 44.332 2.203 14.225 1.00 72.44 721 GLY A CA 1
ATOM 5625 C C . GLY A 1 721 ? 45.682 2.871 13.953 1.00 72.44 721 GLY A C 1
ATOM 5626 O O . GLY A 1 721 ? 46.522 2.253 13.298 1.00 72.44 721 GLY A O 1
ATOM 5627 N N . SER 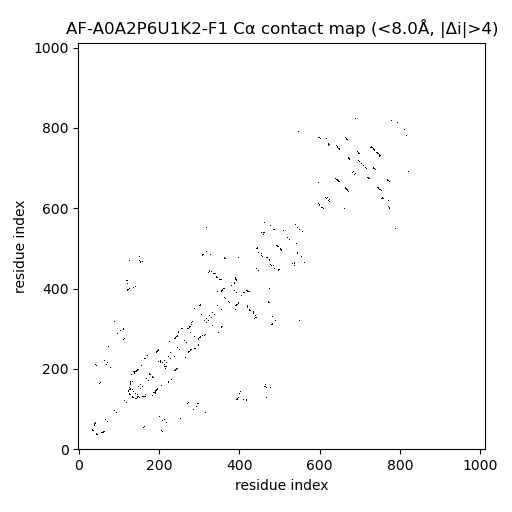A 1 722 ? 45.906 4.093 14.450 1.00 79.75 722 SER A N 1
ATOM 5628 C CA . SER A 1 722 ? 47.186 4.818 14.343 1.00 79.75 722 SER A CA 1
ATOM 5629 C C . SER A 1 722 ? 48.259 4.308 15.309 1.00 79.75 722 SER A C 1
ATOM 5631 O O . SER A 1 722 ? 49.444 4.586 15.114 1.00 79.75 722 SER A O 1
ATOM 5633 N N . GLN A 1 723 ? 47.874 3.587 16.366 1.00 82.62 723 GLN A N 1
ATOM 5634 C CA . GLN A 1 723 ? 48.795 3.198 17.429 1.00 82.62 723 GLN A CA 1
ATOM 5635 C C . GLN A 1 723 ? 49.823 2.169 16.927 1.00 82.62 723 GLN A C 1
ATOM 5637 O O . GLN A 1 723 ? 49.475 1.195 16.250 1.00 82.62 723 GLN A O 1
ATOM 5642 N N . ARG A 1 724 ? 51.104 2.367 17.277 1.00 83.94 724 ARG A N 1
ATOM 5643 C CA . ARG A 1 724 ? 52.181 1.427 16.929 1.00 83.94 724 ARG A CA 1
ATOM 5644 C C . ARG A 1 724 ? 52.047 0.127 17.717 1.00 83.94 724 ARG A C 1
ATOM 5646 O O . ARG A 1 724 ? 51.884 0.149 18.938 1.00 83.94 724 ARG A O 1
ATOM 5653 N N . LEU A 1 725 ? 52.215 -1.004 17.036 1.00 81.25 725 LEU A N 1
ATOM 5654 C CA . LEU A 1 725 ? 52.077 -2.340 17.619 1.00 81.25 725 LEU A CA 1
ATOM 5655 C C . LEU A 1 725 ? 53.037 -2.546 18.802 1.00 81.25 725 LEU A C 1
ATOM 5657 O O . LEU A 1 725 ? 52.605 -2.979 19.865 1.00 81.25 725 LEU A O 1
ATOM 5661 N N . VAL A 1 726 ? 54.306 -2.140 18.669 1.00 77.56 726 VAL A N 1
ATOM 5662 C CA . VAL A 1 726 ? 55.326 -2.242 19.740 1.00 77.56 726 VAL A CA 1
ATOM 5663 C C . VAL A 1 726 ? 55.036 -1.398 20.985 1.00 77.56 726 VAL A C 1
ATOM 5665 O O . VAL A 1 726 ? 55.589 -1.666 22.048 1.00 77.56 726 VAL A O 1
ATOM 5668 N N . GLN A 1 727 ? 54.169 -0.386 20.885 1.00 76.44 727 GLN A N 1
ATOM 5669 C CA . GLN A 1 727 ? 53.744 0.424 22.033 1.00 76.44 727 GLN A CA 1
ATOM 5670 C C . GLN A 1 727 ? 52.515 -0.169 22.736 1.00 76.44 727 GLN A C 1
ATOM 5672 O O . GLN A 1 727 ? 52.293 0.104 23.915 1.00 76.44 727 GLN A O 1
ATOM 5677 N N . ALA A 1 728 ? 51.712 -0.957 22.018 1.00 72.38 728 ALA A N 1
ATOM 5678 C CA . ALA A 1 728 ? 50.419 -1.456 22.475 1.00 72.38 728 ALA A CA 1
ATOM 5679 C C . ALA A 1 728 ? 50.427 -2.929 22.908 1.00 72.38 728 ALA A C 1
ATOM 5681 O O . ALA A 1 728 ? 49.617 -3.310 23.750 1.00 72.38 728 ALA A O 1
ATOM 5682 N N . LEU A 1 729 ? 51.313 -3.742 22.326 1.00 76.38 729 LEU A N 1
ATOM 5683 C CA . LEU A 1 729 ? 51.352 -5.194 22.487 1.00 76.38 729 LEU A CA 1
ATOM 5684 C C . LEU A 1 729 ? 52.505 -5.636 23.399 1.00 76.38 729 LEU A C 1
ATOM 5686 O O . LEU A 1 729 ? 53.633 -5.153 23.284 1.00 76.38 729 LEU A O 1
ATOM 5690 N N . ARG A 1 730 ? 52.237 -6.592 24.295 1.00 75.50 730 ARG A N 1
ATOM 5691 C CA . ARG A 1 730 ? 53.250 -7.276 25.120 1.00 75.50 730 ARG A CA 1
ATOM 5692 C C . ARG A 1 730 ? 53.502 -8.697 24.609 1.00 75.50 730 ARG A C 1
ATOM 5694 O O . ARG A 1 730 ? 52.579 -9.363 24.159 1.00 75.50 730 ARG A O 1
ATOM 5701 N N . VAL A 1 731 ? 54.729 -9.204 24.740 1.00 75.44 731 VAL A N 1
ATOM 5702 C CA . VAL A 1 731 ? 55.021 -10.631 24.492 1.00 75.44 731 VAL A CA 1
ATOM 5703 C C . VAL A 1 731 ? 54.205 -11.507 25.454 1.00 75.44 731 VAL A C 1
ATOM 5705 O O . VAL A 1 731 ? 54.096 -11.191 26.638 1.00 75.44 731 VAL A O 1
ATOM 5708 N N . GLY A 1 732 ? 53.611 -12.583 24.936 1.00 66.12 732 GLY A N 1
ATOM 5709 C CA . GLY A 1 732 ? 52.667 -13.460 25.636 1.00 66.12 732 GLY A CA 1
ATOM 5710 C C . GLY A 1 732 ? 51.212 -12.971 25.641 1.00 66.12 732 GLY A C 1
ATOM 5711 O O . GLY A 1 732 ? 50.341 -13.659 26.171 1.00 66.12 732 GLY A O 1
ATOM 5712 N N . GLU A 1 733 ? 50.917 -11.798 25.073 1.00 70.50 733 GLU A N 1
ATOM 5713 C CA . GLU A 1 733 ? 49.560 -11.252 25.023 1.00 70.50 733 GLU A CA 1
ATOM 5714 C C . GLU A 1 733 ? 48.728 -11.876 23.895 1.00 70.50 733 GLU A C 1
ATOM 5716 O O . GLU A 1 733 ? 49.212 -12.053 22.776 1.00 70.50 733 GLU A O 1
ATOM 5721 N N . VAL A 1 734 ? 47.457 -12.173 24.189 1.00 69.38 734 VAL A N 1
ATOM 5722 C CA . VAL A 1 734 ? 46.475 -12.670 23.217 1.00 69.38 734 VAL A CA 1
ATOM 5723 C C . VAL A 1 734 ? 45.368 -11.637 23.043 1.00 69.38 734 VAL A C 1
ATOM 5725 O O . VAL A 1 734 ? 44.726 -11.227 24.011 1.00 69.38 734 VAL A O 1
ATOM 5728 N N . PHE A 1 735 ? 45.108 -11.238 21.802 1.00 71.50 735 PHE A N 1
ATOM 5729 C CA . PHE A 1 735 ? 44.058 -10.287 21.450 1.00 71.50 735 PHE A CA 1
ATOM 5730 C C . PHE A 1 735 ? 43.213 -10.798 20.281 1.00 71.50 735 PHE A C 1
ATOM 5732 O O . PHE A 1 735 ? 43.637 -11.636 19.486 1.00 71.50 735 PHE A O 1
ATOM 5739 N N . GLN A 1 736 ? 41.973 -10.324 20.206 1.00 71.38 736 GLN A N 1
ATOM 5740 C CA . GLN A 1 736 ? 40.995 -10.749 19.214 1.00 71.38 736 GLN A CA 1
ATOM 5741 C C . GLN A 1 736 ? 40.880 -9.708 18.102 1.00 71.38 736 GLN A C 1
ATOM 5743 O O . GLN A 1 736 ? 40.680 -8.528 18.373 1.00 71.38 736 GLN A O 1
ATOM 5748 N N . TYR A 1 737 ? 40.963 -10.152 16.854 1.00 77.06 737 TYR A N 1
ATOM 5749 C CA . TYR A 1 737 ? 40.622 -9.358 15.677 1.00 77.06 737 TYR A CA 1
ATOM 5750 C C . TYR A 1 737 ? 39.189 -9.676 15.251 1.00 77.06 737 TYR A C 1
ATOM 5752 O O . TYR A 1 737 ? 38.831 -10.854 15.139 1.00 77.06 737 TYR A O 1
ATOM 5760 N N . VAL A 1 738 ? 38.389 -8.632 15.032 1.00 68.00 738 VAL A N 1
ATOM 5761 C CA . VAL A 1 738 ? 37.017 -8.711 14.515 1.00 68.00 738 VAL A CA 1
ATOM 5762 C C . VAL A 1 738 ? 36.942 -7.876 13.240 1.00 68.00 738 VAL A C 1
ATOM 5764 O O . VAL A 1 738 ? 37.380 -6.724 13.222 1.00 68.00 738 VAL A O 1
ATOM 5767 N N . TYR A 1 739 ? 36.405 -8.469 12.179 1.00 60.81 739 TYR A N 1
ATOM 5768 C CA . TYR A 1 739 ? 36.198 -7.828 10.883 1.00 60.81 739 TYR A CA 1
ATOM 5769 C C . TYR A 1 739 ? 34.723 -7.933 10.513 1.00 60.81 739 TYR A C 1
ATOM 5771 O O . TYR A 1 739 ? 34.187 -9.038 10.538 1.00 60.81 739 TYR A O 1
ATOM 5779 N N . ASP A 1 740 ? 34.123 -6.805 10.133 1.00 56.94 740 ASP A N 1
ATOM 5780 C CA . ASP A 1 740 ? 32.683 -6.631 9.934 1.00 56.94 740 ASP A CA 1
ATOM 5781 C C . ASP A 1 740 ? 31.866 -6.828 11.230 1.00 56.94 740 ASP A C 1
ATOM 5783 O O . ASP A 1 740 ? 32.028 -7.809 11.957 1.00 56.94 740 ASP A O 1
ATOM 5787 N N . PHE A 1 741 ? 30.993 -5.875 11.573 1.00 47.00 741 PHE A N 1
ATOM 5788 C CA . PHE A 1 741 ? 30.298 -5.889 12.874 1.00 47.00 741 PHE A CA 1
ATOM 5789 C C . PHE A 1 741 ? 29.077 -6.830 12.921 1.00 47.00 741 PHE A C 1
ATOM 5791 O O . PHE A 1 741 ? 28.398 -6.910 13.942 1.00 47.00 741 PHE A O 1
ATOM 5798 N N . GLY A 1 742 ? 28.862 -7.625 11.868 1.00 42.84 742 GLY A N 1
ATOM 5799 C CA . GLY A 1 742 ? 28.011 -8.818 11.870 1.00 42.84 742 GLY A CA 1
ATOM 5800 C C . GLY A 1 742 ? 28.721 -10.054 12.438 1.00 42.84 742 GLY A C 1
ATOM 5801 O O . GLY A 1 742 ? 28.970 -11.001 11.704 1.00 42.84 742 GLY A O 1
ATOM 5802 N N . ASP A 1 743 ? 29.062 -10.014 13.730 1.00 38.66 743 ASP A N 1
ATOM 5803 C CA . ASP A 1 743 ? 29.427 -11.096 14.672 1.00 38.66 743 ASP A CA 1
ATOM 5804 C C . ASP A 1 743 ? 30.398 -12.259 14.311 1.00 38.66 743 ASP A C 1
ATOM 5806 O O . ASP A 1 743 ? 30.923 -12.885 15.241 1.00 38.66 743 ASP A O 1
ATOM 5810 N N . GLU A 1 744 ? 30.687 -12.600 13.054 1.00 53.16 744 GLU A N 1
ATOM 5811 C CA . GLU A 1 744 ? 31.078 -13.979 12.695 1.00 53.16 744 GLU A CA 1
ATOM 5812 C C . GLU A 1 744 ? 32.523 -14.172 12.187 1.00 53.16 744 GLU A C 1
ATOM 5814 O O . GLU A 1 744 ? 33.043 -15.288 12.244 1.00 53.16 744 GLU A O 1
ATOM 5819 N N . SER A 1 745 ? 33.244 -13.110 11.802 1.00 57.41 745 SER A N 1
ATOM 5820 C CA . SER A 1 745 ? 34.654 -13.206 11.368 1.00 57.41 745 SER A CA 1
ATOM 5821 C C . SER A 1 745 ? 35.637 -12.822 12.481 1.00 57.41 745 SER A C 1
ATOM 5823 O O . SER A 1 745 ? 35.955 -11.648 12.683 1.00 57.41 745 SER A O 1
ATOM 5825 N N . ARG A 1 746 ? 36.136 -13.828 13.221 1.00 64.75 746 ARG A N 1
ATOM 5826 C CA . ARG A 1 746 ? 37.012 -13.636 14.398 1.00 64.75 746 ARG A CA 1
ATOM 5827 C C . ARG A 1 746 ? 38.297 -14.471 14.345 1.00 64.75 746 ARG A C 1
ATOM 5829 O O . ARG A 1 746 ? 38.253 -15.694 14.177 1.00 64.75 746 ARG A O 1
ATOM 5836 N N . ALA A 1 747 ? 39.432 -13.823 14.610 1.00 68.94 747 ALA A N 1
ATOM 5837 C CA . ALA A 1 747 ? 40.744 -14.459 14.772 1.00 68.94 747 ALA A CA 1
ATOM 5838 C C . ALA A 1 747 ? 41.379 -14.103 16.128 1.00 68.94 747 ALA A C 1
ATOM 5840 O O . ALA A 1 747 ? 41.115 -13.037 16.686 1.00 68.94 747 ALA A O 1
ATOM 5841 N N . LEU A 1 748 ? 42.219 -14.996 16.651 1.00 73.69 748 LEU A N 1
ATOM 5842 C CA . LEU A 1 748 ? 43.110 -14.738 17.782 1.00 73.69 748 LEU A CA 1
ATOM 5843 C C . LEU A 1 748 ? 44.514 -14.444 17.267 1.00 73.69 748 LEU A C 1
ATOM 5845 O O . LEU A 1 748 ? 45.018 -15.154 16.396 1.00 73.69 748 LEU A O 1
ATOM 5849 N N . LEU A 1 749 ? 45.141 -13.427 17.844 1.00 76.31 749 LEU A N 1
ATOM 5850 C CA . LEU A 1 749 ? 46.535 -13.083 17.629 1.00 76.31 749 LEU A CA 1
ATOM 5851 C C . LEU A 1 749 ? 47.277 -13.211 18.954 1.00 76.31 749 LEU A C 1
ATOM 5853 O O . LEU A 1 749 ? 46.881 -12.594 19.940 1.00 76.31 749 LEU A O 1
ATOM 5857 N N . GLU A 1 750 ? 48.339 -14.009 18.969 1.00 79.19 750 GLU A N 1
ATOM 5858 C CA . GLU A 1 750 ? 49.233 -14.181 20.112 1.00 79.19 750 GLU A CA 1
ATOM 5859 C C . GLU A 1 750 ? 50.608 -13.596 19.783 1.00 79.19 750 GLU A C 1
ATOM 5861 O O . GLU A 1 750 ? 51.225 -13.954 18.776 1.00 79.19 750 GLU A O 1
ATOM 5866 N N . VAL A 1 751 ? 51.105 -12.707 20.639 1.00 79.81 751 VAL A N 1
ATOM 5867 C CA . VAL A 1 751 ? 52.443 -12.122 20.506 1.00 79.81 751 VAL A CA 1
ATOM 5868 C C . VAL A 1 751 ? 53.470 -13.123 21.032 1.00 79.81 751 VAL A C 1
ATOM 5870 O O . VAL A 1 751 ? 53.591 -13.315 22.239 1.00 79.81 751 VAL A O 1
ATOM 5873 N N . LYS A 1 752 ? 54.221 -13.774 20.144 1.00 75.50 752 LYS A N 1
ATOM 5874 C CA . LYS A 1 752 ? 55.166 -14.838 20.521 1.00 75.50 752 LYS A CA 1
ATOM 5875 C C . LYS A 1 752 ? 56.502 -14.304 21.022 1.00 75.50 752 LYS A C 1
ATOM 5877 O O . LYS A 1 752 ? 57.040 -14.856 21.976 1.00 75.50 752 LYS A O 1
ATOM 5882 N N . ALA A 1 753 ? 57.025 -13.254 20.391 1.00 74.62 753 ALA A N 1
ATOM 5883 C CA . ALA A 1 753 ? 58.327 -12.676 20.716 1.00 74.62 753 ALA A CA 1
ATOM 5884 C C . ALA A 1 753 ? 58.477 -11.244 20.171 1.00 74.62 753 ALA A C 1
ATOM 5886 O O . ALA A 1 753 ? 57.669 -10.785 19.359 1.00 74.62 753 ALA A O 1
ATOM 5887 N N . LEU A 1 754 ? 59.537 -10.564 20.612 1.00 75.69 754 LEU A N 1
ATOM 5888 C CA . LEU A 1 754 ? 60.071 -9.331 20.033 1.00 75.69 754 LEU A CA 1
ATOM 5889 C C . LEU A 1 754 ? 61.571 -9.576 19.810 1.00 75.69 754 LEU A C 1
ATOM 5891 O O . LEU A 1 754 ? 62.328 -9.624 20.777 1.00 75.69 754 LEU A O 1
ATOM 5895 N N . GLU A 1 755 ? 61.979 -9.792 18.563 1.00 75.38 755 GLU A N 1
ATOM 5896 C CA . GLU A 1 755 ? 63.330 -10.238 18.183 1.00 75.38 755 GLU A CA 1
ATOM 5897 C C . GLU A 1 755 ? 63.886 -9.366 17.042 1.00 75.38 755 GLU A C 1
ATOM 5899 O O . GLU A 1 755 ? 63.130 -8.686 16.349 1.00 75.38 755 GLU A O 1
ATOM 5904 N N . GLN A 1 756 ? 65.206 -9.348 16.843 1.00 71.12 756 GLN A N 1
ATOM 5905 C CA . GLN A 1 756 ? 65.825 -8.663 15.700 1.00 71.12 756 GLN A CA 1
ATOM 5906 C C . GLN A 1 756 ? 65.870 -9.585 14.473 1.00 71.12 756 GLN A C 1
ATOM 5908 O O . GLN A 1 756 ? 66.093 -10.792 14.596 1.00 71.12 756 GLN A O 1
ATOM 5913 N N . LEU A 1 757 ? 65.693 -9.015 13.278 1.00 67.81 757 LEU A N 1
ATOM 5914 C CA . LEU A 1 757 ? 65.872 -9.759 12.028 1.00 67.81 757 LEU A CA 1
ATOM 5915 C C . LEU A 1 757 ? 67.350 -10.113 11.815 1.00 67.81 757 LEU A C 1
ATOM 5917 O O . LEU A 1 757 ? 68.243 -9.322 12.112 1.00 67.81 757 LEU A O 1
ATOM 5921 N N . SER A 1 758 ? 67.614 -11.286 11.238 1.00 70.56 758 SER A N 1
ATOM 5922 C CA . SER A 1 758 ? 68.915 -11.573 10.626 1.00 70.56 758 SER A CA 1
ATOM 5923 C C . SER A 1 758 ? 69.101 -10.722 9.365 1.00 70.56 758 SER A C 1
ATOM 5925 O O . SER A 1 758 ? 68.124 -10.255 8.784 1.00 70.56 758 SER A O 1
ATOM 5927 N N . THR A 1 759 ? 70.328 -10.575 8.857 1.00 66.44 759 THR A N 1
ATOM 5928 C CA . THR A 1 759 ? 70.577 -9.874 7.579 1.00 66.44 759 THR A CA 1
ATOM 5929 C C . THR A 1 759 ? 69.767 -10.476 6.420 1.00 66.44 759 THR A C 1
ATOM 5931 O O . THR A 1 759 ? 69.232 -9.750 5.586 1.00 66.44 759 THR A O 1
ATOM 5934 N N . ALA A 1 760 ? 69.613 -11.805 6.401 1.00 63.38 760 ALA A N 1
ATOM 5935 C CA . ALA A 1 760 ? 68.771 -12.501 5.429 1.00 63.38 760 ALA A CA 1
ATOM 5936 C C . ALA A 1 760 ? 67.270 -12.250 5.668 1.00 63.38 760 ALA A C 1
ATOM 5938 O O . ALA A 1 760 ? 66.525 -12.093 4.707 1.00 63.38 760 ALA A O 1
ATOM 5939 N N . GLY A 1 761 ? 66.832 -12.166 6.928 1.00 68.00 761 GLY A N 1
ATOM 5940 C CA . GLY A 1 761 ? 65.461 -11.815 7.302 1.00 68.00 761 GLY A CA 1
ATOM 5941 C C . GLY A 1 761 ? 65.096 -10.364 6.985 1.00 68.00 761 GLY A C 1
ATOM 5942 O O . GLY A 1 761 ? 63.983 -10.105 6.545 1.00 68.00 761 GLY A O 1
ATOM 5943 N N . ALA A 1 762 ? 66.036 -9.429 7.132 1.00 70.25 762 ALA A N 1
ATOM 5944 C CA . ALA A 1 762 ? 65.876 -8.036 6.726 1.00 70.25 762 ALA A CA 1
ATOM 5945 C C . ALA A 1 762 ? 65.699 -7.924 5.204 1.00 70.25 762 ALA A C 1
ATOM 5947 O O . ALA A 1 762 ? 64.753 -7.290 4.745 1.00 70.25 762 ALA A O 1
ATOM 5948 N N . ALA A 1 763 ? 66.523 -8.633 4.424 1.00 69.06 763 ALA A N 1
ATOM 5949 C CA . ALA A 1 763 ? 66.342 -8.737 2.976 1.00 69.06 763 ALA A CA 1
ATOM 5950 C C . ALA A 1 763 ? 65.021 -9.437 2.577 1.00 69.06 763 ALA A C 1
ATOM 5952 O O . ALA A 1 763 ? 64.437 -9.093 1.554 1.00 69.06 763 ALA A O 1
ATOM 5953 N N . ALA A 1 764 ? 64.536 -10.392 3.381 1.00 68.19 764 ALA A N 1
ATOM 5954 C CA . ALA A 1 764 ? 63.274 -11.107 3.156 1.00 68.19 764 ALA A CA 1
ATOM 5955 C C . ALA A 1 764 ? 62.021 -10.253 3.401 1.00 68.19 764 ALA A C 1
ATOM 5957 O O . ALA A 1 764 ? 61.010 -10.426 2.723 1.00 68.19 764 ALA A O 1
ATOM 5958 N N . VAL A 1 765 ? 62.071 -9.392 4.422 1.00 72.06 765 VAL A N 1
ATOM 5959 C CA . VAL A 1 765 ? 60.981 -8.486 4.811 1.00 72.06 765 VAL A CA 1
ATOM 5960 C C . VAL A 1 765 ? 60.975 -7.234 3.925 1.00 72.06 765 VAL A C 1
ATOM 5962 O O . VAL A 1 765 ? 59.904 -6.739 3.573 1.00 72.06 765 VAL A O 1
ATOM 5965 N N . GLY A 1 766 ? 62.154 -6.740 3.530 1.00 75.38 766 GLY A N 1
ATOM 5966 C CA . GLY A 1 766 ? 62.296 -5.500 2.766 1.00 75.38 766 GLY A CA 1
ATOM 5967 C C . GLY A 1 766 ? 61.648 -4.314 3.487 1.00 75.38 766 GLY A C 1
ATOM 5968 O O . GLY A 1 766 ? 61.652 -4.241 4.715 1.00 75.38 766 GLY A O 1
ATOM 5969 N N . ASP A 1 767 ? 61.021 -3.416 2.727 1.00 73.50 767 ASP A N 1
ATOM 5970 C CA . ASP A 1 767 ? 60.318 -2.242 3.269 1.00 73.50 767 ASP A CA 1
ATOM 5971 C C . ASP A 1 767 ? 58.934 -2.569 3.881 1.00 73.50 767 ASP A C 1
ATOM 5973 O O . ASP A 1 767 ? 58.185 -1.672 4.286 1.00 73.50 767 ASP A O 1
ATOM 5977 N N . ALA A 1 768 ? 58.538 -3.848 3.948 1.00 77.69 768 ALA A N 1
ATOM 5978 C CA . ALA A 1 768 ? 57.221 -4.236 4.440 1.00 77.69 768 ALA A CA 1
ATOM 5979 C C . ALA A 1 768 ? 57.117 -4.084 5.967 1.00 77.69 768 ALA A C 1
ATOM 5981 O O . ALA A 1 768 ? 57.711 -4.834 6.739 1.00 77.69 768 ALA A O 1
ATOM 5982 N N . LYS A 1 769 ? 56.260 -3.164 6.430 1.00 84.44 769 LYS A N 1
ATOM 5983 C CA . LYS A 1 769 ? 55.984 -2.982 7.868 1.00 84.44 769 LYS A CA 1
ATOM 5984 C C . LYS A 1 769 ? 55.434 -4.237 8.554 1.00 84.44 769 LYS A C 1
ATOM 5986 O O . LYS A 1 769 ? 55.674 -4.430 9.742 1.00 84.44 769 LYS A O 1
ATOM 5991 N N . VAL A 1 770 ? 54.664 -5.057 7.836 1.00 87.25 770 VAL A N 1
ATOM 5992 C CA . VAL A 1 770 ? 54.124 -6.338 8.315 1.00 87.25 770 VAL A CA 1
ATOM 5993 C C . VAL A 1 770 ? 54.287 -7.377 7.206 1.00 87.25 770 VAL A C 1
ATOM 5995 O O . VAL A 1 770 ? 53.758 -7.205 6.110 1.00 87.25 770 VAL A O 1
ATOM 5998 N N . HIS A 1 771 ? 55.009 -8.455 7.498 1.00 85.56 771 HIS A N 1
ATOM 5999 C CA . HIS A 1 771 ? 55.408 -9.504 6.557 1.00 85.56 771 HIS A CA 1
ATOM 6000 C C . HIS A 1 771 ? 54.889 -10.878 6.991 1.00 85.56 771 HIS A C 1
ATOM 6002 O O . HIS A 1 771 ? 54.824 -11.179 8.182 1.00 85.56 771 HIS A O 1
ATOM 6008 N N . VAL A 1 772 ? 54.539 -11.740 6.034 1.00 87.38 772 VAL A N 1
ATOM 6009 C CA . VAL A 1 772 ? 54.044 -13.105 6.290 1.00 87.38 772 VAL A CA 1
ATOM 6010 C C . VAL A 1 772 ? 55.219 -14.080 6.205 1.00 87.38 772 VAL A C 1
ATOM 6012 O O . VAL A 1 772 ? 55.651 -14.437 5.113 1.00 87.38 772 VAL A O 1
ATOM 6015 N N . ALA A 1 773 ? 55.752 -14.511 7.349 1.00 82.62 773 ALA A N 1
ATOM 6016 C CA . ALA A 1 773 ? 56.956 -15.346 7.391 1.00 82.62 773 ALA A CA 1
ATOM 6017 C C . ALA A 1 773 ? 56.659 -16.839 7.199 1.00 82.62 773 ALA A C 1
ATOM 6019 O O . ALA A 1 773 ? 57.288 -17.508 6.375 1.00 82.62 773 ALA A O 1
ATOM 6020 N N . LEU A 1 774 ? 55.683 -17.361 7.947 1.00 82.38 774 LEU A N 1
ATOM 6021 C CA . LEU A 1 774 ? 55.248 -18.758 7.884 1.00 82.38 774 LEU A CA 1
ATOM 6022 C C . LEU A 1 774 ? 53.733 -18.812 7.687 1.00 82.38 774 LEU A C 1
ATOM 6024 O O . LEU A 1 774 ? 52.993 -18.071 8.334 1.00 82.38 774 LEU A O 1
ATOM 6028 N N . ARG A 1 775 ? 53.250 -19.718 6.838 1.00 80.75 775 ARG A N 1
ATOM 6029 C CA . ARG A 1 775 ? 51.812 -19.999 6.697 1.00 80.75 775 ARG A CA 1
ATOM 6030 C C . ARG A 1 775 ? 51.614 -21.410 6.175 1.00 80.75 775 ARG A C 1
ATOM 6032 O O . ARG A 1 775 ? 52.363 -21.831 5.295 1.00 80.75 775 ARG A O 1
ATOM 6039 N N . ASN A 1 776 ? 50.616 -22.146 6.654 1.00 71.69 776 ASN A N 1
ATOM 6040 C CA . ASN A 1 776 ? 50.198 -23.345 5.927 1.00 71.69 776 ASN A CA 1
ATOM 6041 C C . ASN A 1 776 ? 49.476 -22.981 4.620 1.00 71.69 776 ASN A C 1
ATOM 6043 O O . ASN A 1 776 ? 49.192 -21.813 4.332 1.00 71.69 776 ASN A O 1
ATOM 6047 N N . GLU A 1 777 ? 49.214 -23.990 3.795 1.00 61.53 777 GLU A N 1
ATOM 6048 C CA . GLU A 1 777 ? 48.261 -23.837 2.698 1.00 61.53 777 GLU A CA 1
ATOM 6049 C C . GLU A 1 777 ? 46.917 -23.358 3.261 1.00 61.53 777 GLU A C 1
ATOM 6051 O O . GLU A 1 777 ? 46.553 -23.688 4.395 1.00 61.53 777 GLU A O 1
ATOM 6056 N N . HIS A 1 778 ? 46.190 -22.547 2.485 1.00 52.06 778 HIS A N 1
ATOM 6057 C CA . HIS A 1 778 ? 44.827 -22.177 2.860 1.00 52.06 778 HIS A CA 1
ATOM 6058 C C . HIS A 1 778 ? 44.043 -23.466 3.135 1.00 52.06 778 HIS A C 1
ATOM 6060 O O . HIS A 1 778 ? 44.175 -24.407 2.345 1.00 52.06 778 HIS A O 1
ATOM 6066 N N . PRO A 1 779 ? 43.235 -23.542 4.210 1.00 44.19 779 PRO A N 1
ATOM 6067 C CA . PRO A 1 779 ? 42.382 -24.700 4.404 1.00 44.19 779 PRO A CA 1
ATOM 6068 C C . PRO A 1 779 ? 41.539 -24.860 3.137 1.00 44.19 779 PRO A C 1
ATOM 6070 O O . PRO A 1 779 ? 40.924 -23.895 2.669 1.00 44.19 779 PRO A O 1
ATOM 6073 N N . GLY A 1 780 ? 41.571 -26.060 2.549 1.00 38.47 780 GLY A N 1
ATOM 6074 C CA . GLY A 1 780 ? 40.725 -26.382 1.404 1.00 38.47 780 GLY A CA 1
ATOM 6075 C C . GLY A 1 780 ? 39.274 -26.058 1.747 1.00 38.47 780 GLY A C 1
ATOM 6076 O O . GLY A 1 780 ? 38.895 -26.153 2.916 1.00 38.47 780 GLY A O 1
ATOM 6077 N N . THR A 1 781 ? 38.481 -25.635 0.756 1.00 37.41 781 THR A N 1
ATOM 6078 C CA . THR A 1 781 ? 37.081 -25.262 0.990 1.00 37.41 781 THR A CA 1
ATOM 6079 C C . THR A 1 781 ? 36.403 -26.391 1.757 1.00 37.41 781 THR A C 1
ATOM 6081 O O . THR A 1 781 ? 36.258 -27.488 1.216 1.00 37.41 781 THR A O 1
ATOM 6084 N N . VAL A 1 782 ? 36.001 -26.152 3.009 1.00 33.31 782 VAL A N 1
ATOM 6085 C CA . VAL A 1 782 ? 35.248 -27.149 3.773 1.00 33.31 782 VAL A CA 1
ATOM 6086 C C . VAL A 1 782 ? 33.805 -27.091 3.283 1.00 33.31 782 VAL A C 1
ATOM 6088 O O . VAL A 1 782 ? 32.913 -26.559 3.940 1.00 33.31 782 VAL A O 1
ATOM 6091 N N . ALA A 1 783 ? 33.603 -27.607 2.071 1.00 34.06 783 ALA A N 1
ATOM 6092 C CA . ALA A 1 783 ? 32.303 -27.852 1.485 1.00 34.06 783 ALA A CA 1
ATOM 6093 C C . ALA A 1 783 ? 31.626 -28.959 2.302 1.00 34.06 783 ALA A C 1
ATOM 6095 O O . ALA A 1 783 ? 31.707 -30.143 1.988 1.00 34.06 783 ALA A O 1
ATOM 6096 N N . LEU A 1 784 ? 30.967 -28.554 3.389 1.00 33.25 784 LEU A N 1
ATOM 6097 C CA . LEU A 1 784 ? 30.097 -29.412 4.200 1.00 33.25 784 LEU A CA 1
ATOM 6098 C C . LEU A 1 784 ? 28.855 -29.873 3.413 1.00 33.25 784 LEU A C 1
ATOM 6100 O O . LEU A 1 784 ? 28.113 -30.731 3.881 1.00 33.25 784 LEU A O 1
ATOM 6104 N N . CYS A 1 785 ? 28.647 -29.311 2.219 1.00 34.56 785 CYS A N 1
ATOM 6105 C CA . CYS A 1 785 ? 27.670 -29.716 1.225 1.00 34.56 785 CYS A CA 1
ATOM 6106 C C . CYS A 1 785 ? 28.190 -29.349 -0.177 1.00 34.56 785 CYS A C 1
ATOM 6108 O O . CYS A 1 785 ? 28.811 -28.298 -0.340 1.00 34.56 785 CYS A O 1
ATOM 6110 N N . SER A 1 786 ? 27.931 -30.194 -1.178 1.00 33.59 786 SER A N 1
ATOM 6111 C CA . SER A 1 786 ? 28.235 -29.954 -2.600 1.00 33.59 786 SER A CA 1
ATOM 6112 C C . SER A 1 786 ? 27.049 -29.379 -3.391 1.00 33.59 786 SER A C 1
ATOM 6114 O O . SER A 1 786 ? 27.123 -29.252 -4.610 1.00 33.59 786 SER A O 1
ATOM 6116 N N . VAL A 1 787 ? 25.949 -29.034 -2.715 1.00 33.28 787 VAL A N 1
ATOM 6117 C CA . VAL A 1 787 ? 24.757 -28.429 -3.325 1.00 33.28 787 VAL A CA 1
ATOM 6118 C C . VAL A 1 787 ? 24.907 -26.909 -3.336 1.00 33.28 787 VAL A C 1
ATOM 6120 O O . VAL A 1 787 ? 25.181 -26.307 -2.297 1.00 33.28 787 VAL A O 1
ATOM 6123 N N . SER A 1 788 ? 24.707 -26.292 -4.503 1.00 32.81 788 SER A N 1
ATOM 6124 C CA . SER A 1 788 ? 24.726 -24.833 -4.650 1.00 32.81 788 SER A CA 1
ATOM 6125 C C . SER A 1 788 ? 23.609 -24.193 -3.818 1.00 32.81 788 SER A C 1
ATOM 6127 O O . SER A 1 788 ? 22.457 -24.626 -3.883 1.00 32.81 788 SER A O 1
ATOM 6129 N N . ALA A 1 789 ? 23.942 -23.180 -3.019 1.00 31.75 789 ALA A N 1
ATOM 6130 C CA . ALA A 1 789 ? 22.966 -22.473 -2.199 1.00 31.75 789 ALA A CA 1
ATOM 6131 C C . ALA A 1 789 ? 22.230 -21.419 -3.037 1.00 31.75 789 ALA A C 1
ATOM 6133 O O . ALA A 1 789 ? 22.859 -20.532 -3.611 1.00 31.75 789 ALA A O 1
ATOM 6134 N N . GLN A 1 790 ? 20.899 -21.501 -3.077 1.00 27.47 790 GLN A N 1
ATOM 6135 C CA . GLN A 1 790 ? 20.053 -20.439 -3.621 1.00 27.47 790 GLN A CA 1
ATOM 6136 C C . GLN A 1 790 ? 19.875 -19.313 -2.596 1.00 27.47 790 GLN A C 1
ATOM 6138 O O . GLN A 1 790 ? 19.905 -19.526 -1.380 1.00 27.47 790 GLN A O 1
ATOM 6143 N N . TRP A 1 791 ? 19.727 -18.099 -3.110 1.00 27.00 791 TRP A N 1
ATOM 6144 C CA . TRP A 1 791 ? 19.676 -16.871 -2.331 1.00 27.00 791 TRP A CA 1
ATOM 6145 C C . TRP A 1 791 ? 18.258 -16.655 -1.781 1.00 27.00 791 TRP A C 1
ATOM 6147 O O . TRP A 1 791 ? 17.310 -16.612 -2.552 1.00 27.00 791 TRP A O 1
ATOM 6157 N N . GLY A 1 792 ? 18.105 -16.559 -0.454 1.00 29.67 792 GLY A N 1
ATOM 6158 C CA . GLY A 1 792 ? 16.791 -16.399 0.196 1.00 29.67 792 GLY A CA 1
ATOM 6159 C C . GLY A 1 792 ? 16.682 -17.014 1.597 1.00 29.67 792 GLY A C 1
ATOM 6160 O O . GLY A 1 792 ? 15.888 -16.556 2.414 1.00 29.67 792 GLY A O 1
ATOM 6161 N N . ALA A 1 793 ? 17.525 -17.997 1.928 1.00 28.84 793 ALA A N 1
ATOM 6162 C CA . ALA A 1 793 ? 17.700 -18.458 3.305 1.00 28.84 793 ALA A CA 1
ATOM 6163 C C . ALA A 1 793 ? 18.852 -17.705 3.993 1.00 28.84 793 ALA A C 1
ATOM 6165 O O . ALA A 1 793 ? 19.898 -17.469 3.384 1.00 28.84 793 ALA A O 1
ATOM 6166 N N . THR A 1 794 ? 18.693 -17.388 5.285 1.00 29.28 794 THR A N 1
ATOM 6167 C CA . THR A 1 794 ? 19.809 -17.024 6.179 1.00 29.28 794 THR A CA 1
ATOM 6168 C C . THR A 1 794 ? 20.939 -18.041 6.030 1.00 29.28 794 THR A C 1
ATOM 6170 O O . THR A 1 794 ? 20.645 -19.222 5.866 1.00 29.28 794 THR A O 1
ATOM 6173 N N . VAL A 1 795 ? 22.201 -17.589 6.085 1.00 33.78 795 VAL A N 1
ATOM 6174 C CA . VAL A 1 795 ? 23.425 -18.304 5.652 1.00 33.78 795 VAL A CA 1
ATOM 6175 C C . VAL A 1 795 ? 23.592 -19.710 6.266 1.00 33.78 795 VAL A C 1
ATOM 6177 O O . VAL A 1 795 ? 24.392 -19.937 7.170 1.00 33.78 795 VAL A O 1
ATOM 6180 N N . PHE A 1 796 ? 22.851 -20.683 5.739 1.00 33.28 796 PHE A N 1
ATOM 6181 C CA . PHE A 1 796 ? 22.792 -22.061 6.208 1.00 33.28 796 PHE A CA 1
ATOM 6182 C C . PHE A 1 796 ? 22.478 -22.999 5.039 1.00 33.28 796 PHE A C 1
ATOM 6184 O O . PHE A 1 796 ? 21.637 -22.717 4.187 1.00 33.28 796 PHE A O 1
ATOM 6191 N N . CYS A 1 797 ? 23.141 -24.156 5.020 1.00 29.62 797 CYS A N 1
ATOM 6192 C CA . CYS A 1 797 ? 22.835 -25.230 4.079 1.00 29.62 797 CYS A CA 1
ATOM 6193 C C . CYS A 1 797 ? 21.379 -25.708 4.241 1.00 29.62 797 CYS A C 1
ATOM 6195 O O . CYS A 1 797 ? 20.844 -25.725 5.351 1.00 29.62 797 CYS A O 1
ATOM 6197 N N . SER A 1 798 ? 20.754 -26.122 3.134 1.00 33.94 798 SER A N 1
ATOM 6198 C CA . SER A 1 798 ? 19.327 -26.451 3.053 1.00 33.94 798 SER A CA 1
ATOM 6199 C C . SER A 1 798 ? 18.843 -27.463 4.107 1.00 33.94 798 SER A C 1
ATOM 6201 O O . SER A 1 798 ? 19.568 -28.368 4.536 1.00 33.94 798 SER A O 1
ATOM 6203 N N . ARG A 1 799 ? 17.554 -27.352 4.476 1.00 35.19 799 ARG A N 1
ATOM 6204 C CA . ARG A 1 799 ? 16.874 -28.177 5.502 1.00 35.19 799 ARG A CA 1
ATOM 6205 C C . ARG A 1 799 ? 17.029 -29.699 5.310 1.00 35.19 799 ARG A C 1
ATOM 6207 O O . ARG A 1 799 ? 16.864 -30.446 6.271 1.00 35.19 799 ARG A O 1
ATOM 6214 N N . ARG A 1 800 ? 17.381 -30.170 4.106 1.00 32.16 800 ARG A N 1
ATOM 6215 C CA . ARG A 1 800 ? 17.524 -31.597 3.761 1.00 32.16 800 ARG A CA 1
ATOM 6216 C C . ARG A 1 800 ? 18.663 -32.292 4.527 1.00 32.16 800 ARG A C 1
ATOM 6218 O O . ARG A 1 800 ? 18.522 -33.457 4.885 1.00 32.16 800 ARG A O 1
ATOM 6225 N N . CYS A 1 801 ? 19.742 -31.579 4.865 1.00 37.53 801 CYS A N 1
ATOM 6226 C CA . CYS A 1 801 ? 20.866 -32.144 5.628 1.00 37.53 801 CYS A CA 1
ATOM 6227 C C . CYS A 1 801 ? 20.558 -32.370 7.122 1.00 37.53 801 CYS A C 1
ATOM 6229 O O . CYS A 1 801 ? 21.267 -33.127 7.782 1.00 37.53 801 CYS A O 1
ATOM 6231 N N . GLY A 1 802 ? 19.496 -31.760 7.663 1.00 38.34 802 GLY A N 1
ATOM 6232 C CA . GLY A 1 802 ? 19.105 -31.932 9.068 1.00 38.34 802 GLY A CA 1
ATOM 6233 C C . GLY A 1 802 ? 18.482 -33.295 9.392 1.00 38.34 802 GLY A C 1
ATOM 6234 O O . GLY A 1 802 ? 18.460 -33.688 10.555 1.00 38.34 802 GLY A O 1
ATOM 6235 N N . TYR A 1 803 ? 17.993 -34.033 8.388 1.00 32.81 803 TYR A N 1
ATOM 6236 C CA . TYR A 1 803 ? 17.176 -35.232 8.613 1.00 32.81 803 TYR A CA 1
ATOM 6237 C C . TYR A 1 803 ? 17.975 -36.541 8.752 1.00 32.81 803 TYR A C 1
ATOM 6239 O O . TYR A 1 803 ? 17.498 -37.487 9.373 1.00 32.81 803 TYR A O 1
ATOM 6247 N N . GLN A 1 804 ? 19.198 -36.613 8.212 1.00 34.72 804 GLN A N 1
ATOM 6248 C CA . GLN A 1 804 ? 20.011 -37.844 8.225 1.00 34.72 804 GLN A CA 1
ATOM 6249 C C . GLN A 1 804 ? 21.010 -37.932 9.397 1.00 34.72 804 GLN A C 1
ATOM 6251 O O . GLN A 1 804 ? 21.623 -38.977 9.610 1.00 34.72 804 GLN A O 1
ATOM 6256 N N . GLY A 1 805 ? 21.159 -36.874 10.204 1.00 33.44 805 GLY A N 1
ATOM 6257 C CA . GLY A 1 805 ? 22.054 -36.844 11.366 1.00 33.44 805 GLY A CA 1
ATOM 6258 C C . GLY A 1 805 ? 21.303 -36.701 12.690 1.00 33.44 805 GLY A C 1
ATOM 6259 O O . GLY A 1 805 ? 20.982 -35.590 13.096 1.00 33.44 805 GLY A O 1
ATOM 6260 N N . ARG A 1 806 ? 21.071 -37.805 13.416 1.00 39.81 806 ARG A N 1
ATOM 6261 C CA . ARG A 1 806 ? 20.392 -37.789 14.732 1.00 39.81 806 ARG A CA 1
ATOM 6262 C C . ARG A 1 806 ? 21.148 -36.930 15.771 1.00 39.81 806 ARG A C 1
ATOM 6264 O O . ARG A 1 806 ? 22.034 -37.459 16.446 1.00 39.81 806 ARG A O 1
ATOM 6271 N N . ARG A 1 807 ? 20.777 -35.650 15.957 1.00 31.70 807 ARG A N 1
ATOM 6272 C CA . ARG A 1 807 ? 21.027 -34.825 17.171 1.00 31.70 807 ARG A CA 1
ATOM 6273 C C . ARG A 1 807 ? 20.223 -33.507 17.177 1.00 31.70 807 ARG A C 1
ATOM 6275 O O . ARG A 1 807 ? 20.015 -32.898 16.143 1.00 31.70 807 ARG A O 1
ATOM 6282 N N . ALA A 1 808 ? 19.816 -33.107 18.385 1.00 30.03 808 ALA A N 1
ATOM 6283 C CA . ALA A 1 808 ? 18.888 -32.036 18.796 1.00 30.03 808 ALA A CA 1
ATOM 6284 C C . ALA A 1 808 ? 18.849 -30.699 17.992 1.00 30.03 808 ALA A C 1
ATOM 6286 O O . ALA A 1 808 ? 19.873 -30.275 17.447 1.00 30.03 808 ALA A O 1
ATOM 6287 N N . PRO A 1 809 ? 17.715 -29.952 18.026 1.00 30.95 809 PRO A N 1
ATOM 6288 C CA . PRO A 1 809 ? 17.416 -28.830 17.115 1.00 30.95 809 PRO A CA 1
ATOM 6289 C C . PRO A 1 809 ? 18.213 -27.527 17.336 1.00 30.95 809 PRO A C 1
ATOM 6291 O O . PRO A 1 809 ? 17.941 -26.517 16.697 1.00 30.95 809 PRO A O 1
ATOM 6294 N N . HIS A 1 810 ? 19.240 -27.535 18.187 1.00 31.05 810 HIS A N 1
ATOM 6295 C CA . HIS A 1 810 ? 20.157 -26.402 18.398 1.00 31.05 810 HIS A CA 1
ATOM 6296 C C . HIS A 1 810 ? 21.502 -26.579 17.665 1.00 31.05 810 HIS A C 1
ATOM 6298 O O . HIS A 1 810 ? 22.500 -25.949 18.018 1.00 31.05 810 HIS A O 1
ATOM 6304 N N . SER A 1 811 ? 21.533 -27.467 16.664 1.00 33.91 811 SER A N 1
ATOM 6305 C CA . SER A 1 811 ? 22.751 -27.940 15.985 1.00 33.91 811 SER A CA 1
ATOM 6306 C C . SER A 1 811 ? 22.860 -27.487 14.522 1.00 33.91 811 SER A C 1
ATOM 6308 O O . SER A 1 811 ? 23.538 -28.143 13.733 1.00 33.91 811 SER A O 1
ATOM 6310 N N . LEU A 1 812 ? 22.207 -26.381 14.143 1.00 30.69 812 LEU A N 1
ATOM 6311 C CA . LEU A 1 812 ? 22.428 -25.761 12.833 1.00 30.69 812 LEU A CA 1
ATOM 6312 C C . LEU A 1 812 ? 23.896 -25.319 12.707 1.00 30.69 812 LEU A C 1
ATOM 6314 O O . LEU A 1 812 ? 24.510 -24.841 13.667 1.00 30.69 812 LEU A O 1
ATOM 6318 N N . MET A 1 813 ? 24.468 -25.550 11.526 1.00 31.81 813 MET A N 1
ATOM 6319 C CA . MET A 1 813 ? 25.895 -25.389 11.253 1.00 31.81 813 MET A CA 1
ATOM 6320 C C . MET A 1 813 ? 26.355 -23.952 11.511 1.00 31.81 813 MET A C 1
ATOM 6322 O O . MET A 1 813 ? 26.002 -23.040 10.774 1.00 31.81 813 MET A O 1
ATOM 6326 N N . LYS A 1 814 ? 27.205 -23.757 12.521 1.00 30.55 814 LYS A N 1
ATOM 6327 C CA . LYS A 1 814 ? 27.949 -22.502 12.685 1.00 30.55 814 LYS A CA 1
ATOM 6328 C C . LYS A 1 814 ? 29.048 -22.455 11.630 1.00 30.55 814 LYS A C 1
ATOM 6330 O O . LYS A 1 814 ? 29.759 -23.448 11.462 1.00 30.55 814 LYS A O 1
ATOM 6335 N N . LEU A 1 815 ? 29.203 -21.328 10.942 1.00 33.97 815 LEU A N 1
ATOM 6336 C CA . LEU A 1 815 ? 30.214 -21.174 9.899 1.00 33.97 815 LEU A CA 1
ATOM 6337 C C . LEU A 1 815 ? 31.597 -20.985 10.542 1.00 33.97 815 LEU A C 1
ATOM 6339 O O . LEU A 1 815 ? 31.989 -19.912 10.989 1.00 33.97 815 LEU A O 1
ATOM 6343 N N . TRP A 1 816 ? 32.328 -22.093 10.655 1.00 32.28 816 TRP A N 1
ATOM 6344 C CA . TRP A 1 816 ? 33.646 -22.150 11.279 1.00 32.28 816 TRP A CA 1
ATOM 6345 C C . TRP A 1 816 ? 34.745 -21.801 10.269 1.00 32.28 816 TRP A C 1
ATOM 6347 O O . TRP A 1 816 ? 35.221 -22.698 9.586 1.00 32.28 816 TRP A O 1
ATOM 6357 N N . ASN A 1 817 ? 35.136 -20.515 10.216 1.00 41.53 817 ASN A N 1
ATOM 6358 C CA . ASN A 1 817 ? 36.376 -19.946 9.639 1.00 41.53 817 ASN A CA 1
ATOM 6359 C C . ASN A 1 817 ? 36.976 -20.679 8.405 1.00 41.53 817 ASN A C 1
ATOM 6361 O O . ASN A 1 817 ? 37.562 -21.752 8.544 1.00 41.53 817 ASN A O 1
ATOM 6365 N N . SER A 1 818 ? 36.962 -20.032 7.227 1.00 38.31 818 SER A N 1
ATOM 6366 C CA . SER A 1 818 ? 37.017 -20.614 5.859 1.00 38.31 818 SER A CA 1
ATOM 6367 C C . SER A 1 818 ? 37.262 -19.501 4.809 1.00 38.31 818 SER A C 1
ATOM 6369 O O . SER A 1 818 ? 36.270 -18.935 4.352 1.00 38.31 818 SER A O 1
ATOM 6371 N N . PRO A 1 819 ? 38.500 -19.117 4.406 1.00 40.97 819 PRO A N 1
ATOM 6372 C CA . PRO A 1 819 ? 38.742 -17.898 3.626 1.00 40.97 819 PRO A CA 1
ATOM 6373 C C . PRO A 1 819 ? 38.526 -18.102 2.117 1.00 40.97 819 PRO A C 1
ATOM 6375 O O . PRO A 1 819 ? 39.455 -17.997 1.317 1.00 40.97 819 PRO A O 1
ATOM 6378 N N . ARG A 1 820 ? 37.296 -18.471 1.736 1.00 40.56 820 ARG A N 1
ATOM 6379 C CA . ARG A 1 820 ? 36.890 -18.762 0.349 1.00 40.56 820 ARG A CA 1
ATOM 6380 C C . ARG A 1 820 ? 35.468 -18.314 -0.021 1.00 40.56 820 ARG A C 1
ATOM 6382 O O . ARG A 1 820 ? 34.932 -18.783 -1.018 1.00 40.56 820 ARG A O 1
ATOM 6389 N N . MET A 1 821 ? 34.904 -17.330 0.680 1.00 36.72 821 MET A N 1
ATOM 6390 C CA . MET A 1 821 ? 33.929 -16.444 0.029 1.00 36.72 821 MET A CA 1
ATOM 6391 C C . MET A 1 821 ? 34.730 -15.424 -0.784 1.00 36.72 821 MET A C 1
ATOM 6393 O O . MET A 1 821 ? 35.040 -14.337 -0.313 1.00 36.72 821 MET A O 1
ATOM 6397 N N . GLY A 1 822 ? 35.139 -15.827 -1.994 1.00 33.84 822 GLY A N 1
ATOM 6398 C CA . GLY A 1 822 ? 35.968 -15.044 -2.926 1.00 33.84 822 GLY A CA 1
ATOM 6399 C C . GLY A 1 822 ? 35.278 -13.812 -3.523 1.00 33.84 822 GLY A C 1
ATOM 6400 O O . GLY A 1 822 ? 35.725 -13.290 -4.537 1.00 33.84 822 GLY A O 1
ATOM 6401 N N . CYS A 1 823 ? 34.193 -13.368 -2.899 1.00 32.50 823 CYS A N 1
ATOM 6402 C CA . CYS A 1 823 ? 33.537 -12.095 -3.104 1.00 32.50 823 CYS A CA 1
ATOM 6403 C C . CYS A 1 823 ? 33.207 -11.554 -1.713 1.00 32.50 823 CYS A C 1
ATOM 6405 O O . CYS A 1 823 ? 32.382 -12.110 -0.986 1.00 32.50 823 CYS A O 1
ATOM 6407 N N . CYS A 1 824 ? 33.833 -10.434 -1.364 1.00 35.09 824 CYS A N 1
ATOM 6408 C CA . CYS A 1 824 ? 33.135 -9.430 -0.580 1.00 35.09 824 CYS A CA 1
ATOM 6409 C C . CYS A 1 824 ? 31.802 -9.141 -1.296 1.00 35.09 824 CYS A C 1
ATOM 6411 O O . CYS A 1 824 ? 31.795 -9.045 -2.521 1.00 35.09 824 CYS A O 1
ATOM 6413 N N . GLY A 1 825 ? 30.688 -8.975 -0.575 1.00 37.56 825 GLY A N 1
ATOM 6414 C CA . GLY A 1 825 ? 29.400 -8.586 -1.183 1.00 37.56 825 GLY A CA 1
ATOM 6415 C C . GLY A 1 825 ? 29.398 -7.188 -1.827 1.00 37.56 825 GLY A C 1
ATOM 6416 O O . GLY A 1 825 ? 28.365 -6.727 -2.297 1.00 37.56 825 GLY A O 1
ATOM 6417 N N . TYR A 1 826 ? 30.553 -6.519 -1.834 1.00 31.05 826 TYR A N 1
ATOM 6418 C CA . TYR A 1 826 ? 30.824 -5.250 -2.482 1.00 31.05 826 TYR A CA 1
ATOM 6419 C C . TYR A 1 826 ? 31.972 -5.449 -3.480 1.00 31.05 826 TYR A C 1
ATOM 6421 O O . TYR A 1 826 ? 33.044 -5.931 -3.113 1.00 31.05 826 TYR A O 1
ATOM 6429 N N . ASN A 1 827 ? 31.784 -4.991 -4.715 1.00 27.58 827 ASN A N 1
ATOM 6430 C CA . ASN A 1 827 ? 32.896 -4.658 -5.599 1.00 27.58 827 ASN A CA 1
ATOM 6431 C C . ASN A 1 827 ? 33.130 -3.146 -5.500 1.00 27.58 827 ASN A C 1
ATOM 6433 O O . ASN A 1 827 ? 32.256 -2.357 -5.853 1.00 27.58 827 ASN A O 1
ATOM 6437 N N . GLY A 1 828 ? 34.295 -2.756 -4.977 1.00 26.52 828 GLY A N 1
ATOM 6438 C CA . GLY A 1 828 ? 34.817 -1.390 -5.077 1.00 26.52 828 GLY A CA 1
ATOM 6439 C C . GLY A 1 828 ? 35.620 -1.207 -6.373 1.00 26.52 828 GLY A C 1
ATOM 6440 O O . GLY A 1 828 ? 36.022 -2.206 -6.975 1.00 26.52 828 GLY A O 1
ATOM 6441 N N . PRO A 1 829 ? 35.849 0.037 -6.822 1.00 31.50 829 PRO A N 1
ATOM 6442 C CA . PRO A 1 829 ? 36.326 0.302 -8.173 1.00 31.50 829 PRO A CA 1
ATOM 6443 C C . PRO A 1 829 ? 37.824 0.018 -8.326 1.00 31.50 829 PRO A C 1
ATOM 6445 O O . PRO A 1 829 ? 38.655 0.723 -7.767 1.00 31.50 829 PRO A O 1
ATOM 6448 N N . ASP A 1 830 ? 38.140 -1.012 -9.105 1.00 31.80 830 ASP A N 1
ATOM 6449 C CA . ASP A 1 830 ? 39.041 -0.906 -10.257 1.00 31.80 830 ASP A CA 1
ATOM 6450 C C . ASP A 1 830 ? 38.825 -2.137 -11.148 1.00 31.80 830 ASP A C 1
ATOM 6452 O O . ASP A 1 830 ? 39.039 -3.281 -10.740 1.00 31.80 830 ASP A O 1
ATOM 6456 N N . GLY A 1 831 ? 38.329 -1.907 -12.365 1.00 39.69 831 GLY A N 1
ATOM 6457 C CA . GLY A 1 831 ? 37.833 -2.946 -13.268 1.00 39.69 831 GLY A CA 1
ATOM 6458 C C . GLY A 1 831 ? 38.924 -3.768 -13.956 1.00 39.69 831 GLY A C 1
ATOM 6459 O O . GLY A 1 831 ? 39.034 -3.728 -15.178 1.00 39.69 831 GLY A O 1
ATOM 6460 N N . MET A 1 832 ? 39.702 -4.554 -13.206 1.00 29.36 832 MET A N 1
ATOM 6461 C CA . MET A 1 832 ? 40.506 -5.636 -13.785 1.00 29.36 832 MET A CA 1
ATOM 6462 C C . MET A 1 832 ? 39.744 -6.961 -13.744 1.00 29.36 832 MET A C 1
ATOM 6464 O O . MET A 1 832 ? 39.517 -7.545 -12.685 1.00 29.36 832 MET A O 1
ATOM 6468 N N . ALA A 1 833 ? 39.374 -7.450 -14.929 1.00 30.62 833 ALA A N 1
ATOM 6469 C CA . ALA A 1 833 ? 38.717 -8.739 -15.100 1.00 30.62 833 ALA A CA 1
ATOM 6470 C C . ALA A 1 833 ? 39.582 -9.895 -14.545 1.00 30.62 833 ALA A C 1
ATOM 6472 O O . ALA A 1 833 ? 40.784 -9.944 -14.829 1.00 30.62 833 ALA A O 1
ATOM 6473 N N . PRO A 1 834 ? 39.002 -10.879 -13.829 1.00 31.30 834 PRO A N 1
ATOM 6474 C CA . PRO A 1 834 ? 39.730 -12.027 -13.285 1.00 31.30 834 PRO A CA 1
ATOM 6475 C C . PRO A 1 834 ? 40.029 -13.098 -14.356 1.00 31.30 834 PRO A C 1
ATOM 6477 O O . PRO A 1 834 ? 39.772 -14.283 -14.162 1.00 31.30 834 PRO A O 1
ATOM 6480 N N . ALA A 1 835 ? 40.602 -12.690 -15.491 1.00 27.11 835 ALA A N 1
ATOM 6481 C CA . ALA A 1 835 ? 41.026 -13.570 -16.586 1.00 27.11 835 ALA A CA 1
ATOM 6482 C C . ALA A 1 835 ? 42.510 -14.002 -16.492 1.00 27.11 835 ALA A C 1
ATOM 6484 O O . ALA A 1 835 ? 43.011 -14.688 -17.379 1.00 27.11 835 ALA A O 1
ATOM 6485 N N . SER A 1 836 ? 43.228 -13.594 -15.439 1.00 29.14 836 SER A N 1
ATOM 6486 C CA . SER A 1 836 ? 44.698 -13.660 -15.351 1.00 29.14 836 SER A CA 1
ATOM 6487 C C . SER A 1 836 ? 45.262 -14.511 -14.200 1.00 29.14 836 SER A C 1
ATOM 6489 O O . SER A 1 836 ? 46.477 -14.545 -14.014 1.00 29.14 836 SER A O 1
ATOM 6491 N N . PHE A 1 837 ? 44.425 -15.216 -13.427 1.00 26.75 837 PHE A N 1
ATOM 6492 C CA . PHE A 1 837 ? 44.851 -15.855 -12.165 1.00 26.75 837 PHE A CA 1
ATOM 6493 C C . PHE A 1 837 ? 45.203 -17.353 -12.207 1.00 26.75 837 PHE A C 1
ATOM 6495 O O . PHE A 1 837 ? 45.539 -17.913 -11.163 1.00 26.75 837 PHE A O 1
ATOM 6502 N N . PHE A 1 838 ? 45.205 -17.998 -13.379 1.00 26.31 838 PHE A N 1
ATOM 6503 C CA . PHE A 1 838 ? 45.687 -19.379 -13.522 1.00 26.31 838 PHE A CA 1
ATOM 6504 C C . PHE A 1 838 ? 46.589 -19.553 -14.755 1.00 26.31 838 PHE A C 1
ATOM 6506 O O . PHE A 1 838 ? 46.177 -19.191 -15.859 1.00 26.31 838 PHE A O 1
ATOM 6513 N N . PRO A 1 839 ? 47.793 -20.142 -14.613 1.00 25.34 839 PRO A N 1
ATOM 6514 C CA . PRO A 1 839 ? 48.548 -20.623 -15.762 1.00 25.34 839 PRO A CA 1
ATOM 6515 C C . PRO A 1 839 ? 47.835 -21.841 -16.368 1.00 25.34 839 PRO A C 1
ATOM 6517 O O . PRO A 1 839 ? 47.395 -22.730 -15.638 1.00 25.34 839 PRO A O 1
ATOM 6520 N N . ARG A 1 840 ? 47.757 -21.914 -17.703 1.00 27.77 840 ARG A N 1
ATOM 6521 C CA . ARG A 1 840 ? 47.381 -23.159 -18.396 1.00 27.77 840 ARG A CA 1
ATOM 6522 C C . ARG A 1 840 ? 48.426 -24.243 -18.109 1.00 27.77 840 ARG A C 1
ATOM 6524 O O . ARG A 1 840 ? 49.620 -23.940 -18.079 1.00 27.77 840 ARG A O 1
ATOM 6531 N N . PRO A 1 841 ? 47.994 -25.505 -18.014 1.00 27.27 841 PRO A N 1
ATOM 6532 C CA . PRO A 1 841 ? 48.593 -26.512 -18.893 1.00 27.27 841 PRO A CA 1
ATOM 6533 C C . PRO A 1 841 ? 47.560 -27.246 -19.762 1.00 27.27 841 PRO A C 1
ATOM 6535 O O . PRO A 1 841 ? 46.439 -27.485 -19.334 1.00 27.27 841 PRO A O 1
ATOM 6538 N N . ALA A 1 842 ? 48.013 -27.561 -20.978 1.00 27.44 842 ALA A N 1
ATOM 6539 C CA . ALA A 1 842 ? 47.639 -28.644 -21.896 1.00 27.44 842 ALA A CA 1
ATOM 6540 C C . ALA A 1 842 ? 46.293 -29.396 -21.737 1.00 27.44 842 ALA A C 1
ATOM 6542 O O . ALA A 1 842 ? 46.042 -30.061 -20.740 1.00 27.44 842 ALA A O 1
ATOM 6543 N N . GLU A 1 843 ? 45.513 -29.339 -22.824 1.00 29.42 843 GLU A N 1
ATOM 6544 C CA . GLU A 1 843 ? 45.051 -30.501 -23.613 1.00 29.42 843 GLU A CA 1
ATOM 6545 C C . GLU A 1 843 ? 44.555 -31.753 -22.862 1.00 29.42 843 GLU A C 1
ATOM 6547 O O . GLU A 1 843 ? 45.347 -32.508 -22.313 1.00 29.42 843 GLU A O 1
ATOM 6552 N N . ASP A 1 844 ? 43.266 -32.078 -23.031 1.00 28.42 844 ASP A N 1
ATOM 6553 C CA . ASP A 1 844 ? 42.949 -33.218 -23.904 1.00 28.42 844 ASP A CA 1
ATOM 6554 C C . ASP A 1 844 ? 41.548 -33.123 -24.542 1.00 28.42 844 ASP A C 1
ATOM 6556 O O . ASP A 1 844 ? 40.741 -32.257 -24.188 1.00 28.42 844 ASP A O 1
ATOM 6560 N N . ARG A 1 845 ? 41.313 -33.932 -25.581 1.00 28.33 845 ARG A N 1
ATOM 6561 C CA . ARG A 1 845 ? 40.244 -33.728 -26.580 1.00 28.33 845 ARG A CA 1
ATOM 6562 C C . ARG A 1 845 ? 38.872 -34.303 -26.210 1.00 28.33 845 ARG A C 1
ATOM 6564 O O . ARG A 1 845 ? 38.747 -35.315 -25.533 1.00 28.33 845 ARG A O 1
ATOM 6571 N N . VAL A 1 846 ? 37.844 -33.677 -26.785 1.00 24.92 846 VAL A N 1
ATOM 6572 C CA . VAL A 1 846 ? 36.507 -34.258 -26.982 1.00 24.92 846 VAL A CA 1
ATOM 6573 C C . VAL A 1 846 ? 36.573 -35.304 -28.097 1.00 24.92 846 VAL A C 1
ATOM 6575 O O . VAL A 1 846 ? 37.094 -35.000 -29.170 1.00 24.92 846 VAL A O 1
ATOM 6578 N N . GLU A 1 847 ? 35.939 -36.458 -27.898 1.00 25.52 847 GLU A N 1
ATOM 6579 C CA . GLU A 1 847 ? 35.348 -37.225 -29.000 1.00 25.52 847 GLU A CA 1
ATOM 6580 C C . GLU A 1 847 ? 33.835 -37.350 -28.799 1.00 25.52 847 GLU A C 1
ATOM 6582 O O . GLU A 1 847 ? 33.333 -37.456 -27.679 1.00 25.52 847 GLU A O 1
ATOM 6587 N N . VAL A 1 848 ? 33.115 -37.252 -29.915 1.00 26.58 848 VAL A N 1
ATOM 6588 C CA . VAL A 1 848 ? 31.653 -37.269 -29.996 1.00 26.58 848 VAL A CA 1
ATOM 6589 C C . VAL A 1 848 ? 31.225 -38.656 -30.461 1.00 26.58 848 VAL A C 1
ATOM 6591 O O . VAL A 1 848 ? 31.733 -39.141 -31.467 1.00 26.58 848 VAL A O 1
ATOM 6594 N N . GLY A 1 849 ? 30.270 -39.266 -29.760 1.00 24.66 849 GLY A N 1
ATOM 6595 C CA . GLY A 1 849 ? 29.655 -40.535 -30.145 1.00 24.66 849 GLY A CA 1
ATOM 6596 C C . GLY A 1 849 ? 28.137 -40.412 -30.146 1.00 24.66 849 GLY A C 1
ATOM 6597 O O . GLY A 1 849 ? 27.502 -40.539 -29.104 1.00 24.66 849 GLY A O 1
ATOM 6598 N N . SER A 1 850 ? 27.568 -40.135 -31.314 1.00 28.06 850 SER A N 1
ATOM 6599 C CA . SER A 1 850 ? 26.143 -40.311 -31.593 1.00 28.06 850 SER A CA 1
ATOM 6600 C C . SER A 1 850 ? 25.852 -41.778 -31.898 1.00 28.06 850 SER A C 1
ATOM 6602 O O . SER A 1 850 ? 26.582 -42.337 -32.712 1.00 28.06 850 SER A O 1
ATOM 6604 N N . ASP A 1 851 ? 24.749 -42.337 -31.394 1.00 24.97 851 ASP A N 1
ATOM 6605 C CA . ASP A 1 851 ? 23.850 -43.091 -32.279 1.00 24.97 851 ASP A CA 1
ATOM 6606 C C . ASP A 1 851 ? 22.411 -43.245 -31.737 1.00 24.97 851 ASP A C 1
ATOM 6608 O O . ASP A 1 851 ? 22.081 -42.834 -30.625 1.00 24.97 851 ASP A O 1
ATOM 6612 N N . SER A 1 852 ? 21.573 -43.764 -32.626 1.00 26.98 852 SER A N 1
ATOM 6613 C CA . SER A 1 852 ? 20.113 -43.885 -32.682 1.00 26.98 852 SER A CA 1
ATOM 6614 C C . SER A 1 852 ? 19.491 -45.083 -31.932 1.00 26.98 852 SER A C 1
ATOM 6616 O O . SER A 1 852 ? 20.196 -46.012 -31.547 1.00 26.98 852 SER A O 1
ATOM 6618 N N . GLY A 1 853 ? 18.146 -45.113 -31.827 1.00 23.89 853 GLY A N 1
ATOM 6619 C CA . GLY A 1 853 ? 17.399 -46.391 -31.847 1.00 23.89 853 GLY A CA 1
ATOM 6620 C C . GLY A 1 853 ? 16.122 -46.526 -30.994 1.00 23.89 853 GLY A C 1
ATOM 6621 O O . GLY A 1 853 ? 16.214 -46.863 -29.824 1.00 23.89 853 GLY A O 1
ATOM 6622 N N . SER A 1 854 ? 14.958 -46.314 -31.628 1.00 25.23 854 SER A N 1
ATOM 6623 C CA . SER A 1 854 ? 13.695 -47.104 -31.561 1.00 25.23 854 SER A CA 1
ATOM 6624 C C . SER A 1 854 ? 13.175 -47.793 -30.271 1.00 25.23 854 SER A C 1
ATOM 6626 O O . SER A 1 854 ? 13.802 -48.715 -29.763 1.00 25.23 854 SER A O 1
ATOM 6628 N N . GLU A 1 855 ? 11.932 -47.420 -29.921 1.00 27.62 855 GLU A N 1
ATOM 6629 C CA . GLU A 1 855 ? 10.706 -48.254 -29.745 1.00 27.62 855 GLU A CA 1
ATOM 6630 C C . GLU A 1 855 ? 10.632 -49.447 -28.752 1.00 27.62 855 GLU A C 1
ATOM 6632 O O . GLU A 1 855 ? 11.453 -50.355 -28.761 1.00 27.62 855 GLU A O 1
ATOM 6637 N N . ASP A 1 856 ? 9.549 -49.399 -27.956 1.00 27.48 856 ASP A N 1
ATOM 6638 C CA . ASP A 1 856 ? 8.665 -50.444 -27.396 1.00 27.48 856 ASP A CA 1
ATOM 6639 C C . ASP A 1 856 ? 9.197 -51.823 -26.946 1.00 27.48 856 ASP A C 1
ATOM 6641 O O . ASP A 1 856 ? 9.719 -52.606 -27.731 1.00 27.48 856 ASP A O 1
ATOM 6645 N N . ASP A 1 857 ? 8.869 -52.195 -25.697 1.00 26.33 857 ASP A N 1
ATOM 6646 C CA . ASP A 1 857 ? 7.911 -53.294 -25.458 1.00 26.33 857 ASP A CA 1
ATOM 6647 C C . ASP A 1 857 ? 7.314 -53.256 -24.029 1.00 26.33 857 ASP A C 1
ATOM 6649 O O . ASP A 1 857 ? 7.785 -52.511 -23.160 1.00 26.33 857 ASP A O 1
ATOM 6653 N N . SER A 1 858 ? 6.219 -53.995 -23.815 1.00 26.47 858 SER A N 1
ATOM 6654 C CA . SER A 1 858 ? 5.285 -53.839 -22.687 1.00 26.47 858 SER A CA 1
ATOM 6655 C C . SER A 1 858 ? 5.480 -54.802 -21.498 1.00 26.47 858 SER A C 1
ATOM 6657 O O . SER A 1 858 ? 6.285 -55.724 -21.536 1.00 26.47 858 SER A O 1
ATOM 6659 N N . ASP A 1 859 ? 4.683 -54.546 -20.451 1.00 25.69 859 ASP A N 1
ATOM 6660 C CA . ASP A 1 859 ? 4.183 -55.478 -19.426 1.00 25.69 859 ASP A CA 1
ATOM 6661 C C . ASP A 1 859 ? 5.172 -56.350 -18.624 1.00 25.69 859 ASP A C 1
ATOM 6663 O O . ASP A 1 859 ? 5.734 -57.324 -19.109 1.00 25.69 859 ASP A O 1
ATOM 6667 N N . ASP A 1 860 ? 5.193 -56.137 -17.302 1.00 25.06 860 ASP A N 1
ATOM 6668 C CA . ASP A 1 860 ? 4.513 -57.123 -16.450 1.00 25.06 860 ASP A CA 1
ATOM 6669 C C . ASP A 1 860 ? 4.059 -56.516 -15.112 1.00 25.06 860 ASP A C 1
ATOM 6671 O O . ASP A 1 860 ? 4.695 -55.614 -14.556 1.00 25.06 860 ASP A O 1
ATOM 6675 N N . ALA A 1 861 ? 2.944 -57.014 -14.585 1.00 25.52 861 ALA A N 1
ATOM 6676 C CA . ALA A 1 861 ? 2.379 -56.579 -13.313 1.00 25.52 861 ALA A CA 1
ATOM 6677 C C . ALA A 1 861 ? 1.825 -57.766 -12.516 1.00 25.52 861 ALA A C 1
ATOM 6679 O O . ALA A 1 861 ? 1.359 -58.742 -13.095 1.00 25.52 861 ALA A O 1
ATOM 6680 N N . SER A 1 862 ? 1.739 -57.574 -11.192 1.00 24.41 862 SER A N 1
ATOM 6681 C CA . SER A 1 862 ? 0.973 -58.350 -10.194 1.00 24.41 862 SER A CA 1
ATOM 6682 C C . SER A 1 862 ? 1.735 -59.327 -9.277 1.00 24.41 862 SER A C 1
ATOM 6684 O O . SER A 1 862 ? 2.903 -59.643 -9.472 1.00 24.41 862 SER A O 1
ATOM 6686 N N . GLU A 1 863 ? 0.997 -59.727 -8.232 1.00 24.70 863 GLU A N 1
ATOM 6687 C CA . GLU A 1 863 ? 1.304 -60.637 -7.115 1.00 24.70 863 GLU A CA 1
ATOM 6688 C C . GLU A 1 863 ? 2.163 -60.111 -5.935 1.00 24.70 863 GLU A C 1
ATOM 6690 O O . GLU A 1 863 ? 3.292 -59.664 -6.105 1.00 24.70 863 GLU A O 1
ATOM 6695 N N . PHE A 1 864 ? 1.710 -60.180 -4.669 1.00 21.84 864 PHE A N 1
ATOM 6696 C CA . PHE A 1 864 ? 0.338 -60.323 -4.130 1.00 21.84 864 PHE A CA 1
ATOM 6697 C C . PHE A 1 864 ? 0.287 -59.866 -2.644 1.00 21.84 864 PHE A C 1
ATOM 6699 O O . PHE A 1 864 ? 1.318 -59.732 -1.983 1.00 21.84 864 PHE A O 1
ATOM 6706 N N . GLU A 1 865 ? -0.919 -59.642 -2.110 1.00 23.20 865 GLU A N 1
ATOM 6707 C CA . GLU A 1 865 ? -1.223 -59.452 -0.672 1.00 23.20 865 GLU A CA 1
ATOM 6708 C C . GLU A 1 865 ? -0.994 -60.754 0.152 1.00 23.20 865 GLU A C 1
ATOM 6710 O O . GLU A 1 865 ? -0.874 -61.826 -0.429 1.00 23.20 865 GLU A O 1
ATOM 6715 N N . GLY A 1 866 ? -0.971 -60.811 1.496 1.00 21.31 866 GLY A N 1
ATOM 6716 C CA . GLY A 1 866 ? -1.118 -59.802 2.560 1.00 21.31 866 GLY A CA 1
ATOM 6717 C C . GLY A 1 866 ? -1.477 -60.449 3.926 1.00 21.31 866 GLY A C 1
ATOM 6718 O O . GLY A 1 866 ? -1.197 -61.622 4.146 1.00 21.31 866 GLY A O 1
ATOM 6719 N N . TRP A 1 867 ? -2.173 -59.682 4.783 1.00 21.33 867 TRP A N 1
ATOM 6720 C CA . TRP A 1 867 ? -3.063 -60.109 5.894 1.00 21.33 867 TRP A CA 1
ATOM 6721 C C . TRP A 1 867 ? -2.522 -60.631 7.264 1.00 21.33 867 TRP A C 1
ATOM 6723 O O . TRP A 1 867 ? -1.868 -61.661 7.360 1.00 21.33 867 TRP A O 1
ATOM 6733 N N . MET A 1 868 ? -2.995 -59.941 8.331 1.00 19.47 868 MET A N 1
ATOM 6734 C CA . MET A 1 868 ? -3.555 -60.419 9.634 1.00 19.47 868 MET A CA 1
ATOM 6735 C C . MET A 1 868 ? -2.965 -59.952 11.003 1.00 19.47 868 MET A C 1
ATOM 6737 O O . MET A 1 868 ? -2.104 -60.598 11.585 1.00 19.47 868 MET A O 1
ATOM 6741 N N . TYR A 1 869 ? -3.584 -58.885 11.550 1.00 23.06 869 TYR A N 1
ATOM 6742 C CA . TYR A 1 869 ? -4.291 -58.785 12.859 1.00 23.06 869 TYR A CA 1
ATOM 6743 C C . TYR A 1 869 ? -3.614 -58.989 14.260 1.00 23.06 869 TYR A C 1
ATOM 6745 O O . TYR A 1 869 ? -3.373 -60.111 14.693 1.00 23.06 869 TYR A O 1
ATOM 6753 N N . ASP A 1 870 ? -3.563 -57.874 15.027 1.00 22.92 870 ASP A N 1
ATOM 6754 C CA . ASP A 1 870 ? -4.317 -57.580 16.294 1.00 22.92 870 ASP A CA 1
ATOM 6755 C C . ASP A 1 870 ? -3.646 -57.445 17.700 1.00 22.92 870 ASP A C 1
ATOM 6757 O O . ASP A 1 870 ? -2.563 -57.961 17.967 1.00 22.92 870 ASP A O 1
ATOM 6761 N N . TRP A 1 871 ? -4.402 -56.759 18.586 1.00 22.33 871 TRP A N 1
ATOM 6762 C CA . TRP A 1 871 ? -4.264 -56.378 20.014 1.00 22.33 871 TRP A CA 1
ATOM 6763 C C . TRP A 1 871 ? -3.375 -55.164 20.351 1.00 22.33 871 TRP A C 1
ATOM 6765 O O . TRP A 1 871 ? -2.157 -55.190 20.196 1.00 22.33 871 TRP A O 1
ATOM 6775 N N . GLU A 1 872 ? -3.943 -53.982 20.647 1.00 22.09 872 GLU A N 1
ATOM 6776 C CA . GLU A 1 872 ? -4.754 -53.543 21.823 1.00 22.09 872 GLU A CA 1
ATOM 6777 C C . GLU A 1 872 ? -3.927 -53.353 23.113 1.00 22.09 872 GLU A C 1
ATOM 6779 O O . GLU A 1 872 ? -3.592 -54.321 23.783 1.00 22.09 872 GLU A O 1
ATOM 6784 N N . ASP A 1 873 ? -3.649 -52.088 23.474 1.00 24.28 873 ASP A N 1
ATOM 6785 C CA . ASP A 1 873 ? -4.047 -51.504 24.774 1.00 24.28 873 ASP A CA 1
ATOM 6786 C C . ASP A 1 873 ? -3.679 -50.003 24.859 1.00 24.28 873 ASP A C 1
ATOM 6788 O O . ASP A 1 873 ? -2.531 -49.646 25.112 1.00 24.28 873 ASP A O 1
ATOM 6792 N N . TYR A 1 874 ? -4.657 -49.115 24.627 1.00 26.55 874 TYR A N 1
ATOM 6793 C CA . TYR A 1 874 ? -4.746 -47.763 25.221 1.00 26.55 874 TYR A CA 1
ATOM 6794 C C . TYR A 1 874 ? -6.119 -47.140 24.890 1.00 26.55 874 TYR A C 1
ATOM 6796 O O . TYR A 1 874 ? -6.261 -46.272 24.028 1.00 26.55 874 TYR A O 1
ATOM 6804 N N . LYS A 1 875 ? -7.168 -47.614 25.574 1.00 25.77 875 LYS A N 1
ATOM 6805 C CA . LYS A 1 875 ? -8.481 -46.950 25.599 1.00 25.77 875 LYS A CA 1
ATOM 6806 C C . LYS A 1 875 ? -8.477 -45.881 26.694 1.00 25.77 875 LYS A C 1
ATOM 6808 O O . LYS A 1 875 ? -8.217 -46.210 27.841 1.00 25.77 875 LYS A O 1
ATOM 6813 N N . ASP A 1 876 ? -8.764 -44.633 26.319 1.00 27.98 876 ASP A N 1
ATOM 6814 C CA . ASP A 1 876 ? -9.742 -43.768 27.010 1.00 27.98 876 ASP A CA 1
ATOM 6815 C C . ASP A 1 876 ? -9.908 -42.426 26.269 1.00 27.98 876 ASP A C 1
ATOM 6817 O O . ASP A 1 876 ? -9.331 -41.395 26.607 1.00 27.98 876 ASP A O 1
ATOM 6821 N N . GLY A 1 877 ? -10.726 -42.452 25.210 1.00 32.69 877 GLY A N 1
ATOM 6822 C CA . GLY A 1 877 ? -11.111 -41.285 24.399 1.00 32.69 877 GLY A CA 1
ATOM 6823 C C . GLY A 1 877 ? -12.540 -40.788 24.662 1.00 32.69 877 GLY A C 1
ATOM 6824 O O . GLY A 1 877 ? -13.153 -40.180 23.789 1.00 32.69 877 GLY A O 1
ATOM 6825 N N . SER A 1 878 ? -13.116 -41.088 25.829 1.00 32.53 878 SER A N 1
ATOM 6826 C CA . SER A 1 878 ? -14.564 -40.980 26.081 1.00 32.53 878 SER A CA 1
ATOM 6827 C C . SER A 1 878 ? -15.089 -39.567 26.387 1.00 32.53 878 SER A C 1
ATOM 6829 O O . SER A 1 878 ? -16.300 -39.354 26.331 1.00 32.53 878 SER A O 1
ATOM 6831 N N . ALA A 1 879 ? -14.221 -38.586 26.660 1.00 33.03 879 ALA A N 1
ATOM 6832 C CA . ALA A 1 879 ? -14.642 -37.217 26.986 1.00 33.03 879 ALA A CA 1
ATOM 6833 C C . ALA A 1 879 ? -15.020 -36.375 25.747 1.00 33.03 879 ALA A C 1
ATOM 6835 O O . ALA A 1 879 ? -16.080 -35.751 25.713 1.00 33.03 879 ALA A O 1
ATOM 6836 N N . GLN A 1 880 ? -14.184 -36.378 24.704 1.00 35.84 880 GLN A N 1
ATOM 6837 C CA . GLN A 1 880 ? -14.309 -35.429 23.586 1.00 35.84 880 GLN A CA 1
ATOM 6838 C C . GLN A 1 880 ? -15.433 -35.791 22.602 1.00 35.84 880 GLN A C 1
ATOM 6840 O O . GLN A 1 880 ? -16.087 -34.907 22.047 1.00 35.84 880 GLN A O 1
ATOM 6845 N N . GLU A 1 881 ? -15.725 -37.081 22.412 1.00 33.31 881 GLU A N 1
ATOM 6846 C CA . GLU A 1 881 ? -16.817 -37.488 21.518 1.00 33.31 881 GLU A CA 1
ATOM 6847 C C . GLU A 1 881 ? -18.209 -37.309 22.156 1.00 33.31 881 GLU A C 1
ATOM 6849 O O . GLU A 1 881 ? -19.200 -37.086 21.453 1.00 33.31 881 GLU A O 1
ATOM 6854 N N . ALA A 1 882 ? -18.293 -37.343 23.491 1.00 33.78 882 ALA A N 1
ATOM 6855 C CA . ALA A 1 882 ? -19.517 -37.037 24.223 1.00 33.78 882 ALA A CA 1
ATOM 6856 C C . ALA A 1 882 ? -19.902 -35.556 24.063 1.00 33.78 882 ALA A C 1
ATOM 6858 O O . ALA A 1 882 ? -21.042 -35.260 23.696 1.00 33.78 882 ALA A O 1
ATOM 6859 N N . GLU A 1 883 ? -18.949 -34.635 24.239 1.00 37.25 883 GLU A N 1
ATOM 6860 C CA . GLU A 1 883 ? -19.164 -33.197 24.030 1.00 37.25 883 GLU A CA 1
ATOM 6861 C C . GLU A 1 883 ? -19.578 -32.884 22.584 1.00 37.25 883 GLU A C 1
ATOM 6863 O O . GLU A 1 883 ? -20.546 -32.155 22.365 1.00 37.25 883 GLU A O 1
ATOM 6868 N N . PHE A 1 884 ? -18.943 -33.509 21.586 1.00 36.50 884 PHE A N 1
ATOM 6869 C CA . PHE A 1 884 ? -19.292 -33.300 20.176 1.00 36.50 884 PHE A CA 1
ATOM 6870 C C . PHE A 1 884 ? -20.708 -33.802 19.822 1.00 36.50 884 PHE A C 1
ATOM 6872 O O . PHE A 1 884 ? -21.435 -33.178 19.039 1.00 36.50 884 PHE A O 1
ATOM 6879 N N . ARG A 1 885 ? -21.149 -34.912 20.435 1.00 37.72 885 ARG A N 1
ATOM 6880 C CA . ARG A 1 885 ? -22.518 -35.441 20.284 1.00 37.72 885 ARG A CA 1
ATOM 6881 C C . ARG A 1 885 ? -23.557 -34.596 21.036 1.00 37.72 885 ARG A C 1
ATOM 6883 O O . ARG A 1 885 ? -24.674 -34.449 20.534 1.00 37.72 885 ARG A O 1
ATOM 6890 N N . VAL A 1 886 ? -23.211 -34.013 22.188 1.00 42.03 886 VAL A N 1
ATOM 6891 C CA . VAL A 1 886 ? -24.059 -33.039 22.904 1.00 42.03 886 VAL A CA 1
ATOM 6892 C C . VAL A 1 886 ? -24.206 -31.754 22.088 1.00 42.03 886 VAL A C 1
ATOM 6894 O O . VAL A 1 886 ? -25.334 -31.316 21.862 1.00 42.03 886 VAL A O 1
ATOM 6897 N N . TRP A 1 887 ? -23.108 -31.217 21.553 1.00 42.44 887 TRP A N 1
ATOM 6898 C CA . TRP A 1 887 ? -23.104 -30.021 20.709 1.00 42.44 887 TRP A CA 1
ATOM 6899 C C . TRP A 1 887 ? -23.989 -30.190 19.462 1.00 42.44 887 TRP A C 1
ATOM 6901 O O . TRP A 1 887 ? -24.906 -29.398 19.249 1.00 42.44 887 TRP A O 1
ATOM 6911 N N . ARG A 1 888 ? -23.851 -31.295 18.705 1.00 39.62 888 ARG A N 1
ATOM 6912 C CA . ARG A 1 888 ? -24.751 -31.588 17.564 1.00 39.62 888 ARG A CA 1
ATOM 6913 C C . ARG A 1 888 ? -26.223 -31.773 17.958 1.00 39.62 888 ARG A C 1
ATOM 6915 O O . ARG A 1 888 ? -27.106 -31.512 17.140 1.00 39.62 888 ARG A O 1
ATOM 6922 N N . ARG A 1 889 ? -26.526 -32.250 19.173 1.00 41.62 889 ARG A N 1
ATOM 6923 C CA . ARG A 1 889 ? -27.914 -32.340 19.671 1.00 41.62 889 ARG A CA 1
ATOM 6924 C C . ARG A 1 889 ? -28.469 -30.962 20.027 1.00 41.62 889 ARG A C 1
ATOM 6926 O O . ARG A 1 889 ? -29.610 -30.682 19.676 1.00 41.62 889 ARG A O 1
ATOM 6933 N N . GLN A 1 890 ? -27.668 -30.106 20.658 1.00 45.69 890 GLN A N 1
ATOM 6934 C CA . GLN A 1 890 ? -28.032 -28.720 20.964 1.00 45.69 890 GLN A CA 1
ATOM 6935 C C . GLN A 1 890 ? -28.241 -27.897 19.686 1.00 45.69 890 GLN A C 1
ATOM 6937 O O . GLN A 1 890 ? -29.239 -27.191 19.587 1.00 45.69 890 GLN A O 1
ATOM 6942 N N . GLU A 1 891 ? -27.388 -28.056 18.673 1.00 43.97 891 GLU A N 1
ATOM 6943 C CA . GLU A 1 891 ? -27.539 -27.372 17.382 1.00 43.97 891 GLU A CA 1
ATOM 6944 C C . GLU A 1 891 ? -28.822 -27.810 16.648 1.00 43.97 891 GLU A C 1
ATOM 6946 O O . GLU A 1 891 ? -29.596 -26.975 16.178 1.00 43.97 891 GLU A O 1
ATOM 6951 N N . ARG A 1 892 ? -29.127 -29.118 16.625 1.00 44.09 892 ARG A N 1
ATOM 6952 C CA . ARG A 1 892 ? -30.393 -29.634 16.066 1.00 44.09 892 ARG A CA 1
ATOM 6953 C C . ARG A 1 892 ? -31.624 -29.187 16.861 1.00 44.09 892 ARG A C 1
ATOM 6955 O O . ARG A 1 892 ? -32.664 -28.941 16.255 1.00 44.09 892 ARG A O 1
ATOM 6962 N N . ALA A 1 893 ? -31.518 -29.060 18.183 1.00 43.81 893 ALA A N 1
ATOM 6963 C CA . ALA A 1 893 ? -32.591 -28.538 19.027 1.00 43.81 893 ALA A CA 1
ATOM 6964 C C . ALA A 1 893 ? -32.810 -27.031 18.811 1.00 43.81 893 ALA A C 1
ATOM 6966 O O . ALA A 1 893 ? -33.953 -26.602 18.697 1.00 43.81 893 ALA A O 1
ATOM 6967 N N . ALA A 1 894 ? -31.742 -26.240 18.674 1.00 44.97 894 ALA A N 1
ATOM 6968 C CA . ALA A 1 894 ? -31.820 -24.819 18.339 1.00 44.97 894 ALA A CA 1
ATOM 6969 C C . ALA A 1 894 ? -32.408 -24.594 16.935 1.00 44.97 894 ALA A C 1
ATOM 6971 O O . ALA A 1 894 ? -33.237 -23.708 16.750 1.00 44.97 894 ALA A O 1
ATOM 6972 N N . LYS A 1 895 ? -32.045 -25.439 15.959 1.00 42.69 895 LYS A N 1
ATOM 6973 C CA . LYS A 1 895 ? -32.620 -25.394 14.608 1.00 42.69 895 LYS A CA 1
ATOM 6974 C C . LYS A 1 895 ? -34.101 -25.792 14.584 1.00 42.69 895 LYS A C 1
ATOM 6976 O O . LYS A 1 895 ? -34.858 -25.189 13.837 1.00 42.69 895 LYS A O 1
ATOM 6981 N N . ARG A 1 896 ? -34.532 -26.747 15.423 1.00 42.34 896 ARG A N 1
ATOM 6982 C CA . ARG A 1 896 ? -35.963 -27.049 15.620 1.00 42.34 896 ARG A CA 1
ATOM 6983 C C . ARG A 1 896 ? -36.715 -25.931 16.341 1.00 42.34 896 ARG A C 1
ATOM 6985 O O . ARG A 1 896 ? -37.826 -25.645 15.941 1.00 42.34 896 ARG A O 1
ATOM 6992 N N . ARG A 1 897 ? -36.126 -25.269 17.344 1.00 47.69 897 ARG A N 1
ATOM 6993 C CA . ARG A 1 897 ? -36.778 -24.121 18.003 1.00 47.69 897 ARG A CA 1
ATOM 6994 C C . ARG A 1 897 ? -37.039 -22.978 17.031 1.00 47.69 897 ARG A C 1
ATOM 6996 O O . ARG A 1 897 ? -38.172 -22.544 16.960 1.00 47.69 897 ARG A O 1
ATOM 7003 N N . ARG A 1 898 ? -36.063 -22.608 16.194 1.00 46.25 898 ARG A N 1
ATOM 7004 C CA . ARG A 1 898 ? -36.274 -21.595 15.141 1.00 46.25 898 ARG A CA 1
ATOM 7005 C C . ARG A 1 898 ? -37.386 -21.975 14.156 1.00 46.25 898 ARG A C 1
ATOM 7007 O O . ARG A 1 898 ? -38.197 -21.132 13.821 1.00 46.25 898 ARG A O 1
ATOM 7014 N N . LEU A 1 899 ? -37.464 -23.247 13.755 1.00 41.72 899 LEU A N 1
ATOM 7015 C CA . LEU A 1 899 ? -38.528 -23.737 12.865 1.00 41.72 899 LEU A CA 1
ATOM 7016 C C . LEU A 1 899 ? -39.912 -23.838 13.537 1.00 41.72 899 LEU A C 1
ATOM 7018 O O . LEU A 1 899 ? -40.911 -23.845 12.832 1.00 41.72 899 LEU A O 1
ATOM 7022 N N . ASN A 1 900 ? -39.977 -23.922 14.869 1.00 41.03 900 ASN A N 1
ATOM 7023 C CA . ASN A 1 900 ? -41.225 -23.889 15.640 1.00 41.03 900 ASN A CA 1
ATOM 7024 C C . ASN A 1 900 ? -41.617 -22.459 16.069 1.00 41.03 900 ASN A C 1
ATOM 7026 O O . ASN A 1 900 ? -42.786 -22.199 16.306 1.00 41.03 900 ASN A O 1
ATOM 7030 N N . GLU A 1 901 ? -40.663 -21.532 16.178 1.00 42.62 901 GLU A N 1
ATOM 7031 C CA . GLU A 1 901 ? -40.901 -20.108 16.478 1.00 42.62 901 GLU A CA 1
ATOM 7032 C C . GLU A 1 901 ? -41.361 -19.321 15.229 1.00 42.62 901 GLU A C 1
ATOM 7034 O O . GLU A 1 901 ? -41.897 -18.225 15.362 1.00 42.62 901 GLU A O 1
ATOM 7039 N N . GLU A 1 902 ? -41.195 -19.891 14.029 1.00 42.41 902 GLU A N 1
ATOM 7040 C CA . GLU A 1 902 ? -41.649 -19.347 12.735 1.00 42.41 902 GLU A CA 1
ATOM 7041 C C . GLU A 1 902 ? -42.891 -20.081 12.172 1.00 42.41 902 GLU A C 1
ATOM 7043 O O . GLU A 1 902 ? -43.241 -19.898 11.007 1.00 42.41 902 GLU A O 1
ATOM 7048 N N . GLY A 1 903 ? -43.561 -20.924 12.972 1.00 35.25 903 GLY A N 1
ATOM 7049 C CA . GLY A 1 903 ? -44.650 -21.785 12.499 1.00 35.25 903 GLY A CA 1
ATOM 7050 C C . GLY A 1 903 ? -45.663 -22.172 13.574 1.00 35.25 903 GLY A C 1
ATOM 7051 O O . GLY A 1 903 ? -45.701 -23.332 13.967 1.00 35.25 903 GLY A O 1
ATOM 7052 N N . ASP A 1 904 ? -46.487 -21.210 14.002 1.00 30.00 904 ASP A N 1
ATOM 7053 C CA . ASP A 1 904 ? -47.734 -21.454 14.747 1.00 30.00 904 ASP A CA 1
ATOM 7054 C C . ASP A 1 904 ? -48.718 -20.275 14.551 1.00 30.00 904 ASP A C 1
ATOM 7056 O O . ASP A 1 904 ? -48.728 -19.330 15.332 1.00 30.00 904 ASP A O 1
ATOM 7060 N N . THR A 1 905 ? -49.518 -20.324 13.475 1.00 31.50 905 THR A N 1
ATOM 7061 C CA . THR A 1 905 ? -50.856 -19.692 13.330 1.00 31.50 905 THR A CA 1
ATOM 7062 C C . THR A 1 905 ? -51.509 -20.192 12.031 1.00 31.50 905 THR A C 1
ATOM 7064 O O . THR A 1 905 ? -51.407 -19.504 11.016 1.00 31.50 905 THR A O 1
ATOM 7067 N N . ALA A 1 906 ? -52.124 -21.386 12.052 1.00 28.30 906 ALA A N 1
ATOM 7068 C CA . ALA A 1 906 ? -53.267 -21.796 11.205 1.00 28.30 906 ALA A CA 1
ATOM 7069 C C . ALA A 1 906 ? -53.576 -23.308 11.333 1.00 28.30 906 ALA A C 1
ATOM 7071 O O . ALA A 1 906 ? -53.010 -24.098 10.586 1.00 28.30 906 ALA A O 1
ATOM 7072 N N . GLU A 1 907 ? -54.514 -23.693 12.207 1.00 28.41 907 GLU A N 1
ATOM 7073 C CA . GLU A 1 907 ? -55.424 -24.844 12.011 1.00 28.41 907 GLU A CA 1
ATOM 7074 C C . GLU A 1 907 ? -56.741 -24.557 12.762 1.00 28.41 907 GLU A C 1
ATOM 7076 O O . GLU A 1 907 ? -56.727 -24.500 13.986 1.00 28.41 907 GLU A O 1
ATOM 7081 N N . GLU A 1 908 ? -57.816 -24.307 12.001 1.00 28.73 908 GLU A N 1
ATOM 7082 C CA . GLU A 1 908 ? -59.266 -24.164 12.310 1.00 28.73 908 GLU A CA 1
ATOM 7083 C C . GLU A 1 908 ? -59.829 -23.311 11.135 1.00 28.73 908 GLU A C 1
ATOM 7085 O O . GLU A 1 908 ? -59.256 -22.262 10.847 1.00 28.73 908 GLU A O 1
ATOM 7090 N N . GLU A 1 909 ? -60.849 -23.655 10.338 1.00 28.59 909 GLU A N 1
ATOM 7091 C CA . GLU A 1 909 ? -61.722 -24.836 10.189 1.00 28.59 909 GLU A CA 1
ATOM 7092 C C . GLU A 1 909 ? -62.156 -24.978 8.700 1.00 28.59 909 GLU A C 1
ATOM 7094 O O . GLU A 1 909 ? -61.999 -24.053 7.909 1.00 28.59 909 GLU A O 1
ATOM 7099 N N . GLU A 1 910 ? -62.677 -26.161 8.355 1.00 27.25 910 GLU A N 1
ATOM 7100 C CA . GLU A 1 910 ? -63.723 -26.500 7.358 1.00 27.25 910 GLU A CA 1
ATOM 7101 C C . GLU A 1 910 ? -63.844 -25.862 5.938 1.00 27.25 910 GLU A C 1
ATOM 7103 O O . GLU A 1 910 ? -63.974 -24.666 5.722 1.00 27.25 910 GLU A O 1
ATOM 7108 N N . GLU A 1 911 ? -63.966 -26.789 4.974 1.00 27.77 911 GLU A N 1
ATOM 7109 C CA . GLU A 1 911 ? -64.942 -26.843 3.863 1.00 27.77 911 GLU A CA 1
ATOM 7110 C C . GLU A 1 911 ? -65.041 -25.751 2.760 1.00 27.77 911 GLU A C 1
ATOM 7112 O O . GLU A 1 911 ? -65.773 -24.773 2.855 1.00 27.77 911 GLU A O 1
ATOM 7117 N N . SER A 1 912 ? -64.599 -26.181 1.565 1.00 26.73 912 SER A N 1
ATOM 7118 C CA . SER A 1 912 ? -65.419 -26.271 0.329 1.00 26.73 912 SER A CA 1
ATOM 7119 C C . SER A 1 912 ? -65.523 -25.093 -0.670 1.00 26.73 912 SER A C 1
ATOM 7121 O O . SER A 1 912 ? -65.295 -23.934 -0.358 1.00 26.73 912 SER A O 1
ATOM 7123 N N . GLU A 1 913 ? -65.891 -25.493 -1.898 1.00 28.45 913 GLU A N 1
ATOM 7124 C CA . GLU A 1 913 ? -66.399 -24.722 -3.054 1.00 28.45 913 GLU A CA 1
ATOM 7125 C C . GLU A 1 913 ? -65.450 -23.805 -3.869 1.00 28.45 913 GLU A C 1
ATOM 7127 O O . GLU A 1 913 ? -65.212 -22.636 -3.587 1.00 28.45 913 GLU A O 1
ATOM 7132 N N . ASP A 1 914 ? -64.962 -24.396 -4.969 1.00 26.69 914 ASP A N 1
ATOM 7133 C CA . ASP A 1 914 ? -65.008 -23.918 -6.365 1.00 26.69 914 ASP A CA 1
ATOM 7134 C C . ASP A 1 914 ? -65.411 -22.453 -6.677 1.00 26.69 914 ASP A C 1
ATOM 7136 O O . ASP A 1 914 ? -66.504 -21.992 -6.356 1.00 26.69 914 ASP A O 1
ATOM 7140 N N . GLY A 1 915 ? -64.606 -21.791 -7.522 1.00 27.03 915 GLY A N 1
ATOM 7141 C CA . GLY A 1 915 ? -64.973 -20.560 -8.246 1.00 27.03 915 GLY A CA 1
ATOM 7142 C C . GLY A 1 915 ? -63.754 -19.663 -8.515 1.00 27.03 915 GLY A C 1
ATOM 7143 O O . GLY A 1 915 ? -63.227 -19.057 -7.596 1.00 27.03 915 GLY A O 1
ATOM 7144 N N . ALA A 1 916 ? -63.126 -19.668 -9.693 1.00 27.75 916 ALA A N 1
ATOM 7145 C CA . ALA A 1 916 ? -63.577 -19.154 -10.996 1.00 27.75 916 ALA A CA 1
ATOM 7146 C C . ALA A 1 916 ? -62.921 -17.796 -11.356 1.00 27.75 916 ALA A C 1
ATOM 7148 O O . ALA A 1 916 ? -63.129 -16.775 -10.716 1.00 27.75 916 ALA A O 1
ATOM 7149 N N . GLU A 1 917 ? -62.110 -17.882 -12.411 1.00 27.30 917 GLU A N 1
ATOM 7150 C CA . GLU A 1 917 ? -61.587 -16.900 -13.377 1.00 27.30 917 GLU A CA 1
ATOM 7151 C C . GLU A 1 917 ? -62.057 -15.426 -13.414 1.00 27.30 917 GLU A C 1
ATOM 7153 O O . GLU A 1 917 ? -63.216 -15.091 -13.194 1.00 27.30 917 GLU A O 1
ATOM 7158 N N . SER A 1 918 ? -61.162 -14.611 -14.007 1.00 27.44 918 SER A N 1
ATOM 7159 C CA . SER A 1 918 ? -61.373 -13.275 -14.613 1.00 27.44 918 SER A CA 1
ATOM 7160 C C . SER A 1 918 ? -61.621 -12.105 -13.640 1.00 27.44 918 SER A C 1
ATOM 7162 O O . SER A 1 918 ? -62.149 -12.287 -12.556 1.00 27.44 918 SER A O 1
ATOM 7164 N N . GLY A 1 919 ? -61.234 -10.862 -13.944 1.00 25.23 919 GLY A N 1
ATOM 7165 C CA . GLY A 1 919 ? -60.444 -10.328 -15.060 1.00 25.23 919 GLY A CA 1
ATOM 7166 C C . GLY A 1 919 ? -60.440 -8.787 -15.031 1.00 25.23 919 GLY A C 1
ATOM 7167 O O . GLY A 1 919 ? -61.213 -8.201 -14.287 1.00 25.23 919 GLY A O 1
ATOM 7168 N N . GLY A 1 920 ? -59.618 -8.156 -15.879 1.00 24.91 920 GLY A N 1
ATOM 7169 C CA . GLY A 1 920 ? -59.961 -6.869 -16.515 1.00 24.91 920 GLY A CA 1
ATOM 7170 C C . GLY A 1 920 ? -59.676 -5.552 -15.771 1.00 24.91 920 GLY A C 1
ATOM 7171 O O . GLY A 1 920 ? -60.403 -5.168 -14.871 1.00 24.91 920 GLY A O 1
ATOM 7172 N N . GLU A 1 921 ? -58.649 -4.848 -16.258 1.00 26.86 921 GLU A N 1
ATOM 7173 C CA . GLU A 1 921 ? -58.653 -3.422 -16.664 1.00 26.86 921 GLU A CA 1
ATOM 7174 C C . GLU A 1 921 ? -59.238 -2.301 -15.759 1.00 26.86 921 GLU A C 1
ATOM 7176 O O . GLU A 1 921 ? -60.439 -2.142 -15.603 1.00 26.86 921 GLU A O 1
ATOM 7181 N N . GLU A 1 922 ? -58.307 -1.435 -15.321 1.00 28.23 922 GLU A N 1
ATOM 7182 C CA . GLU A 1 922 ? -58.265 0.038 -15.505 1.00 28.23 922 GLU A CA 1
ATOM 7183 C C . GLU A 1 922 ? -59.323 1.035 -14.954 1.00 28.23 922 GLU A C 1
ATOM 7185 O O . GLU A 1 922 ? -60.502 0.970 -15.266 1.00 28.23 922 GLU A O 1
ATOM 7190 N N . GLN A 1 923 ? -58.768 2.104 -14.333 1.00 27.12 923 GLN A N 1
ATOM 7191 C CA . GLN A 1 923 ? -59.275 3.495 -14.177 1.00 27.12 923 GLN A CA 1
ATOM 7192 C C . GLN A 1 923 ? -60.548 3.687 -13.302 1.00 27.12 923 GLN A C 1
ATOM 7194 O O . GLN A 1 923 ? -61.490 2.917 -13.369 1.00 27.12 923 GLN A O 1
ATOM 7199 N N . GLN A 1 924 ? -60.636 4.650 -12.371 1.00 25.86 924 GLN A N 1
ATOM 7200 C CA . GLN A 1 924 ? -60.650 6.114 -12.565 1.00 25.86 924 GLN A CA 1
ATOM 7201 C C . GLN A 1 924 ? -60.507 6.884 -11.215 1.00 25.86 924 GLN A C 1
ATOM 7203 O O . GLN A 1 924 ? -60.570 6.271 -10.155 1.00 25.86 924 GLN A O 1
ATOM 7208 N N . GLU A 1 925 ? -60.295 8.209 -11.317 1.00 26.95 925 GLU A N 1
ATOM 7209 C CA . GLU A 1 925 ? -60.777 9.371 -10.504 1.00 26.95 925 GLU A CA 1
ATOM 7210 C C . GLU A 1 925 ? -61.242 9.209 -9.023 1.00 26.95 925 GLU A C 1
ATOM 7212 O O . GLU A 1 925 ? -61.779 8.192 -8.611 1.00 26.95 925 GLU A O 1
ATOM 7217 N N . GLY A 1 926 ? -61.132 10.203 -8.127 1.00 28.83 926 GLY A N 1
ATOM 7218 C CA . GLY A 1 926 ? -60.750 11.618 -8.267 1.00 28.83 926 GLY A CA 1
ATOM 7219 C C . GLY A 1 926 ? -61.886 12.569 -7.840 1.00 28.83 926 GLY A C 1
ATOM 7220 O O . GLY A 1 926 ? -62.937 12.511 -8.451 1.00 28.83 926 GLY A O 1
ATOM 7221 N N . GLU A 1 927 ? -61.661 13.407 -6.814 1.00 30.23 927 GLU A N 1
ATOM 7222 C CA . GLU A 1 927 ? -62.408 14.614 -6.350 1.00 30.23 927 GLU A CA 1
ATOM 7223 C C . GLU A 1 927 ? -61.721 15.075 -5.022 1.00 30.23 927 GLU A C 1
ATOM 7225 O O . GLU A 1 927 ? -61.103 14.245 -4.353 1.00 30.23 927 GLU A O 1
ATOM 7230 N N . GLU A 1 928 ? -61.675 16.339 -4.571 1.00 31.17 928 GLU A N 1
ATOM 7231 C CA . GLU A 1 928 ? -62.406 17.560 -4.951 1.00 31.17 928 GLU A CA 1
ATOM 7232 C C . GLU A 1 928 ? -61.617 18.862 -4.606 1.00 31.17 928 GLU A C 1
ATOM 7234 O O . GLU A 1 928 ? -60.717 18.827 -3.762 1.00 31.17 928 GLU A O 1
ATOM 7239 N N . ALA A 1 929 ? -62.078 19.994 -5.188 1.00 29.56 929 ALA A N 1
ATOM 7240 C CA . ALA A 1 929 ? -61.795 21.421 -4.868 1.00 29.56 929 ALA A CA 1
ATOM 7241 C C . ALA A 1 929 ? -60.419 22.035 -5.298 1.00 29.56 929 ALA A C 1
ATOM 7243 O O . ALA A 1 929 ? -59.413 21.337 -5.334 1.00 29.56 929 ALA A O 1
ATOM 7244 N N . GLU A 1 930 ? -60.267 23.336 -5.645 1.00 29.80 930 GLU A N 1
ATOM 7245 C CA . GLU A 1 930 ? -61.238 24.445 -5.849 1.00 29.80 930 GLU A CA 1
ATOM 7246 C C . GLU A 1 930 ? -60.718 25.600 -6.774 1.00 29.80 930 GLU A C 1
ATOM 7248 O O . GLU A 1 930 ? -59.536 25.669 -7.094 1.00 29.80 930 GLU A O 1
ATOM 7253 N N . ALA A 1 931 ? -61.622 26.539 -7.114 1.00 28.55 931 ALA A N 1
ATOM 7254 C CA . ALA A 1 931 ? -61.445 27.988 -7.391 1.00 28.55 931 ALA A CA 1
ATOM 7255 C C . ALA A 1 931 ? -60.542 28.545 -8.544 1.00 28.55 931 ALA A C 1
ATOM 7257 O O . ALA A 1 931 ? -59.363 28.831 -8.365 1.00 28.55 931 ALA A O 1
ATOM 7258 N N . ALA A 1 932 ? -61.205 28.830 -9.682 1.00 29.28 932 ALA A N 1
ATOM 7259 C CA . ALA A 1 932 ? -61.157 29.994 -10.616 1.00 29.28 932 ALA A CA 1
ATOM 7260 C C . ALA A 1 932 ? -59.999 31.046 -10.614 1.00 29.28 932 ALA A C 1
ATOM 7262 O O . ALA A 1 932 ? -59.517 31.450 -9.565 1.00 29.28 932 ALA A O 1
ATOM 7263 N N . GLY A 1 933 ? -59.627 31.691 -11.742 1.00 28.81 933 GLY A N 1
ATOM 7264 C CA . GLY A 1 933 ? -60.029 31.528 -13.159 1.00 28.81 933 GLY A CA 1
ATOM 7265 C C . GLY A 1 933 ? -59.930 32.819 -14.024 1.00 28.81 933 GLY A C 1
ATOM 7266 O O . GLY A 1 933 ? -60.338 33.871 -13.545 1.00 28.81 933 GLY A O 1
ATOM 7267 N N . SER A 1 934 ? -59.496 32.693 -15.301 1.00 30.41 934 SER A N 1
ATOM 7268 C CA . SER A 1 934 ? -59.634 33.626 -16.474 1.00 30.41 934 SER A CA 1
ATOM 7269 C C . SER A 1 934 ? -59.101 35.081 -16.383 1.00 30.41 934 SER A C 1
ATOM 7271 O O . SER A 1 934 ? -59.186 35.697 -15.331 1.00 30.41 934 SER A O 1
ATOM 7273 N N . ASP A 1 935 ? -58.631 35.772 -17.436 1.00 31.73 935 ASP A N 1
ATOM 7274 C CA . ASP A 1 935 ? -58.264 35.465 -18.843 1.00 31.73 935 ASP A CA 1
ATOM 7275 C C . ASP A 1 935 ? -57.494 36.686 -19.426 1.00 31.73 935 ASP A C 1
ATOM 7277 O O . ASP A 1 935 ? -57.616 37.787 -18.888 1.00 31.73 935 ASP A O 1
ATOM 7281 N N . GLY A 1 936 ? -56.811 36.534 -20.574 1.00 27.97 936 GLY A N 1
ATOM 7282 C CA . GLY A 1 936 ? -56.572 37.644 -21.524 1.00 27.97 936 GLY A CA 1
ATOM 7283 C C . GLY A 1 936 ? -55.114 38.045 -21.812 1.00 27.97 936 GLY A C 1
ATOM 7284 O O . GLY A 1 936 ? -54.390 38.492 -20.928 1.00 27.97 936 GLY A O 1
ATOM 7285 N N . GLU A 1 937 ? -54.715 37.944 -23.084 1.00 36.47 937 GLU A N 1
ATOM 7286 C CA . GLU A 1 937 ? -53.461 38.477 -23.646 1.00 36.47 937 GLU A CA 1
ATOM 7287 C C . GLU A 1 937 ? -53.617 39.957 -24.055 1.00 36.47 937 GLU A C 1
ATOM 7289 O O . GLU A 1 937 ? -54.641 40.302 -24.638 1.00 36.47 937 GLU A O 1
ATOM 7294 N N . GLU A 1 938 ? -52.589 40.798 -23.866 1.00 28.41 938 GLU A N 1
ATOM 7295 C CA . GLU A 1 938 ? -52.245 41.889 -24.805 1.00 28.41 938 GLU A CA 1
ATOM 7296 C C . GLU A 1 938 ? -50.837 42.465 -24.526 1.00 28.41 938 GLU A C 1
ATOM 7298 O O . GLU A 1 938 ? -50.435 42.644 -23.377 1.00 28.41 938 GLU A O 1
ATOM 7303 N N . GLU A 1 939 ? -50.073 42.762 -25.585 1.00 33.12 939 GLU A N 1
ATOM 7304 C CA . GLU A 1 939 ? -48.778 43.459 -25.510 1.00 33.12 939 GLU A CA 1
ATOM 7305 C C . GLU A 1 939 ? -48.968 44.986 -25.500 1.00 33.12 939 GLU A C 1
ATOM 7307 O O . GLU A 1 939 ? -49.694 45.507 -26.354 1.00 33.12 939 GLU A O 1
ATOM 7312 N N . LYS A 1 940 ? -48.222 45.715 -24.648 1.00 26.64 940 LYS A N 1
ATOM 7313 C CA . LYS A 1 940 ? -47.606 47.013 -25.008 1.00 26.64 940 LYS A CA 1
ATOM 7314 C C . LYS A 1 940 ? -46.640 47.578 -23.964 1.00 26.64 940 LYS A C 1
ATOM 7316 O O . LYS A 1 940 ? -46.879 47.506 -22.763 1.00 26.64 940 LYS A O 1
ATOM 7321 N N . GLU A 1 941 ? -45.579 48.197 -24.471 1.00 29.00 941 GLU A N 1
ATOM 7322 C CA . GLU A 1 941 ? -44.665 49.084 -23.745 1.00 29.00 941 GLU A CA 1
ATOM 7323 C C . GLU A 1 941 ? -45.308 50.473 -23.544 1.00 29.00 941 GLU A C 1
ATOM 7325 O O . GLU A 1 941 ? -45.991 50.941 -24.453 1.00 29.00 941 GLU A O 1
ATOM 7330 N N . GLU A 1 942 ? -45.064 51.141 -22.404 1.00 27.12 942 GLU A N 1
ATOM 7331 C CA . GLU A 1 942 ? -44.397 52.468 -22.334 1.00 27.12 942 GLU A CA 1
ATOM 7332 C C . GLU A 1 942 ? -44.312 53.056 -20.894 1.00 27.12 942 GLU A C 1
ATOM 7334 O O . GLU A 1 942 ? -45.289 53.086 -20.154 1.00 27.12 942 GLU A O 1
ATOM 7339 N N . SER A 1 943 ? -43.109 53.562 -20.567 1.00 26.58 943 SER A N 1
ATOM 7340 C CA . SER A 1 943 ? -42.751 54.746 -19.739 1.00 26.58 943 SER A CA 1
ATOM 7341 C C . SER A 1 943 ? -43.140 54.942 -18.247 1.00 26.58 943 SER A C 1
ATOM 7343 O O . SER A 1 943 ? -44.308 54.970 -17.884 1.00 26.58 943 SER A O 1
ATOM 7345 N N . GLU A 1 944 ? -42.097 55.323 -17.479 1.00 27.41 944 GLU A N 1
ATOM 7346 C CA . GLU A 1 944 ? -42.035 56.367 -16.416 1.00 27.41 944 GLU A CA 1
ATOM 7347 C C . GLU A 1 944 ? -42.684 56.143 -15.024 1.00 27.41 944 GLU A C 1
ATOM 7349 O O . GLU A 1 944 ? -43.895 56.222 -14.860 1.00 27.41 944 GLU A O 1
ATOM 7354 N N . GLU A 1 945 ? -41.854 55.990 -13.972 1.00 26.34 945 GLU A N 1
ATOM 7355 C CA . GLU A 1 945 ? -41.455 57.104 -13.070 1.00 26.34 945 GLU A CA 1
ATOM 7356 C C . GLU A 1 945 ? -40.292 56.712 -12.108 1.00 26.34 945 GLU A C 1
ATOM 7358 O O . GLU A 1 945 ? -39.799 55.582 -12.138 1.00 26.34 945 GLU A O 1
ATOM 7363 N N . GLU A 1 946 ? -39.775 57.681 -11.338 1.00 27.67 946 GLU A N 1
ATOM 7364 C CA . GLU A 1 946 ? -38.397 57.744 -10.803 1.00 27.67 946 GLU A CA 1
ATOM 7365 C C . GLU A 1 946 ? -38.167 57.335 -9.320 1.00 27.67 946 GLU A C 1
ATOM 7367 O O . GLU A 1 946 ? -39.068 57.307 -8.488 1.00 27.67 946 GLU A O 1
ATOM 7372 N N . GLU A 1 947 ? -36.883 57.080 -9.017 1.00 32.16 947 GLU A N 1
ATOM 7373 C CA . GLU A 1 947 ? -36.136 57.314 -7.759 1.00 32.16 947 GLU A CA 1
ATOM 7374 C C . GLU A 1 947 ? -36.721 56.983 -6.358 1.00 32.16 947 GLU A C 1
ATOM 7376 O O . GLU A 1 947 ? -37.569 57.674 -5.803 1.00 32.16 947 GLU A O 1
ATOM 7381 N N . SER A 1 948 ? -35.998 56.125 -5.620 1.00 26.91 948 SER A N 1
ATOM 7382 C CA . SER A 1 948 ? -35.131 56.645 -4.537 1.00 26.91 948 SER A CA 1
ATOM 7383 C C . SER A 1 948 ? -33.989 55.675 -4.204 1.00 26.91 948 SER A C 1
ATOM 7385 O O . SER A 1 948 ? -34.193 54.467 -4.084 1.00 26.91 948 SER A O 1
ATOM 7387 N N . ALA A 1 949 ? -32.769 56.201 -4.067 1.00 28.84 949 ALA A N 1
ATOM 7388 C CA . ALA A 1 949 ? -31.588 55.423 -3.696 1.00 28.84 949 ALA A CA 1
ATOM 7389 C C . ALA A 1 949 ? -31.381 55.405 -2.171 1.00 28.84 949 ALA A C 1
ATOM 7391 O O . ALA A 1 949 ? -31.528 56.427 -1.502 1.00 28.84 949 ALA A O 1
ATOM 7392 N N . GLY A 1 950 ? -30.972 54.251 -1.638 1.00 26.73 950 GLY A N 1
ATOM 7393 C CA . GLY A 1 950 ? -30.449 54.102 -0.280 1.00 26.73 950 GLY A CA 1
ATOM 7394 C C . GLY A 1 950 ? -29.090 53.411 -0.332 1.00 26.73 950 GLY A C 1
ATOM 7395 O O . GLY A 1 950 ? -29.001 52.261 -0.755 1.00 26.73 950 GLY A O 1
ATOM 7396 N N . GLU A 1 951 ? -28.034 54.123 0.057 1.00 34.41 951 GLU A N 1
ATOM 7397 C CA . GLU A 1 951 ? -26.650 53.641 -0.005 1.00 34.41 951 GLU A CA 1
ATOM 7398 C C . GLU A 1 951 ? -26.393 52.486 0.981 1.00 34.41 951 GLU A C 1
ATOM 7400 O O . GLU A 1 951 ? -26.777 52.548 2.150 1.00 34.41 951 GLU A O 1
ATOM 7405 N N . TYR A 1 952 ? -25.660 51.466 0.526 1.00 34.03 952 TYR A N 1
ATOM 7406 C CA . TYR A 1 952 ? -24.974 50.489 1.377 1.00 34.03 952 TYR A CA 1
ATOM 7407 C C . TYR A 1 952 ? -23.462 50.584 1.106 1.00 34.03 952 TYR A C 1
ATOM 7409 O O . TYR A 1 952 ? -23.078 50.713 -0.058 1.00 34.03 952 TYR A O 1
ATOM 7417 N N . PRO A 1 953 ? -22.598 50.546 2.139 1.00 35.78 953 PRO A N 1
ATOM 7418 C CA . PRO A 1 953 ? -21.161 50.749 1.970 1.00 35.78 953 PRO A CA 1
ATOM 7419 C C . PRO A 1 953 ? -20.474 49.561 1.286 1.00 35.78 953 PRO A C 1
ATOM 7421 O O . PRO A 1 953 ? -20.812 48.399 1.522 1.00 35.78 953 PRO A O 1
ATOM 7424 N N . ASP A 1 954 ? -19.480 49.878 0.458 1.00 42.00 954 ASP A N 1
ATOM 7425 C CA . ASP A 1 954 ? -18.728 48.922 -0.351 1.00 42.00 954 ASP A CA 1
ATOM 7426 C C . ASP A 1 954 ? -17.692 48.150 0.486 1.00 42.00 954 ASP A C 1
ATOM 7428 O O . ASP A 1 954 ? -16.603 48.641 0.789 1.00 42.00 954 ASP A O 1
ATOM 7432 N N . VAL A 1 955 ? -18.051 46.922 0.866 1.00 41.75 955 VAL A N 1
ATOM 7433 C CA . VAL A 1 955 ? -17.233 46.024 1.703 1.00 41.75 955 VAL A CA 1
ATOM 7434 C C . VAL A 1 955 ? -15.927 45.608 1.005 1.00 41.75 955 VAL A C 1
ATOM 7436 O O . VAL A 1 955 ? -14.942 45.299 1.674 1.00 41.75 955 VAL A O 1
ATOM 7439 N N . TRP A 1 956 ? -15.876 45.649 -0.331 1.00 37.84 956 TRP A N 1
ATOM 7440 C CA . TRP A 1 956 ? -14.708 45.217 -1.106 1.00 37.84 956 TRP A CA 1
ATOM 7441 C C . TRP A 1 956 ? -13.513 46.168 -0.949 1.00 37.84 956 TRP A C 1
ATOM 7443 O O . TRP A 1 956 ? -12.366 45.721 -0.913 1.00 37.84 956 TRP A O 1
ATOM 7453 N N . ALA A 1 957 ? -13.770 47.467 -0.767 1.00 39.00 957 ALA A N 1
ATOM 7454 C CA . ALA A 1 957 ? -12.721 48.468 -0.575 1.00 39.00 957 ALA A CA 1
ATOM 7455 C C . ALA A 1 957 ? -11.968 48.306 0.764 1.00 39.00 957 ALA A C 1
ATOM 7457 O O . ALA A 1 957 ? -10.775 48.608 0.844 1.00 39.00 957 ALA A O 1
ATOM 7458 N N . GLU A 1 958 ? -12.634 47.808 1.815 1.00 41.25 958 GLU A N 1
ATOM 7459 C CA . GLU A 1 958 ? -11.984 47.524 3.103 1.00 41.25 958 GLU A CA 1
ATOM 7460 C C . GLU A 1 958 ? -11.130 46.245 3.046 1.00 41.25 958 GLU A C 1
ATOM 7462 O O . GLU A 1 958 ? -10.044 46.210 3.635 1.00 41.25 958 GLU A O 1
ATOM 7467 N N . GLU A 1 959 ? -11.554 45.222 2.294 1.00 42.12 959 GLU A N 1
ATOM 7468 C CA . GLU A 1 959 ? -10.760 44.001 2.090 1.00 42.12 959 GLU A CA 1
ATOM 7469 C C . GLU A 1 959 ? -9.509 44.257 1.230 1.00 42.12 959 GLU A C 1
ATOM 7471 O O . GLU A 1 959 ? -8.420 43.810 1.601 1.00 42.12 959 GLU A O 1
ATOM 7476 N N . GLU A 1 960 ? -9.602 45.034 0.142 1.00 44.69 960 GLU A N 1
ATOM 7477 C CA . GLU A 1 960 ? -8.421 45.413 -0.655 1.00 44.69 960 GLU A CA 1
ATOM 7478 C C . GLU A 1 960 ? -7.417 46.251 0.156 1.00 44.69 960 GLU A C 1
ATOM 7480 O O . GLU A 1 960 ? -6.207 46.008 0.093 1.00 44.69 960 GLU A O 1
ATOM 7485 N N . ALA A 1 961 ? -7.896 47.186 0.986 1.00 42.56 961 ALA A N 1
ATOM 7486 C CA . ALA A 1 961 ? -7.039 47.969 1.876 1.00 42.56 961 ALA A CA 1
ATOM 7487 C C . ALA A 1 961 ? -6.338 47.096 2.938 1.00 42.56 961 ALA A C 1
ATOM 7489 O O . ALA A 1 961 ? -5.162 47.319 3.248 1.00 42.56 961 ALA A O 1
ATOM 7490 N N . ALA A 1 962 ? -7.024 46.078 3.470 1.00 43.84 962 ALA A N 1
ATOM 7491 C CA . ALA A 1 962 ? -6.443 45.116 4.404 1.00 43.84 962 ALA A CA 1
ATOM 7492 C C . ALA A 1 962 ? -5.385 44.217 3.735 1.00 43.84 962 ALA A C 1
ATOM 7494 O O . ALA A 1 962 ? -4.335 43.961 4.329 1.00 43.84 962 ALA A O 1
ATOM 7495 N N . HIS A 1 963 ? -5.622 43.786 2.492 1.00 48.38 963 HIS A N 1
ATOM 7496 C CA . HIS A 1 963 ? -4.654 43.019 1.707 1.00 48.38 963 HIS A CA 1
ATOM 7497 C C . HIS A 1 963 ? -3.391 43.830 1.385 1.00 48.38 963 HIS A C 1
ATOM 7499 O O . HIS A 1 963 ? -2.283 43.353 1.638 1.00 48.38 963 HIS A O 1
ATOM 7505 N N . ALA A 1 964 ? -3.539 45.078 0.930 1.00 46.41 964 ALA A N 1
ATOM 7506 C CA . ALA A 1 964 ? -2.405 45.961 0.662 1.00 46.41 964 ALA A CA 1
ATOM 7507 C C . ALA A 1 964 ? -1.556 46.217 1.922 1.00 46.41 964 ALA A C 1
ATOM 7509 O O . ALA A 1 964 ? -0.328 46.176 1.863 1.00 46.41 964 ALA A O 1
ATOM 7510 N N . ALA A 1 965 ? -2.189 46.416 3.085 1.00 44.84 965 ALA A N 1
ATOM 7511 C CA . ALA A 1 965 ? -1.481 46.585 4.356 1.00 44.84 965 ALA A CA 1
ATOM 7512 C C . ALA A 1 965 ? -0.712 45.323 4.804 1.00 44.84 965 ALA A C 1
ATOM 7514 O O . ALA A 1 965 ? 0.307 45.438 5.491 1.00 44.84 965 ALA A O 1
ATOM 7515 N N . TRP A 1 966 ? -1.184 44.132 4.419 1.00 44.44 966 TRP A N 1
ATOM 7516 C CA . TRP A 1 966 ? -0.568 42.849 4.764 1.00 44.44 966 TRP A CA 1
ATOM 7517 C C . TRP A 1 966 ? 0.693 42.561 3.942 1.00 44.44 966 TRP A C 1
ATOM 7519 O O . TRP A 1 966 ? 1.713 42.156 4.507 1.00 44.44 966 TRP A O 1
ATOM 7529 N N . ASP A 1 967 ? 0.666 42.835 2.635 1.00 49.97 967 ASP A N 1
ATOM 7530 C CA . ASP A 1 967 ? 1.848 42.702 1.773 1.00 49.97 967 ASP A CA 1
ATOM 7531 C C . ASP A 1 967 ? 2.966 43.673 2.207 1.00 49.97 967 ASP A C 1
ATOM 7533 O O . ASP A 1 967 ? 4.132 43.282 2.330 1.00 49.97 967 ASP A O 1
ATOM 7537 N N . ASP A 1 968 ? 2.594 44.901 2.579 1.00 55.53 968 ASP A N 1
ATOM 7538 C CA . ASP A 1 968 ? 3.497 45.935 3.103 1.00 55.53 968 ASP A CA 1
ATOM 7539 C C . ASP A 1 968 ? 4.172 45.521 4.436 1.00 55.53 968 ASP A C 1
ATOM 7541 O O . ASP A 1 968 ? 5.314 45.894 4.727 1.00 55.53 968 ASP A O 1
ATOM 7545 N N . GLU A 1 969 ? 3.496 44.715 5.266 1.00 55.78 969 GLU A N 1
ATOM 7546 C CA . GLU A 1 969 ? 4.065 44.138 6.492 1.00 55.78 969 GLU A CA 1
ATOM 7547 C C . GLU A 1 969 ? 5.016 42.962 6.191 1.00 55.78 969 GLU A C 1
ATOM 7549 O O . GLU A 1 969 ? 6.095 42.863 6.791 1.00 55.78 969 GLU A O 1
ATOM 7554 N N . ILE A 1 970 ? 4.672 42.117 5.213 1.00 56.09 970 ILE A N 1
ATOM 7555 C CA . ILE A 1 970 ? 5.513 41.002 4.748 1.00 56.09 970 ILE A CA 1
ATOM 7556 C C . ILE A 1 970 ? 6.839 41.515 4.167 1.00 56.09 970 ILE A C 1
ATOM 7558 O O . ILE A 1 970 ? 7.900 40.961 4.485 1.00 56.09 970 ILE A O 1
ATOM 7562 N N . GLU A 1 971 ? 6.826 42.585 3.366 1.00 62.06 971 GLU A N 1
ATOM 7563 C CA . GLU A 1 971 ? 8.058 43.187 2.841 1.00 62.06 971 GLU A CA 1
ATOM 7564 C C . GLU A 1 971 ? 8.958 43.738 3.957 1.00 62.06 971 GLU A C 1
ATOM 7566 O O . GLU A 1 971 ? 10.172 43.492 3.962 1.00 62.06 971 GLU A O 1
ATOM 7571 N N . ARG A 1 972 ? 8.381 44.411 4.965 1.00 67.38 972 ARG A N 1
ATOM 7572 C CA . ARG A 1 972 ? 9.137 44.932 6.119 1.00 67.38 972 ARG A CA 1
ATOM 7573 C C . ARG A 1 972 ? 9.796 43.820 6.940 1.00 67.38 972 ARG A C 1
ATOM 7575 O O . ARG A 1 972 ? 10.960 43.971 7.332 1.00 67.38 972 ARG A O 1
ATOM 7582 N N . ASP A 1 973 ? 9.097 42.711 7.179 1.00 64.81 973 ASP A N 1
ATOM 7583 C CA . ASP A 1 973 ? 9.622 41.564 7.932 1.00 64.81 973 ASP A CA 1
ATOM 7584 C C . ASP A 1 973 ? 10.700 40.797 7.135 1.00 64.81 973 ASP A C 1
ATOM 7586 O O . ASP A 1 973 ? 11.736 40.397 7.676 1.00 64.81 973 ASP A O 1
ATOM 7590 N N . ASN A 1 974 ? 10.545 40.677 5.813 1.00 60.94 974 ASN A N 1
ATOM 7591 C CA . ASN A 1 974 ? 11.585 40.124 4.940 1.00 60.94 974 ASN A CA 1
ATOM 7592 C C . ASN A 1 974 ? 12.847 41.006 4.916 1.00 60.94 974 ASN A C 1
ATOM 7594 O O . ASN A 1 974 ? 13.956 40.496 5.109 1.00 60.94 974 ASN A O 1
ATOM 7598 N N . ALA A 1 975 ? 12.697 42.329 4.806 1.00 69.19 975 ALA A N 1
ATOM 7599 C CA . ALA A 1 975 ? 13.815 43.268 4.907 1.00 69.19 975 ALA A CA 1
ATOM 7600 C C . ALA A 1 975 ? 14.507 43.219 6.286 1.00 69.19 975 ALA A C 1
ATOM 7602 O O . ALA A 1 975 ? 15.726 43.391 6.385 1.00 69.19 975 ALA A O 1
ATOM 7603 N N . ALA A 1 976 ? 13.765 42.959 7.371 1.00 68.88 976 ALA A N 1
ATOM 7604 C CA . ALA A 1 976 ? 14.338 42.754 8.702 1.00 68.88 976 ALA A CA 1
ATOM 7605 C C . ALA A 1 976 ? 15.179 41.468 8.780 1.00 68.88 976 ALA A C 1
ATOM 7607 O O . ALA A 1 976 ? 16.326 41.519 9.234 1.00 68.88 976 ALA A O 1
ATOM 7608 N N . LYS A 1 977 ? 14.667 40.341 8.269 1.00 63.59 977 LYS A N 1
ATOM 7609 C CA . LYS A 1 977 ? 15.401 39.062 8.206 1.00 63.59 977 LYS A CA 1
ATOM 7610 C C . LYS A 1 977 ? 16.671 39.170 7.364 1.00 63.59 977 LYS A C 1
ATOM 7612 O O . LYS A 1 977 ? 17.720 38.681 7.780 1.00 63.59 977 LYS A O 1
ATOM 7617 N N . GLN A 1 978 ? 16.612 39.861 6.227 1.00 67.00 978 GLN A N 1
ATOM 7618 C CA . GLN A 1 978 ? 17.765 40.044 5.344 1.00 67.00 978 GLN A CA 1
ATOM 7619 C C . GLN A 1 978 ? 18.881 40.867 6.016 1.00 67.00 978 GLN A C 1
ATOM 7621 O O . GLN A 1 978 ? 20.046 40.473 5.965 1.00 67.00 978 GLN A O 1
ATOM 7626 N N . ARG A 1 979 ? 18.531 41.920 6.775 1.00 75.81 979 ARG A N 1
ATOM 7627 C CA . ARG A 1 979 ? 19.489 42.668 7.616 1.00 75.81 979 ARG A CA 1
ATOM 7628 C C . ARG A 1 979 ? 20.147 41.798 8.698 1.00 75.81 979 ARG A C 1
ATOM 7630 O O . ARG A 1 979 ? 21.339 41.959 8.954 1.00 75.81 979 ARG A O 1
ATOM 7637 N N . ILE A 1 980 ? 19.410 40.869 9.313 1.00 72.38 980 ILE A N 1
ATOM 7638 C CA . ILE A 1 980 ? 19.962 39.926 10.306 1.00 72.38 980 ILE A CA 1
ATOM 7639 C C . ILE A 1 980 ? 20.941 38.946 9.640 1.00 72.38 980 ILE A C 1
ATOM 7641 O O . ILE A 1 980 ? 22.030 38.716 10.166 1.00 72.38 980 ILE A O 1
ATOM 7645 N N . ILE A 1 981 ? 20.601 38.414 8.462 1.00 64.25 981 ILE A N 1
ATOM 7646 C CA . ILE A 1 981 ? 21.481 37.522 7.688 1.00 64.25 981 ILE A CA 1
ATOM 7647 C C . ILE A 1 981 ? 22.784 38.242 7.307 1.00 64.25 981 ILE A C 1
ATOM 7649 O O . ILE A 1 981 ? 23.867 37.689 7.503 1.00 64.25 981 ILE A O 1
ATOM 7653 N N . GLU A 1 982 ? 22.715 39.496 6.849 1.00 73.94 982 GLU A N 1
ATOM 7654 C CA . GLU A 1 982 ? 23.913 40.301 6.581 1.00 73.94 982 GLU A CA 1
ATOM 7655 C C . GLU A 1 982 ? 24.778 40.533 7.827 1.00 73.94 982 GLU A C 1
ATOM 7657 O O . GLU A 1 982 ? 26.005 40.458 7.743 1.00 73.94 982 GLU A O 1
ATOM 7662 N N . GLN A 1 983 ? 24.174 40.800 8.990 1.00 74.75 983 GLN A N 1
ATOM 7663 C CA . GLN A 1 983 ? 24.918 40.961 10.243 1.00 74.75 983 GLN A CA 1
ATOM 7664 C C . GLN A 1 983 ? 25.632 39.665 10.652 1.00 74.75 983 GLN A C 1
ATOM 7666 O O . GLN A 1 983 ? 26.803 39.711 11.034 1.00 74.75 983 GLN A O 1
ATOM 7671 N N . LEU A 1 984 ? 24.972 38.511 10.514 1.00 66.44 984 LEU A N 1
ATOM 7672 C CA . LEU A 1 984 ? 25.567 37.200 10.791 1.00 66.44 984 LEU A CA 1
ATOM 7673 C C . LEU A 1 984 ? 26.716 36.873 9.823 1.00 66.44 984 LEU A C 1
ATOM 7675 O O . LEU A 1 984 ? 27.767 36.406 10.261 1.00 66.44 984 LEU A O 1
ATOM 7679 N N . LEU A 1 985 ? 26.566 37.185 8.532 1.00 64.62 985 LEU A N 1
ATOM 7680 C CA . LEU A 1 985 ? 27.632 37.021 7.537 1.00 64.62 985 LEU A CA 1
ATOM 7681 C C . LEU A 1 985 ? 28.835 37.930 7.828 1.00 64.62 985 LEU A C 1
ATOM 7683 O O . LEU A 1 985 ? 29.975 37.465 7.782 1.00 64.62 985 LEU A O 1
ATOM 7687 N N . ARG A 1 986 ? 28.611 39.199 8.201 1.00 72.69 986 ARG A N 1
ATOM 7688 C CA . ARG A 1 986 ? 29.691 40.118 8.614 1.00 72.69 986 ARG A CA 1
ATOM 7689 C C . ARG A 1 986 ? 30.399 39.633 9.883 1.00 72.69 986 ARG A C 1
ATOM 7691 O O . ARG A 1 986 ? 31.625 39.701 9.945 1.00 72.69 986 ARG A O 1
ATOM 7698 N N . ALA A 1 987 ? 29.663 39.102 10.861 1.00 67.31 987 ALA A N 1
ATOM 7699 C CA . ALA A 1 987 ? 30.242 38.519 12.072 1.00 67.31 987 ALA A CA 1
ATOM 7700 C C . ALA A 1 987 ? 31.094 37.271 11.766 1.00 67.31 987 ALA A C 1
ATOM 7702 O O . ALA A 1 987 ? 32.199 37.139 12.295 1.00 67.31 987 ALA A O 1
ATOM 7703 N N . ALA A 1 988 ? 30.632 36.396 10.867 1.00 60.75 988 ALA A N 1
ATOM 7704 C CA . ALA A 1 988 ? 31.387 35.227 10.415 1.00 60.75 988 ALA A CA 1
ATOM 7705 C C . ALA A 1 988 ? 32.672 35.616 9.657 1.00 60.75 988 ALA A C 1
ATOM 7707 O O . ALA A 1 988 ? 33.735 35.052 9.918 1.00 60.75 988 ALA A O 1
ATOM 7708 N N . LEU A 1 989 ? 32.610 36.622 8.776 1.00 65.38 989 LEU A N 1
ATOM 7709 C CA . LEU A 1 989 ? 33.782 37.168 8.077 1.00 65.38 989 LEU A CA 1
ATOM 7710 C C . LEU A 1 989 ? 34.796 37.803 9.040 1.00 65.38 989 LEU A C 1
ATOM 7712 O O . LEU A 1 989 ? 35.992 37.542 8.915 1.00 65.38 989 LEU A O 1
ATOM 7716 N N . ALA A 1 990 ? 34.340 38.573 10.031 1.00 66.12 990 ALA A N 1
ATOM 7717 C CA . ALA A 1 990 ? 35.212 39.152 11.054 1.00 66.12 990 ALA A CA 1
ATOM 7718 C C . ALA A 1 990 ? 35.891 38.068 11.914 1.00 66.12 990 ALA A C 1
ATOM 7720 O O . ALA A 1 990 ? 37.093 38.143 12.169 1.00 66.12 990 ALA A O 1
ATOM 7721 N N . ALA A 1 991 ? 35.155 37.019 12.301 1.00 61.69 991 ALA A N 1
ATOM 7722 C CA . ALA A 1 991 ? 35.718 35.866 13.003 1.00 61.69 991 ALA A CA 1
ATOM 7723 C C . ALA A 1 991 ? 36.756 35.115 12.147 1.00 61.69 991 ALA A C 1
ATOM 7725 O O . ALA A 1 991 ? 37.799 34.707 12.660 1.00 61.69 991 ALA A O 1
ATOM 7726 N N . HIS A 1 992 ? 36.520 34.984 10.837 1.00 57.28 992 HIS A N 1
ATOM 7727 C CA . HIS A 1 992 ? 37.468 34.345 9.925 1.00 57.28 992 HIS A CA 1
ATOM 7728 C C . HIS A 1 992 ? 38.748 35.178 9.729 1.00 57.28 992 HIS A C 1
ATOM 7730 O O . HIS A 1 992 ? 39.839 34.608 9.679 1.00 57.28 992 HIS A O 1
ATOM 7736 N N . GLN A 1 993 ? 38.639 36.510 9.675 1.00 58.34 993 GLN A N 1
ATOM 7737 C CA . GLN A 1 993 ? 39.793 37.416 9.601 1.00 58.34 993 GLN A CA 1
ATOM 7738 C C . GLN A 1 993 ? 40.610 37.427 10.903 1.00 58.34 993 GLN A C 1
ATOM 7740 O O . GLN A 1 993 ? 41.835 37.445 10.847 1.00 58.34 993 GLN A O 1
ATOM 7745 N N . LEU A 1 994 ? 39.963 37.327 12.070 1.00 56.00 994 LEU A N 1
ATOM 7746 C CA . LEU A 1 994 ? 40.644 37.195 13.367 1.00 56.00 994 LEU A CA 1
ATOM 7747 C C . LEU A 1 994 ? 41.364 35.845 13.549 1.00 56.00 994 LEU A C 1
ATOM 7749 O O . LEU A 1 994 ? 42.312 35.761 14.328 1.00 56.00 994 LEU A O 1
ATOM 7753 N N . ALA A 1 995 ? 40.944 34.799 12.832 1.00 49.22 995 ALA A N 1
ATOM 7754 C CA . ALA A 1 995 ? 41.601 33.490 12.839 1.00 49.22 995 ALA A CA 1
ATOM 7755 C C . ALA A 1 995 ? 42.832 33.405 11.907 1.00 49.22 995 ALA A C 1
ATOM 7757 O O . ALA A 1 995 ? 43.623 32.466 12.022 1.00 49.22 995 ALA A O 1
ATOM 7758 N N . ALA A 1 996 ? 43.015 34.367 10.996 1.00 45.56 996 ALA A N 1
ATOM 7759 C CA . ALA A 1 996 ? 44.134 34.411 10.059 1.00 45.56 996 ALA A CA 1
ATOM 7760 C C . ALA A 1 996 ? 45.270 35.307 10.591 1.00 45.56 996 ALA A C 1
ATOM 7762 O O . ALA A 1 996 ? 45.260 36.526 10.429 1.00 45.56 996 ALA A O 1
ATOM 7763 N N . GLY A 1 997 ? 46.273 34.690 11.224 1.00 44.62 997 GLY A N 1
ATOM 7764 C CA . GLY A 1 997 ? 47.498 35.379 11.651 1.00 44.62 997 GLY A CA 1
ATOM 7765 C C . GLY A 1 997 ? 48.319 35.954 10.478 1.00 44.62 997 GLY A C 1
ATOM 7766 O O . GLY A 1 997 ? 48.138 35.542 9.330 1.00 44.62 997 GLY A O 1
ATOM 7767 N N . PRO A 1 998 ? 49.238 36.903 10.739 1.00 43.47 998 PRO A N 1
ATOM 7768 C CA . PRO A 1 998 ? 49.870 37.705 9.693 1.00 43.47 998 PRO A CA 1
ATOM 7769 C C . PRO A 1 998 ? 50.867 36.900 8.849 1.00 43.47 998 PRO A C 1
ATOM 7771 O O . PRO A 1 998 ? 51.910 36.464 9.340 1.00 43.47 998 PRO A O 1
ATOM 7774 N N . LEU A 1 999 ? 50.585 36.773 7.551 1.00 36.84 999 LEU A N 1
ATOM 7775 C CA . LEU A 1 999 ? 51.544 36.280 6.563 1.00 36.84 999 LEU A CA 1
ATOM 7776 C C . LEU A 1 999 ? 52.419 37.431 6.045 1.00 36.84 999 LEU A C 1
ATOM 7778 O O . LEU A 1 999 ? 51.928 38.407 5.481 1.00 36.84 999 LEU A O 1
ATOM 7782 N N . MET A 1 1000 ? 53.733 37.290 6.238 1.00 32.72 1000 MET A N 1
ATOM 7783 C CA . MET A 1 1000 ? 54.763 38.146 5.636 1.00 32.72 1000 MET A CA 1
ATOM 7784 C C . MET A 1 1000 ? 54.774 38.013 4.097 1.00 32.72 1000 MET A C 1
ATOM 7786 O O . MET A 1 1000 ? 54.454 36.942 3.577 1.00 32.72 1000 MET A O 1
ATOM 7790 N N . PRO A 1 1001 ? 55.172 39.061 3.350 1.00 51.22 1001 PRO A N 1
ATOM 7791 C CA . PRO A 1 1001 ? 55.031 39.093 1.897 1.00 51.22 1001 PRO A CA 1
ATOM 7792 C C . PRO A 1 1001 ? 56.227 38.475 1.156 1.00 51.22 1001 PRO A C 1
ATOM 7794 O O . PRO A 1 1001 ? 57.377 38.806 1.441 1.00 51.22 1001 PRO A O 1
ATOM 7797 N N . VAL A 1 1002 ? 55.957 37.683 0.110 1.00 35.16 1002 VAL A N 1
ATOM 7798 C CA . VAL A 1 1002 ? 56.949 37.351 -0.930 1.00 35.16 1002 VAL A CA 1
ATOM 7799 C C . VAL A 1 1002 ? 56.335 37.471 -2.330 1.00 35.16 1002 VAL A C 1
ATOM 7801 O O . VAL A 1 1002 ? 55.623 36.590 -2.792 1.00 35.16 1002 VAL A O 1
ATOM 7804 N N . GLY A 1 1003 ? 56.666 38.578 -3.000 1.00 31.70 1003 GLY A N 1
ATOM 7805 C CA . GLY A 1 1003 ? 57.223 38.567 -4.360 1.00 31.70 1003 GLY A CA 1
ATOM 7806 C C . GLY A 1 1003 ? 56.394 38.062 -5.553 1.00 31.70 1003 GLY A C 1
ATOM 7807 O O . GLY A 1 1003 ? 56.528 36.911 -5.932 1.00 31.70 1003 GLY A O 1
ATOM 7808 N N . MET A 1 1004 ? 55.745 39.015 -6.241 1.00 33.09 1004 MET A N 1
ATOM 7809 C CA . MET A 1 1004 ? 55.691 39.191 -7.716 1.00 33.09 1004 MET A CA 1
ATOM 7810 C C . MET A 1 1004 ? 55.262 38.032 -8.650 1.00 33.09 1004 MET A C 1
ATOM 7812 O O . MET A 1 1004 ? 55.936 37.014 -8.744 1.00 33.09 1004 MET A O 1
ATOM 7816 N N . GLY A 1 1005 ? 54.273 38.286 -9.530 1.00 29.59 1005 GLY A N 1
ATOM 7817 C CA . GLY A 1 1005 ? 54.043 37.415 -10.700 1.00 29.59 1005 GLY A CA 1
ATOM 7818 C C . GLY A 1 1005 ? 52.791 37.642 -11.572 1.00 29.59 1005 GLY A C 1
ATOM 7819 O O . GLY A 1 1005 ? 52.017 36.715 -11.727 1.00 29.59 1005 GLY A O 1
ATOM 7820 N N . ALA A 1 1006 ? 52.616 38.834 -12.158 1.00 31.75 1006 ALA A N 1
ATOM 7821 C CA . ALA A 1 1006 ? 51.851 39.116 -13.399 1.00 31.75 1006 ALA A CA 1
ATOM 7822 C C . ALA A 1 1006 ? 50.400 38.571 -13.637 1.00 31.75 1006 ALA A C 1
ATOM 7824 O O . ALA A 1 1006 ? 50.186 37.435 -14.033 1.00 31.75 1006 ALA A O 1
ATOM 7825 N N . GLN A 1 1007 ? 49.435 39.504 -13.583 1.00 32.09 1007 GLN A N 1
ATOM 7826 C CA . GLN A 1 1007 ? 48.414 39.822 -14.617 1.00 32.09 1007 GLN A CA 1
ATOM 7827 C C . GLN A 1 1007 ? 47.506 38.740 -15.281 1.00 32.09 1007 GLN A C 1
ATOM 7829 O O . GLN A 1 1007 ? 47.917 38.116 -16.248 1.00 32.09 1007 GLN A O 1
ATOM 7834 N N . LEU A 1 1008 ? 46.199 38.811 -14.930 1.00 31.62 1008 LEU A N 1
ATOM 7835 C CA . LEU A 1 1008 ? 45.003 38.974 -15.819 1.00 31.62 1008 LEU A CA 1
ATOM 7836 C C . LEU A 1 1008 ? 44.612 37.874 -16.856 1.00 31.62 1008 LEU A C 1
ATOM 7838 O O . LEU A 1 1008 ? 45.469 37.104 -17.271 1.00 31.62 1008 LEU A O 1
ATOM 7842 N N . PRO A 1 1009 ? 43.355 37.848 -17.391 1.00 43.09 1009 PRO A N 1
ATOM 7843 C CA . PRO A 1 1009 ? 42.110 38.558 -17.022 1.00 43.09 1009 PRO A CA 1
ATOM 7844 C C . PRO A 1 1009 ? 40.859 37.643 -16.820 1.00 43.09 1009 PRO A C 1
ATOM 7846 O O . PRO A 1 1009 ? 40.923 36.422 -16.899 1.00 43.09 1009 PRO A O 1
ATOM 7849 N N . LEU A 1 1010 ? 39.707 38.281 -16.560 1.00 41.25 1010 LEU A N 1
ATOM 7850 C CA . LEU A 1 1010 ? 38.351 37.722 -16.379 1.00 41.25 1010 LEU A CA 1
ATOM 7851 C C . LEU A 1 1010 ? 37.653 37.229 -17.673 1.00 41.25 1010 LEU A C 1
ATOM 7853 O O . LEU A 1 1010 ? 37.921 37.754 -18.752 1.00 41.25 1010 LEU A O 1
ATOM 7857 N N . GLY A 1 1011 ? 36.628 36.373 -17.506 1.00 29.92 1011 GLY A N 1
ATOM 7858 C CA . GLY A 1 1011 ? 35.496 36.156 -18.439 1.00 29.92 1011 GLY A CA 1
ATOM 7859 C C . GLY A 1 1011 ? 35.165 34.666 -18.660 1.00 29.92 1011 GLY A C 1
ATOM 7860 O O . GLY A 1 1011 ? 36.028 33.939 -19.129 1.00 29.92 1011 GLY A O 1
ATOM 7861 N N . GLN A 1 1012 ? 33.971 34.115 -18.400 1.00 30.33 1012 GLN A N 1
ATOM 7862 C CA . GLN A 1 1012 ? 32.622 34.693 -18.270 1.00 30.33 1012 GLN A CA 1
ATOM 7863 C C . GLN A 1 1012 ? 31.819 34.058 -17.087 1.00 30.33 1012 GLN A C 1
ATOM 7865 O O . GLN A 1 1012 ? 32.364 34.161 -15.989 1.00 30.33 1012 GLN A O 1
ATOM 7870 N N . PRO A 1 1013 ? 30.554 33.570 -17.208 1.00 40.50 1013 PRO A N 1
ATOM 7871 C CA . PRO A 1 1013 ? 29.515 33.725 -16.180 1.00 40.50 1013 PRO A CA 1
ATOM 7872 C C . PRO A 1 1013 ? 29.538 32.662 -15.068 1.00 40.50 1013 PRO A C 1
ATOM 7874 O O . PRO A 1 1013 ? 30.049 31.547 -15.314 1.00 40.50 1013 PRO A O 1
#

Foldseek 3Di:
DDDDDDDDDDDDDDDDDDDDDDDDDDDDDDDDDDQQDFDDALQKTFRFDCPPLLCVLRPSVLVVLLLVLQVVPVVVLVVVVVVVVVLLVVLLVPDAQAADPVCVCLVPDQAFFDDDAPLLLFQAEEAEAELDLVCLLCRFQLPGQAYEHEPEFQFQVFVCSLSVSLVNLLCVLVQNRWDQDPNDIGGHDPHTHHYAYEWYASVDFPQRMDHPQHTGGRNSSSLSSNCVRHAVSQVVVSHGHHHEHDDDQALVVLLSVLVSQVVSCVVNVHDFLRAAYEYECLALNSLSCVSSSCVSCRSHYQAYEYEQLSHLLNLCQSNVNPLVQAAAQSVPDDCVFQQNVLSLLSRLLSQLSNLHFYEYYEDQFADDPPDVPVRVVSLVVVLVRLLCCLVSFGSYYYYHDSVNNVSSCVSCVVRPVGSGRSPPCNSPVRDDDSCSNSDHGDDFHAPVSLLVLLLCQLQQLFVSLVGGQQDQDPRGRDTQSSNSSSLSNLLSQQLNQPQHPVRGGRHLVNSVVSNVVSLVVVCVVVDVVCSVPICSVVSSVLSSPQSNAPRRDPGSSVVSVVSSVCVSSPPPPDDRDDDDDDDDDDDDDDDDDDDDAAFWKAFPLPRDTDGDPCPVQVCCVQWFPHDDDDDDDDDDPDDLWFKWWKKKKWFDDQDPPPSDDRRLKIWIKIATSQDFLLLVCVCCCCPQQVAPDDADKFKFFADDDDPNHGDPPPDGDGDDRNDGCVVPDDAQGKIKIDGHPPPADIMIMHGHDIGGTDPSNCVVCPPRRMGTGMIGDFRDAPCPDPDDDRPDDDPFDDPVVVPPDDDDPVPTDRPRRHNPPNDDPDDDDDDDDPPPPDDDDDDDDDDDDDDDDDDDDDDDDDDDDDDDYDDDDDDDPPPPVVVVVVVVVVVVVVVVVVVVVVDDDDDDDDDDDDDDDDDDDDDDDDDDDDDDDDDDDDDDDDDDDDDDDDDDDDPVVVVVVVVVVVVVVVVVVVVVVVVVVVVVVVVVVVVVVVVDDDDDDDDDDDDDDDDDD

pLDDT: mean 71.78, std 28.29, range [19.47, 98.94]

Solvent-accessible surface area (backbone atoms only — not comparable to full-atom values): 60992 Å² total; per-residue (Å²): 133,86,88,82,85,87,82,90,80,87,88,91,81,88,89,80,87,86,83,85,85,78,93,74,82,83,77,79,82,76,79,74,87,75,70,74,74,60,45,79,37,39,69,22,45,27,56,53,91,78,54,80,80,48,45,77,66,62,28,52,66,48,27,32,51,38,34,51,52,40,72,73,42,44,66,57,52,52,52,52,57,50,48,50,53,57,55,46,54,41,29,56,72,67,50,74,84,61,68,56,75,92,54,42,64,68,70,71,50,92,66,61,42,41,84,74,56,81,80,66,51,44,43,47,31,27,37,48,46,32,37,45,66,67,51,44,40,52,49,28,52,43,78,31,44,26,21,30,45,24,54,27,56,33,26,27,79,44,76,61,53,54,54,50,18,52,51,35,50,53,27,47,78,72,70,67,39,67,47,79,59,94,93,43,75,50,60,68,56,96,73,56,26,43,62,28,40,24,35,30,35,82,89,42,62,31,81,50,40,24,42,96,87,40,65,32,46,24,30,53,51,48,43,40,53,51,44,71,75,34,30,70,62,28,46,76,68,76,51,50,45,32,31,35,47,46,75,43,59,49,33,73,56,35,35,52,49,36,57,50,50,52,49,52,23,59,77,74,73,45,65,84,56,52,46,33,30,29,36,35,49,19,19,52,53,20,70,42,33,55,59,48,32,47,59,45,22,20,58,29,39,53,28,39,32,40,52,61,46,41,21,53,30,31,37,46,65,56,44,63,69,48,88,88,57,65,73,36,34,70,86,65,63,48,70,80,39,65,21,50,39,46,45,55,50,49,45,30,23,50,22,17,66,23,67,32,39,22,33,36,45,79,46,36,60,44,80,55,88,94,36,69,68,63,32,52,64,49,47,52,53,50,43,55,53,48,44,51,38,45,70,74,28,31,28,16,32,34,29,56,35,63,89,46,41,65,58,51,42,53,50,36,55,74,73,45,82,52,57,50,25,41,86,82,43,37,44,82,85,65,72,97,51,64,66,44,56,65,43,71,63,78,66,63,46,39,65,68,47,51,50,51,27,51,50,51,31,27,56,46,42,16,38,29,70,71,56,39,18,64,39,82,51,98,52,27,55,40,35,46,39,56,34,45,31,26,42,50,50,50,21,52,33,34,76,69,43,40,57,28,74,86,68,48,58,36,40,62,68,56,51,54,51,53,52,49,50,49,53,57,49,48,30,64,74,64,30,66,66,57,44,73,75,46,42,51,67,60,17,44,46,52,49,52,54,54,34,60,43,97,61,81,69,95,56,70,62,63,61,53,50,52,51,46,52,34,66,78,59,35,99,68,70,86,74,79,84,81,78,82,83,78,91,79,85,90,80,82,90,80,84,89,78,83,84,80,85,78,61,55,31,32,32,67,81,78,64,49,77,38,49,95,83,43,58,66,64,45,42,23,68,60,32,28,62,52,92,76,86,78,90,77,95,71,98,66,91,73,71,84,56,68,45,26,38,34,34,41,38,34,60,60,79,94,67,87,85,77,77,72,70,72,58,66,45,51,35,33,34,41,29,36,36,82,19,23,46,47,55,50,48,54,49,45,34,52,74,56,50,58,38,91,64,92,71,62,70,47,45,34,61,59,75,76,73,58,94,89,44,82,71,90,78,73,88,50,67,78,58,63,48,83,45,38,43,70,82,74,58,52,72,75,39,56,31,35,43,40,47,46,91,78,86,65,49,50,34,35,37,34,26,73,41,74,45,48,59,20,78,62,17,44,67,64,42,57,94,48,44,60,33,75,48,36,32,34,69,78,64,69,83,81,66,91,58,94,71,85,82,72,92,84,64,75,95,58,82,65,78,75,68,63,75,82,51,98,69,68,97,87,66,75,77,72,81,75,84,74,72,69,64,86,59,57,100,56,88,74,97,69,97,72,76,90,84,77,86,71,84,86,79,80,88,84,85,90,84,88,83,88,86,88,83,83,83,89,86,82,88,87,88,85,87,81,89,83,93,85,89,90,86,89,91,86,90,84,72,70,69,66,60,50,53,55,54,49,50,56,50,51,52,53,50,53,54,49,47,56,60,52,77,75,58,86,89,89,91,87,80,85,86,86,82,90,82,82,84,86,81,84,84,84,89,80,87,88,85,82,90,84,85,90,80,90,85,86,90,83,91,82,89,84,84,91,87,84,89,84,89,80,93,76,84,71,66,64,63,59,53,54,52,53,51,55,57,48,54,58,48,53,52,53,52,51,55,51,51,52,53,52,53,51,51,52,51,52,51,53,51,52,54,53,55,72,69,56,74,90,78,82,90,80,82,88,83,82,83,89,86,90,86,83,138

Sequence (1013 aa):
MLTRLPAESAPPTGPSAKPSPQELPQPARQPAAAMLPSTEIGGCTIRAPVPPEFRRILTPEAMRFVAHLSRRYSHRVTELLERRREVQARYDAGQQPNFLPETKHIREGDWKVAPLPADLQDRRVEITGPTDRKMVINALNSGANVYMPDFEDSNCPTWRNLVEGQINLADAVRRTITLSAGGKTYRLNERVAVMLVRPRGWHLWEKHVYVDGAPIPGAIFDFALYFFHNAKELSARGSGPYFYLPKMQSHLECRLWNDIFVDAQRVLGIPNGTIKATCLIETLPAAFEMHEFLYELRDHSAGLNCGRWDYMFSFIKTMRSDPSRIFPDRGTVTMAQPFLRAYTQLVIQTCHRRGVHAIGGMSALIPVKGDPAANEAAFEKVRADKLREVQDGHDGTWVAHPGLIAVAKEVFDAHMRQPNQISSKPRLDVKPDQQALLKVPEGPCTVGALRNNINVSIQYLEAWLGGNGCVPLHNLMEDAATAEISRASVWQWVRYGVRLDDGQALTADRVCVEVQRELDDLRQQVGSARFATGHFLEAAFLFKLMVTSTELEDFLTLKAYDILVAQEFGPTWGAPQAAQPGGGPRSRMARARRPPAKPRVRCFQCAQQLGSRTDVMHLQGCYLGGPSAGAAAGTGAAAAGDGVLVLEVTPFNPSPASGGNPRTFVMTLLATGAATFRDLHAVLRRTWMNCPCNHAWCFNRQAQQEQGRWNRRAATRPVDGSQRLVQALRVGEVFQYVYDFGDESRALLEVKALEQLSTAGAAAVGDAKVHVALRNEHPGTVALCSVSAQWGATVFCSRRCGYQGRRAPHSLMKLWNSPRMGCCGYNGPDGMAPASFFPRPAEDRVEVGSDSGSEDDSDDASEFEGWMYDWEDYKDGSAQEAEFRVWRRQERAAKRRRLNEEGDTAEEEEESEDGAESGGEEQQEGEEAEAAGSDGEEEKEESEEEESAGEYPDVWAEEEAAHAAWDDEIERDNAAKQRIIEQLLRAALAAHQLAAGPLMPVGMGAQLPLGQP

Radius of gyration: 40.18 Å; Cα contacts (8 Å, |Δi|>4): 1367; chains: 1; bounding box: 144×118×91 Å

Organism: Chlorella sorokiniana (NCBI:txid3076)

Secondary structure (DSSP, 8-state):
-------------------PPPP-PPPPPPPP-PPP--EEETTEEE-S---GGGGGTS-HHHHHHHHHHHHHHHHHHHHHHHHHHHHHHHHHTTPPP---STTHHHHHS---PPPPPGGGS--SEEEEEE--HHHHHHHHTSS-SEEEEESSTTS---HHHHHHHHHHHHHHHTT--EEEETTEEEE--SS-PEEEEBPPPTT-EEEEEEETTEEEEHHHHHHHHHHHHHHHHHHHTT---EEEE-S--SHHHHHHHHHHHHHHHHHHT--TT--EEEEE--STGGGGSHHHHHHHTTTTEEEEE--SHHHHHHHHHHTTT-TT-----TTT--TTSHHHHHHHHHHHHHHHHTT--EEEEEE-BPPPTT-HHHHHHHHHHHHHHHHHHHHHT-SEEEESSGGGHHHHHHHHHHH--SS-STTT---TT----HHHHTPPPP----HHHHHHHHHHHHHHHHHHHTT--SEEETTEEE-HHHHHHHHHHHHHHHHTT-B-TTSPBP-HHHHHHHHHHHHHHHHHHHHHHHHHTSSHHHHHHHHHHHHS-SS--S-HHHHHHHHHHHHHHGGGTTPPP-------------PPPPPPPPPPEEETTT--EE-TTTHHHHHHHHTB---------------TTSEEEEEEEEE----GGG---TTS--EEEEEETT-BHHHHHHHHIIIII---S---EEEEEPPP-BTTB--TT--PPPPPTTSBHHHH--TT-EEEEEESSSS-EEEEEEEEEEEEBPHHHHHHHTT-SEEEEEEEPPPP---S--SPPPBTBSSS--GGGGSSS---TT--------S-----S---S----S-SS----------------------------------------HHHHHHHHHHHHHHHHHHHHHHHHT----------------------------------------------------HHHHHHHHHHHHHHHHHHHHHHHHHHHHHHHHHHHHHHHHTSPPPPP------------

Nearest PDB structures (foldseek):
  3cv2-assembly1_A  TM=9.864E-01  e=8.065E-61  Escherichia coli
  3saz-assembly1_A  TM=7.965E-01  e=1.754E-21  Mycobacterium tuberculosis
  3sad-assembly1_A  TM=7.933E-01  e=5.587E-21  Mycobacterium tuberculosis
  6c7b-assembly1_A  TM=7.771E-01  e=8.975E-21  Mycobacterium tuberculosis
  6dlj-assembly1_A  TM=7.957E-01  e=1.012E-19  Mycobacterium tuberculosis

Mean predicted aligned error: 20.37 Å